Protein AF-0000000069373817 (afdb_homodimer)

InterPro domains:
  IPR024810 MAB21L/Cyclic GMP-AMP synthase-like receptor [SM01265] (151-453)
  IPR046903 Mab-21-like, nucleotidyltransferase domain [PF03281] (152-329)
  IPR046906 Mab-21-like, HhH/H2TH-like domain [PF20266] (345-449)

Radius of gyration: 37.12 Å; Cα contacts (8 Å, |Δi|>4): 1223; chains: 2; bounding box: 168×89×113 Å

Foldseek 3Di:
DQDDPDDYDDDDDDDPDDPDDDDDDDDDDCPDDDPPDDPCDDDDDDPDDDDDDDDDDDDDDDDDPDPPDDPDDDDPPPPPPPPPPDDPDDCPPPPVRLLVLLVVLLVQFDDDPVQLVVLVVVVVVLVVLLVVLCCDPVHLQNPKDWDDFDCVLLVLHTDGQQEAETEIEREDFAWDWADDDQLLFKTWIAGPDDDPPRSQVVQDDPRTRFLQVVLVSSLVSSVVRVVVVPPWDKDWDDDDPQDQWGWIWTPPPHTHIYTYWYKYKDQDFDDPLQVPFDLCCVAQRDVVVVVLRNGIWIWTSGFDDDPPDTDRRMTGTDSRVSLSVCSVCVHSDNCEPPPPDAYFCLSSLLSVQQVLLVLVCVVVVVDCLSVLDHSVLLSLLSSVLCSVVRHRVVGHSSCNSVSNVSSLVSSLVCLVVLARAGRRRRSHGCSPCVRHNNVSSVVVSVVSVVCVSVSNCSSVPD/DDDDDDDDDDDDDDDDDDDDDDDDDDPDDDDDPDDPPPDDDPPPDDDDDDDDYYDDDDDDDDCPDDPPDDDPDPDPPPPPDPPPPDDPDDCPPPLVRLLVLLVVLLVQFDDDPVQLVVLVVVVVVLVVLLVVLCCDPVHLQNPKDWDDFDCVLLVLHTDGQQEAETEIEREDFAWDWADDDQLLFKTWIAGPDDDPPNSQVVQDDPRTRFLQVVLVSSLVSSVVRVVVVDPWDKDWDDDDPQDQWGWIWTPPPHTHIYTYWYKYKDQDFDDPLQVPFDLCCVAQRDVVVVVLRNHIWIWTSGFDDDPPDTDRRMTGTDSRVSLSVCSVCVHSDNCEPPPPDAYFCLSSLLSVQQVLLVLVCVVVVVDCLSVLDHSVLLSLLSSVLCSVVRHRVVGHSSCNSVSNVSSLVSSLVCLVVLARAGRRRRSHGCSPCVRHNNVSSVVVSVVSVVCVSVSNCSSVPD

Secondary structure (DSSP, 8-state):
--------------------------------------------------------------------------------SS-------S----HHHHHHHHHHHHHHHSPPHHHHHHHHHHHHHHHHHHHHHHTSTTSTTTT-EEE--SHHHHT---S-TTEEEEEEEE-S--EEEEEESSSSSEEEEEESS--TT-GGGGGEETTEEPHHHHHHHHHHHHHHHHHH--SS-EEEPPPPTT--EEEEEE-SSS-EEEEEEEEEEE-SPPPGGGTT----TTTT-HHHHHHHHTS-EEEE--PEEETTEEETT-EEEE-HHHHHHHHHT--SBTTTTSTTS----HHHHHHHHHHHHHHHHHHTTT-STTTT--HHHHHHHHHHHHHHS--GGGG-GGGHHHHHHHHHHHHHHHHHHT--B-SS-TT-BTT-TTTS-HHHHHHHHHHHHHHHHTT-GGGG--/--------------------------------------------------------------------------------SS-------S----HHHHHHHHHHHHHHHS--HHHHHHHHHHHHHHHHHHHHHHTSTTSTTTT-EEE--SHHHHT---S-TTEEEEEEEE-S--EEEEEETTSSSEEEEEESS--TT-GGGGGEETTEE-HHHHHHHHHHHHHHHHHH--SS-EEEPPPPTT--EEEEEE-SSS-EEEEEEEEEEE-SPPPGGGTT----TTTT-HHHHHHHHTS-EEEE--PEEETTEEETT-EEEE-HHHHHHHHHT--SBTTTTSTTS----HHHHHHHHHHHHHHHHHHTTT-GGGTT--HHHHHHHHHHHHHHS--GGGG-GGGHHHHHHHHHHHHHHHHHHT--B-SS-TT-BTT-TTTS-HHHHHHHHHHHHHHHHTT-GGGG--

Organism: Loxodonta africana (NCBI:txid9785)

pLDDT: mean 77.72, std 28.94, range [13.34, 98.75]

Solvent-accessible surface area (backbone atoms only — not comparable to full-atom values): 54364 Å² total; per-residue (Å²): 141,80,93,81,81,86,82,88,88,79,88,85,86,83,89,77,81,82,84,80,76,83,75,87,81,78,87,76,82,70,86,71,74,81,78,74,78,82,69,82,77,81,92,85,84,83,74,75,86,81,78,83,81,85,83,87,80,84,85,78,89,78,79,84,78,77,80,78,80,78,79,81,73,84,75,78,79,64,74,74,78,80,68,69,72,72,80,80,67,87,86,63,65,47,76,63,50,52,39,51,52,54,51,50,51,52,58,65,32,52,60,55,65,66,59,41,51,53,43,47,51,53,50,49,52,53,50,50,52,52,48,53,58,40,39,29,87,86,33,67,45,51,70,45,43,79,44,92,33,45,46,70,75,39,72,50,60,57,54,66,73,33,68,45,56,44,34,36,32,40,68,91,57,56,71,40,81,42,76,42,82,82,38,60,47,32,23,37,40,25,62,71,74,72,59,89,81,47,58,62,59,83,36,47,54,98,66,30,44,28,19,49,56,48,50,49,52,52,48,50,52,49,58,57,49,55,72,69,44,78,93,50,56,67,41,77,54,78,86,51,88,68,52,50,53,50,39,34,37,31,52,64,93,57,63,28,40,35,32,40,30,58,28,42,42,35,79,58,78,70,59,75,51,33,69,81,19,61,69,32,52,79,20,44,7,57,67,50,48,53,56,59,55,65,42,64,41,30,32,29,44,29,41,46,77,48,90,94,41,64,42,57,41,22,25,26,67,43,55,53,66,58,53,34,53,43,58,73,56,63,39,19,37,51,32,49,59,37,95,92,35,62,58,57,30,62,64,58,36,51,35,51,52,43,47,50,53,53,43,52,42,61,75,43,58,92,44,71,56,56,67,74,64,55,62,64,60,51,51,40,47,46,52,52,48,44,37,74,55,26,54,54,80,74,30,31,55,89,44,44,58,60,46,36,47,51,49,51,49,50,47,43,50,24,40,74,67,42,47,38,51,34,54,49,30,51,64,28,47,64,35,30,65,89,67,36,45,67,67,29,34,52,50,51,41,51,54,49,50,50,26,65,76,61,72,40,59,66,75,69,70,115,128,88,87,81,84,71,85,92,78,88,88,88,86,78,84,91,79,86,89,89,90,92,85,88,87,75,88,79,86,85,80,79,88,80,73,86,72,78,81,74,74,81,72,81,78,85,77,78,88,83,84,82,84,84,89,84,88,82,88,80,82,80,83,75,78,78,81,80,78,77,77,80,71,84,75,76,79,63,73,72,80,79,70,70,73,73,80,82,67,86,86,63,64,48,77,62,50,52,40,52,50,53,51,51,52,53,57,64,32,51,58,56,64,66,58,41,51,53,45,46,51,54,51,50,54,52,50,50,52,51,49,54,59,40,39,30,87,86,33,66,45,52,71,47,42,79,45,90,32,44,45,72,75,38,71,50,58,60,54,66,73,33,66,46,56,42,35,36,32,41,68,91,57,56,70,41,79,41,76,41,83,83,39,61,48,33,23,36,39,25,62,72,74,72,60,89,80,46,58,62,58,83,36,48,53,98,66,29,43,28,20,50,56,48,51,51,52,51,48,50,52,51,59,57,49,55,72,69,45,79,93,50,54,66,41,78,54,78,85,52,87,67,54,53,51,50,39,34,38,30,53,64,92,57,63,27,41,35,32,40,30,58,30,42,41,34,78,57,78,71,59,77,52,35,69,81,19,61,69,30,53,80,20,44,7,59,66,52,47,53,55,58,56,66,43,65,42,31,33,28,45,28,41,46,76,48,90,95,40,64,43,58,40,21,26,26,68,43,55,52,66,57,52,33,52,43,57,72,55,62,39,21,37,50,31,49,61,36,95,92,35,63,58,58,29,60,62,58,36,51,35,50,52,44,47,51,53,52,42,50,42,60,76,41,58,91,43,72,54,54,66,74,65,56,63,64,61,51,51,39,46,47,52,54,47,44,39,74,55,28,56,54,81,73,29,32,56,90,44,41,59,59,46,37,47,51,50,52,51,52,47,44,49,24,41,74,68,44,50,40,50,34,54,50,29,50,62,28,46,64,35,32,66,90,66,35,45,66,66,29,35,52,52,53,41,51,53,51,50,51,28,65,75,61,72,40,60,65,75,71,72,115

Structure (mmCIF, N/CA/C/O backbone):
data_AF-0000000069373817-model_v1
#
loop_
_entity.id
_entity.type
_entity.pdbx_description
1 polymer 'Cyclic GMP-AMP synthase'
#
loop_
_atom_site.group_PDB
_atom_site.id
_atom_site.type_symbol
_atom_site.label_atom_id
_atom_site.label_alt_id
_atom_site.label_comp_id
_atom_site.label_asym_id
_atom_site.label_entity_id
_atom_site.label_seq_id
_atom_site.pdbx_PDB_ins_code
_atom_site.Cartn_x
_atom_site.Cartn_y
_atom_site.Cartn_z
_atom_site.occupancy
_atom_site.B_iso_or_equiv
_atom_site.auth_seq_id
_atom_site.auth_comp_id
_atom_site.auth_asym_id
_atom_site.auth_atom_id
_atom_site.pdbx_PDB_model_num
ATOM 1 N N . ARG A 1 1 ? 94.125 -0.955 12.578 1 13.34 1 ARG A N 1
ATOM 2 C CA . ARG A 1 1 ? 94.188 -1.8 11.391 1 13.34 1 ARG A CA 1
ATOM 3 C C . ARG A 1 1 ? 92.875 -1.852 10.68 1 13.34 1 ARG A C 1
ATOM 5 O O . ARG A 1 1 ? 92.75 -1.562 9.484 1 13.34 1 ARG A O 1
ATOM 12 N N . ARG A 1 2 ? 91.75 -3.076 10.594 1 14.12 2 ARG A N 1
ATOM 13 C CA . ARG A 1 2 ? 91.438 -4.023 9.531 1 14.12 2 ARG A CA 1
ATOM 14 C C . ARG A 1 2 ? 90.062 -3.781 8.953 1 14.12 2 ARG A C 1
ATOM 16 O O . ARG A 1 2 ? 89.562 -4.59 8.172 1 14.12 2 ARG A O 1
ATOM 23 N N . LYS A 1 3 ? 89.125 -2.953 9.258 1 19.5 3 LYS A N 1
ATOM 24 C CA . LYS A 1 3 ? 87.688 -3.203 9.281 1 19.5 3 LYS A CA 1
ATOM 25 C C . LYS A 1 3 ? 87.125 -3.264 7.871 1 19.5 3 LYS A C 1
ATOM 27 O O . LYS A 1 3 ? 87.188 -2.283 7.125 1 19.5 3 LYS A O 1
ATOM 32 N N . SER A 1 4 ? 86.812 -4.441 7.148 1 16.62 4 SER A N 1
ATOM 33 C CA . SER A 1 4 ? 86.75 -5.121 5.855 1 16.62 4 SER A CA 1
ATOM 34 C C . SER A 1 4 ? 85.438 -4.895 5.152 1 16.62 4 SER A C 1
ATOM 36 O O . SER A 1 4 ? 84.375 -4.992 5.77 1 16.62 4 SER A O 1
ATOM 38 N N . ALA A 1 5 ? 85.25 -4.121 3.98 1 22.95 5 ALA A N 1
ATOM 39 C CA . ALA A 1 5 ? 84.562 -3.521 2.846 1 22.95 5 ALA A CA 1
ATOM 40 C C . ALA A 1 5 ? 83.938 -4.594 1.957 1 22.95 5 ALA A C 1
ATOM 42 O O . ALA A 1 5 ? 83.562 -4.324 0.804 1 22.95 5 ALA A O 1
ATOM 43 N N . PRO A 1 6 ? 82.938 -5.465 2.523 1 18.14 6 PRO A N 1
ATOM 44 C CA . PRO A 1 6 ? 82.812 -6.711 1.765 1 18.14 6 PRO A CA 1
ATOM 45 C C . PRO A 1 6 ? 82.25 -6.492 0.363 1 18.14 6 PRO A C 1
ATOM 47 O O . PRO A 1 6 ? 81.625 -5.473 0.109 1 18.14 6 PRO A O 1
ATOM 50 N N . GLY A 1 7 ? 82.5 -7.434 -0.709 1 17.45 7 GLY A N 1
ATOM 51 C CA . GLY A 1 7 ? 82.812 -7.727 -2.096 1 17.45 7 GLY A CA 1
ATOM 52 C C . GLY A 1 7 ? 81.625 -7.93 -2.967 1 17.45 7 GLY A C 1
ATOM 53 O O . GLY A 1 7 ? 81.375 -7.188 -3.928 1 17.45 7 GLY A O 1
ATOM 54 N N . PRO A 1 8 ? 81 -9.203 -3.143 1 16.92 8 PRO A N 1
ATOM 55 C CA . PRO A 1 8 ? 81.125 -9.867 -4.441 1 16.92 8 PRO A CA 1
ATOM 56 C C . PRO A 1 8 ? 79.875 -9.641 -5.332 1 16.92 8 PRO A C 1
ATOM 58 O O . PRO A 1 8 ? 79 -8.875 -4.969 1 16.92 8 PRO A O 1
ATOM 61 N N . GLN A 1 9 ? 79 -10.75 -5.582 1 15.77 9 GLN A N 1
ATOM 62 C CA . GLN A 1 9 ? 78.938 -11.586 -6.773 1 15.77 9 GLN A CA 1
ATOM 63 C C . GLN A 1 9 ? 77.75 -11.25 -7.652 1 15.77 9 GLN A C 1
ATOM 65 O O . GLN A 1 9 ? 76.875 -10.523 -7.23 1 15.77 9 GLN A O 1
ATOM 70 N N . GLU A 1 10 ? 76.812 -12.305 -8.062 1 15.57 10 GLU A N 1
ATOM 71 C CA . GLU A 1 10 ? 76.688 -13.016 -9.328 1 15.57 10 GLU A CA 1
ATOM 72 C C . GLU A 1 10 ? 75.375 -12.633 -10.016 1 15.57 10 GLU A C 1
ATOM 74 O O . GLU A 1 10 ? 75.312 -12.414 -11.227 1 15.57 10 GLU A O 1
ATOM 79 N N . ARG A 1 11 ? 74.125 -12.719 -9.484 1 17.28 11 ARG A N 1
ATOM 80 C CA . ARG A 1 11 ? 73.312 -13.703 -10.195 1 17.28 11 ARG A CA 1
ATOM 81 C C . ARG A 1 11 ? 72.812 -13.133 -11.516 1 17.28 11 ARG A C 1
ATOM 83 O O . ARG A 1 11 ? 72.562 -11.938 -11.617 1 17.28 11 ARG A O 1
ATOM 90 N N . PRO A 1 12 ? 72.25 -14.102 -12.477 1 16.72 12 PRO A N 1
ATOM 91 C CA . PRO A 1 12 ? 72.188 -14.281 -13.93 1 16.72 12 PRO A CA 1
ATOM 92 C C . PRO A 1 12 ? 70.938 -13.602 -14.555 1 16.72 12 PRO A C 1
ATOM 94 O O . PRO A 1 12 ? 71.125 -12.789 -15.477 1 16.72 12 PRO A O 1
ATOM 97 N N . GLN A 1 13 ? 69.75 -14.375 -14.695 1 15.35 13 GLN A N 1
ATOM 98 C CA . GLN A 1 13 ? 69.312 -14.945 -15.961 1 15.35 13 GLN A CA 1
ATOM 99 C C . GLN A 1 13 ? 68.312 -14.047 -16.656 1 15.35 13 GLN A C 1
ATOM 101 O O . GLN A 1 13 ? 67.812 -13.094 -16.062 1 15.35 13 GLN A O 1
ATOM 106 N N . GLY A 1 14 ? 67.125 -14.703 -17.125 1 15.32 14 GLY A N 1
ATOM 107 C CA . GLY A 1 14 ? 66.688 -14.992 -18.484 1 15.32 14 GLY A CA 1
ATOM 108 C C . GLY A 1 14 ? 65.688 -14 -19 1 15.32 14 GLY A C 1
ATOM 109 O O . GLY A 1 14 ? 66.062 -13.047 -19.688 1 15.32 14 GLY A O 1
ATOM 110 N N . ALA A 1 15 ? 64.312 -14.484 -19.188 1 15.79 15 ALA A N 1
ATOM 111 C CA . ALA A 1 15 ? 63.594 -14.773 -20.422 1 15.79 15 ALA A CA 1
ATOM 112 C C . ALA A 1 15 ? 62.656 -13.625 -20.766 1 15.79 15 ALA A C 1
ATOM 114 O O . ALA A 1 15 ? 61.844 -13.203 -19.938 1 15.79 15 ALA A O 1
ATOM 115 N N . ARG A 1 16 ? 62.75 -12.938 -21.906 1 17.25 16 ARG A N 1
ATOM 116 C CA . ARG A 1 16 ? 62.281 -11.758 -22.609 1 17.25 16 ARG A CA 1
ATOM 117 C C . ARG A 1 16 ? 60.938 -12.023 -23.266 1 17.25 16 ARG A C 1
ATOM 119 O O . ARG A 1 16 ? 60.438 -11.203 -24.047 1 17.25 16 ARG A O 1
ATOM 126 N N . SER A 1 17 ? 60.219 -13.234 -22.906 1 14.73 17 SER A N 1
ATOM 127 C CA . SER A 1 17 ? 59.5 -13.609 -24.109 1 14.73 17 SER A CA 1
ATOM 128 C C . SER A 1 17 ? 58.594 -12.484 -24.594 1 14.73 17 SER A C 1
ATOM 130 O O . SER A 1 17 ? 58.406 -11.5 -23.891 1 14.73 17 SER A O 1
ATOM 132 N N . LYS A 1 18 ? 57.312 -12.945 -25.203 1 14.98 18 LYS A N 1
ATOM 133 C CA . LYS A 1 18 ? 56.625 -13.078 -26.469 1 14.98 18 LYS A CA 1
ATOM 134 C C . LYS A 1 18 ? 55.469 -12.062 -26.594 1 14.98 18 LYS A C 1
ATOM 136 O O . LYS A 1 18 ? 54.562 -12.047 -25.766 1 14.98 18 LYS A O 1
ATOM 141 N N . LYS A 1 19 ? 55.688 -11 -27.234 1 17.48 19 LYS A N 1
ATOM 142 C CA . LYS A 1 19 ? 54.875 -9.836 -27.594 1 17.48 19 LYS A CA 1
ATOM 143 C C . LYS A 1 19 ? 53.719 -10.227 -28.516 1 17.48 19 LYS A C 1
ATOM 145 O O . LYS A 1 19 ? 53.812 -10.078 -29.734 1 17.48 19 LYS A O 1
ATOM 150 N N . ALA A 1 20 ? 52.906 -11.367 -28.172 1 15.45 20 ALA A N 1
ATOM 151 C CA . ALA A 1 20 ? 52.094 -11.844 -29.281 1 15.45 20 ALA A CA 1
ATOM 152 C C . ALA A 1 20 ? 51.156 -10.75 -29.781 1 15.45 20 ALA A C 1
ATOM 154 O O . ALA A 1 20 ? 50.688 -9.922 -29 1 15.45 20 ALA A O 1
ATOM 155 N N . PRO A 1 21 ? 50.875 -10.672 -31.156 1 16.86 21 PRO A N 1
ATOM 156 C CA . PRO A 1 21 ? 50.406 -9.703 -32.156 1 16.86 21 PRO A CA 1
ATOM 157 C C . PRO A 1 21 ? 48.906 -9.586 -32.219 1 16.86 21 PRO A C 1
ATOM 159 O O . PRO A 1 21 ? 48.375 -8.617 -32.75 1 16.86 21 PRO A O 1
ATOM 162 N N . LEU A 1 22 ? 48.062 -10.547 -31.609 1 16.02 22 LEU A N 1
ATOM 163 C CA . LEU A 1 22 ? 47 -10.953 -32.531 1 16.02 22 LEU A CA 1
ATOM 164 C C . LEU A 1 22 ? 46.094 -9.789 -32.844 1 16.02 22 LEU A C 1
ATOM 166 O O . LEU A 1 22 ? 45.906 -8.891 -32 1 16.02 22 LEU A O 1
ATOM 170 N N . CYS A 1 23 ? 45.438 -9.742 -34.062 1 15.99 23 CYS A N 1
ATOM 171 C CA . CYS A 1 23 ? 44.844 -8.945 -35.125 1 15.99 23 CYS A CA 1
ATOM 172 C C . CYS A 1 23 ? 43.375 -8.664 -34.812 1 15.99 23 CYS A C 1
ATOM 174 O O . CYS A 1 23 ? 42.688 -7.984 -35.594 1 15.99 23 CYS A O 1
ATOM 176 N N . ALA A 1 24 ? 42.812 -9.227 -33.719 1 16.78 24 ALA A N 1
ATOM 177 C CA . ALA A 1 24 ? 41.406 -9.594 -34.031 1 16.78 24 ALA A CA 1
ATOM 178 C C . ALA A 1 24 ? 40.594 -8.359 -34.375 1 16.78 24 ALA A C 1
ATOM 180 O O . ALA A 1 24 ? 40.719 -7.316 -33.719 1 16.78 24 ALA A O 1
ATOM 181 N N . GLY A 1 25 ? 39.906 -8.445 -35.594 1 16.25 25 GLY A N 1
ATOM 182 C CA . GLY A 1 25 ? 39.125 -7.637 -36.5 1 16.25 25 GLY A CA 1
ATOM 183 C C . GLY A 1 25 ? 37.875 -7.035 -35.875 1 16.25 25 GLY A C 1
ATOM 184 O O . GLY A 1 25 ? 37.438 -7.461 -34.812 1 16.25 25 GLY A O 1
ATOM 185 N N . ASP A 1 26 ? 37.094 -6.18 -36.625 1 17.03 26 ASP A N 1
ATOM 186 C CA . ASP A 1 26 ? 36.375 -4.91 -36.625 1 17.03 26 ASP A CA 1
ATOM 187 C C . ASP A 1 26 ? 34.875 -5.137 -36.438 1 17.03 26 ASP A C 1
ATOM 189 O O . ASP A 1 26 ? 34.094 -4.188 -36.469 1 17.03 26 ASP A O 1
ATOM 193 N N . THR A 1 27 ? 34.406 -6.473 -36.219 1 17.33 27 THR A N 1
ATOM 194 C CA . THR A 1 27 ? 33.094 -6.602 -36.844 1 17.33 27 THR A CA 1
ATOM 195 C C . THR A 1 27 ? 32.094 -5.648 -36.188 1 17.33 27 THR A C 1
ATOM 197 O O . THR A 1 27 ? 32.125 -5.434 -34.969 1 17.33 27 THR A O 1
ATOM 200 N N . GLU A 1 28 ? 31.25 -5.078 -37.094 1 16.78 28 GLU A N 1
ATOM 201 C CA . GLU A 1 28 ? 30.469 -3.855 -37.219 1 16.78 28 GLU A CA 1
ATOM 202 C C . GLU A 1 28 ? 29.219 -3.9 -36.344 1 16.78 28 GLU A C 1
ATOM 204 O O . GLU A 1 28 ? 29 -2.986 -35.531 1 16.78 28 GLU A O 1
ATOM 209 N N . PRO A 1 29 ? 28.031 -4.332 -36.812 1 18.83 29 PRO A N 1
ATOM 210 C CA . PRO A 1 29 ? 26.938 -3.395 -37.062 1 18.83 29 PRO A CA 1
ATOM 211 C C . PRO A 1 29 ? 25.812 -3.48 -36.031 1 18.83 29 PRO A C 1
ATOM 213 O O . PRO A 1 29 ? 25.188 -4.535 -35.875 1 18.83 29 PRO A O 1
ATOM 216 N N . LEU A 1 30 ? 25.766 -3.068 -34.844 1 17.55 30 LEU A N 1
ATOM 217 C CA . LEU A 1 30 ? 24.828 -3.359 -33.75 1 17.55 30 LEU A CA 1
ATOM 218 C C . LEU A 1 30 ? 23.469 -2.734 -34.031 1 17.55 30 LEU A C 1
ATOM 220 O O . LEU A 1 30 ? 22.594 -2.719 -33.156 1 17.55 30 LEU A O 1
ATOM 224 N N . GLY A 1 31 ? 23.031 -2.514 -35.25 1 16.98 31 GLY A N 1
ATOM 225 C CA . GLY A 1 31 ? 22.016 -1.472 -35.219 1 16.98 31 GLY A CA 1
ATOM 226 C C . GLY A 1 31 ? 20.734 -1.926 -34.562 1 16.98 31 GLY A C 1
ATOM 227 O O . GLY A 1 31 ? 20.109 -2.9 -35 1 16.98 31 GLY A O 1
ATOM 228 N N . ALA A 1 32 ? 20.594 -1.819 -33.281 1 16.75 32 ALA A N 1
ATOM 229 C CA . ALA A 1 32 ? 19.562 -2.414 -32.469 1 16.75 32 ALA A CA 1
ATOM 230 C C . ALA A 1 32 ? 18.172 -1.974 -32.906 1 16.75 32 ALA A C 1
ATOM 232 O O . ALA A 1 32 ? 17.25 -2.789 -33 1 16.75 32 ALA A O 1
ATOM 233 N N . ALA A 1 33 ? 17.797 -0.678 -32.75 1 17.12 33 ALA A N 1
ATOM 234 C CA . ALA A 1 33 ? 16.797 -0.494 -31.703 1 17.12 33 ALA A CA 1
ATOM 235 C C . ALA A 1 33 ? 15.383 -0.606 -32.281 1 17.12 33 ALA A C 1
ATOM 237 O O . ALA A 1 33 ? 14.461 -1.062 -31.594 1 17.12 33 ALA A O 1
ATOM 238 N N . THR A 1 34 ? 15.008 -0.088 -33.531 1 18.17 34 THR A N 1
ATOM 239 C CA . THR A 1 34 ? 13.891 0.851 -33.469 1 18.17 34 THR A CA 1
ATOM 240 C C . THR A 1 34 ? 12.562 0.113 -33.562 1 18.17 34 THR A C 1
ATOM 242 O O . THR A 1 34 ? 12.234 -0.463 -34.594 1 18.17 34 THR A O 1
ATOM 245 N N . CYS A 1 35 ? 12.172 -0.712 -32.625 1 17.58 35 CYS A N 1
ATOM 246 C CA . CYS A 1 35 ? 11 -1.55 -32.844 1 17.58 35 CYS A CA 1
ATOM 247 C C . CYS A 1 35 ? 9.75 -0.699 -33.031 1 17.58 35 CYS A C 1
ATOM 249 O O . CYS A 1 35 ? 9.328 0.025 -32.156 1 17.5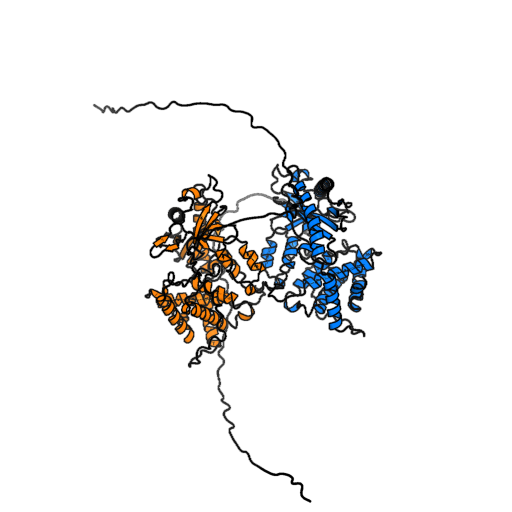8 35 CYS A O 1
ATOM 251 N N . VAL A 1 36 ? 9.531 -0.124 -34.25 1 17.98 36 VAL A N 1
ATOM 252 C CA . VAL A 1 36 ? 8.445 0.747 -34.688 1 17.98 36 VAL A CA 1
ATOM 253 C C . VAL A 1 36 ? 7.105 0.047 -34.469 1 17.98 36 VAL A C 1
ATOM 255 O O . VAL A 1 36 ? 6.953 -1.13 -34.781 1 17.98 36 VAL A O 1
ATOM 258 N N . CYS A 1 37 ? 6.355 0.539 -33.5 1 18.22 37 CYS A N 1
ATOM 259 C CA . CYS A 1 37 ? 5.02 0.207 -33 1 18.22 37 CYS A CA 1
ATOM 260 C C . CYS A 1 37 ? 4.008 0.226 -34.156 1 18.22 37 CYS A C 1
ATOM 262 O O . CYS A 1 37 ? 3.922 1.206 -34.906 1 18.22 37 CYS A O 1
ATOM 264 N N . LEU A 1 38 ? 3.73 -0.871 -34.656 1 17.11 38 LEU A N 1
ATOM 265 C CA . LEU A 1 38 ? 2.844 -1.199 -35.75 1 17.11 38 LEU A CA 1
ATOM 266 C C . LEU A 1 38 ? 1.453 -0.613 -35.531 1 17.11 38 LEU A C 1
ATOM 268 O O . LEU A 1 38 ? 0.783 -0.95 -34.562 1 17.11 38 LEU A O 1
ATOM 272 N N . GLU A 1 39 ? 1.113 0.678 -36.062 1 19.31 39 GLU A N 1
ATOM 273 C CA . GLU A 1 39 ? -0.013 1.603 -36.156 1 19.31 39 GLU A CA 1
ATOM 274 C C . GLU A 1 39 ? -1.244 0.918 -36.75 1 19.31 39 GLU A C 1
ATOM 276 O O . GLU A 1 39 ? -2.281 1.556 -36.938 1 19.31 39 GLU A O 1
ATOM 281 N N . GLY A 1 40 ? -1.758 -0.131 -36.375 1 17.14 40 GLY A N 1
ATOM 282 C CA . GLY A 1 40 ? -2.689 -0.685 -37.344 1 17.14 40 GLY A CA 1
ATOM 283 C C . GLY A 1 40 ? -3.986 0.095 -37.438 1 17.14 40 GLY A C 1
ATOM 284 O O . GLY A 1 40 ? -5.051 -0.41 -37.062 1 17.14 40 GLY A O 1
ATOM 285 N N . GLU A 1 41 ? -4.023 1.418 -37.406 1 18.22 41 GLU A N 1
ATOM 286 C CA . GLU A 1 41 ? -5.336 2.049 -37.406 1 18.22 41 GLU A CA 1
ATOM 287 C C . GLU A 1 41 ? -6.137 1.66 -38.656 1 18.22 41 GLU A C 1
ATOM 289 O O . GLU A 1 41 ? -5.594 1.626 -39.75 1 18.22 41 GLU A O 1
ATOM 294 N N . LYS A 1 42 ? -7.344 1.249 -38.344 1 17.44 42 LYS A N 1
ATOM 295 C CA . LYS A 1 42 ? -8.367 0.624 -39.188 1 17.44 42 LYS A CA 1
ATOM 296 C C . LYS A 1 42 ? -8.82 1.568 -40.312 1 17.44 42 LYS A C 1
ATOM 298 O O . LYS A 1 42 ? -8.711 2.789 -40.156 1 17.44 42 LYS A O 1
ATOM 303 N N . PRO A 1 43 ? -9.914 1.203 -41.188 1 16.58 43 PRO A N 1
ATOM 304 C CA . PRO A 1 43 ? -10.258 1.271 -42.625 1 16.58 43 PRO A CA 1
ATOM 305 C C . PRO A 1 43 ? -11.031 2.543 -42.969 1 16.58 43 PRO A C 1
ATOM 307 O O . PRO A 1 43 ? -11.516 3.246 -42.094 1 16.58 43 PRO A O 1
ATOM 310 N N . SER A 1 44 ? -11.797 2.469 -44.156 1 15.73 44 SER A N 1
ATOM 311 C CA . SER A 1 44 ? -11.961 3.164 -45.406 1 15.73 44 SER A CA 1
ATOM 312 C C . SER A 1 44 ? -13.117 4.156 -45.344 1 15.73 44 SER A C 1
ATOM 314 O O . SER A 1 44 ? -12.922 5.355 -45.562 1 15.73 44 SER A O 1
ATOM 316 N N . ALA A 1 45 ? -14.328 3.916 -46.156 1 15.88 45 ALA A N 1
ATOM 317 C CA . ALA A 1 45 ? -14.578 4.633 -47.406 1 15.88 45 ALA A CA 1
ATOM 318 C C . ALA A 1 45 ? -15.609 5.742 -47.219 1 15.88 45 ALA A C 1
ATOM 320 O O . ALA A 1 45 ? -15.359 6.902 -47.562 1 15.88 45 ALA A O 1
ATOM 321 N N . PRO A 1 46 ? -16.984 5.582 -47.656 1 17.14 46 PRO A N 1
ATOM 322 C CA . PRO A 1 46 ? -17.531 6.383 -48.75 1 17.14 46 PRO A CA 1
ATOM 323 C C . PRO A 1 46 ? -18.453 7.5 -48.25 1 17.14 46 PRO A C 1
ATOM 325 O O . PRO A 1 46 ? -19.234 7.297 -47.344 1 17.14 46 PRO A O 1
ATOM 328 N N . LEU A 1 47 ? -18.172 8.672 -48.438 1 17.73 47 LEU A N 1
ATOM 329 C CA . LEU A 1 47 ? -18.766 9.961 -48.125 1 17.73 47 LEU A CA 1
ATOM 330 C C . LEU A 1 47 ? -20.078 10.156 -48.875 1 17.73 47 LEU A C 1
ATOM 332 O O . LEU A 1 47 ? -20.281 11.195 -49.5 1 17.73 47 LEU A O 1
ATOM 336 N N . ARG A 1 48 ? -20.953 9.25 -48.844 1 15.63 48 ARG A N 1
ATOM 337 C CA . ARG A 1 48 ? -21.797 9.625 -49.969 1 15.63 48 ARG A CA 1
ATOM 338 C C . ARG A 1 48 ? -22.375 11.031 -49.781 1 15.63 48 ARG A C 1
ATOM 340 O O . ARG A 1 48 ? -22.25 11.875 -50.688 1 15.63 48 ARG A O 1
ATOM 347 N N . ALA A 1 49 ? -23.703 11.055 -49.438 1 16.84 49 ALA A N 1
ATOM 348 C CA . ALA A 1 49 ? -24.719 11.625 -50.312 1 16.84 49 ALA A CA 1
ATOM 349 C C . ALA A 1 49 ? -24.938 13.102 -50.031 1 16.84 49 ALA A C 1
ATOM 351 O O . ALA A 1 49 ? -24.609 13.586 -48.938 1 16.84 49 ALA A O 1
ATOM 352 N N . PRO A 1 50 ? -26.016 13.82 -50.562 1 17.92 50 PRO A N 1
ATOM 353 C CA . PRO A 1 50 ? -26.234 15.039 -51.344 1 17.92 50 PRO A CA 1
ATOM 354 C C . PRO A 1 50 ? -26.672 16.219 -50.5 1 17.92 50 PRO A C 1
ATOM 356 O O . PRO A 1 50 ? -27.234 16.016 -49.406 1 17.92 50 PRO A O 1
ATOM 359 N N . VAL A 1 51 ? -26.094 17.25 -50.719 1 18.28 51 VAL A N 1
ATOM 360 C CA . VAL A 1 51 ? -26.047 18.641 -50.25 1 18.28 51 VAL A CA 1
ATOM 361 C C . VAL A 1 51 ? -27.406 19.297 -50.438 1 18.28 51 VAL A C 1
ATOM 363 O O . VAL A 1 51 ? -27.734 19.75 -51.531 1 18.28 51 VAL A O 1
ATOM 366 N N . PRO A 1 52 ? -28.562 18.797 -50.031 1 16.66 52 PRO A N 1
ATOM 367 C CA . PRO A 1 52 ? -29.406 19.719 -50.781 1 16.66 52 PRO A CA 1
ATOM 368 C C . PRO A 1 52 ? -29.219 21.172 -50.344 1 16.66 52 PRO A C 1
ATOM 370 O O . PRO A 1 52 ? -28.547 21.438 -49.344 1 16.66 52 PRO A O 1
ATOM 373 N N . GLY A 1 53 ? -30.344 21.953 -49.906 1 16.58 53 GLY A N 1
ATOM 374 C CA . GLY A 1 53 ? -30.906 23.141 -50.531 1 16.58 53 GLY A CA 1
ATOM 375 C C . GLY A 1 53 ? -30.516 24.422 -49.812 1 16.58 53 GLY A C 1
ATOM 376 O O . GLY A 1 53 ? -30 25.359 -50.438 1 16.58 53 GLY A O 1
ATOM 377 N N . GLY A 1 54 ? -31.266 24.906 -48.719 1 17.12 54 GLY A N 1
ATOM 378 C CA . GLY A 1 54 ? -31.859 26.219 -48.938 1 17.12 54 GLY A CA 1
ATOM 379 C C . GLY A 1 54 ? -30.984 27.359 -48.469 1 17.12 54 GLY A C 1
ATOM 380 O O . GLY A 1 54 ? -29.891 27.125 -47.906 1 17.12 54 GLY A O 1
ATOM 381 N N . GLY A 1 55 ? -31.516 28.375 -47.656 1 17.2 55 GLY A N 1
ATOM 382 C CA . GLY A 1 55 ? -31.625 29.797 -47.906 1 17.2 55 GLY A CA 1
ATOM 383 C C . GLY A 1 55 ? -30.516 30.609 -47.25 1 17.2 55 GLY A C 1
ATOM 384 O O . GLY A 1 55 ? -29.75 30.078 -46.438 1 17.2 55 GLY A O 1
ATOM 385 N N . SER A 1 56 ? -30.688 31.922 -47.031 1 16.55 56 SER A N 1
ATOM 386 C CA . SER A 1 56 ? -30 33.156 -47.375 1 16.55 56 SER A CA 1
ATOM 387 C C . SER A 1 56 ? -28.969 33.531 -46.312 1 16.55 56 SER A C 1
ATOM 389 O O . SER A 1 56 ? -28.891 32.875 -45.281 1 16.55 56 SER A O 1
ATOM 391 N N . ARG A 1 57 ? -29 34.812 -45.75 1 16.5 57 ARG A N 1
ATOM 392 C CA . ARG A 1 57 ? -28.141 35.969 -45.969 1 16.5 57 ARG A CA 1
ATOM 393 C C . ARG A 1 57 ? -27.281 36.219 -44.719 1 16.5 57 ARG A C 1
ATOM 395 O O . ARG A 1 57 ? -26.156 36.688 -44.844 1 16.5 57 ARG A O 1
ATOM 402 N N . CYS A 1 58 ? -27.766 36.062 -43.406 1 18.33 58 CYS A N 1
ATOM 403 C CA . CYS A 1 58 ? -27.578 37.312 -42.656 1 18.33 58 CYS A CA 1
ATOM 404 C C . CYS A 1 58 ? -26.141 37.469 -42.188 1 18.33 58 CYS A C 1
ATOM 406 O O . CYS A 1 58 ? -25.469 36.469 -41.906 1 18.33 58 CYS A O 1
ATOM 408 N N . GLU A 1 59 ? -25.562 38.625 -42 1 17.31 59 GLU A N 1
ATOM 409 C CA . GLU A 1 59 ? -24.359 39.438 -42.094 1 17.31 59 GLU A CA 1
ATOM 410 C C . GLU A 1 59 ? -23.391 39.125 -40.969 1 17.31 59 GLU A C 1
ATOM 412 O O . GLU A 1 59 ? -23.688 38.312 -40.094 1 17.31 59 GLU A O 1
ATOM 417 N N . GLU A 1 60 ? -22.969 40.156 -40.125 1 17.3 60 GLU A N 1
ATOM 418 C CA . GLU A 1 60 ? -21.703 40.875 -40.062 1 17.3 60 GLU A CA 1
ATOM 419 C C . GLU A 1 60 ? -20.859 40.406 -38.875 1 17.3 60 GLU A C 1
ATOM 421 O O . GLU A 1 60 ? -19.656 40.156 -39.031 1 17.3 60 GLU A O 1
ATOM 426 N N . ASP A 1 61 ? -21.203 40.594 -37.531 1 18.75 61 ASP A N 1
ATOM 427 C CA . ASP A 1 61 ? -20.422 41.469 -36.656 1 18.75 61 ASP A CA 1
ATOM 428 C C . ASP A 1 61 ? -19.359 40.656 -35.906 1 18.75 61 ASP A C 1
ATOM 430 O O . ASP A 1 61 ? -19.688 39.719 -35.188 1 18.75 61 ASP A O 1
ATOM 434 N N . ALA A 1 62 ? -18.156 40.562 -36.438 1 18.58 62 ALA A N 1
ATOM 435 C CA . ALA A 1 62 ? -17.016 39.719 -36.125 1 18.58 62 ALA A CA 1
ATOM 436 C C . ALA A 1 62 ? -16.422 40.031 -34.75 1 18.58 62 ALA A C 1
ATOM 438 O O . ALA A 1 62 ? -15.891 41.125 -34.562 1 18.58 62 ALA A O 1
ATOM 439 N N . GLU A 1 63 ? -16.938 39.438 -33.719 1 18.34 63 GLU A N 1
ATOM 440 C CA . GLU A 1 63 ? -16.547 39.688 -32.312 1 18.34 63 GLU A CA 1
ATOM 441 C C . GLU A 1 63 ? -15.062 39.375 -32.125 1 18.34 63 GLU A C 1
ATOM 443 O O . GLU A 1 63 ? -14.539 38.406 -32.625 1 18.34 63 GLU A O 1
ATOM 448 N N . SER A 1 64 ? -14.195 40.312 -31.531 1 19.88 64 SER A N 1
ATOM 449 C CA . SER A 1 64 ? -12.789 40.625 -31.25 1 19.88 64 SER A CA 1
ATOM 450 C C . SER A 1 64 ? -12.219 39.625 -30.25 1 19.88 64 SER A C 1
ATOM 452 O O . SER A 1 64 ? -12.695 39.531 -29.109 1 19.88 64 SER A O 1
ATOM 454 N N . ALA A 1 65 ? -11.789 38.469 -30.578 1 19.28 65 ALA A N 1
ATOM 455 C CA . ALA A 1 65 ? -11.227 37.344 -29.859 1 19.28 65 ALA A CA 1
ATOM 456 C C . ALA A 1 65 ? -9.945 37.719 -29.125 1 19.28 65 ALA A C 1
ATOM 458 O O . ALA A 1 65 ? -8.906 37.938 -29.75 1 19.28 65 ALA A O 1
ATOM 459 N N . ARG A 1 66 ? -10.016 38.469 -28.109 1 19.88 66 ARG A N 1
ATOM 460 C CA . ARG A 1 66 ? -8.883 38.969 -27.328 1 19.88 66 ARG A CA 1
ATOM 461 C C . ARG A 1 66 ? -7.957 37.812 -26.922 1 19.88 66 ARG A C 1
ATOM 463 O O . ARG A 1 66 ? -8.43 36.719 -26.562 1 19.88 66 ARG A O 1
ATOM 470 N N . GLU A 1 67 ? -6.633 37.781 -27.25 1 22.08 67 GLU A N 1
ATOM 471 C CA . GLU A 1 67 ? -5.402 37 -27.172 1 22.08 67 GLU A CA 1
ATOM 472 C C . GLU A 1 67 ? -5.047 36.688 -25.719 1 22.08 67 GLU A C 1
ATOM 474 O O . GLU A 1 67 ? -4.633 37.594 -24.969 1 22.08 67 GLU A O 1
ATOM 479 N N . GLN A 1 68 ? -5.879 36.125 -24.859 1 20.3 68 GLN A N 1
ATOM 480 C CA . GLN A 1 68 ? -5.449 36.031 -23.469 1 20.3 68 GLN A CA 1
ATOM 481 C C . GLN A 1 68 ? -4.125 35.281 -23.359 1 20.3 68 GLN A C 1
ATOM 483 O O . GLN A 1 68 ? -4 34.156 -23.812 1 20.3 68 GLN A O 1
ATOM 488 N N . ARG A 1 69 ? -2.979 35.938 -23.219 1 22.8 69 ARG A N 1
ATOM 489 C CA . ARG A 1 69 ? -1.567 35.625 -23.016 1 22.8 69 ARG A CA 1
ATOM 490 C C . ARG A 1 69 ? -1.388 34.625 -21.891 1 22.8 69 ARG A C 1
ATOM 492 O O . ARG A 1 69 ? -1.978 34.781 -20.812 1 22.8 69 ARG A O 1
ATOM 499 N N . SER A 1 70 ? -1.012 33.406 -22.156 1 23.67 70 SER A N 1
ATOM 500 C CA . SER A 1 70 ? -0.755 32.188 -21.406 1 23.67 70 SER A CA 1
ATOM 501 C 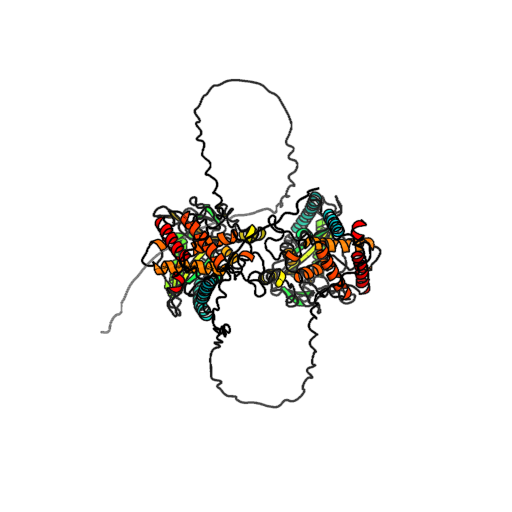C . SER A 1 70 ? 0.305 32.406 -20.328 1 23.67 70 SER A C 1
ATOM 503 O O . SER A 1 70 ? 1.324 33.062 -20.578 1 23.67 70 SER A O 1
ATOM 505 N N . ALA A 1 71 ? -0.034 32.438 -19.031 1 30.72 71 ALA A N 1
ATOM 506 C CA . ALA A 1 71 ? 0.774 32.719 -17.844 1 30.72 71 ALA A CA 1
ATOM 507 C C . ALA A 1 71 ? 2.043 31.859 -17.844 1 30.72 71 ALA A C 1
ATOM 509 O O . ALA A 1 71 ? 2.018 30.688 -18.234 1 30.72 71 ALA A O 1
ATOM 510 N N . PRO A 1 72 ? 3.312 32.531 -17.875 1 31.86 72 PRO A N 1
ATOM 511 C CA . PRO A 1 72 ? 4.645 31.906 -17.922 1 31.86 72 PRO A CA 1
ATOM 512 C C . PRO A 1 72 ? 4.789 30.719 -16.969 1 31.86 72 PRO A C 1
ATOM 514 O O . PRO A 1 72 ? 4.086 30.656 -15.961 1 31.86 72 PRO A O 1
ATOM 517 N N . GLY A 1 73 ? 5.133 29.547 -17.484 1 27.91 73 GLY A N 1
ATOM 518 C CA . GLY A 1 73 ? 5.348 28.266 -16.844 1 27.91 73 GLY A CA 1
ATOM 519 C C . GLY A 1 73 ? 6.285 28.344 -15.648 1 27.91 73 GLY A C 1
ATOM 520 O O . GLY A 1 73 ? 7.027 29.312 -15.5 1 27.91 73 GLY A O 1
ATOM 521 N N . PRO A 1 74 ? 5.973 27.781 -14.562 1 28.67 74 PRO A N 1
ATOM 522 C CA . PRO A 1 74 ? 6.711 27.922 -13.305 1 28.67 74 PRO A CA 1
ATOM 523 C C . PRO A 1 74 ? 8.203 27.656 -13.461 1 28.67 74 PRO A C 1
ATOM 525 O O . PRO A 1 74 ? 8.594 26.719 -14.164 1 28.67 74 PRO A O 1
ATOM 528 N N . LYS A 1 75 ? 9.117 28.625 -13.43 1 31.81 75 LYS A N 1
ATOM 529 C CA . LYS A 1 75 ? 10.57 28.594 -13.375 1 31.81 75 LYS A CA 1
ATOM 530 C C . LYS A 1 75 ? 11.062 27.5 -12.422 1 31.81 75 LYS A C 1
ATOM 532 O O . LYS A 1 75 ? 10.57 27.391 -11.297 1 31.81 75 LYS A O 1
ATOM 537 N N . GLU A 1 76 ? 11.664 26.406 -12.883 1 35.41 76 GLU A N 1
ATOM 538 C CA . GLU A 1 76 ? 12.297 25.297 -12.188 1 35.41 76 GLU A CA 1
ATOM 539 C C . GLU A 1 76 ? 13.156 25.781 -11.031 1 35.41 76 GLU A C 1
ATOM 541 O O . GLU A 1 76 ? 14.078 26.578 -11.227 1 35.41 76 GLU A O 1
ATOM 546 N N . LEU A 1 77 ? 12.695 25.984 -9.945 1 32.31 77 LEU A N 1
ATOM 547 C CA . LEU A 1 77 ? 13.562 26.312 -8.812 1 32.31 77 LEU A CA 1
ATOM 548 C C . LEU A 1 77 ? 14.727 25.328 -8.727 1 32.31 77 LEU A C 1
ATOM 550 O O . LEU A 1 77 ? 14.547 24.156 -8.406 1 32.31 77 LEU A O 1
ATOM 554 N N . ARG A 1 78 ? 15.766 25.391 -9.586 1 34.34 78 ARG A N 1
ATOM 555 C CA . ARG A 1 78 ? 17 24.625 -9.414 1 34.34 78 ARG A CA 1
ATOM 556 C C . ARG A 1 78 ? 17.562 24.781 -8.008 1 34.34 78 ARG A C 1
ATOM 558 O O . ARG A 1 78 ? 17.625 25.891 -7.477 1 34.34 78 ARG A O 1
ATOM 565 N N . ILE A 1 79 ? 17.406 23.797 -7.266 1 36.88 79 ILE A N 1
ATOM 566 C CA . ILE A 1 79 ? 18.172 23.891 -6.027 1 36.88 79 ILE A CA 1
ATOM 567 C C . ILE A 1 79 ? 19.531 24.547 -6.305 1 36.88 79 ILE A C 1
ATOM 569 O O . ILE A 1 79 ? 20.25 24.109 -7.199 1 36.88 79 ILE A O 1
ATOM 573 N N . PRO A 1 80 ? 19.75 25.828 -6.238 1 32.69 80 PRO A N 1
ATOM 574 C CA . PRO A 1 80 ? 21.094 26.328 -6.531 1 32.69 80 PRO A CA 1
ATOM 575 C C . PRO A 1 80 ? 22.172 25.297 -6.211 1 32.69 80 PRO A C 1
ATOM 577 O O . PRO A 1 80 ? 22.062 24.547 -5.246 1 32.69 80 PRO A O 1
ATOM 580 N N . ARG A 1 81 ? 22.969 24.828 -7.27 1 33.59 81 ARG A N 1
ATOM 581 C CA . ARG A 1 81 ? 24.156 24.016 -7.02 1 33.59 81 ARG A CA 1
ATOM 582 C C . ARG A 1 81 ? 24.781 24.359 -5.676 1 33.59 81 ARG A C 1
ATOM 584 O O . ARG A 1 81 ? 24.891 23.5 -4.793 1 33.59 81 ARG A O 1
ATOM 591 N N . SER A 1 82 ? 26.156 24.891 -5.781 1 32.91 82 SER A N 1
ATOM 592 C CA . SER A 1 82 ? 27.141 25.094 -4.719 1 32.91 82 SER A CA 1
ATOM 593 C C . SER A 1 82 ? 26.641 26.125 -3.711 1 32.91 82 SER A C 1
ATOM 595 O O . SER A 1 82 ? 26.469 27.297 -4.051 1 32.91 82 SER A O 1
ATOM 597 N N . LEU A 1 83 ? 25.641 25.812 -2.914 1 34.44 83 LEU A N 1
ATOM 598 C CA . LEU A 1 83 ? 25.562 26.547 -1.648 1 34.44 83 LEU A CA 1
ATOM 599 C C . LEU A 1 83 ? 26.938 27.078 -1.246 1 34.44 83 LEU A C 1
ATOM 601 O O . LEU A 1 83 ? 27.891 26.312 -1.12 1 34.44 83 LEU A O 1
ATOM 605 N N . VAL A 1 84 ? 27.234 28.234 -1.707 1 34.06 84 VAL A N 1
ATOM 606 C CA . VAL A 1 84 ? 28.438 28.953 -1.262 1 34.06 84 VAL A CA 1
ATOM 607 C C . VAL A 1 84 ? 28.719 28.609 0.197 1 34.06 84 VAL A C 1
ATOM 609 O O . VAL A 1 84 ? 27.844 28.688 1.053 1 34.06 84 VAL A O 1
ATOM 612 N N . PRO A 1 85 ? 29.688 27.672 0.407 1 36.47 85 PRO A N 1
ATOM 613 C CA . PRO A 1 85 ? 30.047 27.484 1.812 1 36.47 85 PRO A CA 1
ATOM 614 C C . PRO A 1 85 ? 30.031 28.797 2.609 1 36.47 85 PRO A C 1
ATOM 616 O O . PRO A 1 85 ? 30.312 29.859 2.059 1 36.47 85 PRO A O 1
ATOM 619 N N . ALA A 1 86 ? 29.094 29.016 3.504 1 36.5 86 ALA A N 1
ATOM 620 C CA . ALA A 1 86 ? 29.219 30.141 4.43 1 36.5 86 ALA A CA 1
ATOM 621 C C . ALA A 1 86 ? 30.688 30.469 4.672 1 36.5 86 ALA A C 1
ATOM 623 O O . ALA A 1 86 ? 31.547 29.578 4.66 1 36.5 86 ALA A O 1
ATOM 624 N N . PRO A 1 87 ? 31.141 31.703 4.418 1 34.94 87 PRO A N 1
ATOM 625 C CA . PRO A 1 87 ? 32.5 32.094 4.781 1 34.94 87 PRO A CA 1
ATOM 626 C C . PRO A 1 87 ? 32.969 31.516 6.117 1 34.94 87 PRO A C 1
ATOM 628 O O . PRO A 1 87 ? 32.125 31.188 6.965 1 34.94 87 PRO A O 1
ATOM 631 N N . ASN A 1 88 ? 34.25 30.938 6.215 1 34.69 88 ASN A N 1
ATOM 632 C CA . ASN A 1 88 ? 35.094 30.359 7.266 1 34.69 88 ASN A CA 1
ATOM 633 C C . ASN A 1 88 ? 35.156 31.266 8.484 1 34.69 88 ASN A C 1
ATOM 635 O O . ASN A 1 88 ? 36.156 32 8.664 1 34.69 88 ASN A O 1
ATOM 639 N N . LEU A 1 89 ? 34.375 32.219 8.797 1 30.91 89 LEU A N 1
ATOM 640 C CA . LEU A 1 89 ? 34.906 32.844 9.992 1 30.91 89 LEU A CA 1
ATOM 641 C C . LEU A 1 89 ? 35.438 31.812 10.977 1 30.91 89 LEU A C 1
ATOM 643 O O . LEU A 1 89 ? 35.031 30.641 10.898 1 30.91 89 LEU A O 1
ATOM 647 N N . ALA A 1 90 ? 36.125 32.219 12.203 1 35.38 90 ALA A N 1
ATOM 648 C CA . ALA A 1 90 ? 36.938 31.625 13.25 1 35.38 90 ALA A CA 1
ATOM 649 C C . ALA A 1 90 ? 36.281 30.391 13.852 1 35.38 90 ALA A C 1
ATOM 651 O O . ALA A 1 90 ? 36.906 29.344 13.977 1 35.38 90 ALA A O 1
ATOM 652 N N . ARG A 1 91 ? 35.25 30.406 14.93 1 36.91 91 ARG A N 1
ATOM 653 C CA . ARG A 1 91 ? 35 29.297 15.852 1 36.91 91 ARG A CA 1
ATOM 654 C C . ARG A 1 91 ? 34.188 28.188 15.18 1 36.91 91 ARG A C 1
ATOM 656 O O . ARG A 1 91 ? 32.969 28.188 15.219 1 36.91 91 ARG A O 1
ATOM 663 N N . ARG A 1 92 ? 34.406 27.781 14.047 1 43.5 92 ARG A N 1
ATOM 664 C CA . ARG A 1 92 ? 33.812 26.594 13.445 1 43.5 92 ARG A CA 1
ATOM 665 C C . ARG A 1 92 ? 33.719 25.453 14.453 1 43.5 92 ARG A C 1
ATOM 667 O O . ARG A 1 92 ? 34.75 24.891 14.859 1 43.5 92 ARG A O 1
ATOM 674 N N . GLU A 1 93 ? 32.812 25.547 15.344 1 51.28 93 GLU A N 1
ATOM 675 C CA . GLU A 1 93 ? 32.656 24.312 16.094 1 51.28 93 GLU A CA 1
ATOM 676 C C . GLU A 1 93 ? 32.875 23.094 15.203 1 51.28 93 GLU A C 1
ATOM 678 O O . GLU A 1 93 ? 32.5 23.094 14.031 1 51.28 93 GLU A O 1
ATOM 683 N N . SER A 1 94 ? 33.781 22.234 15.398 1 67.25 94 SER A N 1
ATOM 684 C CA . SER A 1 94 ? 34.094 21 14.695 1 67.25 94 SER A CA 1
ATOM 685 C C . SER A 1 94 ? 32.844 20.25 14.266 1 67.25 94 SER A C 1
ATOM 687 O O . SER A 1 94 ? 31.797 20.391 14.883 1 67.25 94 SER A O 1
ATOM 689 N N . ALA A 1 95 ? 32.781 19.938 12.93 1 75.31 95 ALA A N 1
ATOM 690 C CA . ALA A 1 95 ? 31.719 19.078 12.438 1 75.31 95 ALA A CA 1
ATOM 691 C C . ALA A 1 95 ? 31.219 18.125 13.531 1 75.31 95 ALA A C 1
ATOM 693 O O . ALA A 1 95 ? 30.016 17.906 13.672 1 75.31 95 ALA A O 1
ATOM 694 N N . ASP A 1 96 ? 32.062 17.859 14.336 1 85.06 96 ASP A N 1
ATOM 695 C CA . ASP A 1 96 ? 31.75 16.938 15.422 1 85.06 96 ASP A CA 1
ATOM 696 C C . ASP A 1 96 ? 30.969 17.656 16.516 1 85.06 96 ASP A C 1
ATOM 698 O O . ASP A 1 96 ? 30.031 17.078 17.094 1 85.06 96 ASP A O 1
ATOM 702 N N . GLY A 1 97 ? 31.391 18.875 16.734 1 89 97 GLY A N 1
ATOM 703 C CA . GLY A 1 97 ? 30.672 19.641 17.75 1 89 97 GLY A CA 1
ATOM 704 C C . GLY A 1 97 ? 29.234 19.922 17.375 1 89 97 GLY A C 1
ATOM 705 O O . GLY A 1 97 ? 28.344 19.812 18.203 1 89 97 GLY A O 1
ATOM 706 N N . ALA A 1 98 ? 29.031 20.281 16.188 1 92.62 98 ALA A N 1
ATOM 707 C CA . ALA A 1 98 ? 27.688 20.547 15.688 1 92.62 98 ALA A CA 1
ATOM 708 C C . ALA A 1 98 ? 26.812 19.297 15.758 1 92.62 98 ALA A C 1
ATOM 710 O O . ALA A 1 98 ? 25.641 19.375 16.109 1 92.62 98 ALA A O 1
ATOM 711 N N . TYR A 1 99 ? 27.422 18.219 15.414 1 94 99 TYR A N 1
ATOM 712 C CA . TYR A 1 99 ? 26.703 16.938 15.461 1 94 99 TYR A CA 1
ATOM 713 C C . TYR A 1 99 ? 26.25 16.625 16.875 1 94 99 TYR A C 1
ATOM 715 O O . TYR A 1 99 ? 25.094 16.25 17.094 1 94 99 TYR A O 1
ATOM 723 N N . ILE A 1 100 ? 27.109 16.797 17.781 1 93.19 100 ILE A N 1
ATOM 724 C CA . ILE A 1 100 ? 26.812 16.5 19.188 1 93.19 100 ILE A CA 1
ATOM 725 C C . ILE A 1 100 ? 25.703 17.422 19.688 1 93.19 100 ILE A C 1
ATOM 727 O O . ILE A 1 100 ? 24.797 16.984 20.406 1 93.19 100 ILE A O 1
ATOM 731 N N . LYS A 1 101 ? 25.781 18.594 19.328 1 93.44 101 LYS A N 1
ATOM 732 C CA . LYS A 1 101 ? 24.781 19.578 19.734 1 93.44 101 LYS A CA 1
ATOM 733 C C . LYS A 1 101 ? 23.406 19.203 19.203 1 93.44 101 LYS A C 1
ATOM 735 O O . LYS A 1 101 ? 22.422 19.219 19.953 1 93.44 101 LYS A O 1
ATOM 740 N N . LEU A 1 102 ? 23.297 18.938 17.938 1 95.5 102 LEU A N 1
ATOM 741 C CA . LEU A 1 102 ? 22.016 18.594 17.328 1 95.5 102 LEU A CA 1
ATOM 742 C C . LEU A 1 102 ? 21.453 17.312 17.906 1 95.5 102 LEU A C 1
ATOM 744 O O . LEU A 1 102 ? 20.25 17.188 18.109 1 95.5 102 LEU A O 1
ATOM 748 N N . ARG A 1 103 ? 22.344 16.359 18.172 1 94.25 103 ARG A N 1
ATOM 749 C CA . ARG A 1 103 ? 21.906 15.117 18.781 1 94.25 103 ARG A CA 1
ATOM 750 C C . ARG A 1 103 ? 21.359 15.359 20.188 1 94.25 103 ARG A C 1
ATOM 752 O O . ARG A 1 103 ? 20.391 14.719 20.594 1 94.25 103 ARG A O 1
ATOM 759 N N . ALA A 1 104 ? 22 16.219 20.875 1 92.81 104 ALA A N 1
ATOM 760 C CA . ALA A 1 104 ? 21.531 16.578 22.203 1 92.81 104 ALA A CA 1
ATOM 761 C C . ALA A 1 104 ? 20.141 17.203 22.156 1 92.81 104 ALA A C 1
ATOM 763 O O . ALA A 1 104 ? 19.297 16.938 23.016 1 92.81 104 ALA A O 1
ATOM 764 N N . VAL A 1 105 ? 19.953 18.047 21.203 1 93.88 105 VAL A N 1
ATOM 765 C CA . VAL A 1 105 ? 18.641 18.672 21.016 1 93.88 105 VAL A CA 1
ATOM 766 C C . VAL A 1 105 ? 17.594 17.609 20.734 1 93.88 105 VAL A C 1
ATOM 768 O O . VAL A 1 105 ? 16.5 17.625 21.312 1 93.88 105 VAL A O 1
ATOM 771 N N . LEU A 1 106 ? 17.875 16.672 19.875 1 93.62 106 LEU A N 1
ATOM 772 C CA . LEU A 1 106 ? 16.953 15.594 19.516 1 93.62 106 LEU A CA 1
ATOM 773 C C . LEU A 1 106 ? 16.625 14.734 20.719 1 93.62 106 LEU A C 1
ATOM 775 O O . LEU A 1 106 ? 15.492 14.258 20.859 1 93.62 106 LEU A O 1
ATOM 779 N N . GLU A 1 107 ? 17.578 14.523 21.578 1 89.81 107 GLU A N 1
ATOM 780 C CA . GLU A 1 107 ? 17.344 13.773 22.797 1 89.81 107 GLU A CA 1
ATOM 781 C C . GLU A 1 107 ? 16.391 14.516 23.734 1 89.81 107 GLU A C 1
ATOM 783 O O . GLU A 1 107 ? 15.547 13.906 24.391 1 89.81 107 GLU A O 1
ATOM 788 N N . LYS A 1 108 ? 16.609 15.797 23.703 1 86.88 108 LYS A N 1
ATOM 789 C CA . LYS A 1 108 ? 15.719 16.625 24.516 1 86.88 108 LYS A CA 1
ATOM 790 C C . LYS A 1 108 ? 14.289 16.594 23.969 1 86.88 108 LYS A C 1
ATOM 792 O O . LYS A 1 108 ? 13.328 16.719 24.734 1 86.88 108 LYS A O 1
ATOM 797 N N . LEU A 1 109 ? 14.18 16.5 22.734 1 87.88 109 LEU A N 1
ATOM 798 C CA . LEU A 1 109 ? 12.875 16.547 22.094 1 87.88 109 LEU A CA 1
ATOM 799 C C . LEU A 1 109 ? 12.148 15.203 22.234 1 87.88 109 LEU A C 1
ATOM 801 O O . LEU A 1 109 ? 10.945 15.117 22 1 87.88 109 LEU A O 1
ATOM 805 N N . LYS A 1 110 ? 12.969 14.18 22.547 1 82.31 110 LYS A N 1
ATOM 806 C CA . LYS A 1 110 ? 12.336 12.875 22.75 1 82.31 110 LYS A CA 1
ATOM 807 C C . LYS A 1 110 ? 11.375 12.922 23.938 1 82.31 110 LYS A C 1
ATOM 809 O O . LYS A 1 110 ? 11.727 13.414 25.016 1 82.31 110 LYS A O 1
ATOM 814 N N . LEU A 1 111 ? 10.164 12.734 23.719 1 74.5 111 LEU A N 1
ATOM 815 C CA . LEU A 1 111 ? 9.133 12.734 24.75 1 74.5 111 LEU A CA 1
ATOM 816 C C . LEU A 1 111 ? 9.211 11.477 25.609 1 74.5 111 LEU A C 1
ATOM 818 O O . LEU A 1 111 ? 9.531 10.398 25.109 1 74.5 111 LEU A O 1
ATOM 822 N N . ARG A 1 112 ? 9.062 11.734 26.812 1 72.56 112 ARG A N 1
ATOM 823 C CA . ARG A 1 112 ? 9 10.578 27.703 1 72.56 112 ARG A CA 1
ATOM 824 C C . ARG A 1 112 ? 7.766 9.727 27.406 1 72.56 112 ARG A C 1
ATOM 826 O O . ARG A 1 112 ? 6.652 10.25 27.312 1 72.56 112 ARG A O 1
ATOM 833 N N . ARG A 1 113 ? 7.926 8.57 27.203 1 74.5 113 ARG A N 1
ATOM 834 C CA . ARG A 1 113 ? 6.883 7.625 26.812 1 74.5 113 ARG A CA 1
ATOM 835 C C . ARG A 1 113 ? 5.695 7.699 27.781 1 74.5 113 ARG A C 1
ATOM 837 O O . ARG A 1 113 ? 4.539 7.699 27.344 1 74.5 113 ARG A O 1
ATOM 844 N N . GLN A 1 114 ? 6.012 7.785 29.016 1 77.25 114 GLN A N 1
ATOM 845 C CA . GLN A 1 114 ? 4.949 7.781 30.016 1 77.25 114 GLN A CA 1
ATOM 846 C C . GLN A 1 114 ? 4.094 9.039 29.906 1 77.25 114 GLN A C 1
ATOM 848 O O . GLN A 1 114 ? 2.871 8.977 30.062 1 77.25 114 GLN A O 1
ATOM 853 N N . GLU A 1 115 ? 4.773 10.172 29.703 1 79.25 115 GLU A N 1
ATOM 854 C CA . GLU A 1 115 ? 4.035 11.43 29.594 1 79.25 115 GLU A CA 1
ATOM 855 C C . GLU A 1 115 ? 3.141 11.43 28.359 1 79.25 115 GLU A C 1
ATOM 857 O O . GLU A 1 115 ? 2.008 11.914 28.406 1 79.25 115 GLU A O 1
ATOM 862 N N . ILE A 1 116 ? 3.645 10.898 27.375 1 81.62 116 ILE A N 1
ATOM 863 C CA . ILE A 1 116 ? 2.885 10.852 26.125 1 81.62 116 ILE A CA 1
ATOM 864 C C . ILE A 1 116 ? 1.668 9.945 26.312 1 81.62 116 ILE A C 1
ATOM 866 O O . ILE A 1 116 ? 0.564 10.289 25.875 1 81.62 116 ILE A O 1
ATOM 870 N N . THR A 1 117 ? 1.936 8.82 26.906 1 81.88 117 THR A N 1
ATOM 871 C CA . THR A 1 117 ? 0.873 7.836 27.078 1 81.88 117 THR A CA 1
ATOM 872 C C . THR A 1 117 ? -0.256 8.398 27.938 1 81.88 117 THR A C 1
ATOM 874 O O . THR A 1 117 ? -1.434 8.227 27.609 1 81.88 117 THR A O 1
ATOM 877 N N . SER A 1 118 ? 0.139 9.078 28.969 1 85.69 118 SER A N 1
ATOM 878 C CA . SER A 1 118 ? -0.861 9.648 29.875 1 85.69 118 SER A CA 1
ATOM 879 C C . SER A 1 118 ? -1.68 10.727 29.172 1 85.69 118 SER A C 1
ATOM 881 O O . SER A 1 118 ? -2.906 10.758 29.297 1 85.69 118 SER A O 1
ATOM 883 N N . ALA A 1 119 ? -0.979 11.664 28.531 1 87.56 119 ALA A N 1
ATOM 884 C CA . ALA A 1 119 ? -1.67 12.719 27.797 1 87.56 119 ALA A CA 1
ATOM 885 C C . ALA A 1 119 ? -2.576 12.133 26.719 1 87.56 119 ALA A C 1
ATOM 887 O O . ALA A 1 119 ? -3.713 12.578 26.547 1 87.56 119 ALA A O 1
ATOM 888 N N . ALA A 1 120 ? -2.08 11.148 26.062 1 87.69 120 ALA A N 1
ATOM 889 C CA . ALA A 1 120 ? -2.84 10.508 25 1 87.69 120 ALA A CA 1
ATOM 890 C C . ALA A 1 120 ? -4.086 9.82 25.547 1 87.69 120 ALA A C 1
ATOM 892 O O . ALA A 1 120 ? -5.141 9.82 24.906 1 87.69 120 ALA A O 1
ATOM 893 N N . GLU A 1 121 ? -3.984 9.211 26.625 1 88.81 121 GLU A N 1
ATOM 894 C CA . GLU A 1 121 ? -5.121 8.523 27.234 1 88.81 121 GLU A CA 1
ATOM 895 C C . GLU A 1 121 ? -6.242 9.508 27.562 1 88.81 121 GLU A C 1
ATOM 897 O O . GLU A 1 121 ? -7.418 9.219 27.312 1 88.81 121 GLU A O 1
ATOM 902 N N . ILE A 1 122 ? -5.863 10.617 28.094 1 90.75 122 ILE A N 1
ATOM 903 C CA . ILE A 1 122 ? -6.836 11.648 28.438 1 90.75 122 ILE A CA 1
ATOM 904 C C . ILE A 1 122 ? -7.512 12.164 27.172 1 90.75 122 ILE A C 1
ATOM 906 O O . ILE A 1 122 ? -8.742 12.266 27.109 1 90.75 122 ILE A O 1
ATOM 910 N N . VAL A 1 123 ? -6.684 12.461 26.25 1 91.69 123 VAL A N 1
ATOM 911 C CA . VAL A 1 123 ? -7.199 13.008 25 1 91.69 123 VAL A CA 1
ATOM 912 C C . VAL A 1 123 ? -8.117 11.992 24.328 1 91.69 123 VAL A C 1
ATOM 914 O O . VAL A 1 123 ? -9.195 12.344 23.844 1 91.69 123 VAL A O 1
ATOM 917 N N . ASN A 1 124 ? -7.707 10.766 24.297 1 90.5 124 ASN A N 1
ATOM 918 C CA . ASN A 1 124 ? -8.516 9.711 23.688 1 90.5 124 ASN A CA 1
ATOM 919 C C . ASN A 1 124 ? -9.859 9.555 24.406 1 90.5 124 ASN A C 1
ATOM 921 O O . ASN A 1 124 ? -10.875 9.266 23.766 1 90.5 124 ASN A O 1
ATOM 925 N N . GLY A 1 125 ? -9.82 9.648 25.688 1 91.56 125 GLY A N 1
ATOM 926 C CA . GLY A 1 125 ? -11.07 9.602 26.438 1 91.56 125 GLY A CA 1
ATOM 927 C C . GLY A 1 125 ? -12.047 10.688 26.031 1 91.56 125 GLY A C 1
ATOM 928 O O . GLY A 1 125 ? -13.234 10.422 25.828 1 91.56 125 GLY A O 1
ATOM 929 N N . VAL A 1 126 ? -11.508 11.891 25.891 1 93.88 126 VAL A N 1
ATOM 930 C CA . VAL A 1 126 ? -12.328 13.031 25.484 1 93.88 126 VAL A CA 1
ATOM 931 C C . VAL A 1 126 ? -12.844 12.812 24.078 1 93.88 126 VAL A C 1
ATOM 933 O O . VAL A 1 126 ? -14.031 13.031 23.797 1 93.88 126 VAL A O 1
ATOM 936 N N . VAL A 1 127 ? -11.984 12.391 23.219 1 94.06 127 VAL A N 1
ATOM 937 C CA . VAL A 1 127 ? -12.312 12.188 21.812 1 94.06 127 VAL A CA 1
ATOM 938 C C . VAL A 1 127 ? -13.406 11.125 21.688 1 94.06 127 VAL A C 1
ATOM 940 O O . VAL A 1 127 ? -14.336 11.266 20.891 1 94.06 127 VAL A O 1
ATOM 943 N N . ASP A 1 128 ? -13.336 10.086 22.453 1 93.62 128 ASP A N 1
ATOM 944 C CA . ASP A 1 128 ? -14.336 9.023 22.422 1 93.62 128 ASP A CA 1
ATOM 945 C C . ASP A 1 128 ? -15.711 9.547 22.828 1 93.62 128 ASP A C 1
ATOM 947 O O . ASP A 1 128 ? -16.719 9.164 22.234 1 93.62 128 ASP A O 1
ATOM 951 N N . CYS A 1 129 ? -15.695 10.375 23.812 1 94 129 CYS A N 1
ATOM 952 C CA . CYS A 1 129 ? -16.953 10.969 24.266 1 94 129 CYS A CA 1
ATOM 953 C C . CYS A 1 129 ? -17.562 11.844 23.172 1 94 129 CYS A C 1
ATOM 955 O O . CYS A 1 129 ? -18.766 11.773 22.922 1 94 129 CYS A O 1
ATOM 957 N N . LEU A 1 130 ? -16.719 12.617 22.609 1 95.25 130 LEU A N 1
ATOM 958 C CA . LEU A 1 130 ? -17.203 13.508 21.562 1 95.25 130 LEU A CA 1
ATOM 959 C C . LEU A 1 130 ? -17.734 12.703 20.375 1 95.25 130 LEU A C 1
ATOM 961 O O . LEU A 1 130 ? -18.781 13.031 19.812 1 95.25 130 LEU A O 1
ATOM 965 N N . LEU A 1 131 ? -17.016 11.727 19.984 1 95.12 131 LEU A N 1
ATOM 966 C CA . LEU A 1 131 ? -17.391 10.891 18.859 1 95.12 131 LEU A CA 1
ATOM 967 C C . LEU A 1 131 ? -18.734 10.219 19.094 1 95.12 131 LEU A C 1
ATOM 969 O O . LEU A 1 131 ? -19.578 10.172 18.203 1 95.12 131 LEU A O 1
ATOM 973 N N . ARG A 1 132 ? -18.984 9.695 20.25 1 93.25 132 ARG A N 1
ATOM 974 C CA . ARG A 1 132 ? -20.234 9.047 20.609 1 93.25 132 ARG A CA 1
ATOM 975 C C . ARG A 1 132 ? -21.406 10.023 20.5 1 93.25 132 ARG A C 1
ATOM 977 O O . ARG A 1 132 ? -22.469 9.672 19.984 1 93.25 132 ARG A O 1
ATOM 984 N N . ARG A 1 133 ? -21.188 11.195 20.969 1 93.62 133 ARG A N 1
ATOM 985 C CA . ARG A 1 133 ? -22.234 12.219 20.906 1 93.62 133 ARG A CA 1
ATOM 986 C C . ARG A 1 133 ? -22.531 12.594 19.453 1 93.62 133 ARG A C 1
ATOM 988 O O . ARG A 1 133 ? -23.703 12.742 19.078 1 93.62 133 ARG A O 1
ATOM 995 N N . LEU A 1 134 ? -21.469 12.766 18.734 1 94.5 134 LEU A N 1
ATOM 996 C CA . LEU A 1 134 ? -21.625 13.188 17.344 1 94.5 134 LEU A CA 1
ATOM 997 C C . LEU A 1 134 ? -22.281 12.094 16.516 1 94.5 134 LEU A C 1
ATOM 999 O O . LEU A 1 134 ? -23 12.375 15.547 1 94.5 134 LEU A O 1
ATOM 1003 N N . GLN A 1 135 ? -22.078 10.859 16.875 1 92.44 135 GLN A N 1
ATOM 1004 C CA . GLN A 1 135 ? -22.625 9.727 16.141 1 92.44 135 GLN A CA 1
ATOM 1005 C C . GLN A 1 135 ? -24.078 9.469 16.516 1 92.44 135 GLN A C 1
ATOM 1007 O O . GLN A 1 135 ? -24.75 8.641 15.898 1 92.44 135 GLN A O 1
ATOM 1012 N N . SER A 1 136 ? -24.547 10.109 17.484 1 87.69 136 SER A N 1
ATOM 1013 C CA . SER A 1 136 ? -25.906 9.883 17.938 1 87.69 136 SER A CA 1
ATOM 1014 C C . SER A 1 136 ? -26.906 10.164 16.828 1 87.69 136 SER A C 1
ATOM 1016 O O . SER A 1 136 ? -26.641 10.961 15.922 1 87.69 136 SER A O 1
ATOM 1018 N N . CYS A 1 137 ? -28.047 9.531 16.906 1 74.06 137 CYS A N 1
ATOM 1019 C CA . CYS A 1 137 ? -29.047 9.555 15.852 1 74.06 137 CYS A CA 1
ATOM 1020 C C . CYS A 1 137 ? -29.625 10.961 15.664 1 74.06 137 CYS A C 1
ATOM 1022 O O . CYS A 1 137 ? -30.078 11.312 14.578 1 74.06 137 CYS A O 1
ATOM 1024 N N . GLU A 1 138 ? -29.516 11.594 16.625 1 75.31 138 GLU A N 1
ATOM 1025 C CA . GLU A 1 138 ? -30.094 12.93 16.547 1 75.31 138 GLU A CA 1
ATOM 1026 C C . GLU A 1 138 ? -29.125 13.922 15.922 1 75.31 138 GLU A C 1
ATOM 1028 O O . GLU A 1 138 ? -29.516 15.023 15.531 1 75.31 138 GLU A O 1
ATOM 1033 N N . SER A 1 139 ? -27.984 13.383 15.695 1 80.88 139 SER A N 1
ATOM 1034 C CA . SER A 1 139 ? -26.969 14.312 15.25 1 80.88 139 SER A CA 1
ATOM 1035 C C . SER A 1 139 ? -26.953 14.43 13.727 1 80.88 139 SER A C 1
ATOM 1037 O O . SER A 1 139 ? -27.234 13.453 13.023 1 80.88 139 SER A O 1
ATOM 1039 N N . ALA A 1 140 ? -26.656 15.633 13.273 1 84.5 140 ALA A N 1
ATOM 1040 C CA . ALA A 1 140 ? -26.5 15.891 11.844 1 84.5 140 ALA A CA 1
ATOM 1041 C C . ALA A 1 140 ? -25.25 15.203 11.297 1 84.5 140 ALA A C 1
ATOM 1043 O O . ALA A 1 140 ? -25.078 15.07 10.086 1 84.5 140 ALA A O 1
ATOM 1044 N N . PHE A 1 141 ? -24.438 14.695 12.141 1 92.31 141 PHE A N 1
ATOM 1045 C CA . PHE A 1 141 ? -23.156 14.109 11.75 1 92.31 141 PHE A CA 1
ATOM 1046 C C . PHE A 1 141 ? -23.141 12.609 12.023 1 92.31 141 PHE A C 1
ATOM 1048 O O . PHE A 1 141 ? -22.094 12.055 12.375 1 92.31 141 PHE A O 1
ATOM 1055 N N . LYS A 1 142 ? -24.266 12.094 11.844 1 86.31 142 LYS A N 1
ATOM 1056 C CA . LYS A 1 142 ? -24.359 10.656 12.062 1 86.31 142 LYS A CA 1
ATOM 1057 C C . LYS A 1 142 ? -23.391 9.898 11.156 1 86.31 142 LYS A C 1
ATOM 1059 O O . LYS A 1 142 ? -23.25 10.227 9.977 1 86.31 142 LYS A O 1
ATOM 1064 N N . GLY A 1 143 ? -22.672 9.008 11.633 1 84.75 143 GLY A N 1
ATOM 1065 C CA . GLY A 1 143 ? -21.734 8.211 10.852 1 84.75 143 GLY A CA 1
ATOM 1066 C C . GLY A 1 143 ? -20.328 8.773 10.844 1 84.75 143 GLY A C 1
ATOM 1067 O O . GLY A 1 143 ? -19.438 8.25 10.164 1 84.75 143 GLY A O 1
ATOM 1068 N N . ILE A 1 144 ? -20.156 9.828 11.57 1 92.44 144 ILE A N 1
ATOM 1069 C CA . ILE A 1 144 ? -18.844 10.477 11.688 1 92.44 144 ILE A CA 1
ATOM 1070 C C . ILE A 1 144 ? -17.844 9.5 12.289 1 92.44 144 ILE A C 1
ATOM 1072 O O . ILE A 1 144 ? -18.203 8.617 13.062 1 92.44 144 ILE A O 1
ATOM 1076 N N . SER A 1 145 ? -16.609 9.508 11.805 1 94.44 145 SER A N 1
ATOM 1077 C CA . SER A 1 145 ? -15.539 8.664 12.336 1 94.44 145 SER A CA 1
ATOM 1078 C C . SER A 1 145 ? -14.242 9.453 12.508 1 94.44 145 SER A C 1
ATOM 1080 O O . SER A 1 145 ? -14.141 10.594 12.047 1 94.44 145 SER A O 1
ATOM 1082 N N . GLN A 1 146 ? -13.352 8.898 13.234 1 93.94 146 GLN A N 1
ATOM 1083 C CA . GLN A 1 146 ? -12.094 9.578 13.508 1 93.94 146 GLN A CA 1
ATOM 1084 C C . GLN A 1 146 ? -11.055 9.281 12.438 1 93.94 146 GLN A C 1
ATOM 1086 O O . GLN A 1 146 ? -10.953 8.148 11.961 1 93.94 146 GLN A O 1
ATOM 1091 N N . LEU A 1 147 ? -10.453 10.273 11.953 1 90.94 147 LEU A N 1
ATOM 1092 C CA . LEU A 1 147 ? -9.297 10.164 11.078 1 90.94 147 LEU A CA 1
ATOM 1093 C C . LEU A 1 147 ? -8 10.422 11.852 1 90.94 147 LEU A C 1
ATOM 1095 O O . LEU A 1 147 ? -7.766 11.531 12.32 1 90.94 147 LEU A O 1
ATOM 1099 N N . ARG A 1 148 ? -7.168 9.508 12.047 1 82.19 148 ARG A N 1
ATOM 1100 C CA . ARG A 1 148 ? -5.953 9.617 12.844 1 82.19 148 ARG A CA 1
ATOM 1101 C C . ARG A 1 148 ? -4.824 10.25 12.039 1 82.19 148 ARG A C 1
ATOM 1103 O O . ARG A 1 148 ? -4.094 9.547 11.328 1 82.19 148 ARG A O 1
ATOM 1110 N N . THR A 1 149 ? -4.668 11.492 12.07 1 82.75 149 THR A N 1
ATOM 1111 C CA . THR A 1 149 ? -3.629 12.266 11.398 1 82.75 149 THR A CA 1
ATOM 1112 C C . THR A 1 149 ? -3.02 13.289 12.344 1 82.75 149 THR A C 1
ATOM 1114 O O . THR A 1 149 ? -3.469 13.438 13.484 1 82.75 149 THR A O 1
ATOM 1117 N N . GLY A 1 150 ? -1.905 13.891 11.961 1 84.19 150 GLY A N 1
ATOM 1118 C CA . GLY A 1 150 ? -1.219 14.859 12.805 1 84.19 150 GLY A CA 1
ATOM 1119 C C . GLY A 1 150 ? 0.158 14.391 13.242 1 84.19 150 GLY A C 1
ATOM 1120 O O . GLY A 1 150 ? 0.55 13.258 12.969 1 84.19 150 GLY A O 1
ATOM 1121 N N . SER A 1 151 ? 0.706 15.289 13.914 1 81.69 151 SER A N 1
ATOM 1122 C CA . SER A 1 151 ? 2.115 15.086 14.227 1 81.69 151 SER A CA 1
ATOM 1123 C C . SER A 1 151 ? 2.307 13.891 15.148 1 81.69 151 SER A C 1
ATOM 1125 O O . SER A 1 151 ? 3.33 13.203 15.086 1 81.69 151 SER A O 1
ATOM 1127 N N . TYR A 1 152 ? 1.37 13.75 16.031 1 76.19 152 TYR A N 1
ATOM 1128 C CA . TYR A 1 152 ? 1.478 12.617 16.938 1 76.19 152 TYR A CA 1
ATOM 1129 C C . TYR A 1 152 ? 1.498 11.305 16.172 1 76.19 152 TYR A C 1
ATOM 1131 O O . TYR A 1 152 ? 2.385 10.469 16.375 1 76.19 152 TYR A O 1
ATOM 1139 N N . TYR A 1 153 ? 0.624 11.172 15.273 1 75.69 153 TYR A N 1
ATOM 1140 C CA . TYR A 1 153 ? 0.489 9.93 14.523 1 75.69 153 TYR A CA 1
ATOM 1141 C C . TYR A 1 153 ? 1.573 9.812 13.453 1 75.69 153 TYR A C 1
ATOM 1143 O O . TYR A 1 153 ? 1.826 8.727 12.938 1 75.69 153 TYR A O 1
ATOM 1151 N N . GLU A 1 154 ? 2.131 10.93 13.109 1 81.31 154 GLU A N 1
ATOM 1152 C CA . GLU A 1 154 ? 3.232 10.961 12.156 1 81.31 154 GLU A CA 1
ATOM 1153 C C . GLU A 1 154 ? 4.574 10.734 12.844 1 81.31 154 GLU A C 1
ATOM 1155 O O . GLU A 1 154 ? 5.598 10.562 12.18 1 81.31 154 GLU A O 1
ATOM 1160 N N . ARG A 1 155 ? 4.617 10.734 14.188 1 77 155 ARG A N 1
ATOM 1161 C CA . ARG A 1 155 ? 5.793 10.508 15.031 1 77 155 ARG A CA 1
ATOM 1162 C C . ARG A 1 155 ? 6.836 11.594 14.812 1 77 155 ARG A C 1
ATOM 1164 O O . ARG A 1 155 ? 8.031 11.305 14.711 1 77 155 ARG A O 1
ATOM 1171 N N . VAL A 1 156 ? 6.367 12.797 14.602 1 84.81 156 VAL A N 1
ATOM 1172 C CA . VAL A 1 156 ? 7.277 13.922 14.414 1 84.81 156 VAL A CA 1
ATOM 1173 C C . VAL A 1 156 ? 6.93 15.031 15.398 1 84.81 156 VAL A C 1
ATOM 1175 O O . VAL A 1 156 ? 7.328 16.188 15.211 1 84.81 156 VAL A O 1
ATOM 1178 N N . LYS A 1 157 ? 6.184 14.641 16.406 1 78.62 157 LYS A N 1
ATOM 1179 C CA . LYS A 1 157 ? 5.863 15.609 17.453 1 78.62 157 LYS A CA 1
ATOM 1180 C C . LYS A 1 157 ? 7.109 16 18.25 1 78.62 157 LYS A C 1
ATOM 1182 O O . LYS A 1 157 ? 7.941 15.148 18.562 1 78.62 157 LYS A O 1
ATOM 1187 N N . ILE A 1 158 ? 7.137 17.281 18.406 1 81.19 158 ILE A N 1
ATOM 1188 C CA . ILE A 1 158 ? 8.312 17.781 19.109 1 81.19 158 ILE A CA 1
ATOM 1189 C C . ILE A 1 158 ? 7.898 18.344 20.469 1 81.19 158 ILE A C 1
ATOM 1191 O O . ILE A 1 158 ? 6.773 18.812 20.641 1 81.19 158 ILE A O 1
ATOM 1195 N N . SER A 1 159 ? 8.703 18.312 21.406 1 75.19 159 SER A N 1
ATOM 1196 C CA . SER A 1 159 ? 8.617 18.953 22.703 1 75.19 159 SER A CA 1
ATOM 1197 C C . SER A 1 159 ? 7.637 18.234 23.625 1 75.19 159 SER A C 1
ATOM 1199 O O . SER A 1 159 ? 7.77 17.031 23.859 1 75.19 159 SER A O 1
ATOM 1201 N N . ALA A 1 160 ? 6.551 18.906 24.109 1 75.38 160 ALA A N 1
ATOM 1202 C CA . ALA A 1 160 ? 5.672 18.359 25.141 1 75.38 160 ALA A CA 1
ATOM 1203 C C . ALA A 1 160 ? 4.359 17.859 24.547 1 75.38 160 ALA A C 1
ATOM 1205 O O . ALA A 1 160 ? 3.902 18.375 23.516 1 75.38 160 ALA A O 1
ATOM 1206 N N . PRO A 1 161 ? 3.988 16.734 24.953 1 81.31 161 PRO A N 1
ATOM 1207 C CA . PRO A 1 161 ? 2.689 16.219 24.5 1 81.31 161 PRO A CA 1
ATOM 1208 C C . PRO A 1 161 ? 1.522 17.078 24.969 1 81.31 161 PRO A C 1
ATOM 1210 O O . PRO A 1 161 ? 0.612 16.578 25.641 1 81.31 161 PRO A O 1
ATOM 1213 N N . ASN A 1 162 ? 1.524 18.359 24.594 1 84.94 162 ASN A N 1
ATOM 1214 C CA . ASN A 1 162 ? 0.539 19.312 25.078 1 84.94 162 ASN A CA 1
ATOM 1215 C C . ASN A 1 162 ? -0.362 19.812 23.953 1 84.94 162 ASN A C 1
ATOM 1217 O O . ASN A 1 162 ? -1.243 20.641 24.172 1 84.94 162 ASN A O 1
ATOM 1221 N N . GLU A 1 163 ? -0.117 19.328 22.812 1 87 163 GLU A N 1
ATOM 1222 C CA . GLU A 1 163 ? -0.95 19.719 21.672 1 87 163 GLU A CA 1
ATOM 1223 C C . GLU A 1 163 ? -1.317 18.5 20.812 1 87 163 GLU A C 1
ATOM 1225 O O . GLU A 1 163 ? -0.446 17.719 20.438 1 87 163 GLU A O 1
ATOM 1230 N N . PHE A 1 164 ? -2.588 18.359 20.594 1 88.5 164 PHE A N 1
ATOM 1231 C CA . PHE A 1 164 ? -3.08 17.25 19.766 1 88.5 164 PHE A CA 1
ATOM 1232 C C . PHE A 1 164 ? -4.027 17.766 18.688 1 88.5 164 PHE A C 1
ATOM 1234 O O . PHE A 1 164 ? -4.812 18.688 18.938 1 88.5 164 PHE A O 1
ATOM 1241 N N . ASP A 1 165 ? -3.891 17.234 17.594 1 89.62 165 ASP A N 1
ATOM 1242 C CA . ASP A 1 165 ? -4.816 17.484 16.484 1 89.62 165 ASP A CA 1
ATOM 1243 C C . ASP A 1 165 ? -5.672 16.25 16.203 1 89.62 165 ASP A C 1
ATOM 1245 O O . ASP A 1 165 ? -5.145 15.172 15.906 1 89.62 165 ASP A O 1
ATOM 1249 N N . ILE A 1 166 ? -6.949 16.453 16.328 1 92.62 166 ILE A N 1
ATOM 1250 C CA . ILE A 1 166 ? -7.883 15.367 16.062 1 92.62 166 ILE A CA 1
ATOM 1251 C C . ILE A 1 166 ? -8.766 15.727 14.867 1 92.62 166 ILE A C 1
ATOM 1253 O O . ILE A 1 166 ? -9.289 16.844 14.789 1 92.62 166 ILE A O 1
ATOM 1257 N N . MET A 1 167 ? -8.883 14.82 13.969 1 94.5 167 MET A N 1
ATOM 1258 C CA . MET A 1 167 ? -9.742 15.062 12.812 1 94.5 167 MET A CA 1
ATOM 1259 C C . MET A 1 167 ? -10.875 14.047 12.75 1 94.5 167 MET A C 1
ATOM 1261 O O . MET A 1 167 ? -10.641 12.844 12.836 1 94.5 167 MET A O 1
ATOM 1265 N N . PHE A 1 168 ? -12.07 14.578 12.727 1 96.12 168 PHE A N 1
ATOM 1266 C CA . PHE A 1 168 ? -13.242 13.75 12.469 1 96.12 168 PHE A CA 1
ATOM 1267 C C . PHE A 1 168 ? -13.664 13.836 11.008 1 96.12 168 PHE A C 1
ATOM 1269 O O . PHE A 1 168 ? -13.602 14.906 10.398 1 96.12 168 PHE A O 1
ATOM 1276 N N . LYS A 1 169 ? -14.086 12.75 10.461 1 96 169 LYS A N 1
ATOM 1277 C CA . LYS A 1 169 ? -14.438 12.758 9.039 1 96 169 LYS A CA 1
ATOM 1278 C C . LYS A 1 169 ? -15.883 12.32 8.828 1 96 169 LYS A C 1
ATOM 1280 O O . LYS A 1 169 ? -16.391 11.445 9.539 1 96 169 LYS A O 1
ATOM 1285 N N . LEU A 1 170 ? -16.547 12.984 7.938 1 93.94 170 LEU A N 1
ATOM 1286 C CA . LEU A 1 170 ? -17.844 12.594 7.395 1 93.94 170 LEU A CA 1
ATOM 1287 C C . LEU A 1 170 ? -17.672 11.906 6.043 1 93.94 170 LEU A C 1
ATOM 1289 O O . LEU A 1 170 ? -16.969 12.406 5.168 1 93.94 170 LEU A O 1
ATOM 1293 N N . ASP A 1 171 ? -18.234 10.719 5.93 1 90.12 171 ASP A N 1
ATOM 1294 C CA . ASP A 1 171 ? -18.094 9.969 4.68 1 90.12 171 ASP A CA 1
ATOM 1295 C C . ASP A 1 171 ? -19.469 9.602 4.117 1 90.12 171 ASP A C 1
ATOM 1297 O O . ASP A 1 171 ? -20.5 9.828 4.762 1 90.12 171 ASP A O 1
ATOM 1301 N N . GLY A 1 172 ? -19.469 9.188 2.814 1 83.38 172 GLY A N 1
ATOM 1302 C CA . GLY A 1 172 ? -20.703 8.68 2.232 1 83.38 172 GLY A CA 1
ATOM 1303 C C . GLY A 1 172 ? -21.422 9.703 1.369 1 83.38 172 GLY A C 1
ATOM 1304 O O . GLY A 1 172 ? -22.578 9.5 0.992 1 83.38 172 GLY A O 1
ATOM 1305 N N . TYR A 1 173 ? -20.781 10.812 1.12 1 87.44 173 TYR A N 1
ATOM 1306 C CA . TYR A 1 173 ? -21.422 11.852 0.32 1 87.44 173 TYR A CA 1
ATOM 1307 C C . TYR A 1 173 ? -20.75 11.977 -1.043 1 87.44 173 TYR A C 1
ATOM 1309 O O . TYR A 1 173 ? -19.516 11.883 -1.152 1 87.44 173 TYR A O 1
ATOM 1317 N N . ARG A 1 174 ? -21.594 12.078 -2.033 1 88.75 174 ARG A N 1
ATOM 1318 C CA . ARG A 1 174 ? -21.094 12.375 -3.367 1 88.75 174 ARG A CA 1
ATOM 1319 C C . ARG A 1 174 ? -21.094 13.883 -3.625 1 88.75 174 ARG A C 1
ATOM 1321 O O . ARG A 1 174 ? -22.141 14.508 -3.709 1 88.75 174 ARG A O 1
ATOM 1328 N N . ILE A 1 175 ? -19.953 14.398 -3.812 1 92.12 175 ILE A N 1
ATOM 1329 C CA . ILE A 1 175 ? -19.859 15.852 -3.84 1 92.12 175 ILE A CA 1
ATOM 1330 C C . ILE A 1 175 ? -19.312 16.312 -5.191 1 92.12 175 ILE A C 1
ATOM 1332 O O . ILE A 1 175 ? -18.625 15.547 -5.883 1 92.12 175 ILE A O 1
ATOM 1336 N N . GLN A 1 176 ? -19.688 17.469 -5.578 1 93.38 176 GLN A N 1
ATOM 1337 C CA . GLN A 1 176 ? -19.156 18.219 -6.703 1 93.38 176 GLN A CA 1
ATOM 1338 C C . GLN A 1 176 ? -18.438 19.484 -6.23 1 93.38 176 GLN A C 1
ATOM 1340 O O . GLN A 1 176 ? -18.953 20.219 -5.391 1 93.38 176 GLN A O 1
ATOM 1345 N N . LEU A 1 177 ? -17.266 19.656 -6.766 1 95.38 177 LEU A N 1
ATOM 1346 C CA . LEU A 1 177 ? -16.453 20.766 -6.309 1 95.38 177 LEU A CA 1
ATOM 1347 C C . LEU A 1 177 ? -16.422 21.891 -7.352 1 95.38 177 LEU A C 1
ATOM 1349 O O . LEU A 1 177 ? -16.297 21.609 -8.547 1 95.38 177 LEU A O 1
ATOM 1353 N N . GLU A 1 178 ? -16.625 23.078 -6.883 1 94.56 178 GLU A N 1
ATOM 1354 C CA . GLU A 1 178 ? -16.422 24.281 -7.676 1 94.56 178 GLU A CA 1
ATOM 1355 C C . GLU A 1 178 ? -15.312 25.156 -7.094 1 94.56 178 GLU A C 1
ATOM 1357 O O . GLU A 1 178 ? -15.445 25.688 -5.992 1 94.56 178 GLU A O 1
ATOM 1362 N N . GLU A 1 179 ? -14.32 25.328 -7.844 1 94.5 179 GLU A N 1
ATOM 1363 C CA . GLU A 1 179 ? -13.133 26.031 -7.355 1 94.5 179 GLU A CA 1
ATOM 1364 C C . GLU A 1 179 ? -13.453 27.484 -7.02 1 94.5 179 GLU A C 1
ATOM 1366 O O . GLU A 1 179 ? -14.188 28.141 -7.75 1 94.5 179 GLU A O 1
ATOM 1371 N N . TYR A 1 180 ? -13.039 27.922 -5.918 1 93.12 180 TYR A N 1
ATOM 1372 C CA . TYR A 1 180 ? -13.148 29.312 -5.508 1 93.12 180 TYR A CA 1
ATOM 1373 C C . TYR A 1 180 ? -11.805 30.031 -5.637 1 93.12 180 TYR A C 1
ATOM 1375 O O . TYR A 1 180 ? -10.797 29.562 -5.094 1 93.12 180 TYR A O 1
ATOM 1383 N N . GLY A 1 181 ? -11.852 31.125 -6.391 1 87 181 GLY A N 1
ATOM 1384 C CA . GLY A 1 181 ? -10.609 31.875 -6.574 1 87 181 GLY A CA 1
ATOM 1385 C C . GLY A 1 181 ? -9.648 31.188 -7.531 1 87 181 GLY A C 1
ATOM 1386 O O . GLY A 1 181 ? -10.062 30.406 -8.383 1 87 181 GLY A O 1
ATOM 1387 N N . ASP A 1 182 ? -8.305 31.516 -7.43 1 85 182 ASP A N 1
ATOM 1388 C CA . ASP A 1 182 ? -7.328 30.984 -8.375 1 85 182 ASP A CA 1
ATOM 1389 C C . ASP A 1 182 ? -6.203 30.25 -7.641 1 85 182 ASP A C 1
ATOM 1391 O O . ASP A 1 182 ? -5.164 29.938 -8.234 1 85 182 ASP A O 1
ATOM 1395 N N . SER A 1 183 ? -6.465 29.984 -6.359 1 87.88 183 SER A N 1
ATOM 1396 C CA . SER A 1 183 ? -5.402 29.344 -5.586 1 87.88 183 SER A CA 1
ATOM 1397 C C . SER A 1 183 ? -5.406 27.828 -5.789 1 87.88 183 SER A C 1
ATOM 1399 O O . SER A 1 183 ? -4.395 27.172 -5.562 1 87.88 183 SER A O 1
ATOM 1401 N N . GLY A 1 184 ? -6.617 27.297 -6.18 1 93.06 184 GLY A N 1
ATOM 1402 C CA . GLY A 1 184 ? -6.762 25.859 -6.32 1 93.06 184 GLY A CA 1
ATOM 1403 C C . GLY A 1 184 ? -6.949 25.141 -4.996 1 93.06 184 GLY A C 1
ATOM 1404 O O . GLY A 1 184 ? -7.105 23.922 -4.961 1 93.06 184 GLY A O 1
ATOM 1405 N N . ALA A 1 185 ? -6.992 25.844 -3.924 1 95.38 185 ALA A N 1
ATOM 1406 C CA . ALA A 1 185 ? -7.027 25.234 -2.598 1 95.38 185 ALA A CA 1
ATOM 1407 C C . ALA A 1 185 ? -8.43 25.297 -1.998 1 95.38 185 ALA A C 1
ATOM 1409 O O . ALA A 1 185 ? -8.789 24.469 -1.156 1 95.38 185 ALA A O 1
ATOM 1410 N N . PHE A 1 186 ? -9.281 26.219 -2.463 1 95.81 186 PHE A N 1
ATOM 1411 C CA . PHE A 1 186 ? -10.594 26.453 -1.869 1 95.81 186 PHE A CA 1
ATOM 1412 C C . PHE A 1 186 ? -11.703 26.141 -2.867 1 95.81 186 PHE A C 1
ATOM 1414 O O . PHE A 1 186 ? -11.578 26.438 -4.059 1 95.81 186 PHE A O 1
ATOM 1421 N N . TYR A 1 187 ? -12.789 25.594 -2.314 1 96.69 187 TYR A N 1
ATOM 1422 C CA . TYR A 1 187 ? -13.867 25.141 -3.193 1 96.69 187 TYR A CA 1
ATOM 1423 C C . TYR A 1 187 ? -15.227 25.375 -2.545 1 96.69 187 TYR A C 1
ATOM 1425 O O . TYR A 1 187 ? -15.344 25.375 -1.316 1 96.69 187 TYR A O 1
ATOM 1433 N N . PHE A 1 188 ? -16.188 25.625 -3.4 1 96.31 188 PHE A N 1
ATOM 1434 C CA . PHE A 1 188 ? -17.578 25.422 -3.014 1 96.31 188 PHE A CA 1
ATOM 1435 C C . PHE A 1 188 ? -17.969 23.953 -3.16 1 96.31 188 PHE A C 1
ATOM 1437 O O . PHE A 1 188 ? -17.578 23.297 -4.125 1 96.31 188 PHE A O 1
ATOM 1444 N N . VAL A 1 189 ? -18.688 23.469 -2.221 1 95.81 189 VAL A N 1
ATOM 1445 C CA . VAL A 1 189 ? -19.094 22.062 -2.229 1 95.81 189 VAL A CA 1
ATOM 1446 C C . VAL A 1 189 ? -20.594 21.953 -2.514 1 95.81 189 VAL A C 1
ATOM 1448 O O . VAL A 1 189 ? -21.406 22.609 -1.849 1 95.81 189 VAL A O 1
ATOM 1451 N N . LYS A 1 190 ? -20.891 21.203 -3.498 1 94.12 190 LYS A N 1
ATOM 1452 C CA . LYS A 1 190 ? -22.266 20.859 -3.838 1 94.12 190 LYS A CA 1
ATOM 1453 C C . LYS A 1 190 ? -22.469 19.359 -3.846 1 94.12 190 LYS A C 1
ATOM 1455 O O . LYS A 1 190 ? -21.531 18.594 -4.047 1 94.12 190 LYS A O 1
ATOM 1460 N N . PHE A 1 191 ? -23.719 18.969 -3.586 1 91.56 191 PHE A N 1
ATOM 1461 C CA . PHE A 1 191 ? -24.031 17.531 -3.656 1 91.56 191 PHE A CA 1
ATOM 1462 C C . PHE A 1 191 ? -24.516 17.156 -5.051 1 91.56 191 PHE A C 1
ATOM 1464 O O . PHE A 1 191 ? -25.281 17.891 -5.668 1 91.56 191 PHE A O 1
ATOM 1471 N N . ARG A 1 192 ? -24.031 16.078 -5.629 1 83.94 192 ARG A N 1
ATOM 1472 C CA . ARG A 1 192 ? -24.469 15.594 -6.934 1 83.94 192 ARG A CA 1
ATOM 1473 C C . ARG A 1 192 ? -25.875 14.984 -6.848 1 83.94 192 ARG A C 1
ATOM 1475 O O . ARG A 1 192 ? -26.734 15.297 -7.664 1 83.94 192 ARG A O 1
ATOM 1482 N N . ARG A 1 193 ? -26.031 13.828 -6.047 1 74.62 193 ARG A N 1
ATOM 1483 C CA . ARG A 1 193 ? -27.312 13.188 -5.766 1 74.62 193 ARG A CA 1
ATOM 1484 C C . ARG A 1 193 ? -27.719 13.391 -4.309 1 74.62 193 ARG A C 1
ATOM 1486 O O . ARG A 1 193 ? -26.938 13.086 -3.396 1 74.62 193 ARG A O 1
ATOM 1493 N N . ASN A 1 194 ? -28.5 14.383 -4.207 1 66.38 194 ASN A N 1
ATOM 1494 C CA . ASN A 1 194 ? -28.859 14.688 -2.826 1 66.38 194 ASN A CA 1
ATOM 1495 C C . ASN A 1 194 ? -30.156 13.992 -2.416 1 66.38 194 ASN A C 1
ATOM 1497 O O . ASN A 1 194 ? -31.25 14.523 -2.646 1 66.38 194 ASN A O 1
ATOM 1501 N N . PRO A 1 195 ? -29.844 12.859 -1.867 1 68.5 195 PRO A N 1
ATOM 1502 C CA . PRO A 1 195 ? -31.078 12.203 -1.417 1 68.5 195 PRO A CA 1
ATOM 1503 C C . PRO A 1 195 ? -31.781 12.977 -0.301 1 68.5 195 PRO A C 1
ATOM 1505 O O . PRO A 1 195 ? -31.141 13.719 0.441 1 68.5 195 PRO A O 1
ATOM 1508 N N . ASN A 1 196 ? -33 12.969 -0.206 1 68.75 196 ASN A N 1
ATOM 1509 C CA . ASN A 1 196 ? -33.812 13.695 0.75 1 68.75 196 ASN A CA 1
ATOM 1510 C C . ASN A 1 196 ? -33.406 13.383 2.189 1 68.75 196 ASN A C 1
ATOM 1512 O O . ASN A 1 196 ? -33.5 14.25 3.062 1 68.75 196 ASN A O 1
ATOM 1516 N N . GLY A 1 197 ? -32.719 12.305 2.406 1 75.44 197 GLY A N 1
ATOM 1517 C CA . GLY A 1 197 ? -32.375 11.938 3.775 1 75.44 197 GLY A CA 1
ATOM 1518 C C . GLY A 1 197 ? -30.969 12.32 4.176 1 75.44 197 GLY A C 1
ATOM 1519 O O . GLY A 1 197 ? -30.516 11.969 5.27 1 75.44 197 GLY A O 1
ATOM 1520 N N . ASN A 1 198 ? -30.438 13.211 3.457 1 83.69 198 ASN A N 1
ATOM 1521 C CA . ASN A 1 198 ? -29.094 13.672 3.791 1 83.69 198 ASN A CA 1
ATOM 1522 C C . ASN A 1 198 ? -29.109 14.695 4.926 1 83.69 198 ASN A C 1
ATOM 1524 O O . ASN A 1 198 ? -29.656 15.789 4.773 1 83.69 198 ASN A O 1
ATOM 1528 N N . PRO A 1 199 ? -28.594 14.344 6.086 1 87.19 199 PRO A N 1
ATOM 1529 C CA . PRO A 1 199 ? -28.625 15.234 7.246 1 87.19 199 PRO A CA 1
ATOM 1530 C C . PRO A 1 199 ? -27.922 16.562 6.996 1 87.19 199 PRO A C 1
ATOM 1532 O O . PRO A 1 199 ? -28.203 17.562 7.664 1 87.19 199 PRO A O 1
ATOM 1535 N N . LEU A 1 200 ? -27.078 16.703 6.035 1 90.69 200 LEU A N 1
ATOM 1536 C CA . LEU A 1 200 ? -26.312 17.906 5.777 1 90.69 200 LEU A CA 1
ATOM 1537 C C . LEU A 1 200 ? -27.094 18.891 4.918 1 90.69 200 LEU A C 1
ATOM 1539 O O . LEU A 1 200 ? -26.672 20.031 4.73 1 90.69 200 LEU A O 1
ATOM 1543 N N . ASN A 1 201 ? -28.281 18.516 4.527 1 89.75 201 ASN A N 1
ATOM 1544 C CA . ASN A 1 201 ? -29.109 19.375 3.693 1 89.75 201 ASN A CA 1
ATOM 1545 C C . ASN A 1 201 ? -29.531 20.641 4.438 1 89.75 201 ASN A C 1
ATOM 1547 O O . ASN A 1 201 ? -29.797 21.672 3.818 1 89.75 201 ASN A O 1
ATOM 1551 N N . GLN A 1 202 ? -29.609 20.531 5.727 1 90.75 202 GLN A N 1
ATOM 1552 C CA . GLN A 1 202 ? -30.047 21.672 6.527 1 90.75 202 GLN A CA 1
ATOM 1553 C C . GLN A 1 202 ? -29.031 22.797 6.457 1 90.75 202 GLN A C 1
ATOM 1555 O O . GLN A 1 202 ? -29.344 23.953 6.777 1 90.75 202 GLN A O 1
ATOM 1560 N N . PHE A 1 203 ? -27.844 22.484 5.934 1 93.56 203 PHE A N 1
ATOM 1561 C CA . PHE A 1 203 ? -26.797 23.5 5.91 1 93.56 203 PHE A CA 1
ATOM 1562 C C . PHE A 1 203 ? -26.594 24.047 4.5 1 93.56 203 PHE A C 1
ATOM 1564 O O . PHE A 1 203 ? -25.656 24.781 4.242 1 93.56 203 PHE A O 1
ATOM 1571 N N . LEU A 1 204 ? -27.438 23.672 3.602 1 91.88 204 LEU A N 1
ATOM 1572 C CA . LEU A 1 204 ? -27.297 24.109 2.217 1 91.88 204 LEU A CA 1
ATOM 1573 C C . LEU A 1 204 ? -27.797 25.531 2.041 1 91.88 204 LEU A C 1
ATOM 1575 O O . LEU A 1 204 ? -28.844 25.891 2.594 1 91.88 204 LEU A O 1
ATOM 1579 N N . GLU A 1 205 ? -26.922 26.359 1.413 1 90.81 205 GLU A N 1
ATOM 1580 C CA . GLU A 1 205 ? -27.312 27.688 0.953 1 90.81 205 GLU A CA 1
ATOM 1581 C C . GLU A 1 205 ? -27.281 27.781 -0.57 1 90.81 205 GLU A C 1
ATOM 1583 O O . GLU A 1 205 ? -26.219 27.812 -1.178 1 90.81 205 GLU A O 1
ATOM 1588 N N . LYS A 1 206 ? -28.328 28 -1.336 1 87.25 206 LYS A N 1
ATOM 1589 C CA . LYS A 1 206 ? -28.422 28.047 -2.793 1 87.25 206 LYS A CA 1
ATOM 1590 C C . LYS A 1 206 ? -27.703 26.875 -3.426 1 87.25 206 LYS A C 1
ATOM 1592 O O . LYS A 1 206 ? -26.844 27.062 -4.301 1 87.25 206 LYS A O 1
ATOM 1597 N N . GLU A 1 207 ? -27.672 25.719 -2.855 1 89.12 207 GLU A N 1
ATOM 1598 C CA . GLU A 1 207 ? -27.141 24.453 -3.371 1 89.12 207 GLU A CA 1
ATOM 1599 C C . GLU A 1 207 ? -25.719 24.219 -2.896 1 89.12 207 GLU A C 1
ATOM 1601 O O . GLU A 1 207 ? -25.125 23.172 -3.182 1 89.12 207 GLU A O 1
ATOM 1606 N N . VAL A 1 208 ? -25.156 25.188 -2.25 1 93.88 208 VAL A N 1
ATOM 1607 C CA . VAL A 1 208 ? -23.781 25.094 -1.765 1 93.88 208 VAL A CA 1
ATOM 1608 C C . VAL A 1 208 ? -23.797 24.75 -0.275 1 93.88 208 VAL A C 1
ATOM 1610 O O . VAL A 1 208 ? -24.562 25.328 0.497 1 93.88 208 VAL A O 1
ATOM 1613 N N . LEU A 1 209 ? -23.031 23.828 0.116 1 94.5 209 LEU A N 1
ATOM 1614 C CA . LEU A 1 209 ? -22.891 23.469 1.523 1 94.5 209 LEU A CA 1
ATOM 1615 C C . LEU A 1 209 ? -22.109 24.547 2.285 1 94.5 209 LEU A C 1
ATOM 1617 O O . LEU A 1 209 ? -20.922 24.75 2.021 1 94.5 209 LEU A O 1
ATOM 1621 N N . SER A 1 210 ? -22.766 25.156 3.211 1 94.5 210 SER A N 1
ATOM 1622 C CA . SER A 1 210 ? -22.141 26.25 3.957 1 94.5 210 SER A CA 1
ATOM 1623 C C . SER A 1 210 ? -21.141 25.719 4.977 1 94.5 210 SER A C 1
ATOM 1625 O O . SER A 1 210 ? -21.516 25.078 5.953 1 94.5 210 SER A O 1
ATOM 1627 N N . ALA A 1 211 ? -19.891 26.094 4.773 1 94.62 211 ALA A N 1
ATOM 1628 C CA . ALA A 1 211 ? -18.844 25.672 5.703 1 94.62 211 ALA A CA 1
ATOM 1629 C C . ALA A 1 211 ? -19.062 26.297 7.082 1 94.62 211 ALA A C 1
ATOM 1631 O O . ALA A 1 211 ? -18.875 25.625 8.102 1 94.62 211 ALA A O 1
ATOM 1632 N N . SER A 1 212 ? -19.469 27.516 7.121 1 93.06 212 SER A N 1
ATOM 1633 C CA . SER A 1 212 ? -19.641 28.234 8.375 1 93.06 212 SER A CA 1
ATOM 1634 C C . SER A 1 212 ? -20.781 27.656 9.195 1 93.06 212 SER A C 1
ATOM 1636 O O . SER A 1 212 ? -20.656 27.484 10.414 1 93.06 212 SER A O 1
ATOM 1638 N N . LYS A 1 213 ? -21.844 27.328 8.539 1 94 213 LYS A N 1
ATOM 1639 C CA . LYS A 1 213 ? -22.984 26.75 9.25 1 94 213 LYS A CA 1
ATOM 1640 C C . LYS A 1 213 ? -22.641 25.375 9.812 1 94 213 LYS A C 1
ATOM 1642 O O . LYS A 1 213 ? -23.031 25.047 10.93 1 94 213 LYS A O 1
ATOM 1647 N N . VAL A 1 214 ? -22 24.625 9.031 1 94.38 214 VAL A N 1
ATOM 1648 C CA . VAL A 1 214 ? -21.609 23.297 9.469 1 94.38 214 VAL A CA 1
ATOM 1649 C C . VAL A 1 214 ? -20.688 23.406 10.68 1 94.38 214 VAL A C 1
ATOM 1651 O O . VAL A 1 214 ? -20.859 22.688 11.672 1 94.38 214 VAL A O 1
ATOM 1654 N N . LEU A 1 215 ? -19.703 24.281 10.578 1 94.81 215 LEU A N 1
ATOM 1655 C CA . LEU A 1 215 ? -18.75 24.469 11.656 1 94.81 215 LEU A CA 1
ATOM 1656 C C . LEU A 1 215 ? -19.438 24.969 12.922 1 94.81 215 LEU A C 1
ATOM 1658 O O . LEU A 1 215 ? -19.078 24.547 14.031 1 94.81 215 LEU A O 1
ATOM 1662 N N . THR A 1 216 ? -20.391 25.828 12.75 1 94 216 THR A N 1
ATOM 1663 C CA . THR A 1 216 ? -21.125 26.359 13.891 1 94 216 THR A CA 1
ATOM 1664 C C . THR A 1 216 ? -21.906 25.266 14.594 1 94 216 THR A C 1
ATOM 1666 O O . THR A 1 216 ? -21.906 25.172 15.82 1 94 216 THR A O 1
ATOM 1669 N N . LYS A 1 217 ? -22.547 24.484 13.797 1 94.69 217 LYS A N 1
ATOM 1670 C CA . LYS A 1 217 ? -23.297 23.375 14.383 1 94.69 217 LYS A CA 1
ATOM 1671 C C . LYS A 1 217 ? -22.359 22.391 15.078 1 94.69 217 LYS A C 1
ATOM 1673 O O . LYS A 1 217 ? -22.656 21.906 16.172 1 94.69 217 LYS A O 1
ATOM 1678 N N . PHE A 1 218 ? -21.297 22.094 14.414 1 96.12 218 PHE A N 1
ATOM 1679 C CA . PHE A 1 218 ? -20.281 21.203 14.969 1 96.12 218 PHE A CA 1
ATOM 1680 C C . PHE A 1 218 ? -19.781 21.734 16.312 1 96.12 218 PHE A C 1
ATOM 1682 O O . PHE A 1 218 ? -19.734 21 17.297 1 96.12 218 PHE A O 1
ATOM 1689 N N . ARG A 1 219 ? -19.391 22.969 16.406 1 95.69 219 ARG A N 1
ATOM 1690 C CA . ARG A 1 219 ? -18.922 23.625 17.625 1 95.69 219 ARG A CA 1
ATOM 1691 C C . ARG A 1 219 ? -19.969 23.578 18.719 1 95.69 219 ARG A C 1
ATOM 1693 O O . ARG A 1 219 ? -19.656 23.328 19.891 1 95.69 219 ARG A O 1
ATOM 1700 N N . THR A 1 220 ? -21.203 23.781 18.359 1 95 220 THR A N 1
ATOM 1701 C CA . THR A 1 220 ? -22.297 23.781 19.312 1 95 220 THR A CA 1
ATOM 1702 C C . THR A 1 220 ? -22.453 22.422 19.969 1 95 220 THR A C 1
ATOM 1704 O O . THR A 1 220 ? -22.609 22.312 21.188 1 95 220 THR A O 1
ATOM 1707 N N . ILE A 1 221 ? -22.391 21.438 19.141 1 95 221 ILE A N 1
ATOM 1708 C CA . ILE A 1 221 ? -22.547 20.078 19.672 1 95 221 ILE A CA 1
ATOM 1709 C C . ILE A 1 221 ? -21.391 19.766 20.625 1 95 221 ILE A C 1
ATOM 1711 O O . ILE A 1 221 ? -21.609 19.188 21.688 1 95 221 ILE A O 1
ATOM 1715 N N . ILE A 1 222 ? -20.203 20.125 20.234 1 95.31 222 ILE A N 1
ATOM 1716 C CA . ILE A 1 222 ? -19.031 19.875 21.062 1 95.31 222 ILE A CA 1
ATOM 1717 C C . ILE A 1 222 ? -19.156 20.641 22.391 1 95.31 222 ILE A C 1
ATOM 1719 O O . ILE A 1 222 ? -18.875 20.094 23.453 1 95.31 222 ILE A O 1
ATOM 1723 N N . LYS A 1 223 ? -19.562 21.859 22.281 1 95.12 223 LYS A N 1
ATOM 1724 C CA . LYS A 1 223 ? -19.75 22.688 23.469 1 95.12 223 LYS A CA 1
ATOM 1725 C C . LYS A 1 223 ? -20.734 22.047 24.453 1 95.12 223 LYS A C 1
ATOM 1727 O O . LYS A 1 223 ? -20.484 22.031 25.656 1 95.12 223 LYS A O 1
ATOM 1732 N N . GLU A 1 224 ? -21.75 21.5 23.938 1 94.12 224 GLU A N 1
ATOM 1733 C CA . GLU A 1 224 ? -22.75 20.828 24.766 1 94.12 224 GLU A CA 1
ATOM 1734 C C . GLU A 1 224 ? -22.203 19.562 25.391 1 94.12 224 GLU A C 1
ATOM 1736 O O . GLU A 1 224 ? -22.453 19.266 26.562 1 94.12 224 GLU A O 1
ATOM 1741 N N . GLU A 1 225 ? -21.469 18.844 24.609 1 94.19 225 GLU A N 1
ATOM 1742 C CA . GLU A 1 225 ? -21 17.547 25.062 1 94.19 225 GLU A CA 1
ATOM 1743 C C . GLU A 1 225 ? -19.922 17.703 26.141 1 94.19 225 GLU A C 1
ATOM 1745 O O . GLU A 1 225 ? -19.828 16.875 27.047 1 94.19 225 GLU A O 1
ATOM 1750 N N . ILE A 1 226 ? -19.062 18.688 26.047 1 94.5 226 ILE A N 1
ATOM 1751 C CA . ILE A 1 226 ? -17.969 18.859 26.984 1 94.5 226 ILE A CA 1
ATOM 1752 C C . ILE A 1 226 ? -18.531 19.109 28.391 1 94.5 226 ILE A C 1
ATOM 1754 O O . ILE A 1 226 ? -17.891 18.734 29.391 1 94.5 226 ILE A O 1
ATOM 1758 N N . LYS A 1 227 ? -19.672 19.656 28.5 1 92.81 227 LYS A N 1
ATOM 1759 C CA . LYS A 1 227 ? -20.328 19.875 29.781 1 92.81 227 LYS A CA 1
ATOM 1760 C C . LYS A 1 227 ? -20.734 18.547 30.438 1 92.81 227 LYS A C 1
ATOM 1762 O O . LYS A 1 227 ? -20.844 18.469 31.656 1 92.81 227 LYS A O 1
ATOM 1767 N N . ASN A 1 228 ? -20.891 17.609 29.594 1 91.38 228 ASN A N 1
ATOM 1768 C CA . ASN A 1 228 ? -21.328 16.297 30.078 1 91.38 228 ASN A CA 1
ATOM 1769 C C . ASN A 1 228 ? -20.156 15.445 30.531 1 91.38 228 ASN A C 1
ATOM 1771 O O . ASN A 1 228 ? -20.344 14.406 31.172 1 91.38 228 ASN A O 1
ATOM 1775 N N . ILE A 1 229 ? -18.953 15.93 30.172 1 91.19 229 ILE A N 1
ATOM 1776 C CA . ILE A 1 229 ? -17.766 15.211 30.609 1 91.19 229 ILE A CA 1
ATOM 1777 C C . ILE A 1 229 ? -17.359 15.672 32 1 91.19 229 ILE A C 1
ATOM 1779 O O . ILE A 1 229 ? -16.797 16.75 32.156 1 91.19 229 ILE A O 1
ATOM 1783 N N . LYS A 1 230 ? -17.625 14.969 33.094 1 85.38 230 LYS A N 1
ATOM 1784 C CA . LYS A 1 230 ? -17.484 15.422 34.469 1 85.38 230 LYS A CA 1
ATOM 1785 C C . LYS A 1 230 ? -16.078 15.133 35 1 85.38 230 LYS A C 1
ATOM 1787 O O . LYS A 1 230 ? -15.555 15.891 35.812 1 85.38 230 LYS A O 1
ATOM 1792 N N . ASP A 1 231 ? -15.438 14.133 34.562 1 85.19 231 ASP A N 1
ATOM 1793 C CA . ASP A 1 231 ? -14.203 13.688 35.188 1 85.19 231 ASP A CA 1
ATOM 1794 C C . ASP A 1 231 ? -13 14.438 34.625 1 85.19 231 ASP A C 1
ATOM 1796 O O . ASP A 1 231 ? -11.875 14.281 35.094 1 85.19 231 ASP A O 1
ATOM 1800 N N . ILE A 1 232 ? -13.195 15.352 33.688 1 89.62 232 ILE A N 1
ATOM 1801 C CA . ILE A 1 232 ? -12.086 16.047 33.031 1 89.62 232 ILE A CA 1
ATOM 1802 C C . ILE A 1 232 ? -12.406 17.547 32.938 1 89.62 232 ILE A C 1
ATOM 1804 O O . ILE A 1 232 ? -13.523 17.922 32.562 1 89.62 232 ILE A O 1
ATOM 1808 N N . ASP A 1 233 ? -11.484 18.359 33.406 1 92.44 233 ASP A N 1
ATOM 1809 C CA . ASP A 1 233 ? -11.625 19.812 33.281 1 92.44 233 ASP A CA 1
ATOM 1810 C C . ASP A 1 233 ? -11.328 20.297 31.875 1 92.44 233 ASP A C 1
ATOM 1812 O O . ASP A 1 233 ? -10.164 20.484 31.5 1 92.44 233 ASP A O 1
ATOM 1816 N N . ILE A 1 234 ? -12.32 20.531 31.141 1 95.06 234 ILE A N 1
ATOM 1817 C CA . ILE A 1 234 ? -12.188 20.922 29.75 1 95.06 234 ILE A CA 1
ATOM 1818 C C . ILE A 1 234 ? -12.836 22.281 29.516 1 95.06 234 ILE A C 1
ATOM 1820 O O . ILE A 1 234 ? -13.953 22.531 29.969 1 95.06 234 ILE A O 1
ATOM 1824 N N . VAL A 1 235 ? -12.125 23.125 28.844 1 94.94 235 VAL A N 1
ATOM 1825 C CA . VAL A 1 235 ? -12.656 24.438 28.469 1 94.94 235 VAL A CA 1
ATOM 1826 C C . VAL A 1 235 ? -12.594 24.609 26.953 1 94.94 235 VAL A C 1
ATOM 1828 O O . VAL A 1 235 ? -11.617 24.203 26.312 1 94.94 235 VAL A O 1
ATOM 1831 N N . LEU A 1 236 ? -13.648 25.156 26.469 1 95.69 236 LEU A N 1
ATOM 1832 C CA . LEU A 1 236 ? -13.688 25.484 25.047 1 95.69 236 LEU A CA 1
ATOM 1833 C C . LEU A 1 236 ? -13.086 26.859 24.781 1 95.69 236 LEU A C 1
ATOM 1835 O O . LEU A 1 236 ? -13.5 27.844 25.391 1 95.69 236 LEU A O 1
ATOM 1839 N N . GLU A 1 237 ? -12.102 26.891 23.922 1 94.38 237 GLU A N 1
ATOM 1840 C CA . GLU A 1 237 ? -11.492 28.172 23.578 1 94.38 237 GLU A CA 1
ATOM 1841 C C . GLU A 1 237 ? -12.391 28.969 22.625 1 94.38 237 GLU A C 1
ATOM 1843 O O . GLU A 1 237 ? -13.18 28.375 21.875 1 94.38 237 GLU A O 1
ATOM 1848 N N . ARG A 1 238 ? -12.125 30.219 22.672 1 90.62 238 ARG A N 1
ATOM 1849 C CA . ARG A 1 238 ? -12.898 31.094 21.797 1 90.62 238 ARG A CA 1
ATOM 1850 C C . ARG A 1 238 ? -12.586 30.828 20.328 1 90.62 238 ARG A C 1
ATOM 1852 O O . ARG A 1 238 ? -11.461 30.484 19.984 1 90.62 238 ARG A O 1
ATOM 1859 N N . LYS A 1 239 ? -13.609 31.031 19.641 1 88 239 LYS A N 1
ATOM 1860 C CA . LYS A 1 239 ? -13.484 30.828 18.203 1 88 239 LYS A CA 1
ATOM 1861 C C . LYS A 1 239 ? -12.523 31.844 17.594 1 88 239 LYS A C 1
ATOM 1863 O O . LYS A 1 239 ? -12.609 33.031 17.891 1 88 239 LYS A O 1
ATOM 1868 N N . LYS A 1 240 ? -11.562 31.359 16.922 1 82.56 240 LYS A N 1
ATOM 1869 C CA . LYS A 1 240 ? -10.672 32.219 16.156 1 82.56 240 LYS A CA 1
ATOM 1870 C C . LYS A 1 240 ? -11.172 32.375 14.719 1 82.56 240 LYS A C 1
ATOM 1872 O O . LYS A 1 240 ? -11.523 31.406 14.062 1 82.56 240 LYS A O 1
ATOM 1877 N N . ARG A 1 241 ? -11.164 33.594 14.336 1 80.06 241 ARG A N 1
ATOM 1878 C CA . ARG A 1 241 ? -11.648 33.875 12.992 1 80.06 241 ARG A CA 1
ATOM 1879 C C . ARG A 1 241 ? -10.805 33.156 11.945 1 80.06 241 ARG A C 1
ATOM 1881 O O . ARG A 1 241 ? -9.578 33.188 12 1 80.06 241 ARG A O 1
ATOM 1888 N N . GLY A 1 242 ? -11.461 32.469 11.133 1 78.81 242 GLY A N 1
ATOM 1889 C CA . GLY A 1 242 ? -10.766 31.844 10.023 1 78.81 242 GLY A CA 1
ATOM 1890 C C . GLY A 1 242 ? -10.242 30.469 10.359 1 78.81 242 GLY A C 1
ATOM 1891 O O . GLY A 1 242 ? -9.734 29.75 9.484 1 78.81 242 GLY A O 1
ATOM 1892 N N . SER A 1 243 ? -10.258 30.125 11.57 1 86.31 243 SER A N 1
ATOM 1893 C CA . SER A 1 243 ? -9.766 28.812 11.977 1 86.31 243 SER A CA 1
ATOM 1894 C C . SER A 1 243 ? -10.859 27.75 11.875 1 86.31 243 SER A C 1
ATOM 1896 O O . SER A 1 243 ? -11.977 27.969 12.352 1 86.31 243 SER A O 1
ATOM 1898 N N . PRO A 1 244 ? -10.539 26.688 11.32 1 91.81 244 PRO A N 1
ATOM 1899 C CA . PRO A 1 244 ? -11.531 25.625 11.219 1 91.81 244 PRO A CA 1
ATOM 1900 C C . PRO A 1 244 ? -11.57 24.734 12.461 1 91.81 244 PRO A C 1
ATOM 1902 O O . PRO A 1 244 ? -12.406 23.828 12.555 1 91.81 244 PRO A O 1
ATOM 1905 N N . ALA A 1 245 ? -10.734 24.891 13.406 1 93.88 245 ALA A N 1
ATOM 1906 C CA . ALA A 1 245 ? -10.594 23.984 14.547 1 93.88 245 ALA A CA 1
ATOM 1907 C C . ALA A 1 245 ? -11.453 24.453 15.719 1 93.88 245 ALA A C 1
ATOM 1909 O O . ALA A 1 245 ? -11.633 25.656 15.93 1 93.88 245 ALA A O 1
ATOM 1910 N N . VAL A 1 246 ? -12.078 23.547 16.359 1 95.88 246 VAL A N 1
ATOM 1911 C CA . VAL A 1 246 ? -12.641 23.75 17.688 1 95.88 246 VAL A CA 1
ATOM 1912 C C . VAL A 1 246 ? -11.625 23.359 18.75 1 95.88 246 VAL A C 1
ATOM 1914 O O . VAL A 1 246 ? -11.367 22.172 18.953 1 95.88 246 VAL A O 1
ATOM 1917 N N . THR A 1 247 ? -11.078 24.297 19.359 1 95.62 247 THR A N 1
ATOM 1918 C CA . THR A 1 247 ? -9.961 24.062 20.25 1 95.62 247 THR A CA 1
ATOM 1919 C C . THR A 1 247 ? -10.445 23.859 21.688 1 95.62 247 THR A C 1
ATOM 1921 O O . THR A 1 247 ? -11.164 24.703 22.219 1 95.62 247 THR A O 1
ATOM 1924 N N . LEU A 1 248 ? -10.055 22.766 22.266 1 96.31 248 LEU A N 1
ATOM 1925 C CA . LEU A 1 248 ? -10.344 22.438 23.656 1 96.31 248 LEU A CA 1
ATOM 1926 C C . LEU A 1 248 ? -9.086 22.531 24.516 1 96.31 248 LEU A C 1
ATOM 1928 O O . LEU A 1 248 ? -7.996 22.172 24.062 1 96.31 248 LEU A O 1
ATOM 1932 N N . LEU A 1 249 ? -9.273 23.047 25.672 1 96.19 249 LEU A N 1
ATOM 1933 C CA . LEU A 1 249 ? -8.188 23.109 26.641 1 96.19 249 LEU A CA 1
ATOM 1934 C C . LEU A 1 249 ? -8.477 22.203 27.828 1 96.19 249 LEU A C 1
ATOM 1936 O O . LEU A 1 249 ? -9.406 22.469 28.594 1 96.19 249 LEU A O 1
ATOM 1940 N N . ILE A 1 250 ? -7.691 21.141 27.891 1 93.81 250 ILE A N 1
ATOM 1941 C CA . ILE A 1 250 ? -7.75 20.281 29.062 1 93.81 250 ILE A CA 1
ATOM 1942 C C . ILE A 1 250 ? -6.785 20.781 30.125 1 93.81 250 ILE A C 1
ATOM 1944 O O . ILE A 1 250 ? -5.57 20.812 29.906 1 93.81 250 ILE A O 1
ATOM 1948 N N . ARG A 1 251 ? -7.203 21.078 31.266 1 90.88 251 ARG A N 1
ATOM 1949 C CA . ARG A 1 251 ? -6.395 21.812 32.25 1 90.88 251 ARG A CA 1
ATOM 1950 C C . ARG A 1 251 ? -5.699 20.859 33.188 1 90.88 251 ARG A C 1
ATOM 1952 O O . ARG A 1 251 ? -4.586 21.125 33.656 1 90.88 251 ARG A O 1
ATOM 1959 N N . LYS A 1 252 ? -6.324 19.797 33.594 1 84.56 252 LYS A N 1
ATOM 1960 C CA . LYS A 1 252 ? -5.75 18.859 34.562 1 84.56 252 LYS A CA 1
ATOM 1961 C C . LYS A 1 252 ? -5.555 17.469 33.938 1 84.56 252 LYS A C 1
ATOM 1963 O O . LYS A 1 252 ? -6.418 16.984 33.219 1 84.56 252 LYS A O 1
ATOM 1968 N N . PRO A 1 253 ? -4.457 16.828 34.312 1 81.94 253 PRO A N 1
ATOM 1969 C CA . PRO A 1 253 ? -3.35 17.188 35.188 1 81.94 253 PRO A CA 1
ATOM 1970 C C . PRO A 1 253 ? -2.379 18.188 34.562 1 81.94 253 PRO A C 1
ATOM 1972 O O . PRO A 1 253 ? -1.698 18.922 35.281 1 81.94 253 PRO A O 1
ATOM 1975 N N . LYS A 1 254 ? -2.174 18.109 33.312 1 85.38 254 LYS A N 1
ATOM 1976 C CA . LYS A 1 254 ? -1.383 19.078 32.562 1 85.38 254 LYS A CA 1
ATOM 1977 C C . LYS A 1 254 ? -2.209 19.719 31.438 1 85.38 254 LYS A C 1
ATOM 1979 O O . LYS A 1 254 ? -3.115 19.078 30.891 1 85.38 254 LYS A O 1
ATOM 1984 N N . GLU A 1 255 ? -1.895 20.922 31.219 1 91.31 255 GLU A N 1
ATOM 1985 C CA . GLU A 1 255 ? -2.656 21.641 30.203 1 91.31 255 GLU A CA 1
ATOM 1986 C C . GLU A 1 255 ? -2.391 21.062 28.812 1 91.31 255 GLU A C 1
ATOM 1988 O O . GLU A 1 255 ? -1.237 20.969 28.391 1 91.31 255 GLU A O 1
ATOM 1993 N N . ILE A 1 256 ? -3.348 20.594 28.156 1 92.19 256 ILE A N 1
ATOM 1994 C CA . ILE A 1 256 ? -3.275 20.016 26.828 1 92.19 256 ILE A CA 1
ATOM 1995 C C . ILE A 1 256 ? -4.262 20.734 25.906 1 92.19 256 ILE A C 1
ATOM 1997 O O . ILE A 1 256 ? -5.441 20.875 26.219 1 92.19 256 ILE A O 1
ATOM 2001 N N . SER A 1 257 ? -3.768 21.25 24.875 1 92.31 257 SER A N 1
ATOM 2002 C CA . SER A 1 257 ? -4.617 21.859 23.844 1 92.31 257 SER A CA 1
ATOM 2003 C C . SER A 1 257 ? -5.004 20.844 22.781 1 92.31 257 SER A C 1
ATOM 2005 O O . SER A 1 257 ? -4.137 20.156 22.219 1 92.31 257 SER A O 1
ATOM 2007 N N . VAL A 1 258 ? -6.258 20.703 22.516 1 93.31 258 VAL A N 1
ATOM 2008 C CA . VAL A 1 258 ? -6.738 19.75 21.531 1 93.31 258 VAL A CA 1
ATOM 2009 C C . VAL A 1 258 ? -7.504 20.484 20.438 1 93.31 258 VAL A C 1
ATOM 2011 O O . VAL A 1 258 ? -8.539 21.109 20.703 1 93.31 258 VAL A O 1
ATOM 2014 N N . ASP A 1 259 ? -7.004 20.422 19.281 1 93.06 259 ASP A N 1
ATOM 2015 C CA . ASP A 1 259 ? -7.707 20.969 18.125 1 93.06 259 ASP A CA 1
ATOM 2016 C C . ASP A 1 259 ? -8.57 19.906 17.453 1 93.06 259 ASP A C 1
ATOM 2018 O O . ASP A 1 259 ? -8.047 18.938 16.891 1 93.06 259 ASP A O 1
ATOM 2022 N N . VAL A 1 260 ? -9.828 20.094 17.453 1 95.62 260 VAL A N 1
ATOM 2023 C CA . VAL A 1 260 ? -10.758 19.172 16.828 1 95.62 260 VAL A CA 1
ATOM 2024 C C . VAL A 1 260 ? -11.203 19.734 15.477 1 95.62 260 VAL A C 1
ATOM 2026 O O . VAL A 1 260 ? -11.789 20.812 15.414 1 95.62 260 VAL A O 1
ATOM 2029 N N . ILE A 1 261 ? -10.961 18.984 14.484 1 95.88 261 ILE A N 1
ATOM 2030 C CA . ILE A 1 261 ? -11.242 19.469 13.141 1 95.88 261 ILE A CA 1
ATOM 2031 C C . ILE A 1 261 ? -12.242 18.531 12.461 1 95.88 261 ILE A C 1
ATOM 2033 O O . ILE A 1 261 ? -12.156 17.312 12.602 1 95.88 261 ILE A O 1
ATOM 2037 N N . LEU A 1 262 ? -13.164 19.125 11.797 1 96.06 262 LEU A N 1
ATOM 2038 C CA . LEU A 1 262 ? -14.125 18.375 10.984 1 96.06 262 LEU A CA 1
ATOM 2039 C C . LEU A 1 262 ? -13.695 18.359 9.523 1 96.06 262 LEU A C 1
ATOM 2041 O O . LEU A 1 262 ? -13.227 19.375 8.992 1 96.06 262 LEU A O 1
ATOM 2045 N N . ALA A 1 263 ? -13.844 17.172 8.883 1 96.88 263 ALA A N 1
ATOM 2046 C CA . ALA A 1 263 ? -13.477 17.062 7.477 1 96.88 263 ALA A CA 1
ATOM 2047 C C . ALA A 1 263 ? -14.508 16.266 6.699 1 96.88 263 ALA A C 1
ATOM 2049 O O . ALA A 1 263 ? -15.094 15.305 7.223 1 96.88 263 ALA A O 1
ATOM 2050 N N . LEU A 1 264 ? -14.781 16.719 5.527 1 96 264 LEU A N 1
ATOM 2051 C CA . LEU A 1 264 ? -15.609 15.977 4.582 1 96 264 LEU A CA 1
ATOM 2052 C C . LEU A 1 264 ? -14.75 15.109 3.672 1 96 264 LEU A C 1
ATOM 2054 O O . LEU A 1 264 ? -13.836 15.602 3.02 1 96 264 LEU A O 1
ATOM 2058 N N . GLU A 1 265 ? -15.047 13.844 3.662 1 96.5 265 GLU A N 1
ATOM 2059 C CA . GLU A 1 265 ? -14.273 12.898 2.863 1 96.5 265 GLU A CA 1
ATOM 2060 C C . GLU A 1 265 ? -14.805 12.82 1.434 1 96.5 265 GLU A C 1
ATOM 2062 O O . GLU A 1 265 ? -16.016 12.781 1.217 1 96.5 265 GLU A O 1
ATOM 2067 N N . SER A 1 266 ? -13.938 12.859 0.494 1 95.56 266 SER A N 1
ATOM 2068 C CA . SER A 1 266 ? -14.297 12.633 -0.9 1 95.56 266 SER A CA 1
ATOM 2069 C C . SER A 1 266 ? -13.516 11.461 -1.488 1 95.56 266 SER A C 1
ATOM 2071 O O . SER A 1 266 ? -12.281 11.422 -1.402 1 95.56 266 SER A O 1
ATOM 2073 N N . LYS A 1 267 ? -14.242 10.539 -2.111 1 93.31 267 LYS A N 1
ATOM 2074 C CA . LYS A 1 267 ? -13.617 9.359 -2.699 1 93.31 267 LYS A CA 1
ATOM 2075 C C . LYS A 1 267 ? -13.492 9.492 -4.215 1 93.31 267 LYS A C 1
ATOM 2077 O O . LYS A 1 267 ? -13.109 8.547 -4.902 1 93.31 267 LYS A O 1
ATOM 2082 N N . SER A 1 268 ? -13.82 10.688 -4.676 1 92.69 268 SER A N 1
ATOM 2083 C CA . SER A 1 268 ? -13.648 10.961 -6.098 1 92.69 268 SER A CA 1
ATOM 2084 C C . SER A 1 268 ? -12.18 11.195 -6.441 1 92.69 268 SER A C 1
ATOM 2086 O O . SER A 1 268 ? -11.32 11.195 -5.559 1 92.69 268 SER A O 1
ATOM 2088 N N . SER A 1 269 ? -11.922 11.336 -7.77 1 94.69 269 SER A N 1
ATOM 2089 C CA . SER A 1 269 ? -10.57 11.656 -8.203 1 94.69 269 SER A CA 1
ATOM 2090 C C . SER A 1 269 ? -10.109 12.992 -7.633 1 94.69 269 SER A C 1
ATOM 2092 O O . SER A 1 269 ? -10.914 13.906 -7.457 1 94.69 269 SER A O 1
ATOM 2094 N N . TRP A 1 270 ? -8.828 13.062 -7.336 1 97.12 270 TRP A N 1
ATOM 2095 C CA . TRP A 1 270 ? -8.266 14.312 -6.844 1 97.12 270 TRP A CA 1
ATOM 2096 C C . TRP A 1 270 ? -8.547 15.453 -7.824 1 97.12 270 TRP A C 1
ATOM 2098 O O . TRP A 1 270 ? -8.547 15.25 -9.039 1 97.12 270 TRP A O 1
ATOM 2108 N N . PRO A 1 271 ? -8.797 16.641 -7.383 1 96.25 271 PRO A N 1
ATOM 2109 C CA . PRO A 1 271 ? -9.062 17.797 -8.25 1 96.25 271 PRO A CA 1
ATOM 2110 C C . PRO A 1 271 ? -7.902 18.094 -9.195 1 96.25 271 PRO A C 1
ATOM 2112 O O . PRO A 1 271 ? -6.754 17.766 -8.898 1 96.25 271 PRO A O 1
ATOM 2115 N N . VAL A 1 272 ? -8.188 18.812 -10.234 1 95.19 272 VAL A N 1
ATOM 2116 C CA . VAL A 1 272 ? -7.234 19.141 -11.289 1 95.19 272 VAL A CA 1
ATOM 2117 C C . VAL A 1 272 ? -6.117 20 -10.727 1 95.19 272 VAL A C 1
ATOM 2119 O O . VAL A 1 272 ? -4.969 19.906 -11.164 1 95.19 272 VAL A O 1
ATOM 2122 N N . SER A 1 273 ? -6.445 20.844 -9.773 1 96.12 273 SER A N 1
ATOM 2123 C CA . SER A 1 273 ? -5.469 21.75 -9.172 1 96.12 273 SER A CA 1
ATOM 2124 C C . SER A 1 273 ? -4.332 20.984 -8.516 1 96.12 273 SER A C 1
ATOM 2126 O O . SER A 1 273 ? -3.275 21.547 -8.219 1 96.12 273 SER A O 1
ATOM 2128 N N . THR A 1 274 ? -4.441 19.672 -8.25 1 97.62 274 THR A N 1
ATOM 2129 C CA . THR A 1 274 ? -3.453 18.859 -7.547 1 97.62 274 THR A CA 1
ATOM 2130 C C . THR A 1 274 ? -2.631 18.031 -8.539 1 97.62 274 THR A C 1
ATOM 2132 O O . THR A 1 274 ? -1.731 17.297 -8.141 1 97.62 274 THR A O 1
ATOM 2135 N N . GLN A 1 275 ? -2.869 18.109 -9.758 1 95.56 275 GLN A N 1
ATOM 2136 C CA . GLN A 1 275 ? -2.311 17.203 -10.766 1 95.56 275 GLN A CA 1
ATOM 2137 C C . GLN A 1 275 ? -0.785 17.25 -10.75 1 95.56 275 GLN A C 1
ATOM 2139 O O . GLN A 1 275 ? -0.128 16.219 -10.859 1 95.56 275 GLN A O 1
ATOM 2144 N N . GLU A 1 276 ? -0.271 18.453 -10.625 1 94.88 276 GLU A N 1
ATOM 2145 C CA . GLU A 1 276 ? 1.181 18.609 -10.664 1 94.88 276 GLU A CA 1
ATOM 2146 C C . GLU A 1 276 ? 1.78 18.562 -9.258 1 94.88 276 GLU A C 1
ATOM 2148 O O . GLU A 1 276 ? 2.988 18.734 -9.086 1 94.88 276 GLU A O 1
ATOM 2153 N N . GLY A 1 277 ? 0.952 18.375 -8.266 1 97.69 277 GLY A N 1
ATOM 2154 C CA . GLY A 1 277 ? 1.438 18.266 -6.902 1 97.69 277 GLY A CA 1
ATOM 2155 C C . GLY A 1 277 ? 1.927 16.875 -6.547 1 97.69 277 GLY A C 1
ATOM 2156 O O . GLY A 1 277 ? 1.934 15.977 -7.391 1 97.69 277 GLY A O 1
ATOM 2157 N N . LEU A 1 278 ? 2.494 16.734 -5.371 1 97.88 278 LEU A N 1
ATOM 2158 C CA . LEU A 1 278 ? 2.988 15.453 -4.879 1 97.88 278 LEU A CA 1
ATOM 2159 C C . LEU A 1 278 ? 4.07 14.898 -5.797 1 97.88 278 LEU A C 1
ATOM 2161 O O . LEU A 1 278 ? 3.92 13.805 -6.348 1 97.88 278 LEU A O 1
ATOM 2165 N N . PRO A 1 279 ? 5.168 15.656 -5.934 1 97.38 279 PRO A N 1
ATOM 2166 C CA . PRO A 1 279 ? 6.234 15.258 -6.852 1 97.38 279 PRO A CA 1
ATOM 2167 C C . PRO A 1 279 ? 7.172 14.211 -6.246 1 97.38 279 PRO A C 1
ATOM 2169 O O . PRO A 1 279 ? 8.359 14.477 -6.062 1 97.38 279 PRO A O 1
ATOM 2172 N N . ILE A 1 280 ? 6.746 13.008 -6.074 1 97.12 280 ILE A N 1
ATOM 2173 C CA . ILE A 1 280 ? 7.523 12 -5.367 1 97.12 280 ILE A CA 1
ATOM 2174 C C . ILE A 1 280 ? 8 10.93 -6.355 1 97.12 280 ILE A C 1
ATOM 2176 O O . ILE A 1 280 ? 8.438 9.852 -5.949 1 97.12 280 ILE A O 1
ATOM 2180 N N . HIS A 1 281 ? 7.98 11.172 -7.641 1 94.56 281 HIS A N 1
ATOM 2181 C CA . HIS A 1 281 ? 8.297 10.188 -8.672 1 94.56 281 HIS A CA 1
ATOM 2182 C C . HIS A 1 281 ? 9.695 9.617 -8.477 1 94.56 281 HIS A C 1
ATOM 2184 O O . HIS A 1 281 ? 9.898 8.406 -8.602 1 94.56 281 HIS A O 1
ATOM 2190 N N . ASN A 1 282 ? 10.586 10.438 -8.141 1 93.25 282 ASN A N 1
ATOM 2191 C CA . ASN A 1 282 ? 11.977 10 -8.039 1 93.25 282 ASN A CA 1
ATOM 2192 C C . ASN A 1 282 ? 12.336 9.633 -6.602 1 93.25 282 ASN A C 1
ATOM 2194 O O . ASN A 1 282 ? 13.445 9.164 -6.34 1 93.25 282 ASN A O 1
ATOM 2198 N N . TRP A 1 283 ? 11.43 9.898 -5.668 1 96.19 283 TRP A N 1
ATOM 2199 C CA . TRP A 1 283 ? 11.641 9.625 -4.25 1 96.19 283 TRP A CA 1
ATOM 2200 C C . TRP A 1 283 ? 10.945 8.336 -3.832 1 96.19 283 TRP A C 1
ATOM 2202 O O . TRP A 1 283 ? 11.594 7.297 -3.678 1 96.19 283 TRP A O 1
ATOM 2212 N N . LEU A 1 284 ? 9.664 8.297 -3.939 1 96.5 284 LEU A N 1
ATOM 2213 C CA . LEU A 1 284 ? 8.898 7.129 -3.525 1 96.5 284 LEU A CA 1
ATOM 2214 C C . LEU A 1 284 ? 8.398 6.348 -4.738 1 96.5 284 LEU A C 1
ATOM 2216 O O . LEU A 1 284 ? 7.883 5.238 -4.598 1 96.5 284 LEU A O 1
ATOM 2220 N N . GLY A 1 285 ? 8.477 6.945 -5.941 1 94.62 285 GLY A N 1
ATOM 2221 C CA . GLY A 1 285 ? 8.141 6.215 -7.152 1 94.62 285 GLY A CA 1
ATOM 2222 C C . GLY A 1 285 ? 6.785 6.594 -7.723 1 94.62 285 GLY A C 1
ATOM 2223 O O . GLY A 1 285 ? 5.949 7.172 -7.023 1 94.62 285 GLY A O 1
ATOM 2224 N N . THR A 1 286 ? 6.559 6.246 -8.914 1 94.56 286 THR A N 1
ATOM 2225 C CA . THR A 1 286 ? 5.332 6.543 -9.641 1 94.56 286 THR A CA 1
ATOM 2226 C C . THR A 1 286 ? 4.188 5.652 -9.164 1 94.56 286 THR A C 1
ATOM 2228 O O . THR A 1 286 ? 3.039 6.09 -9.094 1 94.56 286 THR A O 1
ATOM 2231 N N . LYS A 1 287 ? 4.449 4.422 -8.891 1 92.62 287 LYS A N 1
ATOM 2232 C CA . LYS A 1 287 ? 3.43 3.496 -8.406 1 92.62 287 LYS A CA 1
ATOM 2233 C C . LYS A 1 287 ? 2.848 3.963 -7.078 1 92.62 287 LYS A C 1
ATOM 2235 O O . LYS A 1 287 ? 1.629 3.965 -6.895 1 92.62 287 LYS A O 1
ATOM 2240 N N . VAL A 1 288 ? 3.764 4.332 -6.191 1 95.94 288 VAL A N 1
ATOM 2241 C CA . VAL A 1 288 ? 3.322 4.832 -4.895 1 95.94 288 VAL A CA 1
ATOM 2242 C C . VAL A 1 288 ? 2.479 6.09 -5.086 1 95.94 288 VAL A C 1
ATOM 2244 O O . VAL A 1 288 ? 1.448 6.258 -4.43 1 95.94 288 VAL A O 1
ATOM 2247 N N . ARG A 1 289 ? 2.92 7.004 -5.969 1 96.88 289 ARG A N 1
ATOM 2248 C CA . ARG A 1 289 ? 2.158 8.219 -6.234 1 96.88 289 ARG A CA 1
ATOM 2249 C C . ARG A 1 289 ? 0.746 7.887 -6.703 1 96.88 289 ARG A C 1
ATOM 2251 O O . ARG A 1 289 ? -0.223 8.508 -6.262 1 96.88 289 ARG A O 1
ATOM 2258 N N . THR A 1 290 ? 0.653 6.93 -7.602 1 95.75 290 THR A N 1
ATOM 2259 C CA . THR A 1 290 ? -0.644 6.512 -8.125 1 95.75 290 THR A CA 1
ATOM 2260 C C . THR A 1 290 ? -1.522 5.957 -7.004 1 95.75 290 THR A C 1
ATOM 2262 O O . THR A 1 290 ? -2.713 6.273 -6.93 1 95.75 290 THR A O 1
ATOM 2265 N N . GLU A 1 291 ? -0.937 5.148 -6.164 1 95.25 291 GLU A N 1
ATOM 2266 C CA . GLU A 1 291 ? -1.673 4.57 -5.047 1 95.25 291 GLU A CA 1
ATOM 2267 C C . GLU A 1 291 ? -2.152 5.652 -4.082 1 95.25 291 GLU A C 1
ATOM 2269 O O . GLU A 1 291 ? -3.283 5.602 -3.594 1 95.25 291 GLU A O 1
ATOM 2274 N N . LEU A 1 292 ? -1.286 6.605 -3.764 1 97.5 292 LEU A N 1
ATOM 2275 C CA . LEU A 1 292 ? -1.644 7.699 -2.865 1 97.5 292 LEU A CA 1
ATOM 2276 C C . LEU A 1 292 ? -2.766 8.547 -3.459 1 97.5 292 LEU A C 1
ATOM 2278 O O . LEU A 1 292 ? -3.689 8.945 -2.748 1 97.5 292 LEU A O 1
ATOM 2282 N N . ARG A 1 293 ? -2.77 8.758 -4.746 1 97.19 293 ARG A N 1
ATOM 2283 C CA . ARG A 1 293 ? -3.752 9.617 -5.406 1 97.19 293 ARG A CA 1
ATOM 2284 C C . ARG A 1 293 ? -5.094 8.906 -5.539 1 97.19 293 ARG A C 1
ATOM 2286 O O . ARG A 1 293 ? -6.105 9.531 -5.867 1 97.19 293 ARG A O 1
ATOM 2293 N N . ARG A 1 294 ? -5.109 7.641 -5.305 1 95.94 294 ARG A N 1
ATOM 2294 C CA . ARG A 1 294 ? -6.359 6.887 -5.328 1 95.94 294 ARG A CA 1
ATOM 2295 C C . ARG A 1 294 ? -7.051 6.93 -3.971 1 95.94 294 ARG A C 1
ATOM 2297 O O . ARG A 1 294 ? -8.234 6.59 -3.857 1 95.94 294 ARG A O 1
ATOM 2304 N N . GLN A 1 295 ? -6.348 7.344 -2.969 1 96.31 295 GLN A N 1
ATOM 2305 C CA . GLN A 1 295 ? -6.945 7.5 -1.648 1 96.31 295 GLN A CA 1
ATOM 2306 C C . GLN A 1 295 ? -7.871 8.719 -1.604 1 96.31 295 GLN A C 1
ATOM 2308 O O . GLN A 1 295 ? -7.746 9.625 -2.426 1 96.31 295 GLN A O 1
ATOM 2313 N N . PRO A 1 296 ? -8.766 8.664 -0.642 1 96.19 296 PRO A N 1
ATOM 2314 C CA . PRO A 1 296 ? -9.656 9.828 -0.516 1 96.19 296 PRO A CA 1
ATOM 2315 C C . PRO A 1 296 ? -8.906 11.094 -0.099 1 96.19 296 PRO A C 1
ATOM 2317 O O . PRO A 1 296 ? -7.832 11.008 0.497 1 96.19 296 PRO A O 1
ATOM 2320 N N . TYR A 1 297 ? -9.445 12.188 -0.515 1 96.94 297 TYR A N 1
ATOM 2321 C CA . TYR A 1 297 ? -9.008 13.477 0.015 1 96.94 297 TYR A CA 1
ATOM 2322 C C . TYR A 1 297 ? -10.102 14.109 0.873 1 96.94 297 TYR A C 1
ATOM 2324 O O . TYR A 1 297 ? -11.227 13.602 0.929 1 96.94 297 TYR A O 1
ATOM 2332 N N . TYR A 1 298 ? -9.734 15.195 1.555 1 97.06 298 TYR A N 1
ATOM 2333 C CA . TYR A 1 298 ? -10.648 15.75 2.543 1 97.06 298 TYR A CA 1
ATOM 2334 C C . TYR A 1 298 ? -10.836 17.25 2.336 1 97.06 298 TYR A C 1
ATOM 2336 O O . TYR A 1 298 ? -9.984 17.906 1.736 1 97.06 298 TYR A O 1
ATOM 2344 N N . LEU A 1 299 ? -11.977 17.719 2.754 1 97.38 299 LEU A N 1
ATOM 2345 C CA . LEU A 1 299 ? -12.297 19.141 2.744 1 97.38 299 LEU A CA 1
ATOM 2346 C C . LEU A 1 299 ? -12.609 19.641 4.152 1 97.38 299 LEU A C 1
ATOM 2348 O O . LEU A 1 299 ? -13.469 19.078 4.836 1 97.38 299 LEU A O 1
ATOM 2352 N N . VAL A 1 300 ? -11.922 20.625 4.57 1 96.75 300 VAL A N 1
ATOM 2353 C CA . VAL A 1 300 ? -12.109 21.219 5.887 1 96.75 300 VAL A CA 1
ATOM 2354 C C . VAL A 1 300 ? -12.852 22.547 5.75 1 96.75 300 VAL A C 1
ATOM 2356 O O . VAL A 1 300 ? -12.602 23.312 4.816 1 96.75 300 VAL A O 1
ATOM 2359 N N . PRO A 1 301 ? -13.797 22.781 6.664 1 95.62 301 PRO A N 1
ATOM 2360 C CA . PRO A 1 301 ? -14.531 24.047 6.594 1 95.62 301 PRO A CA 1
ATOM 2361 C C . PRO A 1 301 ? -13.672 25.25 6.977 1 95.62 301 PRO A C 1
ATOM 2363 O O . PRO A 1 301 ? -13.672 25.656 8.141 1 95.62 301 PRO A O 1
ATOM 2366 N N . LYS A 1 302 ? -12.984 25.766 6.113 1 91.44 302 LYS A N 1
ATOM 2367 C CA . LYS A 1 302 ? -12.125 26.938 6.289 1 91.44 302 LYS A CA 1
ATOM 2368 C C . LYS A 1 302 ? -12.484 28.031 5.281 1 91.44 302 LYS A C 1
ATOM 2370 O O . LYS A 1 302 ? -12.625 27.766 4.09 1 91.44 302 LYS A O 1
ATOM 2375 N N . ASN A 1 303 ? -12.594 29.234 5.781 1 88.5 303 ASN A N 1
ATOM 2376 C CA . ASN A 1 303 ? -12.977 30.375 4.941 1 88.5 303 ASN A CA 1
ATOM 2377 C C . ASN A 1 303 ? -11.781 30.969 4.219 1 88.5 303 ASN A C 1
ATOM 2379 O O . ASN A 1 303 ? -10.727 31.188 4.828 1 88.5 303 ASN A O 1
ATOM 2383 N N . ALA A 1 304 ? -11.961 31.109 2.945 1 88.06 304 ALA A N 1
ATOM 2384 C CA . ALA A 1 304 ? -10.914 31.75 2.15 1 88.06 304 ALA A CA 1
ATOM 2385 C C . ALA A 1 304 ? -10.844 33.25 2.441 1 88.06 304 ALA A C 1
ATOM 2387 O O . ALA A 1 304 ? -11.867 33.906 2.627 1 88.06 304 ALA A O 1
ATOM 2388 N N . LYS A 1 305 ? -9.695 33.75 2.504 1 80.25 305 LYS A N 1
ATOM 2389 C CA . LYS A 1 305 ? -9.5 35.188 2.75 1 80.25 305 LYS A CA 1
ATOM 2390 C C . LYS A 1 305 ? -9.773 36 1.491 1 80.25 305 LYS A C 1
ATOM 2392 O O . LYS A 1 305 ? -9.367 35.625 0.392 1 80.25 305 LYS A O 1
ATOM 2397 N N . GLU A 1 306 ? -10.57 36.906 1.506 1 77.69 306 GLU A N 1
ATOM 2398 C CA . GLU A 1 306 ? -10.852 37.906 0.464 1 77.69 306 GLU A CA 1
ATOM 2399 C C . GLU A 1 306 ? -10.602 39.312 0.963 1 77.69 306 GLU A C 1
ATOM 2401 O O . GLU A 1 306 ? -11.508 39.969 1.496 1 77.69 306 GLU A O 1
ATOM 2406 N N . GLY A 1 307 ? -9.453 39.781 0.583 1 71.69 307 GLY A N 1
ATOM 2407 C CA . GLY A 1 307 ? -9.133 41.062 1.172 1 71.69 307 GLY A CA 1
ATOM 2408 C C . GLY A 1 307 ? -9.125 41.062 2.689 1 71.69 307 GLY A C 1
ATOM 2409 O O . GLY A 1 307 ? -8.367 40.281 3.299 1 71.69 307 GLY A O 1
ATOM 2410 N N . ASN A 1 308 ? -9.992 41.812 3.158 1 71.31 308 ASN A N 1
ATOM 2411 C CA . ASN A 1 308 ? -10.102 41.875 4.613 1 71.31 308 ASN A CA 1
ATOM 2412 C C . ASN A 1 308 ? -11.273 41.031 5.117 1 71.31 308 ASN A C 1
ATOM 2414 O O . ASN A 1 308 ? -11.508 40.969 6.324 1 71.31 308 ASN A O 1
ATOM 2418 N N . ASP A 1 309 ? -11.844 40.344 4.188 1 79.56 309 ASP A N 1
ATOM 2419 C CA . ASP A 1 309 ? -13.008 39.531 4.566 1 79.56 309 ASP A CA 1
ATOM 2420 C C . ASP A 1 309 ? -12.781 38.062 4.25 1 79.56 309 ASP A C 1
ATOM 2422 O O . ASP A 1 309 ? -11.75 37.688 3.689 1 79.56 309 ASP A O 1
ATOM 2426 N N . PHE A 1 310 ? -13.664 37.281 4.852 1 80.62 310 PHE A N 1
ATOM 2427 C CA . PHE A 1 310 ? -13.609 35.844 4.637 1 80.62 310 PHE A CA 1
ATOM 2428 C C . PHE A 1 310 ? -14.859 35.344 3.912 1 80.62 310 PHE A C 1
ATOM 2430 O O . PHE A 1 310 ? -15.961 35.812 4.184 1 80.62 310 PHE A O 1
ATOM 2437 N N . GLN A 1 311 ? -14.641 34.5 2.939 1 82.38 311 GLN A N 1
ATOM 2438 C CA . GLN A 1 311 ? -15.75 33.844 2.268 1 82.38 311 GLN A CA 1
ATOM 2439 C C . GLN A 1 311 ? -16.312 32.688 3.121 1 82.38 311 GLN A C 1
ATOM 2441 O O . GLN A 1 311 ? -15.656 31.672 3.297 1 82.38 311 GLN A O 1
ATOM 2446 N N . GLU A 1 312 ? -17.484 32.75 3.553 1 80.81 312 GLU A N 1
ATOM 2447 C CA . GLU A 1 312 ? -18.062 31.906 4.594 1 80.81 312 GLU A CA 1
ATOM 2448 C C . GLU A 1 312 ? -18.422 30.516 4.043 1 80.81 312 GLU A C 1
ATOM 2450 O O . GLU A 1 312 ? -18.609 29.578 4.809 1 80.81 312 GLU A O 1
ATOM 2455 N N . GLU A 1 313 ? -18.391 30.359 2.82 1 89.62 313 GLU A N 1
ATOM 2456 C CA . GLU A 1 313 ? -18.938 29.125 2.271 1 89.62 313 GLU A CA 1
ATOM 2457 C C . GLU A 1 313 ? -17.828 28.188 1.781 1 89.62 313 GLU A C 1
ATOM 2459 O O . GLU A 1 313 ? -18.109 27.062 1.381 1 89.62 313 GLU A O 1
ATOM 2464 N N . THR A 1 314 ? -16.625 28.531 1.93 1 93.88 314 THR A N 1
ATOM 2465 C CA . THR A 1 314 ? -15.57 27.812 1.228 1 93.88 314 THR A CA 1
ATOM 2466 C C . THR A 1 314 ? -15.031 26.672 2.092 1 93.88 314 THR A C 1
ATOM 2468 O O . THR A 1 314 ? -15.078 26.75 3.32 1 93.88 314 THR A O 1
ATOM 2471 N N . TRP A 1 315 ? -14.656 25.656 1.423 1 96.44 315 TRP A N 1
ATOM 2472 C CA . TRP A 1 315 ? -13.961 24.5 1.984 1 96.44 315 TRP A CA 1
ATOM 2473 C C . TRP A 1 315 ? -12.547 24.391 1.436 1 96.44 315 TRP A C 1
ATOM 2475 O O . TRP A 1 315 ? -12.305 24.656 0.256 1 96.44 315 TRP A O 1
ATOM 2485 N N . ARG A 1 316 ? -11.648 24.047 2.293 1 96.5 316 ARG A N 1
ATOM 2486 C CA . ARG A 1 316 ? -10.258 23.922 1.865 1 96.5 316 ARG A CA 1
ATOM 2487 C C . ARG A 1 316 ? -9.875 22.453 1.721 1 96.5 316 ARG A C 1
ATOM 2489 O O . ARG A 1 316 ? -10.25 21.609 2.549 1 96.5 316 ARG A O 1
ATOM 2496 N N . LEU A 1 317 ? -9.047 22.156 0.729 1 97.19 317 LEU A N 1
ATOM 2497 C CA . LEU A 1 317 ? -8.531 20.812 0.528 1 97.19 317 LEU A CA 1
ATOM 2498 C C . LEU A 1 317 ? -7.539 20.438 1.626 1 97.19 317 LEU A C 1
ATOM 2500 O O . LEU A 1 317 ? -6.75 21.281 2.064 1 97.19 317 LEU A O 1
ATOM 2504 N N . SER A 1 318 ? -7.582 19.203 2.084 1 96.44 318 SER A N 1
ATOM 2505 C CA . SER A 1 318 ? -6.641 18.672 3.062 1 96.44 318 SER A CA 1
ATOM 2506 C C . SER A 1 318 ? -6.152 17.281 2.66 1 96.44 318 SER A C 1
ATOM 2508 O O . SER A 1 318 ? -6.941 16.438 2.217 1 96.44 318 SER A O 1
ATOM 2510 N N . PHE A 1 319 ? -4.898 17.047 2.773 1 97.19 319 PHE A N 1
ATOM 2511 C CA . PHE A 1 319 ? -4.27 15.773 2.438 1 97.19 319 PHE A CA 1
ATOM 2512 C C . PHE A 1 319 ? -3.504 15.219 3.631 1 97.19 319 PHE A C 1
ATOM 2514 O O . PHE A 1 319 ? -2.434 14.625 3.467 1 97.19 319 PHE A O 1
ATOM 2521 N N . SER A 1 320 ? -4.027 15.406 4.805 1 94.38 320 SER A N 1
ATOM 2522 C CA . SER A 1 320 ? -3.357 15.008 6.039 1 94.38 320 SER A CA 1
ATOM 2523 C C . SER A 1 320 ? -3.086 13.508 6.066 1 94.38 320 SER A C 1
ATOM 2525 O O . SER A 1 320 ? -2.061 13.062 6.59 1 94.38 320 SER A O 1
ATOM 2527 N N . ASN A 1 321 ? -4.02 12.727 5.547 1 95.25 321 ASN A N 1
ATOM 2528 C CA . ASN A 1 321 ? -3.824 11.281 5.504 1 95.25 321 ASN A CA 1
ATOM 2529 C C . ASN A 1 321 ? -2.629 10.898 4.637 1 95.25 321 ASN A C 1
ATOM 2531 O O . ASN A 1 321 ? -1.878 9.984 4.973 1 95.25 321 ASN A O 1
ATOM 2535 N N . ILE A 1 322 ? -2.455 11.578 3.521 1 97.31 322 ILE A N 1
ATOM 2536 C CA . ILE A 1 322 ? -1.358 11.297 2.602 1 97.31 322 ILE A CA 1
ATOM 2537 C C . ILE A 1 322 ? -0.031 11.688 3.248 1 97.31 322 ILE A C 1
ATOM 2539 O O . ILE A 1 322 ? 0.965 10.977 3.115 1 97.31 322 ILE A O 1
ATOM 2543 N N . GLU A 1 323 ? -0.033 12.859 3.945 1 96.19 323 GLU A N 1
ATOM 2544 C CA . GLU A 1 323 ? 1.161 13.289 4.664 1 96.19 323 GLU A CA 1
ATOM 2545 C C . GLU A 1 323 ? 1.606 12.234 5.676 1 96.19 323 GLU A C 1
ATOM 2547 O O . GLU A 1 323 ? 2.797 11.938 5.785 1 96.19 323 GLU A O 1
ATOM 2552 N N . LYS A 1 324 ? 0.705 11.758 6.391 1 94 324 LYS A N 1
ATOM 2553 C CA . LYS A 1 324 ? 0.995 10.711 7.367 1 94 324 LYS A CA 1
ATOM 2554 C C . LYS A 1 324 ? 1.598 9.484 6.691 1 94 324 LYS A C 1
ATOM 2556 O O . LYS A 1 324 ? 2.582 8.922 7.18 1 94 324 LYS A O 1
ATOM 2561 N N . ASP A 1 325 ? 1.002 9.055 5.605 1 95.06 325 ASP A N 1
ATOM 2562 C CA . ASP A 1 325 ? 1.491 7.879 4.891 1 95.06 325 ASP A CA 1
ATOM 2563 C C . ASP A 1 325 ? 2.924 8.094 4.402 1 95.06 325 ASP A C 1
ATOM 2565 O O . ASP A 1 325 ? 3.756 7.188 4.5 1 95.06 325 ASP A O 1
ATOM 2569 N N . ILE A 1 326 ? 3.215 9.273 3.898 1 96.56 326 ILE A N 1
ATOM 2570 C CA . ILE A 1 326 ? 4.539 9.578 3.373 1 96.56 326 ILE A CA 1
ATOM 2571 C C . ILE A 1 326 ? 5.559 9.578 4.512 1 96.56 326 ILE A C 1
ATOM 2573 O O . ILE A 1 326 ? 6.645 9.008 4.383 1 96.56 326 ILE A O 1
ATOM 2577 N N . LEU A 1 327 ? 5.203 10.18 5.617 1 95.94 327 LEU A N 1
ATOM 2578 C CA . LEU A 1 327 ? 6.137 10.281 6.73 1 95.94 327 LEU A CA 1
ATOM 2579 C C . LEU A 1 327 ? 6.391 8.914 7.352 1 95.94 327 LEU A C 1
ATOM 2581 O O . LEU A 1 327 ? 7.52 8.602 7.746 1 95.94 327 LEU A O 1
ATOM 2585 N N . ASN A 1 328 ? 5.383 8.062 7.402 1 93.12 328 ASN A N 1
ATOM 2586 C CA . ASN A 1 328 ? 5.527 6.73 7.98 1 93.12 328 ASN A CA 1
ATOM 2587 C C . ASN A 1 328 ? 6.281 5.789 7.047 1 93.12 328 ASN A C 1
ATOM 2589 O O . ASN A 1 328 ? 6.824 4.777 7.488 1 93.12 328 ASN A O 1
ATOM 2593 N N . ASN A 1 329 ? 6.219 6.086 5.777 1 94.38 329 ASN A N 1
ATOM 2594 C CA . ASN A 1 329 ? 6.898 5.297 4.754 1 94.38 329 ASN A CA 1
ATOM 2595 C C . ASN A 1 329 ? 7.828 6.16 3.906 1 94.38 329 ASN A C 1
ATOM 2597 O O . ASN A 1 329 ? 7.805 6.082 2.676 1 94.38 329 ASN A O 1
ATOM 2601 N N . HIS A 1 330 ? 8.672 6.922 4.566 1 95.81 330 HIS A N 1
ATOM 2602 C CA . HIS A 1 330 ? 9.383 8.023 3.92 1 95.81 330 HIS A CA 1
ATOM 2603 C C . HIS A 1 330 ? 10.617 7.52 3.172 1 95.81 330 HIS A C 1
ATOM 2605 O O . HIS A 1 330 ? 11.188 8.242 2.355 1 95.81 330 HIS A O 1
ATOM 2611 N N . GLY A 1 331 ? 11.023 6.371 3.418 1 95.31 331 GLY A N 1
ATOM 2612 C CA . GLY A 1 331 ? 12.234 5.887 2.77 1 95.31 331 GLY A CA 1
ATOM 2613 C C . GLY A 1 331 ? 12.023 5.516 1.313 1 95.31 331 GLY A C 1
ATOM 2614 O O . GLY A 1 331 ? 10.961 5.016 0.942 1 95.31 331 GLY A O 1
ATOM 2615 N N . LYS A 1 332 ? 13.039 5.746 0.585 1 93.81 332 LYS A N 1
ATOM 2616 C CA . LYS A 1 332 ? 13.031 5.184 -0.762 1 93.81 332 LYS A CA 1
ATOM 2617 C C . LYS A 1 332 ? 13.047 3.656 -0.72 1 93.81 332 LYS A C 1
ATOM 2619 O O . LYS A 1 332 ? 12.359 3.002 -1.502 1 93.81 332 LYS A O 1
ATOM 2624 N N . SER A 1 333 ? 13.859 3.16 0.164 1 93.62 333 SER A N 1
ATOM 2625 C CA . SER A 1 333 ? 13.852 1.727 0.438 1 93.62 333 SER A CA 1
ATOM 2626 C C . SER A 1 333 ? 12.695 1.346 1.351 1 93.62 333 SER A C 1
ATOM 2628 O O . SER A 1 333 ? 12.375 2.068 2.299 1 93.62 333 SER A O 1
ATOM 2630 N N . LYS A 1 334 ? 12.102 0.248 1.13 1 94 334 LYS A N 1
ATOM 2631 C CA . LYS A 1 334 ? 10.961 -0.222 1.91 1 94 334 LYS A CA 1
ATOM 2632 C C . LYS A 1 334 ? 11.383 -0.609 3.324 1 94 334 LYS A C 1
ATOM 2634 O O . LYS A 1 334 ? 10.547 -0.722 4.219 1 94 334 LYS A O 1
ATOM 2639 N N . THR A 1 335 ? 12.648 -0.798 3.586 1 92.75 335 THR A N 1
ATOM 2640 C CA . THR A 1 335 ? 13.148 -1.238 4.883 1 92.75 335 THR A CA 1
ATOM 2641 C C . THR A 1 335 ? 13.727 -0.063 5.668 1 92.75 335 THR A C 1
ATOM 2643 O O . THR A 1 335 ? 14.289 -0.248 6.75 1 92.75 335 THR A O 1
ATOM 2646 N N . CYS A 1 336 ? 13.578 1.086 5.16 1 92.88 336 CYS A N 1
ATOM 2647 C CA . CYS A 1 336 ? 14.094 2.275 5.824 1 92.88 336 CYS A CA 1
ATOM 2648 C C . CYS A 1 336 ? 13.523 2.404 7.234 1 92.88 336 CYS A C 1
ATOM 2650 O O . CYS A 1 336 ? 12.305 2.4 7.418 1 92.88 336 CYS A O 1
ATOM 2652 N N . CYS A 1 337 ? 14.461 2.51 8.203 1 91.06 337 CYS A N 1
ATOM 2653 C CA . CYS A 1 337 ? 14.148 2.83 9.586 1 91.06 337 CYS A CA 1
ATOM 2654 C C . CYS A 1 337 ? 13.398 1.685 10.258 1 91.06 337 CYS A C 1
ATOM 2656 O O . CYS A 1 337 ? 12.719 1.887 11.266 1 91.06 337 CYS A O 1
ATOM 2658 N N . GLU A 1 338 ? 13.367 0.544 9.586 1 90.44 338 GLU A N 1
ATOM 2659 C CA . GLU A 1 338 ? 12.867 -0.654 10.25 1 90.44 338 GLU A CA 1
ATOM 2660 C C . GLU A 1 338 ? 13.906 -1.225 11.211 1 90.44 338 GLU A C 1
ATOM 2662 O O . GLU A 1 338 ? 15.062 -0.81 11.203 1 90.44 338 GLU A O 1
ATOM 2667 N N . ASN A 1 339 ? 13.484 -2.068 12.172 1 83.19 339 ASN A N 1
ATOM 2668 C CA . ASN A 1 339 ? 14.359 -2.59 13.219 1 83.19 339 ASN A CA 1
ATOM 2669 C C . ASN A 1 339 ? 15.648 -3.162 12.633 1 83.19 339 ASN A C 1
ATOM 2671 O O . ASN A 1 339 ? 16.734 -2.895 13.141 1 83.19 339 ASN A O 1
ATOM 2675 N N . ASN A 1 340 ? 15.578 -3.912 11.57 1 80.25 340 ASN A N 1
ATOM 2676 C CA . ASN A 1 340 ? 16.766 -4.488 10.945 1 80.25 340 ASN A CA 1
ATOM 2677 C C . ASN A 1 340 ? 17.219 -3.676 9.734 1 80.25 340 ASN A C 1
ATOM 2679 O O . ASN A 1 340 ? 18.078 -4.117 8.969 1 80.25 340 ASN A O 1
ATOM 2683 N N . GLY A 1 341 ? 16.719 -2.492 9.656 1 80.69 341 GLY A N 1
ATOM 2684 C CA . GLY A 1 341 ? 17.062 -1.668 8.508 1 80.69 341 GLY A CA 1
ATOM 2685 C C . GLY A 1 341 ? 18 -0.525 8.844 1 80.69 341 GLY A C 1
ATOM 2686 O O . GLY A 1 341 ? 18.344 -0.327 10.016 1 80.69 341 GLY A O 1
ATOM 2687 N N . VAL A 1 342 ? 18.453 0.105 7.773 1 87.12 342 VAL A N 1
ATOM 2688 C CA . VAL A 1 342 ? 19.297 1.279 7.934 1 87.12 342 VAL A CA 1
ATOM 2689 C C . VAL A 1 342 ? 18.453 2.484 8.328 1 87.12 342 VAL A C 1
ATOM 2691 O O . VAL A 1 342 ? 17.406 2.746 7.719 1 87.12 342 VAL A O 1
ATOM 2694 N N . LYS A 1 343 ? 18.875 3.178 9.328 1 93 343 LYS A N 1
ATOM 2695 C CA . LYS A 1 343 ? 18.141 4.348 9.805 1 93 343 LYS A CA 1
ATOM 2696 C C . LYS A 1 343 ? 18.484 5.586 8.984 1 93 343 LYS A C 1
ATOM 2698 O O . LYS A 1 343 ? 19.562 5.68 8.406 1 93 343 LYS A O 1
ATOM 2703 N N . CYS A 1 344 ? 17.578 6.438 8.867 1 96.44 344 CYS A N 1
ATOM 2704 C CA . CYS A 1 344 ? 17.812 7.723 8.227 1 96.44 344 CYS A CA 1
ATOM 2705 C C . CYS A 1 344 ? 17.516 8.875 9.172 1 96.44 344 CYS A C 1
ATOM 2707 O O . CYS A 1 344 ? 16.953 8.664 10.258 1 96.44 344 CYS A O 1
ATOM 2709 N N . CYS A 1 345 ? 17.844 10.125 8.82 1 97.38 345 CYS A N 1
ATOM 2710 C CA . CYS A 1 345 ? 17.672 11.242 9.742 1 97.38 345 CYS A CA 1
ATOM 2711 C C . CYS A 1 345 ? 16.609 12.211 9.219 1 97.38 345 CYS A C 1
ATOM 2713 O O . CYS A 1 345 ? 16.562 13.367 9.648 1 97.38 345 CYS A O 1
ATOM 2715 N N . ARG A 1 346 ? 15.805 11.789 8.227 1 97.81 346 ARG A N 1
ATOM 2716 C CA . ARG A 1 346 ? 14.789 12.672 7.66 1 97.81 346 ARG A CA 1
ATOM 2717 C C . ARG A 1 346 ? 13.875 13.234 8.742 1 97.81 346 ARG A C 1
ATOM 2719 O O . ARG A 1 346 ? 13.766 14.453 8.906 1 97.81 346 ARG A O 1
ATOM 2726 N N . LYS A 1 347 ? 13.266 12.391 9.516 1 95.88 347 LYS A N 1
ATOM 2727 C CA . LYS A 1 347 ? 12.344 12.844 10.555 1 95.88 347 LYS A CA 1
ATOM 2728 C C . LYS A 1 347 ? 13.062 13.695 11.594 1 95.88 347 LYS A C 1
ATOM 2730 O O . LYS A 1 347 ? 12.484 14.648 12.133 1 95.88 347 LYS A O 1
ATOM 2735 N N . SER A 1 348 ? 14.305 13.32 11.914 1 96.06 348 SER A N 1
ATOM 2736 C CA . SER A 1 348 ? 15.102 14.125 12.836 1 96.06 348 SER A CA 1
ATOM 2737 C C . SER A 1 348 ? 15.273 15.547 12.32 1 96.06 348 SER A C 1
ATOM 2739 O O . SER A 1 348 ? 15.188 16.5 13.094 1 96.06 348 SER A O 1
ATOM 2741 N N . CYS A 1 349 ? 15.539 15.656 11.055 1 97.94 349 CYS A N 1
ATOM 2742 C CA . CYS A 1 349 ? 15.711 16.969 10.445 1 97.94 349 CYS A CA 1
ATOM 2743 C C . CYS A 1 349 ? 14.422 17.781 10.531 1 97.94 349 CYS A C 1
ATOM 2745 O O . CYS A 1 349 ? 14.453 18.969 10.812 1 97.94 349 CYS A O 1
ATOM 2747 N N . LEU A 1 350 ? 13.281 17.125 10.273 1 97.75 350 LEU A N 1
ATOM 2748 C CA . LEU A 1 350 ? 11.992 17.797 10.391 1 97.75 350 LEU A CA 1
ATOM 2749 C C . LEU A 1 350 ? 11.758 18.281 11.812 1 97.75 350 LEU A C 1
ATOM 2751 O O . LEU A 1 350 ? 11.312 19.422 12.023 1 97.75 350 LEU A O 1
ATOM 2755 N N . LYS A 1 351 ? 12.047 17.469 12.781 1 95.5 351 LYS A N 1
ATOM 2756 C CA . LYS A 1 351 ? 11.891 17.844 14.188 1 95.5 351 LYS A CA 1
ATOM 2757 C C . LYS A 1 351 ? 12.766 19.047 14.539 1 95.5 351 LYS A C 1
ATOM 2759 O O . LYS A 1 351 ? 12.32 19.953 15.242 1 95.5 351 LYS A O 1
ATOM 2764 N N . LEU A 1 352 ? 13.977 19.016 14.078 1 97.06 352 LEU A N 1
ATOM 2765 C CA . LEU A 1 352 ? 14.898 20.125 14.344 1 97.06 352 LEU A CA 1
ATOM 2766 C C . LEU A 1 352 ? 14.398 21.406 13.711 1 97.06 352 LEU A C 1
ATOM 2768 O O . LEU A 1 352 ? 14.484 22.484 14.32 1 97.06 352 LEU A O 1
ATOM 2772 N N . MET A 1 353 ? 13.883 21.281 12.469 1 97.88 353 MET A N 1
ATOM 2773 C CA . MET A 1 353 ? 13.352 22.438 11.773 1 97.88 353 MET A CA 1
ATOM 2774 C C . MET A 1 353 ? 12.164 23.031 12.531 1 97.88 353 MET A C 1
ATOM 2776 O O . MET A 1 353 ? 12.062 24.25 12.703 1 97.88 353 MET A O 1
ATOM 2780 N N . LYS A 1 354 ? 11.273 22.156 12.961 1 95.62 354 LYS A N 1
ATOM 2781 C CA . LYS A 1 354 ? 10.117 22.594 13.734 1 95.62 354 LYS A CA 1
ATOM 2782 C C . LYS A 1 354 ? 10.547 23.25 15.039 1 95.62 354 LYS A C 1
ATOM 2784 O O . LYS A 1 354 ? 9.992 24.281 15.43 1 95.62 354 LYS A O 1
ATOM 2789 N N . TYR A 1 355 ? 11.516 22.672 15.672 1 95.44 355 TYR A N 1
ATOM 2790 C CA . TYR A 1 355 ? 12.016 23.188 16.938 1 95.44 355 TYR A CA 1
ATOM 2791 C C . TYR A 1 355 ? 12.672 24.547 16.75 1 95.44 355 TYR A C 1
ATOM 2793 O O . TYR A 1 355 ? 12.523 25.438 17.594 1 95.44 355 TYR A O 1
ATOM 2801 N N . LEU A 1 356 ? 13.414 24.688 15.711 1 96.94 356 LEU A N 1
ATOM 2802 C CA . LEU A 1 356 ? 14.039 25.969 15.391 1 96.94 356 LEU A CA 1
ATOM 2803 C C . LEU A 1 356 ? 13 27.078 15.305 1 96.94 356 LEU A C 1
ATOM 2805 O O . LEU A 1 356 ? 13.156 28.141 15.914 1 96.94 356 LEU A O 1
ATOM 2809 N N . LEU A 1 357 ? 11.961 26.828 14.539 1 96.69 357 LEU A N 1
ATOM 2810 C CA . LEU A 1 357 ? 10.906 27.828 14.398 1 96.69 357 LEU A CA 1
ATOM 2811 C C . LEU A 1 357 ? 10.234 28.094 15.742 1 96.69 357 LEU A C 1
ATOM 2813 O O . LEU A 1 357 ? 9.961 29.25 16.078 1 96.69 357 LEU A O 1
ATOM 2817 N N . GLU A 1 358 ? 9.969 27.047 16.469 1 93.5 358 GLU A N 1
ATOM 2818 C CA . GLU A 1 358 ? 9.328 27.172 17.781 1 93.5 358 GLU A CA 1
ATOM 2819 C C . GLU A 1 358 ? 10.164 28.031 18.719 1 93.5 358 GLU A C 1
ATOM 2821 O O . GLU A 1 358 ? 9.633 28.906 19.422 1 93.5 358 GLU A O 1
ATOM 2826 N N . GLN A 1 359 ? 11.484 27.812 18.781 1 94.81 359 GLN A N 1
ATOM 2827 C CA . GLN A 1 359 ? 12.383 28.547 19.672 1 94.81 359 GLN A CA 1
ATOM 2828 C C . GLN A 1 359 ? 12.492 30.016 19.25 1 94.81 359 GLN A C 1
ATOM 2830 O O . GLN A 1 359 ? 12.578 30.906 20.109 1 94.81 359 GLN A O 1
ATOM 2835 N N . LEU A 1 360 ? 12.539 30.203 17.953 1 96.88 360 LEU A N 1
ATOM 2836 C CA . LEU A 1 360 ? 12.594 31.578 17.469 1 96.88 360 LEU A CA 1
ATOM 2837 C C . LEU A 1 360 ? 11.312 32.344 17.812 1 96.88 360 LEU A C 1
ATOM 2839 O O . LEU A 1 360 ? 11.359 33.5 18.188 1 96.88 360 LEU A O 1
ATOM 2843 N N . LYS A 1 361 ? 10.219 31.719 17.656 1 94.81 361 LYS A N 1
ATOM 2844 C CA . LYS A 1 361 ? 8.953 32.344 18.031 1 94.81 361 LYS A CA 1
ATOM 2845 C C . LYS A 1 361 ? 8.906 32.656 19.531 1 94.81 361 LYS A C 1
ATOM 2847 O O . LYS A 1 361 ? 8.352 33.656 19.938 1 94.81 361 LYS A O 1
ATOM 2852 N N . LYS A 1 362 ? 9.438 31.781 20.359 1 92.69 362 LYS A N 1
ATOM 2853 C CA . LYS A 1 362 ? 9.516 32 21.797 1 92.69 362 LYS A CA 1
ATOM 2854 C C . LYS A 1 362 ? 10.438 33.188 22.109 1 92.69 362 LYS A C 1
ATOM 2856 O O . LYS A 1 362 ? 10.117 34.031 22.969 1 92.69 362 LYS A O 1
ATOM 2861 N N . LYS A 1 363 ? 11.594 33.156 21.484 1 94.88 363 LYS A N 1
ATOM 2862 C CA . LYS A 1 363 ? 12.586 34.219 21.703 1 94.88 363 LYS A CA 1
ATOM 2863 C C . LYS A 1 363 ? 12.023 35.594 21.359 1 94.88 363 LYS A C 1
ATOM 2865 O O . LYS A 1 363 ? 12.305 36.562 22.047 1 94.88 363 LYS A O 1
ATOM 2870 N N . PHE A 1 364 ? 11.25 35.625 20.344 1 95.56 364 PHE A N 1
ATOM 2871 C CA . PHE A 1 364 ? 10.703 36.906 19.875 1 95.56 364 PHE A CA 1
ATOM 2872 C C . PHE A 1 364 ? 9.195 36.969 20.094 1 95.56 364 PHE A C 1
ATOM 2874 O O . PHE A 1 364 ? 8.453 37.406 19.219 1 95.56 364 PHE A O 1
ATOM 2881 N N . GLU A 1 365 ? 8.742 36.406 21.141 1 91.75 365 GLU A N 1
ATOM 2882 C CA . GLU A 1 365 ? 7.324 36.281 21.469 1 91.75 365 GLU A CA 1
ATOM 2883 C C . GLU A 1 365 ? 6.656 37.656 21.484 1 91.75 365 GLU A C 1
ATOM 2885 O O . GLU A 1 365 ? 5.461 37.781 21.188 1 91.75 365 GLU A O 1
ATOM 2890 N N . ASN A 1 366 ? 7.434 38.688 21.766 1 91.81 366 ASN A N 1
ATOM 2891 C CA . ASN A 1 366 ? 6.891 40.062 21.859 1 91.81 366 ASN A CA 1
ATOM 2892 C C . ASN A 1 366 ? 6.824 40.719 20.484 1 91.81 366 ASN A C 1
ATOM 2894 O O . ASN A 1 366 ? 6.324 41.844 20.359 1 91.81 366 ASN A O 1
ATOM 2898 N N . ARG A 1 367 ? 7.234 39.969 19.484 1 91.31 367 ARG A N 1
ATOM 2899 C CA . ARG A 1 367 ? 7.211 40.5 18.125 1 91.31 367 ARG A CA 1
ATOM 2900 C C . ARG A 1 367 ? 6.113 39.812 17.312 1 91.31 367 ARG A C 1
ATOM 2902 O O . ARG A 1 367 ? 5.906 38.625 17.406 1 91.31 367 ARG A O 1
ATOM 2909 N N . LYS A 1 368 ? 5.453 40.594 16.578 1 92.25 368 LYS A N 1
ATOM 2910 C CA . LYS A 1 368 ? 4.297 40.094 15.828 1 92.25 368 LYS A CA 1
ATOM 2911 C C . LYS A 1 368 ? 4.719 39.469 14.5 1 92.25 368 LYS A C 1
ATOM 2913 O O . LYS A 1 368 ? 3.947 38.75 13.875 1 92.25 368 LYS A O 1
ATOM 2918 N N . GLU A 1 369 ? 5.945 39.719 14.07 1 92.81 369 GLU A N 1
ATOM 2919 C CA . GLU A 1 369 ? 6.406 39.344 12.742 1 92.81 369 GLU A CA 1
ATOM 2920 C C . GLU A 1 369 ? 6.375 37.812 12.562 1 92.81 369 GLU A C 1
ATOM 2922 O O . GLU A 1 369 ? 6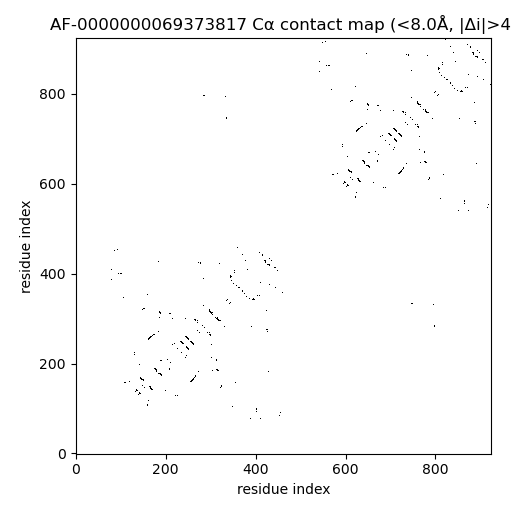.195 37.312 11.445 1 92.81 369 GLU A O 1
ATOM 2927 N N . LEU A 1 370 ? 6.496 37.125 13.719 1 95.38 370 LEU A N 1
ATOM 2928 C CA . LEU A 1 370 ? 6.629 35.656 13.57 1 95.38 370 LEU A CA 1
ATOM 2929 C C . LEU A 1 370 ? 5.293 34.969 13.805 1 95.38 370 LEU A C 1
ATOM 2931 O O . LEU A 1 370 ? 5.188 33.75 13.648 1 95.38 370 LEU A O 1
ATOM 2935 N N . ASN A 1 371 ? 4.258 35.719 14.008 1 91.25 371 ASN A N 1
ATOM 2936 C CA . ASN A 1 371 ? 2.961 35.156 14.383 1 91.25 371 ASN A CA 1
ATOM 2937 C C . ASN A 1 371 ? 2.342 34.375 13.234 1 91.25 371 ASN A C 1
ATOM 2939 O O . ASN A 1 371 ? 1.615 33.406 13.469 1 91.25 371 ASN A O 1
ATOM 2943 N N . LYS A 1 372 ? 2.641 34.656 12.039 1 91.69 372 LYS A N 1
ATOM 2944 C CA . LYS A 1 372 ? 1.981 34.062 10.883 1 91.69 372 LYS A CA 1
ATOM 2945 C C . LYS A 1 372 ? 2.648 32.75 10.484 1 91.69 372 LYS A C 1
ATOM 2947 O O . LYS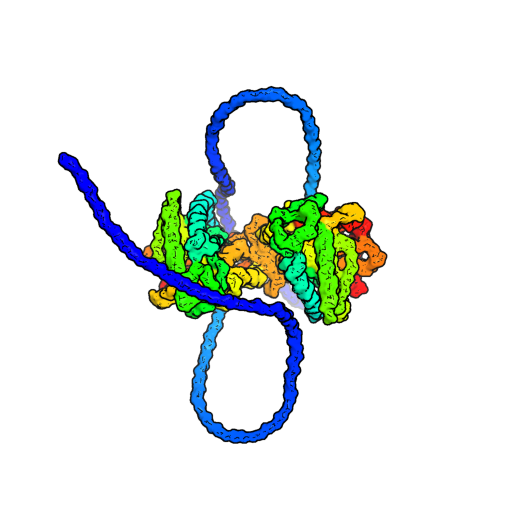 A 1 372 ? 2.088 31.969 9.711 1 91.69 372 LYS A O 1
ATOM 2952 N N . PHE A 1 373 ? 3.801 32.531 11 1 95.81 373 PHE A N 1
ATOM 2953 C CA . PHE A 1 373 ? 4.52 31.312 10.641 1 95.81 373 PHE A CA 1
ATOM 2954 C C . PHE A 1 373 ? 4.066 30.141 11.508 1 95.81 373 PHE A C 1
ATOM 2956 O O . PHE A 1 373 ? 3.812 30.312 12.703 1 95.81 373 PHE A O 1
ATOM 2963 N N . CYS A 1 374 ? 3.867 28.969 10.922 1 92.38 374 CYS A N 1
ATOM 2964 C CA . CYS A 1 374 ? 3.488 27.766 11.656 1 92.38 374 CYS A CA 1
ATOM 2965 C C . CYS A 1 374 ? 4.289 26.562 11.18 1 92.38 374 CYS A C 1
ATOM 2967 O O . CYS A 1 374 ? 5.07 26.672 10.234 1 92.38 374 CYS A O 1
ATOM 2969 N N . SER A 1 375 ? 4.129 25.469 11.906 1 92.56 375 SER A N 1
ATOM 2970 C CA . SER A 1 375 ? 4.898 24.266 11.656 1 92.56 375 SER A CA 1
ATOM 2971 C C . SER A 1 375 ? 4.602 23.703 10.266 1 92.56 375 SER A C 1
ATOM 2973 O O . SER A 1 375 ? 5.438 23.016 9.68 1 92.56 375 SER A O 1
ATOM 2975 N N . TYR A 1 376 ? 3.453 24.031 9.727 1 93.69 376 TYR A N 1
ATOM 2976 C CA . TYR A 1 376 ? 3.084 23.484 8.43 1 93.69 376 TYR A CA 1
ATOM 2977 C C . TYR A 1 376 ? 3.98 24.047 7.328 1 93.69 376 TYR A C 1
ATOM 2979 O O . TYR A 1 376 ? 4.254 23.359 6.336 1 93.69 376 TYR A O 1
ATOM 2987 N N . HIS A 1 377 ? 4.426 25.266 7.469 1 97.69 377 HIS A N 1
ATOM 2988 C CA . HIS A 1 377 ? 5.375 25.828 6.516 1 97.69 377 HIS A CA 1
ATOM 2989 C C . HIS A 1 377 ? 6.66 25.016 6.461 1 97.69 377 HIS A C 1
ATOM 2991 O O . HIS A 1 377 ? 7.164 24.719 5.379 1 97.69 377 HIS A O 1
ATOM 2997 N N . VAL A 1 378 ? 7.082 24.672 7.625 1 97.69 378 VAL A N 1
ATOM 2998 C CA . VAL A 1 378 ? 8.32 23.906 7.762 1 97.69 378 VAL A CA 1
ATOM 2999 C C . VAL A 1 378 ? 8.133 22.516 7.172 1 97.69 378 VAL A C 1
ATOM 3001 O O . VAL A 1 378 ? 8.992 22.031 6.438 1 97.69 378 VAL A O 1
ATOM 3004 N N . LYS A 1 379 ? 7.02 21.906 7.492 1 97.06 379 LYS A N 1
ATOM 3005 C CA . LYS A 1 379 ? 6.727 20.562 6.988 1 97.06 379 LYS A CA 1
ATOM 3006 C C . LYS A 1 379 ? 6.656 20.562 5.465 1 97.06 379 LYS A C 1
ATOM 3008 O O . LYS A 1 379 ? 7.164 19.641 4.82 1 97.06 379 LYS A O 1
ATOM 3013 N N . THR A 1 380 ? 5.98 21.562 4.898 1 98.31 380 THR A N 1
ATOM 3014 C CA . THR A 1 380 ? 5.871 21.672 3.449 1 98.31 380 THR A CA 1
ATOM 3015 C C . THR A 1 380 ? 7.25 21.797 2.807 1 98.31 380 THR A C 1
ATOM 3017 O O . THR A 1 380 ? 7.547 21.094 1.834 1 98.31 380 THR A O 1
ATOM 3020 N N . ALA A 1 381 ? 8.062 22.672 3.363 1 98.75 381 ALA A N 1
ATOM 3021 C CA . ALA A 1 381 ? 9.43 22.828 2.855 1 98.75 381 ALA A CA 1
ATOM 3022 C C . ALA A 1 381 ? 10.203 21.516 2.953 1 98.75 381 ALA A C 1
ATOM 3024 O O . ALA A 1 381 ? 10.938 21.156 2.029 1 98.75 381 ALA A O 1
ATOM 3025 N N . PHE A 1 382 ? 10.07 20.875 4.082 1 98.31 382 PHE A N 1
ATOM 3026 C CA . PHE A 1 382 ? 10.742 19.609 4.328 1 98.31 382 PHE A CA 1
ATOM 3027 C C . PHE A 1 382 ? 10.367 18.594 3.258 1 98.31 382 PHE A C 1
ATOM 3029 O O . PHE A 1 382 ? 11.234 17.875 2.742 1 98.31 382 PHE A O 1
ATOM 3036 N N . PHE A 1 383 ? 9.062 18.484 2.891 1 98.56 383 PHE A N 1
ATOM 3037 C CA . PHE A 1 383 ? 8.625 17.562 1.85 1 98.56 383 PHE A CA 1
ATOM 3038 C C . PHE A 1 383 ? 9.305 17.875 0.523 1 98.56 383 PHE A C 1
ATOM 3040 O O . PHE A 1 383 ? 9.711 16.969 -0.206 1 98.56 383 PHE A O 1
ATOM 3047 N N . HIS A 1 384 ? 9.406 19.125 0.23 1 98.5 384 HIS A N 1
ATOM 3048 C CA . HIS A 1 384 ? 10.078 19.516 -1.002 1 98.5 384 HIS A CA 1
ATOM 3049 C C . HIS A 1 384 ? 11.531 19.078 -0.999 1 98.5 384 HIS A C 1
ATOM 3051 O O . HIS A 1 384 ? 12.047 18.609 -2.02 1 98.5 384 HIS A O 1
ATOM 3057 N N . VAL A 1 385 ? 12.234 19.188 0.137 1 98.56 385 VAL A N 1
ATOM 3058 C CA . VAL A 1 385 ? 13.633 18.781 0.237 1 98.56 385 VAL A CA 1
ATOM 3059 C C . VAL A 1 385 ? 13.75 17.281 0.027 1 98.56 385 VAL A C 1
ATOM 3061 O O . VAL A 1 385 ? 14.664 16.812 -0.657 1 98.56 385 VAL A O 1
ATOM 3064 N N . CYS A 1 386 ? 12.852 16.531 0.639 1 98.25 386 CYS A N 1
ATOM 3065 C CA . CYS A 1 386 ? 12.875 15.086 0.491 1 98.25 386 CYS A CA 1
ATOM 3066 C C . CYS A 1 386 ? 12.727 14.68 -0.971 1 98.25 386 CYS A C 1
ATOM 3068 O O . CYS A 1 386 ? 13.359 13.727 -1.423 1 98.25 386 CYS A O 1
ATOM 3070 N N . ALA A 1 387 ? 11.867 15.383 -1.679 1 97.31 387 ALA A N 1
ATOM 3071 C CA . ALA A 1 387 ? 11.664 15.086 -3.094 1 97.31 387 ALA A CA 1
ATOM 3072 C C . ALA A 1 387 ? 12.891 15.469 -3.918 1 97.31 387 ALA A C 1
ATOM 3074 O O . ALA A 1 387 ? 13.203 14.82 -4.914 1 97.31 387 ALA A O 1
ATOM 3075 N N . LEU A 1 388 ? 13.57 16.5 -3.527 1 96.88 388 LEU A N 1
ATOM 3076 C CA . LEU A 1 388 ? 14.75 16.984 -4.23 1 96.88 388 LEU A CA 1
ATOM 3077 C C . LEU A 1 388 ? 15.961 16.109 -3.938 1 96.88 388 LEU A C 1
ATOM 3079 O O . LEU A 1 388 ? 16.844 15.953 -4.785 1 96.88 388 LEU A O 1
ATOM 3083 N N . VAL A 1 389 ? 16.016 15.578 -2.729 1 97.12 389 VAL A N 1
ATOM 3084 C CA . VAL A 1 389 ? 17.078 14.688 -2.277 1 97.12 389 VAL A CA 1
ATOM 3085 C C . VAL A 1 389 ? 16.5 13.312 -1.951 1 97.12 389 VAL A C 1
ATOM 3087 O O . VAL A 1 389 ? 16.453 12.914 -0.786 1 97.12 389 VAL A O 1
ATOM 3090 N N . PRO A 1 390 ? 16.188 12.508 -2.936 1 95.31 390 PRO A N 1
ATOM 3091 C CA . PRO A 1 390 ? 15.305 11.352 -2.76 1 95.31 390 PRO A CA 1
ATOM 3092 C C . PRO A 1 390 ? 16.031 10.133 -2.199 1 95.31 390 PRO A C 1
ATOM 3094 O O . PRO A 1 390 ? 15.398 9.258 -1.595 1 95.31 390 PRO A O 1
ATOM 3097 N N . ASN A 1 391 ? 17.328 9.992 -2.309 1 94.56 391 ASN A N 1
ATOM 3098 C CA . ASN A 1 391 ? 18.031 8.75 -1.97 1 94.56 391 ASN A CA 1
ATOM 3099 C C . ASN A 1 391 ? 18.266 8.633 -0.465 1 94.56 391 ASN A C 1
ATOM 3101 O O . ASN A 1 391 ? 18.688 9.586 0.179 1 94.56 391 ASN A O 1
ATOM 3105 N N . ASP A 1 392 ? 18.047 7.484 0.06 1 95.06 392 ASP A N 1
ATOM 3106 C CA . ASP A 1 392 ? 18.203 7.234 1.49 1 95.06 392 ASP A CA 1
ATOM 3107 C C . ASP A 1 392 ? 19.641 7.465 1.934 1 95.06 392 ASP A C 1
ATOM 3109 O O . ASP A 1 392 ? 19.891 7.941 3.045 1 95.06 392 ASP A O 1
ATOM 3113 N N . SER A 1 393 ? 20.531 7.121 1.088 1 93.5 393 SER A N 1
ATOM 3114 C CA . SER A 1 393 ? 21.938 7.25 1.416 1 93.5 393 SER A CA 1
ATOM 3115 C C . SER A 1 393 ? 22.312 8.703 1.698 1 93.5 393 SER A C 1
ATOM 3117 O O . SER A 1 393 ? 23.281 8.977 2.406 1 93.5 393 SER A O 1
ATOM 3119 N N . GLN A 1 394 ? 21.578 9.625 1.202 1 95.38 394 GLN A N 1
ATOM 3120 C CA . GLN A 1 394 ? 21.828 11.047 1.374 1 95.38 394 GLN A CA 1
ATOM 3121 C C . GLN A 1 394 ? 21.297 11.539 2.719 1 95.38 394 GLN A C 1
ATOM 3123 O O . GLN A 1 394 ? 21.516 12.703 3.086 1 95.38 394 GLN A O 1
ATOM 3128 N N . TRP A 1 395 ? 20.625 10.703 3.463 1 97.5 395 TRP A N 1
ATOM 3129 C CA . TRP A 1 395 ? 20.016 11.047 4.742 1 97.5 395 TRP A CA 1
ATOM 3130 C C . TRP A 1 395 ? 20.578 10.18 5.863 1 97.5 395 TRP A C 1
ATOM 3132 O O . TRP A 1 395 ? 19.906 9.93 6.863 1 97.5 395 TRP A O 1
ATOM 3142 N N . HIS A 1 396 ? 21.766 9.672 5.68 1 96 396 HIS A N 1
ATOM 3143 C CA . HIS A 1 396 ? 22.391 8.844 6.715 1 96 396 HIS A CA 1
ATOM 3144 C C . HIS A 1 396 ? 22.484 9.602 8.031 1 96 396 HIS A C 1
ATOM 3146 O O . HIS A 1 396 ? 22.828 10.789 8.047 1 96 396 HIS A O 1
ATOM 3152 N N . PRO A 1 397 ? 22.297 8.961 9.156 1 94.69 397 PRO A N 1
ATOM 3153 C CA . PRO A 1 397 ? 22.297 9.633 10.461 1 94.69 397 PRO A CA 1
ATOM 3154 C C . PRO A 1 397 ? 23.625 10.32 10.758 1 94.69 397 PRO A C 1
ATOM 3156 O O . PRO A 1 397 ? 23.656 11.336 11.461 1 94.69 397 PRO A O 1
ATOM 3159 N N . GLU A 1 398 ? 24.688 9.82 10.234 1 94.25 398 GLU A N 1
ATOM 3160 C CA . GLU A 1 398 ? 26.016 10.414 10.438 1 94.25 398 GLU A CA 1
ATOM 3161 C C . GLU A 1 398 ? 26.125 11.773 9.75 1 94.25 398 GLU A C 1
ATOM 3163 O O . GLU A 1 398 ? 26.969 12.594 10.109 1 94.25 398 GLU A O 1
ATOM 3168 N N . ASN A 1 399 ? 25.266 11.984 8.773 1 95.81 399 ASN A N 1
ATOM 3169 C CA . ASN A 1 399 ? 25.281 13.234 8.023 1 95.81 399 ASN A CA 1
ATOM 3170 C C . ASN A 1 399 ? 24.188 14.18 8.5 1 95.81 399 ASN A C 1
ATOM 3172 O O . ASN A 1 399 ? 23.703 15.008 7.73 1 95.81 399 ASN A O 1
ATOM 3176 N N . LEU A 1 400 ? 23.781 14.117 9.719 1 97.25 400 LEU A N 1
ATOM 3177 C CA . LEU A 1 400 ? 22.688 14.883 10.289 1 97.25 400 LEU A CA 1
ATOM 3178 C C . LEU A 1 400 ? 22.906 16.375 10.117 1 97.25 400 LEU A C 1
ATOM 3180 O O . LEU A 1 400 ? 21.984 17.125 9.75 1 97.25 400 LEU A O 1
ATOM 3184 N N . VAL A 1 401 ? 24.141 16.828 10.359 1 96.88 401 VAL A N 1
ATOM 3185 C CA . VAL A 1 401 ? 24.453 18.25 10.305 1 96.88 401 VAL A CA 1
ATOM 3186 C C . VAL A 1 401 ? 24.234 18.781 8.891 1 96.88 401 VAL A C 1
ATOM 3188 O O . VAL A 1 401 ? 23.578 19.812 8.703 1 96.88 401 VAL A O 1
ATOM 3191 N N . GLU A 1 402 ? 24.734 18.031 7.969 1 96.75 402 GLU A N 1
ATOM 3192 C CA . GLU A 1 402 ? 24.578 18.422 6.57 1 96.75 402 GLU A CA 1
ATOM 3193 C C . GLU A 1 402 ? 23.125 18.375 6.129 1 96.75 402 GLU A C 1
ATOM 3195 O O . GLU A 1 402 ? 22.656 19.266 5.434 1 96.75 402 GLU A O 1
ATOM 3200 N N . CYS A 1 403 ? 22.453 17.312 6.48 1 98.06 403 CYS A N 1
ATOM 3201 C CA . CYS A 1 403 ? 21.062 17.141 6.109 1 98.06 403 CYS A CA 1
ATOM 3202 C C . CYS A 1 403 ? 20.203 18.266 6.699 1 98.06 403 CYS A C 1
ATOM 3204 O O . CYS A 1 403 ? 19.344 18.812 6.016 1 98.06 403 CYS A O 1
ATOM 3206 N N . PHE A 1 404 ? 20.438 18.594 7.957 1 98.25 404 PHE A N 1
ATOM 3207 C CA . PHE A 1 404 ? 19.703 19.688 8.609 1 98.25 404 PHE A CA 1
ATOM 3208 C C . PHE A 1 404 ? 20 21.016 7.934 1 98.25 404 PHE A C 1
ATOM 3210 O O . PHE A 1 404 ? 19.078 21.797 7.688 1 98.25 404 PHE A O 1
ATOM 3217 N N . ASP A 1 405 ? 21.188 21.219 7.641 1 97.25 405 ASP A N 1
ATOM 3218 C CA . ASP A 1 405 ? 21.578 22.453 6.969 1 97.25 405 ASP A CA 1
ATOM 3219 C C . ASP A 1 405 ? 20.891 22.578 5.609 1 97.25 405 ASP A C 1
ATOM 3221 O O . ASP A 1 405 ? 20.531 23.688 5.188 1 97.25 405 ASP A O 1
ATOM 3225 N N . ASN A 1 406 ? 20.812 21.469 4.898 1 97.62 406 ASN A N 1
ATOM 3226 C CA . ASN A 1 406 ? 20.094 21.469 3.623 1 97.62 406 ASN A CA 1
ATOM 3227 C C . ASN A 1 406 ? 18.641 21.891 3.785 1 97.62 406 ASN A C 1
ATOM 3229 O O . ASN A 1 406 ? 18.109 22.641 2.955 1 97.62 406 ASN A O 1
ATOM 3233 N N . CYS A 1 407 ? 18.016 21.438 4.82 1 98.5 407 CYS A N 1
ATOM 3234 C CA . CYS A 1 407 ? 16.641 21.812 5.094 1 98.5 407 CYS A CA 1
ATOM 3235 C C . CYS A 1 407 ? 16.516 23.297 5.41 1 98.5 407 CYS A C 1
ATOM 3237 O O . CYS A 1 407 ? 15.625 23.984 4.906 1 98.5 407 CYS A O 1
ATOM 3239 N N . VAL A 1 408 ? 17.438 23.781 6.223 1 98.62 408 VAL A N 1
ATOM 3240 C CA . VAL A 1 408 ? 17.453 25.188 6.598 1 98.62 408 VAL A CA 1
ATOM 3241 C C . VAL A 1 408 ? 17.688 26.062 5.359 1 98.62 408 VAL A C 1
ATOM 3243 O O . VAL A 1 408 ? 17.016 27.062 5.168 1 98.62 408 VAL A O 1
ATOM 3246 N N . THR A 1 409 ? 18.625 25.578 4.555 1 98 409 THR A N 1
ATOM 3247 C CA . THR A 1 409 ? 18.984 26.312 3.348 1 98 409 THR A CA 1
ATOM 3248 C C . THR A 1 409 ? 17.781 26.422 2.41 1 98 409 THR A C 1
ATOM 3250 O O . THR A 1 409 ? 17.516 27.484 1.857 1 98 409 THR A O 1
ATOM 3253 N N . TYR A 1 410 ? 17.141 25.344 2.256 1 98.44 410 TYR A N 1
ATOM 3254 C CA . TYR A 1 410 ? 15.969 25.359 1.383 1 98.44 410 TYR A CA 1
ATOM 3255 C C . TYR A 1 410 ? 14.891 26.297 1.927 1 98.44 410 TYR A C 1
ATOM 3257 O O . TYR A 1 410 ? 14.273 27.047 1.171 1 98.44 410 TYR A O 1
ATOM 3265 N N . PHE A 1 411 ? 14.602 26.25 3.203 1 98.75 411 PHE A N 1
ATOM 3266 C CA . PHE A 1 411 ? 13.586 27.094 3.822 1 98.75 411 PHE A CA 1
ATOM 3267 C C . PHE A 1 411 ? 13.938 28.562 3.668 1 98.75 411 PHE A C 1
ATOM 3269 O O . PHE A 1 411 ? 13.07 29.391 3.391 1 98.75 411 PHE A O 1
ATOM 3276 N N . LEU A 1 412 ? 15.211 28.875 3.846 1 98.44 412 LEU A N 1
ATOM 3277 C CA . LEU A 1 412 ? 15.695 30.25 3.662 1 98.44 412 LEU A CA 1
ATOM 3278 C C . LEU A 1 412 ? 15.469 30.719 2.23 1 98.44 412 LEU A C 1
ATOM 3280 O O . LEU A 1 412 ? 15.078 31.859 2.006 1 98.44 412 LEU A O 1
ATOM 3284 N N . GLN A 1 413 ? 15.75 29.828 1.329 1 98.06 413 GLN A N 1
ATOM 3285 C CA . GLN A 1 413 ? 15.523 30.156 -0.073 1 98.06 413 GLN A CA 1
ATOM 3286 C C . GLN A 1 413 ? 14.055 30.469 -0.335 1 98.06 413 GLN A C 1
ATOM 3288 O O . GLN A 1 413 ? 13.734 31.406 -1.074 1 98.06 413 GLN A O 1
ATOM 3293 N N . CYS A 1 414 ? 13.18 29.703 0.243 1 98.56 414 CYS A N 1
ATOM 3294 C CA . CYS A 1 414 ? 11.75 29.938 0.102 1 98.56 414 CYS A CA 1
ATOM 3295 C C . CYS A 1 414 ? 11.367 31.312 0.663 1 98.56 414 CYS A C 1
ATOM 3297 O O . CYS A 1 414 ? 10.562 32.031 0.066 1 98.56 414 CYS A O 1
ATOM 3299 N N . LEU A 1 415 ? 11.906 31.656 1.818 1 98.38 415 LEU A N 1
ATOM 3300 C CA . LEU A 1 415 ? 11.625 32.938 2.443 1 98.38 415 LEU A CA 1
ATOM 3301 C C . LEU A 1 415 ? 12.125 34.094 1.568 1 98.38 415 LEU A C 1
ATOM 3303 O O . LEU A 1 415 ? 11.406 35.062 1.356 1 98.38 415 LEU A O 1
ATOM 3307 N N . ARG A 1 416 ? 13.289 33.938 1.013 1 97.38 416 ARG A N 1
ATOM 3308 C CA . ARG A 1 416 ? 13.906 35 0.21 1 97.38 416 ARG A CA 1
ATOM 3309 C C . ARG A 1 416 ? 13.148 35.188 -1.096 1 97.38 416 ARG A C 1
ATOM 3311 O O . ARG A 1 416 ? 12.977 36.344 -1.545 1 97.38 416 ARG A O 1
ATOM 3318 N N . THR A 1 417 ? 12.727 34.125 -1.674 1 97.5 417 THR A N 1
ATOM 3319 C CA . THR A 1 417 ? 12.031 34.219 -2.955 1 97.5 417 THR A CA 1
ATOM 3320 C C . THR A 1 417 ? 10.531 34.406 -2.746 1 97.5 417 THR A C 1
ATOM 3322 O O . THR A 1 417 ? 9.781 34.594 -3.709 1 97.5 417 THR A O 1
ATOM 3325 N N . GLU A 1 418 ? 10.094 34.25 -1.523 1 97.75 418 GLU A N 1
ATOM 3326 C CA . GLU A 1 418 ? 8.688 34.344 -1.15 1 97.75 418 GLU A CA 1
ATOM 3327 C C . GLU A 1 418 ? 7.852 33.281 -1.872 1 97.75 418 GLU A C 1
ATOM 3329 O O . GLU A 1 418 ? 6.762 33.562 -2.361 1 97.75 418 GLU A O 1
ATOM 3334 N N . GLN A 1 419 ? 8.484 32.156 -2.01 1 97.56 419 GLN A N 1
ATOM 3335 C CA . GLN A 1 419 ? 7.82 31.062 -2.703 1 97.56 419 GLN A CA 1
ATOM 3336 C C . GLN A 1 419 ? 7.887 29.781 -1.888 1 97.56 419 GLN A C 1
ATOM 3338 O O . GLN A 1 419 ? 8.969 29.203 -1.711 1 97.56 419 GLN A O 1
ATOM 3343 N N . LEU A 1 420 ? 6.781 29.406 -1.354 1 98.31 420 LEU A N 1
ATOM 3344 C CA . LEU A 1 420 ? 6.605 28.094 -0.744 1 98.31 420 LEU A CA 1
ATOM 3345 C C . LEU A 1 420 ? 5.332 27.422 -1.254 1 98.31 420 LEU A C 1
ATOM 3347 O O . LEU A 1 420 ? 4.285 27.5 -0.605 1 98.31 420 LEU A O 1
ATOM 3351 N N . ARG A 1 421 ? 5.504 26.734 -2.314 1 97.25 421 ARG A N 1
ATOM 3352 C CA . ARG A 1 421 ? 4.363 26.094 -2.953 1 97.25 421 ARG A CA 1
ATOM 3353 C C . ARG A 1 421 ? 3.818 24.969 -2.088 1 97.25 421 ARG A C 1
ATOM 3355 O O . ARG A 1 421 ? 4.586 24.172 -1.535 1 97.25 421 ARG A O 1
ATOM 3362 N N . HIS A 1 422 ? 2.523 25 -1.946 1 97.94 422 HIS A N 1
ATOM 3363 C CA . HIS A 1 422 ? 1.887 23.859 -1.289 1 97.94 422 HIS A CA 1
ATOM 3364 C C . HIS A 1 422 ? 2.289 22.547 -1.949 1 97.94 422 HIS A C 1
ATOM 3366 O O . HIS A 1 422 ? 2.379 22.469 -3.176 1 97.94 422 HIS A O 1
ATOM 3372 N N . TYR A 1 423 ? 2.527 21.578 -1.146 1 98.25 423 TYR A N 1
ATOM 3373 C CA . TYR A 1 423 ? 3.15 20.359 -1.679 1 98.25 423 TYR A CA 1
ATOM 3374 C C . TYR A 1 423 ? 2.188 19.609 -2.588 1 98.25 423 TYR A C 1
ATOM 3376 O O . TYR A 1 423 ? 2.609 18.969 -3.555 1 98.25 423 TYR A O 1
ATOM 3384 N N . PHE A 1 424 ? 0.908 19.656 -2.32 1 98.44 424 PHE A N 1
ATOM 3385 C CA . PHE A 1 424 ? -0.113 18.922 -3.062 1 98.44 424 PHE A CA 1
ATOM 3386 C C . PHE A 1 424 ? -0.798 19.828 -4.078 1 98.44 424 PHE A C 1
ATOM 3388 O O . PHE A 1 424 ? -1.369 19.344 -5.059 1 98.44 424 PHE A O 1
ATOM 3395 N N . ILE A 1 425 ? -0.834 21.094 -3.789 1 97.88 425 ILE A N 1
ATOM 3396 C CA . ILE A 1 425 ? -1.483 22.094 -4.633 1 97.88 425 ILE A CA 1
ATOM 3397 C C . ILE A 1 425 ? -0.461 23.141 -5.074 1 97.88 425 ILE A C 1
ATOM 3399 O O . ILE A 1 425 ? -0.436 24.25 -4.543 1 97.88 425 ILE A O 1
ATOM 3403 N N . PRO A 1 426 ? 0.182 22.922 -6.156 1 95.88 426 PRO A N 1
ATOM 3404 C CA . PRO A 1 426 ? 1.298 23.797 -6.547 1 95.88 426 PRO A CA 1
ATOM 3405 C C . PRO A 1 426 ? 0.864 25.234 -6.805 1 95.88 426 PRO A C 1
ATOM 3407 O O . PRO A 1 426 ? 1.659 26.156 -6.633 1 95.88 426 PRO A O 1
ATOM 3410 N N . GLY A 1 427 ? -0.295 25.438 -7.152 1 94.06 427 GLY A N 1
ATOM 3411 C CA . GLY A 1 427 ? -0.778 26.781 -7.414 1 94.06 427 GLY A CA 1
ATOM 3412 C C . GLY A 1 427 ? -0.977 27.594 -6.152 1 94.06 427 GLY A C 1
ATOM 3413 O O . GLY A 1 427 ? -1.123 28.812 -6.215 1 94.06 427 GLY A O 1
ATOM 3414 N N . PHE A 1 428 ? -0.927 27 -5.059 1 95.62 428 PHE A N 1
ATOM 3415 C CA . PHE A 1 428 ? -1.145 27.672 -3.783 1 95.62 428 PHE A CA 1
ATOM 3416 C C . PHE A 1 428 ? 0.182 27.984 -3.096 1 95.62 428 PHE A C 1
ATOM 3418 O O . PHE A 1 428 ? 0.792 27.094 -2.494 1 95.62 428 PHE A O 1
ATOM 3425 N N . ASN A 1 429 ? 0.576 29.203 -3.154 1 96.25 429 ASN A N 1
ATOM 3426 C CA . ASN A 1 429 ? 1.81 29.656 -2.518 1 96.25 429 ASN A CA 1
ATOM 3427 C C . ASN A 1 429 ? 1.577 30.062 -1.062 1 96.25 429 ASN A C 1
ATOM 3429 O O . ASN A 1 429 ? 0.943 31.078 -0.788 1 96.25 429 ASN A O 1
ATOM 3433 N N . LEU A 1 430 ? 2.135 29.375 -0.117 1 96.5 430 LEU A N 1
ATOM 3434 C CA . LEU A 1 430 ? 1.94 29.609 1.31 1 96.5 430 LEU A CA 1
ATOM 3435 C C . LEU A 1 430 ? 2.625 30.891 1.749 1 96.5 430 LEU A C 1
ATOM 3437 O O . LEU A 1 430 ? 2.328 31.422 2.822 1 96.5 430 LEU A O 1
ATOM 3441 N N . PHE A 1 431 ? 3.596 31.391 0.956 1 97.12 431 PHE A N 1
ATOM 3442 C CA . PHE A 1 431 ? 4.297 32.625 1.285 1 97.12 431 PHE A CA 1
ATOM 3443 C C . PHE A 1 431 ? 3.811 33.781 0.41 1 97.12 431 PHE A C 1
ATOM 3445 O O . PHE A 1 431 ? 4.535 34.75 0.194 1 97.12 431 PHE A O 1
ATOM 3452 N N . SER A 1 432 ? 2.631 33.594 -0.106 1 92.94 432 SER A N 1
ATOM 3453 C CA . SER A 1 432 ? 2.045 34.719 -0.823 1 92.94 432 SER A CA 1
ATOM 3454 C C . SER A 1 432 ? 1.905 35.938 0.081 1 92.94 432 SER A C 1
ATOM 3456 O O . SER A 1 432 ? 1.752 35.781 1.297 1 92.94 432 SER A O 1
ATOM 3458 N N . PRO A 1 433 ? 1.917 37.094 -0.446 1 90.38 433 PRO A N 1
ATOM 3459 C CA . PRO A 1 433 ? 1.816 38.312 0.367 1 90.38 433 PRO A CA 1
ATOM 3460 C C . PRO A 1 433 ? 0.521 38.375 1.172 1 90.38 433 PRO A C 1
ATOM 3462 O O . PRO A 1 433 ? 0.488 38.969 2.246 1 90.38 433 PRO A O 1
ATOM 3465 N N . ASP A 1 434 ? -0.487 37.75 0.669 1 84.06 434 ASP A N 1
ATOM 3466 C CA . ASP A 1 434 ? -1.767 37.719 1.371 1 84.06 434 ASP A CA 1
ATOM 3467 C C . ASP A 1 434 ? -1.706 36.844 2.605 1 84.06 434 ASP A C 1
ATOM 3469 O O . ASP A 1 434 ? -2.432 37.062 3.576 1 84.06 434 ASP A O 1
ATOM 3473 N N . GLU A 1 435 ? -0.84 35.875 2.586 1 87.75 435 GLU A N 1
ATOM 3474 C CA . GLU A 1 435 ? -0.72 34.938 3.695 1 87.75 435 GLU A CA 1
ATOM 3475 C C . GLU A 1 435 ? 0.324 35.406 4.707 1 87.75 435 GLU A C 1
ATOM 3477 O O . GLU A 1 435 ? 0.07 35.406 5.91 1 87.75 435 GLU A O 1
ATOM 3482 N N . VAL A 1 436 ? 1.492 35.75 4.254 1 93.44 436 VAL A N 1
ATOM 3483 C CA . VAL A 1 436 ? 2.598 36.25 5.066 1 93.44 436 VAL A CA 1
ATOM 3484 C C . VAL A 1 436 ? 3.199 37.5 4.418 1 93.44 436 VAL A C 1
ATOM 3486 O O . VAL A 1 436 ? 3.654 37.438 3.273 1 93.44 436 VAL A O 1
ATOM 3489 N N . ASN A 1 437 ? 3.209 38.5 5.102 1 93.81 437 ASN A N 1
ATOM 3490 C CA . ASN A 1 437 ? 3.721 39.75 4.527 1 93.81 437 ASN A CA 1
ATOM 3491 C C . ASN A 1 437 ? 5.238 39.688 4.375 1 93.81 437 ASN A C 1
ATOM 3493 O O . ASN A 1 437 ? 5.906 38.875 4.98 1 93.81 437 ASN A O 1
ATOM 3497 N N . LYS A 1 438 ? 5.734 40.562 3.611 1 95.81 438 LYS A N 1
ATOM 3498 C CA . LYS A 1 438 ? 7.152 40.594 3.256 1 95.81 438 LYS A CA 1
ATOM 3499 C C . LYS A 1 438 ? 8.016 40.906 4.48 1 95.81 438 LYS A C 1
ATOM 3501 O O . LYS A 1 438 ? 9.094 40.312 4.633 1 95.81 438 LYS A O 1
ATOM 3506 N N . ILE A 1 439 ? 7.609 41.75 5.293 1 96.38 439 ILE A N 1
ATOM 3507 C CA . ILE A 1 439 ? 8.359 42.156 6.48 1 96.38 439 ILE A CA 1
ATOM 3508 C C . ILE A 1 439 ? 8.586 40.938 7.379 1 96.38 439 ILE A C 1
ATOM 3510 O O . ILE A 1 439 ? 9.68 40.719 7.902 1 96.38 439 ILE A O 1
ATOM 3514 N N . SER A 1 440 ? 7.52 40.219 7.559 1 97.25 440 SER A N 1
ATOM 3515 C CA . SER A 1 440 ? 7.602 39 8.375 1 97.25 440 SER A CA 1
ATOM 3516 C C . SER A 1 440 ? 8.578 38 7.781 1 97.25 440 SER A C 1
ATOM 3518 O O . SER A 1 440 ? 9.375 37.406 8.5 1 97.25 440 SER A O 1
ATOM 3520 N N . LYS A 1 441 ? 8.578 37.812 6.512 1 98.06 441 LYS A N 1
ATOM 3521 C CA . LYS A 1 441 ? 9.469 36.875 5.84 1 98.06 441 LYS A CA 1
ATOM 3522 C C . LYS A 1 441 ? 10.922 37.344 5.957 1 98.06 441 LYS A C 1
ATOM 3524 O O . LYS A 1 441 ? 11.812 36.531 6.215 1 98.06 441 LYS A O 1
ATOM 3529 N N . GLU A 1 442 ? 11.156 38.594 5.773 1 97.62 442 GLU A N 1
ATOM 3530 C CA . GLU A 1 442 ? 12.516 39.125 5.891 1 97.62 442 GLU A CA 1
ATOM 3531 C C . GLU A 1 442 ? 13.039 39 7.312 1 97.62 442 GLU A C 1
ATOM 3533 O O . GLU A 1 442 ? 14.211 38.688 7.52 1 97.62 442 GLU A O 1
ATOM 3538 N N . PHE A 1 443 ? 12.172 39.281 8.234 1 97.88 443 PHE A N 1
ATOM 3539 C CA . PHE A 1 443 ? 12.57 39.188 9.633 1 97.88 443 PHE A CA 1
ATOM 3540 C C . PHE A 1 443 ? 12.992 37.75 9.961 1 97.88 443 PHE A C 1
ATOM 3542 O O . PHE A 1 443 ? 14.07 37.531 10.523 1 97.88 443 PHE A O 1
ATOM 3549 N N . LEU A 1 444 ? 12.117 36.781 9.633 1 98.19 444 LEU A N 1
ATOM 3550 C CA . LEU A 1 444 ? 12.438 35.375 9.914 1 98.19 444 LEU A CA 1
ATOM 3551 C C . LEU A 1 444 ? 13.695 34.969 9.172 1 98.19 444 LEU A C 1
ATOM 3553 O O . LEU A 1 444 ? 14.516 34.219 9.719 1 98.19 444 LEU A O 1
ATOM 3557 N N . SER A 1 445 ? 13.844 35.375 7.891 1 98.06 445 SER A N 1
ATOM 3558 C CA . SER A 1 445 ? 15.023 35.062 7.094 1 98.06 445 SER A CA 1
ATOM 3559 C C . SER A 1 445 ? 16.297 35.531 7.785 1 98.06 445 SER A C 1
ATOM 3561 O O . SER A 1 445 ? 17.281 34.781 7.867 1 98.06 445 SER A O 1
ATOM 3563 N N . ARG A 1 446 ? 16.281 36.688 8.305 1 97.94 446 ARG A N 1
ATOM 3564 C CA . ARG A 1 446 ? 17.438 37.25 9 1 97.94 446 ARG A CA 1
ATOM 3565 C C . ARG A 1 446 ? 17.75 36.438 10.266 1 97.94 446 ARG A C 1
ATOM 3567 O O . ARG A 1 446 ? 18.922 36.188 10.57 1 97.94 446 ARG A O 1
ATOM 3574 N N . GLN A 1 447 ? 16.703 36.156 10.984 1 97.62 447 GLN A N 1
ATOM 3575 C CA . GLN A 1 447 ? 16.906 35.406 12.234 1 97.62 447 GLN A CA 1
ATOM 3576 C C . GLN A 1 447 ? 17.469 34.031 11.977 1 97.62 447 GLN A C 1
ATOM 3578 O O . GLN A 1 447 ? 18.359 33.562 12.695 1 97.62 447 GLN A O 1
ATOM 3583 N N . ILE A 1 448 ? 16.969 33.375 10.992 1 98.12 448 ILE A N 1
ATOM 3584 C CA . ILE A 1 448 ? 17.453 32.031 10.672 1 98.12 448 ILE A CA 1
ATOM 3585 C C . ILE A 1 448 ? 18.891 32.094 10.172 1 98.12 448 ILE A C 1
ATOM 3587 O O . ILE A 1 448 ? 19.703 31.219 10.5 1 98.12 448 ILE A O 1
ATOM 3591 N N . GLU A 1 449 ? 19.188 33.062 9.352 1 97.56 449 GLU A N 1
ATOM 3592 C CA . GLU A 1 449 ? 20.547 33.25 8.875 1 97.56 449 GLU A CA 1
ATOM 3593 C C . GLU A 1 449 ? 21.516 33.469 10.031 1 97.56 449 GLU A C 1
ATOM 3595 O O . GLU A 1 449 ? 22.625 32.906 10.031 1 97.56 449 GLU A O 1
ATOM 3600 N N . TYR A 1 450 ? 21.125 34.25 10.93 1 96.75 450 TYR A N 1
ATOM 3601 C CA . TYR A 1 450 ? 21.938 34.469 12.117 1 96.75 450 TYR A CA 1
ATOM 3602 C C . TYR A 1 450 ? 22.188 33.188 12.859 1 96.75 450 TYR A C 1
ATOM 3604 O O . TYR A 1 450 ? 23.312 32.875 13.242 1 96.75 450 TYR A O 1
ATOM 3612 N N . GLU A 1 451 ? 21.125 32.406 13.117 1 96.56 451 GLU A N 1
ATOM 3613 C CA . GLU A 1 451 ? 21.25 31.125 13.805 1 96.56 451 GLU A CA 1
ATOM 3614 C C . GLU A 1 451 ? 22.188 30.188 13.047 1 96.56 451 GLU A C 1
ATOM 3616 O O . GLU A 1 451 ? 23.062 29.562 13.648 1 96.56 451 GLU A O 1
ATOM 3621 N N . ARG A 1 452 ? 21.953 30.141 11.773 1 95.31 452 ARG A N 1
ATOM 3622 C CA . ARG A 1 452 ? 22.75 29.266 10.922 1 95.31 452 ARG A CA 1
ATOM 3623 C C . ARG A 1 452 ? 24.234 29.625 10.984 1 95.31 452 ARG A C 1
ATOM 3625 O O . ARG A 1 452 ? 25.094 28.75 11.117 1 95.31 452 ARG A O 1
ATOM 3632 N N . ASN A 1 453 ? 24.531 30.859 10.953 1 94.19 453 ASN A N 1
ATOM 3633 C CA . ASN A 1 453 ? 25.906 31.359 10.898 1 94.19 453 ASN A CA 1
ATOM 3634 C C . ASN A 1 453 ? 26.578 31.25 12.258 1 94.19 453 ASN A C 1
ATOM 3636 O O . ASN A 1 453 ? 27.812 31.328 12.344 1 94.19 453 ASN A O 1
ATOM 3640 N N . ASN A 1 454 ? 25.812 31.109 13.328 1 93.62 454 ASN A N 1
ATOM 3641 C CA . ASN A 1 454 ? 26.391 31.109 14.672 1 93.62 454 ASN A CA 1
ATOM 3642 C C . ASN A 1 454 ? 26.188 29.781 15.375 1 93.62 454 ASN A C 1
ATOM 3644 O O . ASN A 1 454 ? 26.266 29.703 16.609 1 93.62 454 ASN A O 1
ATOM 3648 N N . GLY A 1 455 ? 25.828 28.781 14.664 1 92.06 455 GLY A N 1
ATOM 3649 C CA . GLY A 1 455 ? 25.719 27.453 15.219 1 92.06 455 GLY A CA 1
ATOM 3650 C C . GLY A 1 455 ? 24.438 27.219 16 1 92.06 455 GLY A C 1
ATOM 3651 O O . GLY A 1 455 ? 24.438 26.516 17 1 92.06 455 GLY A O 1
ATOM 3652 N N . PHE A 1 456 ? 23.406 27.953 15.727 1 95.44 456 PHE A N 1
ATOM 3653 C CA . PHE A 1 456 ? 22.047 27.812 16.266 1 95.44 456 PHE A CA 1
ATOM 3654 C C . PHE A 1 456 ? 22.047 28 17.781 1 95.44 456 PHE A C 1
ATOM 3656 O O . PHE A 1 456 ? 21.641 27.109 18.516 1 95.44 456 PHE A O 1
ATOM 3663 N N . PRO A 1 457 ? 22.391 29.078 18.266 1 94.88 457 PRO A N 1
ATOM 3664 C CA . PRO A 1 457 ? 22.406 29.344 19.703 1 94.88 457 PRO A CA 1
ATOM 3665 C C . PRO A 1 457 ? 21.031 29.234 20.359 1 94.88 457 PRO A C 1
ATOM 3667 O O . PRO A 1 457 ? 20.922 28.938 21.547 1 94.88 457 PRO A O 1
ATOM 3670 N N . VAL A 1 458 ? 19.969 29.391 19.609 1 95.12 458 VAL A N 1
ATOM 3671 C CA . VAL A 1 458 ? 18.609 29.375 20.125 1 95.12 458 VAL A CA 1
ATOM 3672 C C . VAL A 1 458 ? 18.281 2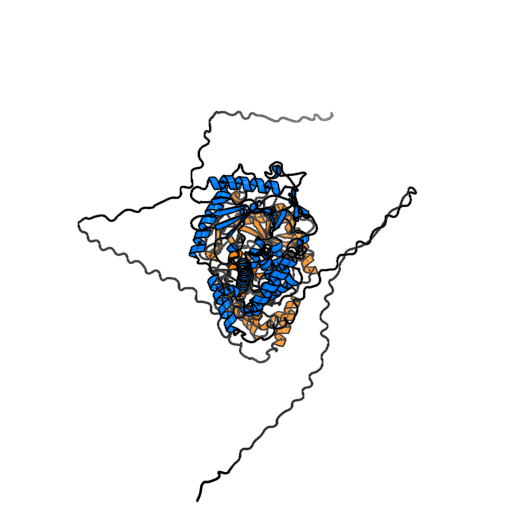7.984 20.688 1 95.12 458 VAL A C 1
ATOM 3674 O O . VAL A 1 458 ? 17.406 27.859 21.547 1 95.12 458 VAL A O 1
ATOM 3677 N N . PHE A 1 459 ? 18.969 26.969 20.281 1 93.56 459 PHE A N 1
ATOM 3678 C CA . PHE A 1 459 ? 18.719 25.609 20.734 1 93.56 459 PHE A CA 1
ATOM 3679 C C . PHE A 1 459 ? 19.156 25.438 22.188 1 93.56 459 PHE A C 1
ATOM 3681 O O . PHE A 1 459 ? 18.719 24.5 22.859 1 93.56 459 PHE A O 1
ATOM 3688 N N . GLY A 1 460 ? 20 26.281 22.719 1 86.81 460 GLY A N 1
ATOM 3689 C CA . GLY A 1 460 ? 20.484 26.172 24.094 1 86.81 460 GLY A CA 1
ATOM 3690 C C . GLY A 1 460 ? 19.875 27.203 25.016 1 86.81 460 GLY A C 1
ATOM 3691 O O . GLY A 1 460 ? 20.219 27.266 26.203 1 86.81 460 GLY A O 1
ATOM 3692 N N . GLU A 1 461 ? 19.094 28.016 24.531 1 82.62 461 GLU A N 1
ATOM 3693 C CA . GLU A 1 461 ? 18.594 29.156 25.297 1 82.62 461 GLU A CA 1
ATOM 3694 C C . GLU A 1 461 ? 17.484 28.719 26.266 1 82.62 461 GLU A C 1
ATOM 3696 O O . GLU A 1 461 ? 17.25 29.375 27.281 1 82.62 461 GLU A O 1
ATOM 3701 N N . PHE A 1 462 ? 16.75 27.672 26.016 1 69.56 462 PHE A N 1
ATOM 3702 C CA . PHE A 1 462 ? 15.641 27.297 26.891 1 69.56 462 PHE A CA 1
ATOM 3703 C C . PHE A 1 462 ? 15.805 25.859 27.391 1 69.56 462 PHE A C 1
ATOM 3705 O O . PHE A 1 462 ? 16.406 25.031 26.703 1 69.56 462 PHE A O 1
ATOM 3712 N N . ARG B 1 1 ? -74.625 -38.094 -48.062 1 15.33 1 ARG B N 1
ATOM 3713 C CA . ARG B 1 1 ? -74 -38.875 -47.031 1 15.33 1 ARG B CA 1
ATOM 3714 C C . ARG B 1 1 ? -73 -38.031 -46.25 1 15.33 1 ARG B C 1
ATOM 3716 O O . ARG B 1 1 ? -72.188 -38.562 -45.5 1 15.33 1 ARG B O 1
ATOM 3723 N N . ARG B 1 2 ? -72.75 -36.875 -46.375 1 18 2 ARG B N 1
ATOM 3724 C CA . ARG B 1 2 ? -71.5 -36.5 -45.75 1 18 2 ARG B CA 1
ATOM 3725 C C . ARG B 1 2 ? -71.562 -36.688 -44.219 1 18 2 ARG B C 1
ATOM 3727 O O . ARG B 1 2 ? -72.688 -36.625 -43.656 1 18 2 ARG B O 1
ATOM 3734 N N . LYS B 1 3 ? -70.312 -36.5 -43.375 1 17.83 3 LYS B N 1
ATOM 3735 C CA . LYS B 1 3 ? -69.688 -37.219 -42.281 1 17.83 3 LYS B CA 1
ATOM 3736 C C . LYS B 1 3 ? -69.875 -36.5 -40.938 1 17.83 3 LYS B C 1
ATOM 3738 O O . LYS B 1 3 ? -69.688 -35.281 -40.844 1 17.83 3 LYS B O 1
ATOM 3743 N N . SER B 1 4 ? -70.375 -36.969 -39.844 1 18.44 4 SER B N 1
ATOM 3744 C CA . SER B 1 4 ? -70.938 -36.844 -38.531 1 18.44 4 SER B CA 1
ATOM 3745 C C . SER B 1 4 ? -69.875 -36.656 -37.469 1 18.44 4 SER B C 1
ATOM 3747 O O . SER B 1 4 ? -69.125 -37.594 -37.125 1 18.44 4 SER B O 1
ATOM 3749 N N . ALA B 1 5 ? -69.188 -35.5 -37.344 1 17.59 5 ALA B N 1
ATOM 3750 C CA . ALA B 1 5 ? -68 -35.469 -36.562 1 17.59 5 ALA B CA 1
ATOM 3751 C C . ALA B 1 5 ? -68.312 -35.531 -35.062 1 17.59 5 ALA B C 1
ATOM 3753 O O . ALA B 1 5 ? -69 -34.656 -34.531 1 17.59 5 ALA B O 1
ATOM 3754 N N . PRO B 1 6 ? -68.125 -36.375 -34.25 1 16.52 6 PRO B N 1
ATOM 3755 C CA . PRO B 1 6 ? -68.688 -36.844 -32.969 1 16.52 6 PRO B CA 1
ATOM 3756 C C . PRO B 1 6 ? -67.938 -36.281 -31.766 1 16.52 6 PRO B C 1
ATOM 3758 O O . PRO B 1 6 ? -68.562 -35.969 -30.75 1 16.52 6 PRO B O 1
ATOM 3761 N N . GLY B 1 7 ? -66.688 -36.031 -31.641 1 16.86 7 GLY B N 1
ATOM 3762 C CA . GLY B 1 7 ? -66.312 -36.875 -30.531 1 16.86 7 GLY B CA 1
ATOM 3763 C C . GLY B 1 7 ? -66.562 -36.25 -29.172 1 16.86 7 GLY B C 1
ATOM 3764 O O . GLY B 1 7 ? -66.875 -35.062 -29.078 1 16.86 7 GLY B O 1
ATOM 3765 N N . PRO B 1 8 ? -65.812 -36.594 -28.016 1 17.39 8 PRO B N 1
ATOM 3766 C CA . PRO B 1 8 ? -66.125 -37.156 -26.719 1 17.39 8 PRO B CA 1
ATOM 3767 C C . PRO B 1 8 ? -66.125 -36.125 -25.594 1 17.39 8 PRO B C 1
ATOM 3769 O O . PRO B 1 8 ? -65.688 -35 -25.797 1 17.39 8 PRO B O 1
ATOM 3772 N N . GLN B 1 9 ? -65.688 -36.438 -24.266 1 15.11 9 GLN B N 1
ATOM 3773 C CA . GLN B 1 9 ? -66.125 -36.875 -22.938 1 15.11 9 GLN B CA 1
ATOM 3774 C C . GLN B 1 9 ? -65.625 -35.906 -21.875 1 15.11 9 GLN B C 1
ATOM 3776 O O . GLN B 1 9 ? -66.312 -35.562 -20.938 1 15.11 9 GLN B O 1
ATOM 3781 N N . GLU B 1 10 ? -64.312 -35.594 -21.625 1 16.34 10 GLU B N 1
ATOM 3782 C CA . GLU B 1 10 ? -63.969 -36.062 -20.281 1 16.34 10 GLU B CA 1
ATOM 3783 C C . GLU B 1 10 ? -64.438 -35.031 -19.234 1 16.34 10 GLU B C 1
ATOM 3785 O O . GLU B 1 10 ? -64.625 -33.844 -19.562 1 16.34 10 GLU B O 1
ATOM 3790 N N . ARG B 1 11 ? -63.688 -34.969 -17.906 1 16.38 11 ARG B N 1
ATOM 3791 C CA . ARG B 1 11 ? -64 -35.344 -16.547 1 16.38 11 ARG B CA 1
ATOM 3792 C C . ARG B 1 11 ? -64.125 -34.125 -15.641 1 16.38 11 ARG B C 1
ATOM 3794 O O . ARG B 1 11 ? -63.656 -33.062 -15.977 1 16.38 11 ARG B O 1
ATOM 3801 N N . PRO B 1 12 ? -63.688 -34.406 -14.211 1 16.64 12 PRO B N 1
ATOM 3802 C CA . PRO B 1 12 ? -64.25 -34.344 -12.875 1 16.64 12 PRO B CA 1
ATOM 3803 C C . PRO B 1 12 ? -64 -33.031 -12.141 1 16.64 12 PRO B C 1
ATOM 3805 O O . PRO B 1 12 ? -63.219 -32.219 -12.625 1 16.64 12 PRO B O 1
ATOM 3808 N N . GLN B 1 13 ? -63.219 -33.188 -10.945 1 15.46 13 GLN B N 1
ATOM 3809 C CA . GLN B 1 13 ? -63.594 -33.188 -9.531 1 15.46 13 GLN B CA 1
ATOM 3810 C C . GLN B 1 13 ? -63.25 -31.875 -8.859 1 15.46 13 GLN B C 1
ATOM 3812 O O . GLN B 1 13 ? -62.5 -31.078 -9.414 1 15.46 13 GLN B O 1
ATOM 3817 N N . GLY B 1 14 ? -62.844 -31.875 -7.469 1 15.1 14 GLY B N 1
ATOM 3818 C CA . GLY B 1 14 ? -63.344 -31.531 -6.156 1 15.1 14 GLY B CA 1
ATOM 3819 C C . GLY B 1 14 ? -62.656 -30.344 -5.527 1 15.1 14 GLY B C 1
ATOM 3820 O O . GLY B 1 14 ? -63.281 -29.531 -4.855 1 15.1 14 GLY B O 1
ATOM 3821 N N . ALA B 1 15 ? -61.312 -30.172 -5.609 1 14.87 15 ALA B N 1
ATOM 3822 C CA . ALA B 1 15 ? -60.781 -30.188 -4.25 1 14.87 15 ALA B CA 1
ATOM 3823 C C . ALA B 1 15 ? -61.156 -28.906 -3.502 1 14.87 15 ALA B C 1
ATOM 3825 O O . ALA B 1 15 ? -61.531 -27.906 -4.117 1 14.87 15 ALA B O 1
ATOM 3826 N N . ARG B 1 16 ? -60 -28.312 -2.699 1 15.33 16 ARG B N 1
ATOM 3827 C CA . ARG B 1 16 ? -59.781 -28.25 -1.263 1 15.33 16 ARG B CA 1
ATOM 3828 C C . ARG B 1 16 ? -60.219 -26.906 -0.694 1 15.33 16 ARG B C 1
ATOM 3830 O O . ARG B 1 16 ? -60.156 -25.891 -1.381 1 15.33 16 ARG B O 1
ATOM 3837 N N . SER B 1 17 ? -60.469 -26.875 0.542 1 14.49 17 SER B N 1
ATOM 3838 C CA . SER B 1 17 ? -61.188 -26.328 1.698 1 14.49 17 SER B CA 1
ATOM 3839 C C . SER B 1 17 ? -60.5 -25.078 2.232 1 14.49 17 SER B C 1
ATOM 3841 O O . SER B 1 17 ? -61.125 -24.062 2.445 1 14.49 17 SER B O 1
ATOM 3843 N N . LYS B 1 18 ? -59.312 -25.344 2.867 1 14.66 18 LYS B N 1
ATOM 3844 C CA . LYS B 1 18 ? -59.312 -25.188 4.32 1 14.66 18 LYS B CA 1
ATOM 3845 C C . LYS B 1 18 ? -59.344 -23.703 4.703 1 14.66 18 LYS B C 1
ATOM 3847 O O . LYS B 1 18 ? -59.094 -22.844 3.861 1 14.66 18 LYS B O 1
ATOM 3852 N N . LYS B 1 19 ? -58.219 -23.406 5.715 1 15.08 19 LYS B N 1
ATOM 3853 C CA . LYS B 1 19 ? -58.25 -23.141 7.152 1 15.08 19 LYS B CA 1
ATOM 3854 C C . LYS B 1 19 ? -58.281 -21.656 7.445 1 15.08 19 LYS B C 1
ATOM 3856 O O . LYS B 1 19 ? -57.906 -20.844 6.594 1 15.08 19 LYS B O 1
ATOM 3861 N N . ALA B 1 20 ? -57.594 -21.188 8.773 1 15.26 20 ALA B N 1
ATOM 3862 C CA . ALA B 1 20 ? -57.969 -20.75 10.117 1 15.26 20 ALA B CA 1
ATOM 3863 C C . ALA B 1 20 ? -57.562 -19.297 10.352 1 15.26 20 ALA B C 1
ATOM 3865 O O . ALA B 1 20 ? -56.781 -18.734 9.586 1 15.26 20 ALA B O 1
ATOM 3866 N N . PRO B 1 21 ? -56.719 -19 11.688 1 15.52 21 PRO B N 1
ATOM 3867 C CA . PRO B 1 21 ? -57.094 -18.312 12.922 1 15.52 21 PRO B CA 1
ATOM 3868 C C . PRO B 1 21 ? -56.531 -16.891 13 1 15.52 21 PRO B C 1
ATOM 3870 O O . PRO B 1 21 ? -55.719 -16.5 12.148 1 15.52 21 PRO B O 1
ATOM 3873 N N . LEU B 1 22 ? -55.594 -16.562 14.227 1 16.22 22 LEU B N 1
ATOM 3874 C CA . LEU B 1 22 ? -55.781 -15.859 15.492 1 16.22 22 LEU B CA 1
ATOM 3875 C C . LEU B 1 22 ? -55.125 -14.484 15.461 1 16.22 22 LEU B C 1
ATOM 3877 O O . LEU B 1 22 ? -54.312 -14.211 14.602 1 16.22 22 LEU B O 1
ATOM 3881 N N . CYS B 1 23 ? -54.562 -13.898 16.766 1 15.21 23 CYS B N 1
ATOM 3882 C CA . CYS B 1 23 ? -54.875 -12.867 17.734 1 15.21 23 CYS B CA 1
ATOM 3883 C C . CYS B 1 23 ? -53.844 -11.758 17.703 1 15.21 23 CYS B C 1
ATOM 3885 O O . CYS B 1 23 ? -54.156 -10.578 17.594 1 15.21 23 CYS B O 1
ATOM 3887 N N . ALA B 1 24 ? -52.531 -11.984 18.328 1 16.14 24 ALA B N 1
ATOM 3888 C CA . ALA B 1 24 ? -52.219 -11.383 19.625 1 16.14 24 ALA B CA 1
ATOM 3889 C C . ALA B 1 24 ? -51.469 -10.055 19.438 1 16.14 24 ALA B C 1
ATOM 3891 O O . ALA B 1 24 ? -50.875 -9.805 18.391 1 16.14 24 ALA B O 1
ATOM 3892 N N . GLY B 1 25 ? -51 -9.312 20.609 1 16.3 25 GLY B N 1
ATOM 3893 C CA . GLY B 1 25 ? -51.031 -8.117 21.438 1 16.3 25 GLY B CA 1
ATOM 3894 C C . GLY B 1 25 ? -49.812 -7.215 21.219 1 16.3 25 GLY B C 1
ATOM 3895 O O . GLY B 1 25 ? -48.938 -7.535 20.422 1 16.3 25 GLY B O 1
ATOM 3896 N N . ASP B 1 26 ? -49.031 -6.77 22.312 1 17.12 26 ASP B N 1
ATOM 3897 C CA . ASP B 1 26 ? -48.781 -5.617 23.172 1 17.12 26 ASP B CA 1
ATOM 3898 C C . ASP B 1 26 ? -47.312 -5.176 23.078 1 17.12 26 ASP B C 1
ATOM 3900 O O . ASP B 1 26 ? -46.875 -4.34 23.859 1 17.12 26 ASP B O 1
ATOM 3904 N N . THR B 1 27 ? -46.5 -5.613 22.016 1 17.39 27 THR B N 1
ATOM 3905 C CA . THR B 1 27 ? -45.125 -5.68 22.469 1 17.39 27 THR B CA 1
ATOM 3906 C C . THR B 1 27 ? -44.594 -4.289 22.844 1 17.39 27 THR B C 1
ATOM 3908 O O . THR B 1 27 ? -44.656 -3.361 22.031 1 17.39 27 THR B O 1
ATOM 3911 N N . GLU B 1 28 ? -44.281 -4.16 24.141 1 17.03 28 GLU B N 1
ATOM 3912 C CA . GLU B 1 28 ? -43.938 -3.158 25.141 1 17.03 28 GLU B CA 1
ATOM 3913 C C . GLU B 1 28 ? -42.719 -2.352 24.734 1 17.03 28 GLU B C 1
ATOM 3915 O O . GLU B 1 28 ? -42 -2.732 23.797 1 17.03 28 GLU B O 1
ATOM 3920 N N . PRO B 1 29 ? -41.781 -2.043 25.719 1 17.83 29 PRO B N 1
ATOM 3921 C CA . PRO B 1 29 ? -41.219 -0.876 26.422 1 17.83 29 PRO B CA 1
ATOM 3922 C C . PRO B 1 29 ? -39.844 -0.468 25.875 1 17.83 29 PRO B C 1
ATOM 3924 O O . PRO B 1 29 ? -39.188 -1.273 25.234 1 17.83 29 PRO B O 1
ATOM 3927 N N . LEU B 1 30 ? -39.312 0.813 26.078 1 18.67 30 LEU B N 1
ATOM 3928 C CA . LEU B 1 30 ? -38.469 1.973 25.781 1 18.67 30 LEU B CA 1
ATOM 3929 C C . LEU B 1 30 ? -37.031 1.736 26.234 1 18.67 30 LEU B C 1
ATOM 3931 O O . LEU B 1 30 ? -36.125 2.457 25.828 1 18.67 30 LEU B O 1
ATOM 3935 N N . GLY B 1 31 ? -36.812 0.672 27.172 1 16.06 31 GLY B N 1
ATOM 3936 C CA . GLY B 1 31 ? -35.938 1.181 28.203 1 16.06 31 GLY B CA 1
ATOM 3937 C C . GLY B 1 31 ? -34.531 1.437 27.688 1 16.06 31 GLY B C 1
ATOM 3938 O O . GLY B 1 31 ? -34.156 1.004 26.578 1 16.06 31 GLY B O 1
ATOM 3939 N N . ALA B 1 32 ? -33.562 1.654 28.656 1 18.05 32 ALA B N 1
ATOM 3940 C CA . ALA B 1 32 ? -32.469 2.432 29.25 1 18.05 32 ALA B CA 1
ATOM 3941 C C . ALA B 1 32 ? -31.109 1.86 28.844 1 18.05 32 ALA B C 1
ATOM 3943 O O . ALA B 1 32 ? -30.844 0.682 29.078 1 18.05 32 ALA B O 1
ATOM 3944 N N . ALA B 1 33 ? -30.531 2.309 27.766 1 19.47 33 ALA B N 1
ATOM 3945 C CA . ALA B 1 33 ? -29.25 2.014 27.125 1 19.47 33 ALA B CA 1
ATOM 3946 C C . ALA B 1 33 ? -28.109 2.098 28.125 1 19.47 33 ALA B C 1
ATOM 3948 O O . ALA B 1 33 ? -27.766 3.186 28.594 1 19.47 33 ALA B O 1
ATOM 3949 N N . THR B 1 34 ? -28.109 0.977 29.125 1 18.08 34 THR B N 1
ATOM 3950 C CA . THR B 1 34 ? -27.234 0.891 30.281 1 18.08 34 THR B CA 1
ATOM 3951 C C . THR B 1 34 ? -25.781 1.152 29.891 1 18.08 34 THR B C 1
ATOM 3953 O O . THR B 1 34 ? -25.375 0.834 28.781 1 18.08 34 THR B O 1
ATOM 3956 N N . CYS B 1 35 ? -25.078 1.905 30.797 1 17.81 35 CYS B N 1
ATOM 3957 C CA . CYS B 1 35 ? -23.922 2.654 31.281 1 17.81 35 CYS B CA 1
ATOM 3958 C C . CYS B 1 35 ? -22.703 1.753 31.391 1 17.81 35 CYS B C 1
ATOM 3960 O O . CYS B 1 35 ? -22.797 0.64 31.922 1 17.81 35 CYS B O 1
ATOM 3962 N N . VAL B 1 36 ? -21.859 1.844 30.359 1 19.27 36 VAL B N 1
ATOM 3963 C CA . VAL B 1 36 ? -20.562 1.207 30.219 1 19.27 36 VAL B CA 1
ATOM 3964 C C . VAL B 1 36 ? -19.766 1.387 31.516 1 19.27 36 VAL B C 1
ATOM 3966 O O . VAL B 1 36 ? -19.406 2.51 31.875 1 19.27 36 VAL B O 1
ATOM 3969 N N . CYS B 1 37 ? -20.281 0.632 32.688 1 16.88 37 CYS B N 1
ATOM 3970 C CA . CYS B 1 37 ? -19.656 0.745 34 1 16.88 37 CYS B CA 1
ATOM 3971 C C . CYS B 1 37 ? -18.156 0.531 33.906 1 16.88 37 CYS B C 1
ATOM 3973 O O . CYS B 1 37 ? -17.688 -0.35 33.156 1 16.88 37 CYS B O 1
ATOM 3975 N N . LEU B 1 38 ? -17.438 1.589 34.25 1 19.67 38 LEU B N 1
ATOM 3976 C CA . LEU B 1 38 ? -16.047 1.854 34.594 1 19.67 38 LEU B CA 1
ATOM 3977 C C . LEU B 1 38 ? -15.531 0.818 35.594 1 19.67 38 LEU B C 1
ATOM 3979 O O . LEU B 1 38 ? -15.93 0.828 36.781 1 19.67 38 LEU B O 1
ATOM 3983 N N . GLU B 1 39 ? -15.742 -0.604 35.344 1 18.97 39 GLU B N 1
ATOM 3984 C CA . GLU B 1 39 ? -15.492 -1.614 36.375 1 18.97 39 GLU B CA 1
ATOM 3985 C C . GLU B 1 39 ? -14.18 -1.344 37.094 1 18.97 39 GLU B C 1
ATOM 3987 O O . GLU B 1 39 ? -13.125 -1.194 36.469 1 18.97 39 GLU B O 1
ATOM 3992 N N . GLY B 1 40 ? -14.492 -0.803 38.344 1 17.03 40 GLY B N 1
ATOM 3993 C CA . GLY B 1 40 ? -13.656 -0.418 39.469 1 17.03 40 GLY B CA 1
ATOM 3994 C C . GLY B 1 40 ? -12.656 -1.485 39.844 1 17.03 40 GLY B C 1
ATOM 3995 O O . GLY B 1 40 ? -12.625 -2.564 39.25 1 17.03 40 GLY B O 1
ATOM 3996 N N . GLU B 1 41 ? -12.648 -1.679 41.188 1 17.97 41 GLU B N 1
ATOM 3997 C CA . GLU B 1 41 ? -11.656 -1.821 42.25 1 17.97 41 GLU B CA 1
ATOM 3998 C C . GLU B 1 41 ? -11.352 -3.291 42.531 1 17.97 41 GLU B C 1
ATOM 4000 O O . GLU B 1 41 ? -12.203 -4.023 43.031 1 17.97 41 GLU B O 1
ATOM 4005 N N . LYS B 1 42 ? -11.023 -4.199 41.719 1 19.02 42 LYS B N 1
ATOM 4006 C CA . LYS B 1 42 ? -11.078 -5.504 42.375 1 19.02 42 LYS B CA 1
ATOM 4007 C C . LYS B 1 42 ? -10.258 -5.508 43.656 1 19.02 42 LYS B C 1
ATOM 4009 O O . LYS B 1 42 ? -9.039 -5.344 43.625 1 19.02 42 LYS B O 1
ATOM 4014 N N . PRO B 1 43 ? -10.852 -5.262 44.844 1 17.59 43 PRO B N 1
ATOM 4015 C CA . PRO B 1 43 ? -10.07 -5.242 46.094 1 17.59 43 PRO B CA 1
ATOM 4016 C C . PRO B 1 43 ? -9.633 -6.633 46.531 1 17.59 43 PRO B C 1
ATOM 4018 O O . PRO B 1 43 ? -10.461 -7.438 46.969 1 17.59 43 PRO B O 1
ATOM 4021 N N . SER B 1 44 ? -9.117 -7.438 45.781 1 16.72 44 SER B N 1
ATOM 4022 C CA . SER B 1 44 ? -9.125 -8.781 46.375 1 16.72 44 SER B CA 1
ATOM 4023 C C . SER B 1 44 ? -8.5 -8.789 47.75 1 16.72 44 SER B C 1
ATOM 4025 O O . SER B 1 44 ? -7.441 -8.188 47.969 1 16.72 44 SER B O 1
ATOM 4027 N N . ALA B 1 45 ? -9.281 -9.266 48.688 1 16.86 45 ALA B N 1
ATOM 4028 C CA . ALA B 1 45 ? -9.305 -9.367 50.125 1 16.86 45 ALA B CA 1
ATOM 4029 C C . ALA B 1 45 ? -8.117 -10.172 50.656 1 16.86 45 ALA B C 1
ATOM 4031 O O . ALA B 1 45 ? -7.562 -11.008 49.938 1 16.86 45 ALA B O 1
ATOM 4032 N N . PRO B 1 46 ? -8.031 -10.141 51.938 1 17.84 46 PRO B N 1
ATOM 4033 C CA . PRO B 1 46 ? -6.957 -10.188 52.938 1 17.84 46 PRO B CA 1
ATOM 4034 C C . PRO B 1 46 ? -6.414 -11.594 53.156 1 17.84 46 PRO B C 1
ATOM 4036 O O . PRO B 1 46 ? -7.012 -12.57 52.688 1 17.84 46 PRO B O 1
ATOM 4039 N N . LEU B 1 47 ? -5.711 -11.781 54.281 1 16.45 47 LEU B N 1
ATOM 4040 C CA . LEU B 1 47 ? -4.566 -12.477 54.875 1 16.45 47 LEU B CA 1
ATOM 4041 C C . LEU B 1 47 ? -4.984 -13.836 55.438 1 16.45 47 LEU B C 1
ATOM 4043 O O . LEU B 1 47 ? -4.133 -14.672 55.719 1 16.45 47 LEU B O 1
ATOM 4047 N N . ARG B 1 48 ? -6.297 -14.102 55.75 1 15.59 48 ARG B N 1
ATOM 4048 C CA . ARG B 1 48 ? -6.234 -14.547 57.125 1 15.59 48 ARG B CA 1
ATOM 4049 C C . ARG B 1 48 ? -5.527 -15.891 57.25 1 15.59 48 ARG B C 1
ATOM 4051 O O . ARG B 1 48 ? -4.312 -15.945 57.438 1 15.59 48 ARG B O 1
ATOM 4058 N N . ALA B 1 49 ? -6.27 -16.906 57.844 1 16.31 49 ALA B N 1
ATOM 4059 C CA . ALA B 1 49 ? -6.094 -17.562 59.156 1 16.31 49 ALA B CA 1
ATOM 4060 C C . ALA B 1 49 ? -5.426 -18.922 59 1 16.31 49 ALA B C 1
ATOM 4062 O O . ALA B 1 49 ? -5.363 -19.469 57.906 1 16.31 49 ALA B O 1
ATOM 4063 N N . PRO B 1 50 ? -5.945 -20 59.781 1 17.53 50 PRO B N 1
ATOM 4064 C CA . PRO B 1 50 ? -5.25 -20.797 60.781 1 17.53 50 PRO B CA 1
ATOM 4065 C C . PRO B 1 50 ? -4.836 -22.172 60.281 1 17.53 50 PRO B C 1
ATOM 4067 O O . PRO B 1 50 ? -3.682 -22.578 60.438 1 17.53 50 PRO B O 1
ATOM 4070 N N . VAL B 1 51 ? -5.836 -23.125 60.031 1 17.14 51 VAL B N 1
ATOM 4071 C CA . VAL B 1 51 ? -5.879 -24.172 61.031 1 17.14 51 VAL B CA 1
ATOM 4072 C C . VAL B 1 51 ? -5.086 -25.375 60.562 1 17.14 51 VAL B C 1
ATOM 4074 O O . VAL B 1 51 ? -4.824 -25.531 59.375 1 17.14 51 VAL B O 1
ATOM 4077 N N . PRO B 1 52 ? -5.578 -26.641 60.938 1 17.69 52 PRO B N 1
ATOM 4078 C CA . PRO B 1 52 ? -4.934 -27.719 61.688 1 17.69 52 PRO B CA 1
ATOM 4079 C C . PRO B 1 52 ? -4.41 -28.828 60.781 1 17.69 52 PRO B C 1
ATOM 4081 O O . PRO B 1 52 ? -3.23 -29.188 60.875 1 17.69 52 PRO B O 1
ATOM 4084 N N . GLY B 1 53 ? -5.223 -29.938 60.5 1 16.7 53 GLY B N 1
ATOM 4085 C CA . GLY B 1 53 ? -4.949 -31.234 61.125 1 16.7 53 GLY B CA 1
ATOM 4086 C C . GLY B 1 53 ? -4.285 -32.219 60.156 1 16.7 53 GLY B C 1
ATOM 4087 O O . GLY B 1 53 ? -3.066 -32.375 60.188 1 16.7 53 GLY B O 1
ATOM 4088 N N . GLY B 1 54 ? -5.062 -33.219 59.625 1 17.14 54 GLY B N 1
ATOM 4089 C CA . GLY B 1 54 ? -4.832 -34.625 59.906 1 17.14 54 GLY B CA 1
ATOM 4090 C C . GLY B 1 54 ? -4.086 -35.344 58.812 1 17.14 54 GLY B C 1
ATOM 4091 O O . GLY B 1 54 ? -3.742 -34.781 57.812 1 17.14 54 GLY B O 1
ATOM 4092 N N . GLY B 1 55 ? -4.648 -36.469 58.281 1 16.75 55 GLY B N 1
ATOM 4093 C CA . GLY B 1 55 ? -4.176 -37.812 58.375 1 16.75 55 GLY B CA 1
ATOM 4094 C C . GLY B 1 55 ? -3.477 -38.312 57.094 1 16.75 55 GLY B C 1
ATOM 4095 O O . GLY B 1 55 ? -3.277 -37.531 56.188 1 16.75 55 GLY B O 1
ATOM 4096 N N . SER B 1 56 ? -4.004 -39.344 56.375 1 17.27 56 SER B N 1
ATOM 4097 C CA . SER B 1 56 ? -3.492 -40.719 56.25 1 17.27 56 SER B CA 1
ATOM 4098 C C . SER B 1 56 ? -2.867 -40.969 54.906 1 17.27 56 SER B C 1
ATOM 4100 O O . SER B 1 56 ? -1.72 -41.406 54.812 1 17.27 56 SER B O 1
ATOM 4102 N N . ARG B 1 57 ? -3.627 -41.531 53.812 1 17.86 57 ARG B N 1
ATOM 4103 C CA . ARG B 1 57 ? -3.367 -42.875 53.312 1 17.86 57 ARG B CA 1
ATOM 4104 C C . ARG B 1 57 ? -2.439 -42.844 52.094 1 17.86 57 ARG B C 1
ATOM 4106 O O . ARG B 1 57 ? -2.328 -41.812 51.438 1 17.86 57 ARG B O 1
ATOM 4113 N N . CYS B 1 58 ? -2.131 -43.938 51.375 1 18.41 58 CYS B N 1
ATOM 4114 C CA . CYS B 1 58 ? -1.046 -44.812 50.969 1 18.41 58 CYS B CA 1
ATOM 4115 C C . CYS B 1 58 ? -0.783 -44.688 49.469 1 18.41 58 CYS B C 1
ATOM 4117 O O . CYS B 1 58 ? 0.359 -44.812 49.031 1 18.41 58 CYS B O 1
ATOM 4119 N N . GLU B 1 59 ? -1.819 -44.5 48.469 1 18.91 59 GLU B N 1
ATOM 4120 C CA . GLU B 1 59 ? -1.77 -45.531 47.406 1 18.91 59 GLU B CA 1
ATOM 4121 C C . GLU B 1 59 ? -0.786 -45.125 46.312 1 18.91 59 GLU B C 1
ATOM 4123 O O . GLU B 1 59 ? -0.591 -43.938 46.031 1 18.91 59 GLU B O 1
ATOM 4128 N N . GLU B 1 60 ? -0.052 -46.031 45.594 1 19.17 60 GLU B N 1
ATOM 4129 C CA . GLU B 1 60 ? 1.204 -46.344 44.906 1 19.17 60 GLU B CA 1
ATOM 4130 C C . GLU B 1 60 ? 1.179 -45.938 43.438 1 19.17 60 GLU B C 1
ATOM 4132 O O . GLU B 1 60 ? 2.221 -45.906 42.781 1 19.17 60 GLU B O 1
ATOM 4137 N N . ASP B 1 61 ? 0.033 -45.531 42.781 1 18.39 61 ASP B N 1
ATOM 4138 C CA . ASP B 1 61 ? -0.084 -46.156 41.469 1 18.39 61 ASP B CA 1
ATOM 4139 C C . ASP B 1 61 ? 0.943 -45.562 40.5 1 18.39 61 ASP B C 1
ATOM 4141 O O . ASP B 1 61 ? 1.457 -44.469 40.719 1 18.39 61 ASP B O 1
ATOM 4145 N N . ALA B 1 62 ? 1.092 -46.125 39.125 1 20.39 62 ALA B N 1
ATOM 4146 C CA . ALA B 1 62 ? 1.96 -46.625 38.062 1 20.39 62 ALA B CA 1
ATOM 4147 C C . ALA B 1 62 ? 2.193 -45.562 37 1 20.39 62 ALA B C 1
ATOM 4149 O O . ALA B 1 62 ? 2.775 -45.844 35.938 1 20.39 62 ALA B O 1
ATOM 4150 N N . GLU B 1 63 ? 2 -44.219 37.219 1 18.03 63 GLU B N 1
ATOM 4151 C CA . GLU B 1 63 ? 1.68 -43.469 36 1 18.03 63 GLU B CA 1
ATOM 4152 C C . GLU B 1 63 ? 2.902 -43.312 35.094 1 18.03 63 GLU B C 1
ATOM 4154 O O . GLU B 1 63 ? 3.854 -42.594 35.469 1 18.03 63 GLU B O 1
ATOM 4159 N N . SER B 1 64 ? 3.32 -44.156 34.281 1 20.28 64 SER B N 1
ATOM 4160 C CA . SER B 1 64 ? 4.543 -44.188 33.5 1 20.28 64 SER B CA 1
ATOM 4161 C C . SER B 1 64 ? 4.504 -43.125 32.375 1 20.28 64 SER B C 1
ATOM 4163 O O . SER B 1 64 ? 3.801 -43.281 31.391 1 20.28 64 SER B O 1
ATOM 4165 N N . ALA B 1 65 ? 4.289 -41.875 32.562 1 19.86 65 ALA B N 1
ATOM 4166 C CA . ALA B 1 65 ? 4 -40.938 31.5 1 19.86 65 ALA B CA 1
ATOM 4167 C C . ALA B 1 65 ? 5.188 -40.812 30.547 1 19.86 65 ALA B C 1
ATOM 4169 O O . ALA B 1 65 ? 6.309 -40.531 30.984 1 19.86 65 ALA B O 1
ATOM 4170 N N . ARG B 1 66 ? 5.07 -41.219 29.297 1 20.69 66 ARG B N 1
ATOM 4171 C CA . ARG B 1 66 ? 5.875 -41.375 28.078 1 20.69 66 ARG B CA 1
ATOM 4172 C C . ARG B 1 66 ? 6.363 -40 27.609 1 20.69 66 ARG B C 1
ATOM 4174 O O . ARG B 1 66 ? 5.594 -39.031 27.578 1 20.69 66 ARG B O 1
ATOM 4181 N N . GLU B 1 67 ? 7.609 -39.625 27.734 1 21.94 67 GLU B N 1
ATOM 4182 C CA . GLU B 1 67 ? 8.461 -38.469 27.391 1 21.94 67 GLU B CA 1
ATOM 4183 C C . GLU B 1 67 ? 8.297 -38.094 25.922 1 21.94 67 GLU B C 1
ATOM 4185 O O . GLU B 1 67 ? 8.664 -38.844 25.031 1 21.94 67 GLU B O 1
ATOM 4190 N N . GLN B 1 68 ? 7.133 -37.562 25.516 1 21.52 68 GLN B N 1
ATOM 4191 C CA . GLN B 1 68 ? 6.941 -37.281 24.094 1 21.52 68 GLN B CA 1
ATOM 4192 C C . GLN B 1 68 ? 8.039 -36.344 23.562 1 21.52 68 GLN B C 1
ATOM 4194 O O . GLN B 1 68 ? 8.258 -35.281 24.109 1 21.52 68 GLN B O 1
ATOM 4199 N N . ARG B 1 69 ? 9.086 -36.812 22.828 1 24.73 69 ARG B N 1
ATOM 4200 C CA . ARG B 1 69 ? 10.258 -36.281 22.125 1 24.73 69 ARG B CA 1
ATOM 4201 C C . ARG B 1 69 ? 9.867 -35.156 21.172 1 24.73 69 ARG B C 1
ATOM 4203 O O . ARG B 1 69 ? 8.953 -35.312 20.359 1 24.73 69 ARG B O 1
ATOM 4210 N N . SER B 1 70 ? 10.016 -33.906 21.547 1 23.44 70 SER B N 1
ATOM 4211 C CA . SER B 1 70 ? 9.781 -32.656 20.844 1 23.44 70 SER B CA 1
ATOM 4212 C C . SER B 1 70 ? 10.469 -32.656 19.484 1 23.44 70 SER B C 1
ATOM 4214 O O . SER B 1 70 ? 11.609 -33.094 19.359 1 23.44 70 SER B O 1
ATOM 4216 N N . ALA B 1 71 ? 9.711 -32.656 18.344 1 27.27 71 ALA B N 1
ATOM 4217 C CA . ALA B 1 71 ? 10.133 -32.719 16.953 1 27.27 71 ALA B CA 1
ATOM 4218 C C . ALA B 1 71 ? 11.18 -31.656 16.641 1 27.27 71 ALA B C 1
ATOM 4220 O O . ALA B 1 71 ? 11.094 -30.531 17.141 1 27.27 71 ALA B O 1
ATOM 4221 N N . PRO B 1 72 ? 12.484 -32.062 16.328 1 31.94 72 PRO B N 1
ATOM 4222 C CA . PRO B 1 72 ? 13.625 -31.172 16.031 1 31.94 72 PRO B CA 1
ATOM 4223 C C . PRO B 1 72 ? 13.258 -30.016 15.125 1 31.94 72 PRO B C 1
ATOM 4225 O O . PRO B 1 72 ? 12.32 -30.109 14.328 1 31.94 72 PRO B O 1
ATOM 4228 N N . GLY B 1 73 ? 13.359 -28.797 15.586 1 27.58 73 GLY B N 1
ATOM 4229 C CA . GLY B 1 73 ? 13.125 -27.531 14.906 1 27.58 73 GLY B CA 1
ATOM 4230 C C . GLY B 1 73 ? 13.758 -27.469 13.531 1 27.58 73 GLY B C 1
ATOM 4231 O O . GLY B 1 73 ? 14.641 -28.25 13.211 1 27.58 73 GLY B O 1
ATOM 4232 N N . PRO B 1 74 ? 13.031 -26.984 12.531 1 28.67 74 PRO B N 1
ATOM 4233 C CA . PRO B 1 74 ? 13.477 -27.016 11.141 1 28.67 74 PRO B CA 1
ATOM 4234 C C . PRO B 1 74 ? 14.891 -26.469 10.953 1 28.67 74 PRO B C 1
ATOM 4236 O O . PRO B 1 74 ? 15.242 -25.453 11.57 1 28.67 74 PRO B O 1
ATOM 4239 N N . LYS B 1 75 ? 15.906 -27.266 10.688 1 32.91 75 LYS B N 1
ATOM 4240 C CA . LYS B 1 75 ? 17.281 -26.938 10.32 1 32.91 75 LYS B CA 1
ATOM 4241 C C . LYS B 1 75 ? 17.312 -25.781 9.328 1 32.91 75 LYS B C 1
ATOM 4243 O O . LYS B 1 75 ? 16.578 -25.766 8.344 1 32.91 75 LYS B O 1
ATOM 4248 N N . GLU B 1 76 ? 17.734 -24.609 9.734 1 35.22 76 GLU B N 1
ATOM 4249 C CA . GLU B 1 76 ? 17.969 -23.406 8.945 1 35.22 76 GLU B CA 1
ATOM 4250 C C . GLU B 1 76 ? 18.625 -23.75 7.602 1 35.22 76 GLU B C 1
ATOM 4252 O O . GLU B 1 76 ? 19.672 -24.375 7.559 1 35.22 76 GLU B O 1
ATOM 4257 N N . LEU B 1 77 ? 17.953 -24.047 6.645 1 31.69 77 LEU B N 1
ATOM 4258 C CA . LEU B 1 77 ? 18.562 -24.188 5.332 1 31.69 77 LEU B CA 1
ATOM 4259 C C . LEU B 1 77 ? 19.531 -23.047 5.055 1 31.69 77 LEU B C 1
ATOM 4261 O O . LEU B 1 77 ? 19.094 -21.906 4.844 1 31.69 77 LEU B O 1
ATOM 4265 N N . ARG B 1 78 ? 20.688 -22.906 5.711 1 34.5 78 ARG B N 1
ATOM 4266 C CA . ARG B 1 78 ? 21.734 -21.953 5.332 1 34.5 78 ARG B CA 1
ATOM 4267 C C . ARG B 1 78 ? 22 -22 3.834 1 34.5 78 ARG B C 1
ATOM 4269 O O . ARG B 1 78 ? 22.109 -23.094 3.258 1 34.5 78 ARG B O 1
ATOM 4276 N N . ILE B 1 79 ? 21.562 -21.047 3.191 1 36.91 79 ILE B N 1
ATOM 4277 C CA . ILE B 1 79 ? 22.078 -21.016 1.826 1 36.91 79 ILE B CA 1
ATOM 4278 C C . ILE B 1 79 ? 23.531 -21.469 1.811 1 36.91 79 ILE B C 1
ATOM 4280 O O . ILE B 1 79 ? 24.359 -20.969 2.572 1 36.91 79 ILE B O 1
ATOM 4284 N N . PRO B 1 80 ? 23.891 -22.719 1.64 1 32.94 80 PRO B N 1
ATOM 4285 C CA . PRO B 1 80 ? 25.328 -23.031 1.645 1 32.94 80 PRO B CA 1
ATOM 4286 C C . PRO B 1 80 ? 26.188 -21.859 1.187 1 32.94 80 PRO B C 1
ATOM 4288 O O . PRO B 1 80 ? 25.766 -21.062 0.334 1 32.94 80 PRO B O 1
ATOM 4291 N N . ARG B 1 81 ? 27.109 -21.312 2.104 1 34.09 81 ARG B N 1
ATOM 4292 C CA . ARG B 1 81 ? 28.109 -20.359 1.661 1 34.09 81 ARG B CA 1
ATOM 4293 C C . ARG B 1 81 ? 28.438 -20.531 0.181 1 34.09 81 ARG B C 1
ATOM 4295 O O . ARG B 1 81 ? 28.125 -19.672 -0.637 1 34.09 81 ARG B O 1
ATOM 4302 N N . SER B 1 82 ? 29.859 -20.828 -0.088 1 33.28 82 SER B N 1
ATOM 4303 C CA . SER B 1 82 ? 30.547 -20.891 -1.373 1 33.28 82 SER B CA 1
ATOM 4304 C C . SER B 1 82 ? 29.969 -21.984 -2.268 1 33.28 82 SER B C 1
ATOM 4306 O O . SER B 1 82 ? 30.016 -23.156 -1.931 1 33.28 82 SER B O 1
ATOM 4308 N N . LEU B 1 83 ? 28.734 -21.797 -2.779 1 35.03 83 LEU B N 1
ATOM 4309 C CA . LEU B 1 83 ? 28.453 -22.547 -3.998 1 35.03 83 LEU B CA 1
ATOM 4310 C C . LEU B 1 83 ? 29.75 -22.938 -4.703 1 35.03 83 LEU B C 1
ATOM 4312 O O . LEU B 1 83 ? 30.562 -22.078 -5.031 1 35.03 83 LEU B O 1
ATOM 4316 N N . VAL B 1 84 ? 30.312 -24.047 -4.328 1 34.28 84 VAL B N 1
ATOM 4317 C CA . VAL B 1 84 ? 31.469 -24.641 -4.984 1 34.28 84 VAL B CA 1
ATOM 4318 C C . VAL B 1 84 ? 31.453 -24.297 -6.473 1 34.28 84 VAL B C 1
ATOM 4320 O O . VAL B 1 84 ? 30.438 -24.516 -7.152 1 34.28 84 VAL B O 1
ATOM 4323 N N . PRO B 1 85 ? 32.25 -23.297 -6.875 1 36.84 85 PRO B N 1
ATOM 4324 C CA . PRO B 1 85 ? 32.344 -23.094 -8.32 1 36.84 85 PRO B CA 1
ATOM 4325 C C . PRO B 1 85 ? 32.344 -24.406 -9.102 1 36.84 85 PRO B C 1
ATOM 4327 O O . PRO B 1 85 ? 32.844 -25.406 -8.609 1 36.84 85 PRO B O 1
ATOM 4330 N N . ALA B 1 86 ? 31.297 -24.781 -9.812 1 36.19 86 ALA B N 1
ATOM 4331 C CA . ALA B 1 86 ? 31.406 -25.891 -10.758 1 36.19 86 ALA B CA 1
ATOM 4332 C C . ALA B 1 86 ? 32.844 -26.047 -11.258 1 36.19 86 ALA B C 1
ATOM 4334 O O . ALA B 1 86 ? 33.562 -25.047 -11.406 1 36.19 86 ALA B O 1
ATOM 4335 N N . PRO B 1 87 ? 33.5 -27.188 -11.07 1 34.59 87 PRO B N 1
ATOM 4336 C CA . PRO B 1 87 ? 34.812 -27.422 -11.672 1 34.59 87 PRO B CA 1
ATOM 4337 C C . PRO B 1 87 ? 34.938 -26.828 -13.07 1 34.59 87 PRO B C 1
ATOM 4339 O O . PRO B 1 87 ? 33.938 -26.625 -13.758 1 34.59 87 PRO B O 1
ATOM 4342 N N . ASN B 1 88 ? 36.156 -26.125 -13.422 1 34.97 88 ASN B N 1
ATOM 4343 C CA . ASN B 1 88 ? 36.719 -25.484 -14.609 1 34.97 88 ASN B CA 1
ATOM 4344 C C . ASN B 1 88 ? 36.656 -26.406 -15.828 1 34.97 88 ASN B C 1
ATOM 4346 O O . ASN B 1 88 ? 37.656 -26.969 -16.234 1 34.97 88 ASN B O 1
ATOM 4350 N N . LEU B 1 89 ? 35.906 -27.438 -15.977 1 31.2 89 LEU B N 1
ATOM 4351 C CA . LEU B 1 89 ? 36.281 -28.031 -17.25 1 31.2 89 LEU B CA 1
ATOM 4352 C C . LEU B 1 89 ? 36.469 -26.953 -18.312 1 31.2 89 LEU B C 1
ATOM 4354 O O . LEU B 1 89 ? 35.969 -25.828 -18.156 1 31.2 89 LEU B O 1
ATOM 4358 N N . ALA B 1 90 ? 36.844 -27.281 -19.688 1 35.34 90 ALA B N 1
ATOM 4359 C CA . ALA B 1 90 ? 37.344 -26.641 -20.891 1 35.34 90 ALA B CA 1
ATOM 4360 C C . ALA B 1 90 ? 36.469 -25.469 -21.312 1 35.34 90 ALA B C 1
ATOM 4362 O O . ALA B 1 90 ? 36.969 -24.359 -21.516 1 35.34 90 ALA B O 1
ATOM 4363 N N . ARG B 1 91 ? 35.312 -25.562 -22.25 1 36.59 91 ARG B N 1
ATOM 4364 C CA . ARG B 1 91 ? 34.781 -24.5 -23.109 1 36.59 91 ARG B CA 1
ATOM 4365 C C . ARG B 1 91 ? 33.969 -23.484 -22.297 1 36.59 91 ARG B C 1
ATOM 4367 O O . ARG B 1 91 ? 32.781 -23.656 -22.109 1 36.59 91 ARG B O 1
ATOM 4374 N N . ARG B 1 92 ? 34.312 -23.078 -21.219 1 44.28 92 ARG B N 1
ATOM 4375 C CA . ARG B 1 92 ? 33.719 -21.969 -20.484 1 44.28 92 ARG B CA 1
ATOM 4376 C C . ARG B 1 92 ? 33.312 -20.844 -21.422 1 44.28 92 ARG B C 1
ATOM 4378 O O . ARG B 1 92 ? 34.156 -20.156 -22 1 44.28 92 ARG B O 1
ATOM 4385 N N . GLU B 1 93 ? 32.281 -21.031 -22.094 1 51.25 93 GLU B N 1
ATOM 4386 C CA . GLU B 1 93 ? 31.797 -19.844 -22.781 1 51.25 93 GLU B CA 1
ATOM 4387 C C . GLU B 1 93 ? 32.031 -18.594 -21.922 1 51.25 93 GLU B C 1
ATOM 4389 O O . GLU B 1 93 ? 31.906 -18.625 -20.703 1 51.25 93 GLU B O 1
ATOM 4394 N N . SER B 1 94 ? 32.781 -17.609 -22.281 1 67.19 94 SER B N 1
ATOM 4395 C CA . SER B 1 94 ? 33.094 -16.344 -21.641 1 67.19 94 SER B CA 1
ATOM 4396 C C . SER B 1 94 ? 31.859 -15.766 -20.953 1 67.19 94 SER B C 1
ATOM 4398 O O . SER B 1 94 ? 30.734 -16.047 -21.344 1 67.19 94 SER B O 1
ATOM 4400 N N . ALA B 1 95 ? 31.984 -15.445 -19.625 1 75.38 95 ALA B N 1
ATOM 4401 C CA . ALA B 1 95 ? 30.922 -14.727 -18.922 1 75.38 95 ALA B CA 1
ATOM 4402 C C . ALA B 1 95 ? 30.109 -13.875 -19.875 1 75.38 95 ALA B C 1
ATOM 4404 O O . ALA B 1 95 ? 28.875 -13.812 -19.781 1 75.38 95 ALA B O 1
ATOM 4405 N N . ASP B 1 96 ? 30.719 -13.5 -20.828 1 84.44 96 ASP B N 1
ATOM 4406 C CA . ASP B 1 96 ? 30.062 -12.648 -21.812 1 84.44 96 ASP B CA 1
ATOM 4407 C C . ASP B 1 96 ? 29.172 -13.484 -22.75 1 84.44 96 ASP B C 1
ATOM 4409 O O . ASP B 1 96 ? 28.094 -13.055 -23.125 1 84.44 96 ASP B O 1
ATOM 4413 N N . GLY B 1 97 ? 29.734 -14.641 -23.078 1 88.69 97 GLY B N 1
ATOM 4414 C CA . GLY B 1 97 ? 28.953 -15.508 -23.938 1 88.69 97 GLY B CA 1
ATOM 4415 C C . GLY B 1 97 ? 27.656 -15.984 -23.297 1 88.69 97 GLY B C 1
ATOM 4416 O O . GLY B 1 97 ? 26.609 -16 -23.938 1 88.69 97 GLY B O 1
ATOM 4417 N N . ALA B 1 98 ? 27.75 -16.344 -22.094 1 92.38 98 ALA B N 1
ATOM 4418 C CA . ALA B 1 98 ? 26.578 -16.797 -21.359 1 92.38 98 ALA B CA 1
ATOM 4419 C C . ALA B 1 98 ? 25.547 -15.672 -21.234 1 92.38 98 ALA B C 1
ATOM 4421 O O . ALA B 1 98 ? 24.344 -15.914 -21.359 1 92.38 98 ALA B O 1
ATOM 4422 N N . TYR B 1 99 ? 26.031 -14.5 -21 1 93.88 99 TYR B N 1
ATOM 4423 C CA . TYR B 1 99 ? 25.172 -13.336 -20.891 1 93.88 99 TYR B CA 1
ATOM 4424 C C . TYR B 1 99 ? 24.406 -13.094 -22.188 1 93.88 99 TYR B C 1
ATOM 4426 O O . TYR B 1 99 ? 23.188 -12.875 -22.156 1 93.88 99 TYR B O 1
ATOM 4434 N N . ILE B 1 100 ? 25.078 -13.18 -23.219 1 92.81 100 ILE B N 1
ATOM 4435 C CA . ILE B 1 100 ? 24.469 -12.945 -24.531 1 92.81 100 ILE B CA 1
ATOM 4436 C C . ILE B 1 100 ? 23.422 -14.023 -24.812 1 92.81 100 ILE B C 1
ATOM 4438 O O . ILE B 1 100 ? 22.359 -13.719 -25.344 1 92.81 100 ILE B O 1
ATOM 4442 N N . LYS B 1 101 ? 23.75 -15.164 -24.5 1 93.19 101 LYS B N 1
ATOM 4443 C CA . LYS B 1 101 ? 22.844 -16.281 -24.719 1 93.19 101 LYS B CA 1
ATOM 4444 C C . LYS B 1 101 ? 21.547 -16.094 -23.922 1 93.19 101 LYS B C 1
ATOM 4446 O O . LYS B 1 101 ? 20.453 -16.25 -24.453 1 93.19 101 LYS B O 1
ATOM 4451 N N . LEU B 1 102 ? 21.656 -15.836 -22.656 1 95.44 102 LEU B N 1
ATOM 4452 C CA . LEU B 1 102 ? 20.484 -15.656 -21.797 1 95.44 102 LEU B CA 1
ATOM 4453 C C . LEU B 1 102 ? 19.656 -14.461 -22.25 1 95.44 102 LEU B C 1
ATOM 4455 O O . LEU B 1 102 ? 18.422 -14.508 -22.203 1 95.44 102 LEU B O 1
ATOM 4459 N N . ARG B 1 103 ? 20.328 -13.406 -22.672 1 94.06 103 ARG B N 1
ATOM 4460 C CA . ARG B 1 103 ? 19.609 -12.242 -23.172 1 94.06 103 ARG B CA 1
ATOM 4461 C C . ARG B 1 103 ? 18.844 -12.578 -24.438 1 94.06 103 ARG B C 1
ATOM 4463 O O . ARG B 1 103 ? 17.734 -12.078 -24.641 1 94.06 103 ARG B O 1
ATOM 4470 N N . ALA B 1 104 ? 19.453 -13.359 -25.25 1 92.56 104 ALA B N 1
ATOM 4471 C CA . ALA B 1 104 ? 18.781 -13.797 -26.469 1 92.56 104 ALA B CA 1
ATOM 4472 C C . ALA B 1 104 ? 17.516 -14.602 -26.156 1 92.56 104 ALA B C 1
ATOM 4474 O O . ALA B 1 104 ? 16.5 -14.469 -26.828 1 92.56 104 ALA B O 1
ATOM 4475 N N . VAL B 1 105 ? 17.641 -15.453 -25.203 1 93.81 105 VAL B N 1
ATOM 4476 C CA . VAL B 1 105 ? 16.484 -16.25 -24.766 1 93.81 105 VAL B CA 1
ATOM 4477 C C . VAL B 1 105 ? 15.383 -15.32 -24.266 1 93.81 105 VAL B C 1
ATOM 4479 O O . VAL B 1 105 ? 14.219 -15.492 -24.625 1 93.81 105 VAL B O 1
ATOM 4482 N N . LEU B 1 106 ? 15.695 -14.344 -23.484 1 93.56 106 LEU B N 1
ATOM 4483 C CA . LEU B 1 106 ? 14.727 -13.398 -22.922 1 93.56 106 LEU B CA 1
ATOM 4484 C C . LEU B 1 106 ? 14.055 -12.602 -24.031 1 93.56 106 LEU B C 1
ATOM 4486 O O . LEU B 1 106 ? 12.859 -12.289 -23.953 1 93.56 106 LEU B O 1
ATOM 4490 N N . GLU B 1 107 ? 14.789 -12.281 -25.047 1 89.56 107 GLU B N 1
ATOM 4491 C CA . GLU B 1 107 ? 14.211 -11.586 -26.188 1 89.56 107 GLU B CA 1
ATOM 4492 C C . GLU B 1 107 ? 13.203 -12.461 -26.922 1 89.56 107 GLU B C 1
ATOM 4494 O O . GLU B 1 107 ? 12.18 -11.977 -27.406 1 89.56 107 GLU B O 1
ATOM 4499 N N . LYS B 1 108 ? 13.586 -13.695 -26.969 1 86.25 108 LYS B N 1
ATOM 4500 C CA . LYS B 1 108 ? 12.68 -14.648 -27.594 1 86.25 108 LYS B CA 1
ATOM 4501 C C . LYS B 1 108 ? 11.391 -14.797 -26.797 1 86.25 108 LYS B C 1
ATOM 4503 O O . LYS B 1 108 ? 10.328 -15.062 -27.359 1 86.25 108 LYS B O 1
ATOM 4508 N N . LEU B 1 109 ? 11.516 -14.711 -25.547 1 87.69 109 LEU B N 1
ATOM 4509 C CA . LEU B 1 109 ? 10.383 -14.914 -24.656 1 87.69 109 LEU B CA 1
ATOM 4510 C C . LEU B 1 109 ? 9.477 -13.695 -24.641 1 87.69 109 LEU B C 1
ATOM 4512 O O . LEU B 1 109 ? 8.336 -13.766 -24.156 1 87.69 109 LEU B O 1
ATOM 4516 N N . LYS B 1 110 ? 10.062 -12.578 -25.094 1 82 110 LYS B N 1
ATOM 4517 C CA . LYS B 1 110 ? 9.242 -11.375 -25.156 1 82 110 LYS B CA 1
ATOM 4518 C C . LYS B 1 110 ? 8.07 -11.562 -26.125 1 82 110 LYS B C 1
ATOM 4520 O O . LYS B 1 110 ? 8.266 -12.016 -27.266 1 82 110 LYS B O 1
ATOM 4525 N N . LEU B 1 111 ? 6.91 -11.539 -25.672 1 73.94 111 LEU B N 1
ATOM 4526 C CA . LEU B 1 111 ? 5.707 -11.703 -26.469 1 73.94 111 LEU B CA 1
ATOM 4527 C C . LEU B 1 111 ? 5.449 -10.461 -27.312 1 73.94 111 LEU B C 1
ATOM 4529 O O . LEU B 1 111 ? 5.715 -9.336 -26.875 1 73.94 111 LEU B O 1
ATOM 4533 N N . ARG B 1 112 ? 5.125 -10.75 -28.469 1 72.5 112 ARG B N 1
ATOM 4534 C CA . ARG B 1 112 ? 4.734 -9.633 -29.312 1 72.5 112 ARG B CA 1
ATOM 4535 C C . ARG B 1 112 ? 3.479 -8.953 -28.781 1 72.5 112 ARG B C 1
ATOM 4537 O O . ARG B 1 112 ? 2.482 -9.617 -28.484 1 72.5 112 ARG B O 1
ATOM 4544 N N . ARG B 1 113 ? 3.521 -7.781 -28.578 1 74.62 113 ARG B N 1
ATOM 4545 C CA . ARG B 1 113 ? 2.461 -6.977 -27.984 1 74.62 113 ARG B CA 1
ATOM 4546 C C . ARG B 1 113 ? 1.131 -7.215 -28.688 1 74.62 113 ARG B C 1
ATOM 4548 O O . ARG B 1 113 ? 0.092 -7.359 -28.047 1 74.62 113 ARG B O 1
ATOM 4555 N N . GLN B 1 114 ? 1.219 -7.266 -29.969 1 76.62 114 GLN B N 1
ATOM 4556 C CA . GLN B 1 114 ? -0.008 -7.41 -30.75 1 76.62 114 GLN B CA 1
ATOM 4557 C C . GLN B 1 114 ? -0.654 -8.773 -30.5 1 76.62 114 GLN B C 1
ATOM 4559 O O . GLN B 1 114 ? -1.879 -8.875 -30.406 1 76.62 114 GLN B O 1
ATOM 4564 N N . GLU B 1 115 ? 0.199 -9.797 -30.438 1 79.06 115 GLU B N 1
ATOM 4565 C CA . GLU B 1 115 ? -0.326 -11.141 -30.203 1 79.06 115 GLU B CA 1
ATOM 4566 C C . GLU B 1 115 ? -0.953 -11.25 -28.812 1 79.06 115 GLU B C 1
ATOM 4568 O O . GLU B 1 115 ? -2 -11.883 -28.656 1 79.06 115 GLU B O 1
ATOM 4573 N N . ILE B 1 116 ? -0.359 -10.648 -27.953 1 81.44 116 ILE B N 1
ATOM 4574 C CA . ILE B 1 116 ? -0.861 -10.68 -26.578 1 81.44 116 ILE B CA 1
ATOM 4575 C C . ILE B 1 116 ? -2.199 -9.953 -26.5 1 81.44 116 ILE B C 1
ATOM 4577 O O . ILE B 1 116 ? -3.146 -10.445 -25.891 1 81.44 116 ILE B O 1
ATOM 4581 N N . THR B 1 117 ? -2.213 -8.812 -27.125 1 81.62 117 THR B N 1
ATOM 4582 C CA . THR B 1 117 ? -3.41 -7.98 -27.062 1 81.62 117 THR B CA 1
ATOM 4583 C C . THR B 1 117 ? -4.598 -8.703 -27.703 1 81.62 117 THR B C 1
ATOM 4585 O O . THR B 1 117 ? -5.703 -8.695 -27.141 1 81.62 117 THR B O 1
ATOM 4588 N N . SER B 1 118 ? -4.336 -9.336 -28.797 1 85.25 118 SER B N 1
ATOM 4589 C CA . SER B 1 118 ? -5.41 -10.047 -29.484 1 85.25 118 SER B CA 1
ATOM 4590 C C . SER B 1 118 ? -5.922 -11.219 -28.656 1 85.25 118 SER B C 1
ATOM 4592 O O . SER B 1 118 ? -7.133 -11.414 -28.531 1 85.25 118 SER B O 1
ATOM 4594 N N . ALA B 1 119 ? -5.008 -12.031 -28.188 1 87.5 119 ALA B N 1
ATOM 4595 C CA . ALA B 1 119 ? -5.391 -13.156 -27.344 1 87.5 119 ALA B CA 1
ATOM 4596 C C . ALA B 1 119 ? -6.137 -12.688 -26.094 1 87.5 119 ALA B C 1
ATOM 4598 O O . ALA B 1 119 ? -7.148 -13.281 -25.703 1 87.5 119 ALA B O 1
ATOM 4599 N N . ALA B 1 120 ? -5.641 -11.656 -25.531 1 87.62 120 ALA B N 1
ATOM 4600 C CA . ALA B 1 120 ? -6.254 -11.102 -24.328 1 87.62 120 ALA B CA 1
ATOM 4601 C C . ALA B 1 120 ? -7.668 -10.602 -24.609 1 87.62 120 ALA B C 1
ATOM 4603 O O . ALA B 1 120 ? -8.562 -10.75 -23.781 1 87.62 120 ALA B O 1
ATOM 4604 N N . GLU B 1 121 ? -7.863 -9.992 -25.688 1 88.75 121 GLU B N 1
ATOM 4605 C CA . GLU B 1 121 ? -9.18 -9.477 -26.047 1 88.75 121 GLU B CA 1
ATOM 4606 C C . GLU B 1 121 ? -10.203 -10.602 -26.156 1 88.75 121 GLU B C 1
ATOM 4608 O O . GLU B 1 121 ? -11.328 -10.477 -25.688 1 88.75 121 GLU B O 1
ATOM 4613 N N . ILE B 1 122 ? -9.789 -11.664 -26.781 1 90.5 122 ILE B N 1
ATOM 4614 C CA . ILE B 1 122 ? -10.664 -12.82 -26.938 1 90.5 122 ILE B CA 1
ATOM 4615 C C . ILE B 1 122 ? -11 -13.414 -25.578 1 90.5 122 ILE B C 1
ATOM 4617 O O . ILE B 1 122 ? -12.164 -13.68 -25.281 1 90.5 122 ILE B O 1
ATOM 4621 N N . VAL B 1 123 ? -9.977 -13.57 -24.828 1 91.62 123 VAL B N 1
ATOM 4622 C CA . VAL B 1 123 ? -10.156 -14.164 -23.516 1 91.62 123 VAL B CA 1
ATOM 4623 C C . VAL B 1 123 ? -11.055 -13.281 -22.656 1 91.62 123 VAL B C 1
ATOM 4625 O O . VAL B 1 123 ? -11.961 -13.766 -21.984 1 91.62 123 VAL B O 1
ATOM 4628 N N . ASN B 1 124 ? -10.812 -11.992 -22.688 1 90.5 124 ASN B N 1
ATOM 4629 C CA . ASN B 1 124 ? -11.625 -11.055 -21.922 1 90.5 124 ASN B CA 1
ATOM 4630 C C . ASN B 1 124 ? -13.086 -11.094 -22.359 1 90.5 124 ASN B C 1
ATOM 4632 O O . ASN B 1 124 ? -13.984 -10.938 -21.531 1 90.5 124 ASN B O 1
ATOM 4636 N N . GLY B 1 125 ? -13.297 -11.219 -23.625 1 91.5 125 GLY B N 1
ATOM 4637 C CA . GLY B 1 125 ? -14.664 -11.359 -24.109 1 91.5 125 GLY B CA 1
ATOM 4638 C C . GLY B 1 125 ? -15.383 -12.562 -23.531 1 91.5 125 GLY B C 1
ATOM 4639 O O . GLY B 1 125 ? -16.531 -12.461 -23.109 1 91.5 125 GLY B O 1
ATOM 4640 N N . VAL B 1 126 ? -14.664 -13.656 -23.531 1 93.81 126 VAL B N 1
ATOM 4641 C CA . VAL B 1 126 ? -15.219 -14.891 -22.984 1 93.81 126 VAL B CA 1
ATOM 4642 C C . VAL B 1 126 ? -15.477 -14.734 -21.484 1 93.81 126 VAL B C 1
ATOM 4644 O O . VAL B 1 126 ? -16.547 -15.102 -20.984 1 93.81 126 VAL B O 1
ATOM 4647 N N . VAL B 1 127 ? -14.539 -14.188 -20.828 1 93.94 127 VAL B N 1
ATOM 4648 C CA . VAL B 1 127 ? -14.609 -14.008 -19.375 1 93.94 127 VAL B CA 1
ATOM 4649 C C . VAL B 1 127 ? -15.781 -13.102 -19.016 1 93.94 127 VAL B C 1
ATOM 4651 O O . VAL B 1 127 ? -16.5 -13.367 -18.062 1 93.94 127 VAL B O 1
ATOM 4654 N N . ASP B 1 128 ? -16 -12.086 -19.766 1 93.56 128 ASP B N 1
ATOM 4655 C CA . ASP B 1 128 ? -17.109 -11.164 -19.531 1 93.56 128 ASP B CA 1
ATOM 4656 C C . ASP B 1 128 ? -18.453 -11.867 -19.672 1 93.56 128 ASP B C 1
ATOM 4658 O O . ASP B 1 128 ? -19.375 -11.625 -18.875 1 93.56 128 ASP B O 1
ATOM 4662 N N . CYS B 1 129 ? -18.531 -12.703 -20.641 1 94 129 CYS B N 1
ATOM 4663 C CA . CYS B 1 129 ? -19.75 -13.469 -20.844 1 94 129 CYS B CA 1
ATOM 4664 C C . CYS B 1 129 ? -20.016 -14.406 -19.672 1 94 129 CYS B C 1
ATOM 4666 O O . CYS B 1 129 ? -21.141 -14.5 -19.188 1 94 129 CYS B O 1
ATOM 4668 N N . LEU B 1 130 ? -19 -15.047 -19.297 1 95.19 130 LEU B N 1
ATOM 4669 C CA . LEU B 1 130 ? -19.125 -15.977 -18.188 1 95.19 130 LEU B CA 1
ATOM 4670 C C . LEU B 1 130 ? -19.516 -15.242 -16.906 1 95.19 130 LEU B C 1
ATOM 4672 O O . LEU B 1 130 ? -20.375 -15.703 -16.156 1 95.19 130 LEU B O 1
ATOM 4676 N N . LEU B 1 131 ? -18.875 -14.172 -16.656 1 95.12 131 LEU B N 1
ATOM 4677 C CA . LEU B 1 131 ? -19.141 -13.383 -15.461 1 95.12 131 LEU B CA 1
ATOM 4678 C C . LEU B 1 131 ? -20.578 -12.898 -15.43 1 95.12 131 LEU B C 1
ATOM 4680 O O . LEU B 1 131 ? -21.234 -12.953 -14.383 1 95.12 131 LEU B O 1
ATOM 4684 N N . ARG B 1 132 ? -21.109 -12.43 -16.5 1 93.25 132 ARG B N 1
ATOM 4685 C CA . ARG B 1 132 ? -22.5 -11.969 -16.594 1 93.25 132 ARG B CA 1
ATOM 4686 C C . ARG B 1 132 ? -23.469 -13.094 -16.266 1 93.25 132 ARG B C 1
ATOM 4688 O O . ARG B 1 132 ? -24.453 -12.883 -15.555 1 93.25 132 ARG B O 1
ATOM 4695 N N . ARG B 1 133 ? -23.203 -14.25 -16.797 1 93.44 133 ARG B N 1
ATOM 4696 C CA . ARG B 1 133 ? -24.062 -15.398 -16.531 1 93.44 133 ARG B CA 1
ATOM 4697 C C . ARG B 1 133 ? -24.016 -15.797 -15.062 1 93.44 133 ARG B C 1
ATOM 4699 O O . ARG B 1 133 ? -25.062 -16.094 -14.469 1 93.44 133 ARG B O 1
ATOM 4706 N N . LEU B 1 134 ? -22.828 -15.797 -14.562 1 94.38 134 LEU B N 1
ATOM 4707 C CA . LEU B 1 134 ? -22.641 -16.219 -13.172 1 94.38 134 LEU B CA 1
ATOM 4708 C C . LEU B 1 134 ? -23.266 -15.211 -12.219 1 94.38 134 LEU B C 1
ATOM 4710 O O . LEU B 1 134 ? -23.719 -15.578 -11.133 1 94.38 134 LEU B O 1
ATOM 4714 N N . GLN B 1 135 ? -23.312 -13.969 -12.602 1 92.44 135 GLN B N 1
ATOM 4715 C CA . GLN B 1 135 ? -23.859 -12.906 -11.758 1 92.44 135 GLN B CA 1
ATOM 4716 C C . GLN B 1 135 ? -25.375 -12.852 -11.836 1 92.44 135 GLN B C 1
ATOM 4718 O O . GLN B 1 135 ? -26.016 -12.109 -11.094 1 92.44 135 GLN B O 1
ATOM 4723 N N . SER B 1 136 ? -25.922 -13.555 -12.711 1 87.44 136 SER B N 1
ATOM 4724 C CA . SER B 1 136 ? -27.375 -13.523 -12.875 1 87.44 136 SER B CA 1
ATOM 4725 C C . SER B 1 136 ? -28.078 -13.922 -11.586 1 87.44 136 SER B C 1
ATOM 4727 O O . SER B 1 136 ? -27.531 -14.656 -10.766 1 87.44 136 SER B O 1
ATOM 4729 N N . CYS B 1 137 ? -29.297 -13.445 -11.445 1 73.69 137 CYS B N 1
ATOM 4730 C CA . CYS B 1 137 ? -30.078 -13.594 -10.219 1 73.69 137 CYS B CA 1
ATOM 4731 C C . CYS B 1 137 ? -30.391 -15.055 -9.945 1 73.69 137 CYS B C 1
ATOM 4733 O O . CYS B 1 137 ? -30.578 -15.453 -8.789 1 73.69 137 CYS B O 1
ATOM 4735 N N . GLU B 1 138 ? -30.391 -15.719 -10.906 1 75 138 GLU B N 1
ATOM 4736 C CA . GLU B 1 138 ? -30.75 -17.125 -10.742 1 75 138 GLU B CA 1
ATOM 4737 C C . GLU B 1 138 ? -29.547 -17.969 -10.328 1 75 138 GLU B C 1
ATOM 4739 O O . GLU B 1 138 ? -29.703 -19.094 -9.875 1 75 138 GLU B O 1
ATOM 4744 N N . SER B 1 139 ? -28.484 -17.25 -10.297 1 80.5 139 SER B N 1
ATOM 4745 C CA . SER B 1 139 ? -27.266 -18.031 -10.07 1 80.5 139 SER B CA 1
ATOM 4746 C C . SER B 1 139 ? -26.938 -18.125 -8.586 1 80.5 139 SER B C 1
ATOM 4748 O O . SER B 1 139 ? -27.219 -17.188 -7.824 1 80.5 139 SER B O 1
ATOM 4750 N N . ALA B 1 140 ? -26.406 -19.266 -8.211 1 84.19 140 ALA B N 1
ATOM 4751 C CA . ALA B 1 140 ? -25.922 -19.484 -6.852 1 84.19 140 ALA B CA 1
ATOM 4752 C C . ALA B 1 140 ? -24.703 -18.641 -6.551 1 84.19 140 ALA B C 1
ATOM 4754 O O . ALA B 1 140 ? -24.312 -18.484 -5.391 1 84.19 140 ALA B O 1
ATOM 4755 N N . PHE B 1 141 ? -24.156 -18.016 -7.535 1 92 141 PHE B N 1
ATOM 4756 C CA . PHE B 1 141 ? -22.906 -17.266 -7.395 1 92 141 PHE B CA 1
ATOM 4757 C C . PHE B 1 141 ? -23.141 -15.789 -7.645 1 92 141 PHE B C 1
ATOM 4759 O O . PHE B 1 141 ? -22.266 -15.102 -8.188 1 92 141 PHE B O 1
ATOM 4766 N N . LYS B 1 142 ? -24.266 -15.43 -7.238 1 86.19 142 LYS B N 1
ATOM 4767 C CA . LYS B 1 142 ? -24.594 -14.016 -7.414 1 86.19 142 LYS B CA 1
ATOM 4768 C C . LYS B 1 142 ? -23.594 -13.125 -6.699 1 86.19 142 LYS B C 1
ATOM 4770 O O . LYS B 1 142 ? -23.188 -13.414 -5.57 1 86.19 142 LYS B O 1
ATOM 4775 N N . GLY B 1 143 ? -23.094 -12.148 -7.297 1 84.56 143 GLY B N 1
ATOM 4776 C CA . GLY B 1 143 ? -22.141 -11.227 -6.703 1 84.56 143 GLY B CA 1
ATOM 4777 C C . GLY B 1 143 ? -20.688 -11.594 -6.98 1 84.56 143 GLY B C 1
ATOM 4778 O O . GLY B 1 143 ? -19.766 -10.953 -6.477 1 84.56 143 GLY B O 1
ATOM 4779 N N . ILE B 1 144 ? -20.531 -12.625 -7.742 1 92.31 144 ILE B N 1
ATOM 4780 C CA . ILE B 1 144 ? -19.203 -13.094 -8.125 1 92.31 144 ILE B CA 1
ATOM 4781 C C . ILE B 1 144 ? -18.469 -12 -8.898 1 92.31 144 ILE B C 1
ATOM 4783 O O . ILE B 1 144 ? -19.094 -11.188 -9.586 1 92.31 144 ILE B O 1
ATOM 4787 N N . SER B 1 145 ? -17.172 -11.828 -8.664 1 94.38 145 SER B N 1
ATOM 4788 C CA . SER B 1 145 ? -16.359 -10.859 -9.383 1 94.38 145 SER B CA 1
ATOM 4789 C C . SER B 1 145 ? -15.031 -11.469 -9.812 1 94.38 145 SER B C 1
ATOM 4791 O O . SER B 1 145 ? -14.688 -12.578 -9.406 1 94.38 145 SER B O 1
ATOM 4793 N N . GLN B 1 146 ? -14.375 -10.789 -10.703 1 93.88 146 GLN B N 1
ATOM 4794 C CA . GLN B 1 146 ? -13.117 -11.297 -11.242 1 93.88 146 GLN B CA 1
ATOM 4795 C C . GLN B 1 146 ? -11.938 -10.844 -10.391 1 93.88 146 GLN B C 1
ATOM 4797 O O . GLN B 1 146 ? -11.891 -9.703 -9.93 1 93.88 146 GLN B O 1
ATOM 4802 N N . LEU B 1 147 ? -11.125 -11.758 -10.039 1 91 147 LEU B N 1
ATOM 4803 C CA . LEU B 1 147 ? -9.836 -11.477 -9.414 1 91 147 LEU B CA 1
ATOM 4804 C C . LEU B 1 147 ? -8.703 -11.562 -10.43 1 91 147 LEU B C 1
ATOM 4806 O O . LEU B 1 147 ? -8.406 -12.648 -10.938 1 91 147 LEU B O 1
ATOM 4810 N N . ARG B 1 148 ? -8.055 -10.539 -10.773 1 82.06 148 ARG B N 1
ATOM 4811 C CA . ARG B 1 148 ? -7.016 -10.492 -11.797 1 82.06 148 ARG B CA 1
ATOM 4812 C C . ARG B 1 148 ? -5.672 -10.953 -11.234 1 82.06 148 ARG B C 1
ATOM 4814 O O . ARG B 1 148 ? -4.926 -10.148 -10.672 1 82.06 148 ARG B O 1
ATOM 4821 N N . THR B 1 149 ? -5.359 -12.164 -11.312 1 82.62 149 THR B N 1
ATOM 4822 C CA . THR B 1 149 ? -4.113 -12.773 -10.867 1 82.62 149 THR B CA 1
ATOM 4823 C C . THR B 1 149 ? -3.566 -13.727 -11.93 1 82.62 149 THR B C 1
ATOM 4825 O O . THR B 1 149 ? -4.207 -13.945 -12.961 1 82.62 149 THR B O 1
ATOM 4828 N N . GLY B 1 150 ? -2.33 -14.156 -11.781 1 83.88 150 GLY B N 1
ATOM 4829 C CA . GLY B 1 150 ? -1.698 -15.031 -12.758 1 83.88 150 GLY B CA 1
ATOM 4830 C C . GLY B 1 150 ? -0.511 -14.391 -13.453 1 83.88 150 GLY B C 1
ATOM 4831 O O . GLY B 1 150 ? -0.229 -13.211 -13.242 1 83.88 150 GLY B O 1
ATOM 4832 N N . SER B 1 151 ? 0.006 -15.227 -14.234 1 81.31 151 SER B N 1
ATOM 4833 C CA . SER B 1 151 ? 1.286 -14.836 -14.82 1 81.31 151 SER B CA 1
ATOM 4834 C C . SER B 1 151 ? 1.131 -13.641 -15.742 1 81.31 151 SER B C 1
ATOM 4836 O O . SER B 1 151 ? 2.047 -12.82 -15.867 1 81.31 151 SER B O 1
ATOM 4838 N N . TYR B 1 152 ? 0.028 -13.617 -16.422 1 75.94 152 TYR B N 1
ATOM 4839 C CA . TYR B 1 152 ? -0.201 -12.492 -17.312 1 75.94 152 TYR B CA 1
ATOM 4840 C C . TYR B 1 152 ? -0.206 -11.18 -16.547 1 75.94 152 TYR B C 1
ATOM 4842 O O . TYR B 1 152 ? 0.502 -10.234 -16.906 1 75.94 152 TYR B O 1
ATOM 4850 N N . TYR B 1 153 ? -0.896 -11.156 -15.484 1 75.69 153 TYR B N 1
ATOM 4851 C CA . TYR B 1 153 ? -1.043 -9.938 -14.703 1 75.69 153 TYR B CA 1
ATOM 4852 C C . TYR B 1 153 ? 0.206 -9.664 -13.867 1 75.69 153 TYR B C 1
ATOM 4854 O O . TYR B 1 153 ? 0.41 -8.547 -13.391 1 75.69 153 TYR B O 1
ATOM 4862 N N . GLU B 1 154 ? 0.972 -10.688 -13.664 1 81.31 154 GLU B N 1
ATOM 4863 C CA . GLU B 1 154 ? 2.236 -10.562 -12.945 1 81.31 154 GLU B CA 1
ATOM 4864 C C . GLU B 1 154 ? 3.371 -10.172 -13.891 1 81.31 154 GLU B C 1
ATOM 4866 O O . GLU B 1 154 ? 4.477 -9.859 -13.438 1 81.31 154 GLU B O 1
ATOM 4871 N N . ARG B 1 155 ? 3.145 -10.18 -15.211 1 77.06 155 ARG B N 1
ATOM 4872 C CA . ARG B 1 155 ? 4.09 -9.812 -16.266 1 77.06 155 ARG B CA 1
ATOM 4873 C C . ARG B 1 155 ? 5.293 -10.742 -16.266 1 77.06 155 ARG B C 1
ATOM 4875 O O . ARG B 1 155 ? 6.434 -10.297 -16.391 1 77.06 155 ARG B O 1
ATOM 4882 N N . VAL B 1 156 ? 5.043 -11.992 -15.992 1 85.06 156 VAL B N 1
ATOM 4883 C CA . VAL B 1 156 ? 6.113 -12.984 -16 1 85.06 156 VAL B CA 1
ATOM 4884 C C . VAL B 1 156 ? 5.734 -14.148 -16.906 1 85.06 156 VAL B C 1
ATOM 4886 O O . VAL B 1 156 ? 6.309 -15.234 -16.812 1 85.06 156 VAL B O 1
ATOM 4889 N N . LYS B 1 157 ? 4.746 -13.891 -17.75 1 78.31 157 LYS B N 1
ATOM 4890 C CA . LYS B 1 157 ? 4.359 -14.906 -18.719 1 78.31 157 LYS B CA 1
ATOM 4891 C C . LYS B 1 157 ? 5.465 -15.141 -19.734 1 78.31 157 LYS B C 1
ATOM 4893 O O . LYS B 1 157 ? 6.094 -14.188 -20.203 1 78.31 157 LYS B O 1
ATOM 4898 N N . ILE B 1 158 ? 5.652 -16.406 -19.906 1 80.75 158 ILE B N 1
ATOM 4899 C CA . ILE B 1 158 ? 6.723 -16.766 -20.828 1 80.75 158 ILE B CA 1
ATOM 4900 C C . ILE B 1 158 ? 6.125 -17.391 -22.094 1 80.75 158 ILE B C 1
ATOM 4902 O O . ILE B 1 158 ? 5.062 -18 -22.031 1 80.75 158 ILE B O 1
ATOM 4906 N N . SER B 1 159 ? 6.719 -17.25 -23.156 1 74.94 159 SER B N 1
ATOM 4907 C CA . SER B 1 159 ? 6.449 -17.922 -24.422 1 74.94 159 SER B CA 1
ATOM 4908 C C . SER B 1 159 ? 5.211 -17.328 -25.094 1 74.94 159 SER B C 1
ATOM 4910 O O . SER B 1 159 ? 5.055 -16.109 -25.188 1 74.94 159 SER B O 1
ATOM 4912 N N . ALA B 1 160 ? 4.176 -18.156 -25.484 1 74.75 160 ALA B N 1
ATOM 4913 C CA . ALA B 1 160 ? 3.047 -17.75 -26.312 1 74.75 160 ALA B CA 1
ATOM 4914 C C . ALA B 1 160 ? 1.823 -17.422 -25.453 1 74.75 160 ALA B C 1
ATOM 4916 O O . ALA B 1 160 ? 1.652 -18 -24.375 1 74.75 160 ALA B O 1
ATOM 4917 N N . PRO B 1 161 ? 1.232 -16.344 -25.734 1 81 161 PRO B N 1
ATOM 4918 C CA . PRO B 1 161 ? -0.01 -16.016 -25.031 1 81 161 PRO B CA 1
ATOM 4919 C C . PRO B 1 161 ? -1.117 -17.047 -25.281 1 81 161 PRO B C 1
ATOM 4921 O O . PRO B 1 161 ? -2.205 -16.688 -25.734 1 81 161 PRO B O 1
ATOM 4924 N N . ASN B 1 162 ? -0.855 -18.297 -24.922 1 84.56 162 ASN B N 1
ATOM 4925 C CA . ASN B 1 162 ? -1.775 -19.391 -25.234 1 84.56 162 ASN B CA 1
ATOM 4926 C C . ASN B 1 162 ? -2.369 -19.984 -23.953 1 84.56 162 ASN B C 1
ATOM 4928 O O . ASN B 1 162 ? -3.174 -20.922 -24.016 1 84.56 162 ASN B O 1
ATOM 4932 N N . GLU B 1 163 ? -1.98 -19.453 -22.859 1 86.69 163 GLU B N 1
ATOM 4933 C CA . GLU B 1 163 ? -2.521 -19.938 -21.594 1 86.69 163 GLU B CA 1
ATOM 4934 C C . GLU B 1 163 ? -2.875 -18.766 -20.672 1 86.69 163 GLU B C 1
ATOM 4936 O O . GLU B 1 163 ? -2.064 -17.875 -20.469 1 86.69 163 GLU B O 1
ATOM 4941 N N . PHE B 1 164 ? -4.086 -18.797 -20.188 1 88.38 164 PHE B N 1
ATOM 4942 C CA . PHE B 1 164 ? -4.551 -17.766 -19.266 1 88.38 164 PHE B CA 1
ATOM 4943 C C . PHE B 1 164 ? -5.191 -18.391 -18.031 1 88.38 164 PHE B C 1
ATOM 4945 O O . PHE B 1 164 ? -5.883 -19.406 -18.125 1 88.38 164 PHE B O 1
ATOM 4952 N N . ASP B 1 165 ? -4.914 -17.812 -16.953 1 89.56 165 ASP B N 1
ATOM 4953 C CA . ASP B 1 165 ? -5.562 -18.172 -15.703 1 89.56 165 ASP B CA 1
ATOM 4954 C C . ASP B 1 165 ? -6.508 -17.062 -15.234 1 89.56 165 ASP B C 1
ATOM 4956 O O . ASP B 1 165 ? -6.082 -15.922 -15.039 1 89.56 165 ASP B O 1
ATOM 4960 N N . ILE B 1 166 ? -7.746 -17.453 -15.117 1 92.5 166 ILE B N 1
ATOM 4961 C CA . ILE B 1 166 ? -8.75 -16.5 -14.656 1 92.5 166 ILE B CA 1
ATOM 4962 C C . ILE B 1 166 ? -9.328 -16.969 -13.32 1 92.5 166 ILE B C 1
ATOM 4964 O O . ILE B 1 166 ? -9.68 -18.125 -13.164 1 92.5 166 ILE B O 1
ATOM 4968 N N . MET B 1 167 ? -9.383 -16.062 -12.398 1 94.5 167 MET B N 1
ATOM 4969 C CA . MET B 1 167 ? -9.953 -16.406 -11.094 1 94.5 167 MET B CA 1
ATOM 4970 C C . MET B 1 167 ? -11.18 -15.547 -10.797 1 94.5 167 MET B C 1
ATOM 4972 O O . MET B 1 167 ? -11.133 -14.32 -10.906 1 94.5 167 MET B O 1
ATOM 4976 N N . PHE B 1 168 ? -12.273 -16.234 -10.539 1 96.12 168 PHE B N 1
ATOM 4977 C CA . PHE B 1 168 ? -13.469 -15.562 -10.047 1 96.12 168 PHE B CA 1
ATOM 4978 C C . PHE B 1 168 ? -13.57 -15.695 -8.531 1 96.12 168 PHE B C 1
ATOM 4980 O O . PHE B 1 168 ? -13.25 -16.734 -7.965 1 96.12 168 PHE B O 1
ATOM 4987 N N . LYS B 1 169 ? -14.031 -14.664 -7.898 1 95.94 169 LYS B N 1
ATOM 4988 C CA . LYS B 1 169 ? -14.086 -14.711 -6.441 1 95.94 169 LYS B CA 1
ATOM 4989 C C . LYS B 1 169 ? -15.508 -14.469 -5.941 1 95.94 169 LYS B C 1
ATOM 4991 O O . LYS B 1 169 ? -16.25 -13.68 -6.527 1 95.94 169 LYS B O 1
ATOM 4996 N N . LEU B 1 170 ? -15.875 -15.195 -4.941 1 93.81 170 LEU B N 1
ATOM 4997 C CA . LEU B 1 170 ? -17.078 -14.984 -4.148 1 93.81 170 LEU B CA 1
ATOM 4998 C C . LEU B 1 170 ? -16.75 -14.266 -2.844 1 93.81 170 LEU B C 1
ATOM 5000 O O . LEU B 1 170 ? -15.828 -14.664 -2.125 1 93.81 170 LEU B O 1
ATOM 5004 N N . ASP B 1 171 ? -17.438 -13.172 -2.611 1 90.06 171 ASP B N 1
ATOM 5005 C CA . ASP B 1 171 ? -17.156 -12.398 -1.402 1 90.06 171 ASP B CA 1
ATOM 5006 C C . ASP B 1 171 ? -18.438 -12.211 -0.576 1 90.06 171 ASP B C 1
ATOM 5008 O O . ASP B 1 171 ? -19.516 -12.578 -1.013 1 90.06 171 ASP B O 1
ATOM 5012 N N . GLY B 1 172 ? -18.234 -11.797 0.697 1 83.62 172 GLY B N 1
ATOM 5013 C CA . GLY B 1 172 ? -19.375 -11.445 1.52 1 83.62 172 GLY B CA 1
ATOM 5014 C C . GLY B 1 172 ? -19.766 -12.547 2.492 1 83.62 172 GLY B C 1
ATOM 5015 O O . GLY B 1 172 ? -20.844 -12.5 3.086 1 83.62 172 GLY B O 1
ATOM 5016 N N . TYR B 1 173 ? -18.953 -13.562 2.604 1 87.31 173 TYR B N 1
ATOM 5017 C CA . TYR B 1 173 ? -19.266 -14.664 3.5 1 87.31 173 TYR B CA 1
ATOM 5018 C C . TYR B 1 173 ? -18.328 -14.68 4.703 1 87.31 173 TYR B C 1
ATOM 5020 O O . TYR B 1 173 ? -17.141 -14.422 4.566 1 87.31 173 TYR B O 1
ATOM 5028 N N . ARG B 1 174 ? -18.969 -14.883 5.824 1 88.69 174 ARG B N 1
ATOM 5029 C CA . ARG B 1 174 ? -18.172 -15.094 7.027 1 88.69 174 ARG B CA 1
ATOM 5030 C C . ARG B 1 174 ? -17.906 -16.578 7.262 1 88.69 174 ARG B C 1
ATOM 5032 O O . ARG B 1 174 ? -18.828 -17.344 7.539 1 88.69 174 ARG B O 1
ATOM 5039 N N . ILE B 1 175 ? -16.703 -16.938 7.211 1 92.06 175 ILE B N 1
ATOM 5040 C CA . ILE B 1 175 ? -16.406 -18.359 7.203 1 92.06 175 ILE B CA 1
ATOM 5041 C C . ILE B 1 175 ? -15.547 -18.719 8.414 1 92.06 175 ILE B C 1
ATOM 5043 O O . ILE B 1 175 ? -14.852 -17.859 8.969 1 92.06 175 ILE B O 1
ATOM 5047 N N . GLN B 1 176 ? -15.688 -19.906 8.859 1 93.38 176 GLN B N 1
ATOM 5048 C CA . GLN B 1 176 ? -14.844 -20.562 9.852 1 93.38 176 GLN B CA 1
ATOM 5049 C C . GLN B 1 176 ? -14.062 -21.719 9.227 1 93.38 176 GLN B C 1
ATOM 5051 O O . GLN B 1 176 ? -14.633 -22.547 8.508 1 93.38 176 GLN B O 1
ATOM 5056 N N . LEU B 1 177 ? -12.789 -21.719 9.516 1 95.31 177 LEU B N 1
ATOM 5057 C CA . LEU B 1 177 ? -11.93 -22.734 8.898 1 95.31 177 LEU B CA 1
ATOM 5058 C C . LEU B 1 177 ? -11.539 -23.812 9.906 1 95.31 177 LEU B C 1
ATOM 5060 O O . LEU B 1 177 ? -11.227 -23.5 11.055 1 95.31 177 LEU B O 1
ATOM 5064 N N . GLU B 1 178 ? -11.664 -25 9.469 1 94.5 178 GLU B N 1
ATOM 5065 C CA . GLU B 1 178 ? -11.148 -26.156 10.203 1 94.5 178 GLU B CA 1
ATOM 5066 C C . GLU B 1 178 ? -10.07 -26.875 9.398 1 94.5 178 GLU B C 1
ATOM 5068 O O . GLU B 1 178 ? -10.344 -27.438 8.336 1 94.5 178 GLU B O 1
ATOM 5073 N N . GLU B 1 179 ? -8.945 -26.906 9.938 1 94.5 179 GLU B N 1
ATOM 5074 C CA . GLU B 1 179 ? -7.801 -27.453 9.219 1 94.5 179 GLU B CA 1
ATOM 5075 C C . GLU B 1 179 ? -7.98 -28.938 8.938 1 94.5 179 GLU B C 1
ATOM 5077 O O . GLU B 1 179 ? -8.461 -29.688 9.797 1 94.5 179 GLU B O 1
ATOM 5082 N N . TYR B 1 180 ? -7.719 -29.328 7.762 1 93 180 TYR B N 1
ATOM 5083 C CA . TYR B 1 180 ? -7.711 -30.734 7.367 1 93 180 TYR B CA 1
ATOM 5084 C C . TYR B 1 180 ? -6.285 -31.25 7.223 1 93 180 TYR B C 1
ATOM 5086 O O . TYR B 1 180 ? -5.477 -30.672 6.504 1 93 180 TYR B O 1
ATOM 5094 N N . GLY B 1 181 ? -6.02 -32.344 7.961 1 86.69 181 GLY B N 1
ATOM 5095 C CA . GLY B 1 181 ? -4.68 -32.906 7.891 1 86.69 181 GLY B CA 1
ATOM 5096 C C . GLY B 1 181 ? -3.65 -32.094 8.641 1 86.69 181 GLY B C 1
ATOM 5097 O O . GLY B 1 181 ? -3.992 -31.344 9.555 1 86.69 181 GLY B O 1
ATOM 5098 N N . ASP B 1 182 ? -2.326 -32.219 8.281 1 85.12 182 ASP B N 1
ATOM 5099 C CA . ASP B 1 182 ? -1.261 -31.531 9.008 1 85.12 182 ASP B CA 1
ATOM 5100 C C . ASP B 1 182 ? -0.415 -30.672 8.078 1 85.12 182 ASP B C 1
ATOM 5102 O O . ASP B 1 182 ? 0.668 -30.219 8.453 1 85.12 182 ASP B O 1
ATOM 5106 N N . SER B 1 183 ? -0.975 -30.453 6.883 1 87.88 183 SER B N 1
ATOM 5107 C CA . SER B 1 183 ? -0.186 -29.688 5.922 1 87.88 183 SER B CA 1
ATOM 5108 C C . SER B 1 183 ? -0.354 -28.188 6.129 1 87.88 183 SER B C 1
ATOM 5110 O O . SER B 1 183 ? 0.495 -27.406 5.707 1 87.88 183 SER B O 1
ATOM 5112 N N . GLY B 1 184 ? -1.525 -27.812 6.758 1 93.12 184 GLY B N 1
ATOM 5113 C CA . GLY B 1 184 ? -1.831 -26.406 6.938 1 93.12 184 GLY B CA 1
ATOM 5114 C C . GLY B 1 184 ? -2.373 -25.75 5.684 1 93.12 184 GLY B C 1
ATOM 5115 O O . GLY B 1 184 ? -2.707 -24.562 5.691 1 93.12 184 GLY B O 1
ATOM 5116 N N . ALA B 1 185 ? -2.531 -26.469 4.633 1 95.25 185 ALA B N 1
ATOM 5117 C CA . ALA B 1 185 ? -2.91 -25.891 3.346 1 95.25 185 ALA B CA 1
ATOM 5118 C C . ALA B 1 185 ? -4.379 -26.156 3.035 1 95.25 185 ALA B C 1
ATOM 5120 O O . ALA B 1 185 ? -5.012 -25.406 2.293 1 95.25 185 ALA B O 1
ATOM 5121 N N . PHE B 1 186 ? -4.992 -27.188 3.645 1 95.81 186 PHE B N 1
ATOM 5122 C CA . PHE B 1 186 ? -6.348 -27.609 3.318 1 95.81 186 PHE B CA 1
ATOM 5123 C C . PHE B 1 186 ? -7.273 -27.438 4.516 1 95.81 186 PHE B C 1
ATOM 5125 O O . PHE B 1 186 ? -6.879 -27.703 5.656 1 95.81 186 PHE B O 1
ATOM 5132 N N . TYR B 1 187 ? -8.508 -27.047 4.195 1 96.69 187 TYR B N 1
ATOM 5133 C CA . TYR B 1 187 ? -9.438 -26.734 5.273 1 96.69 187 TYR B CA 1
ATOM 5134 C C . TYR B 1 187 ? -10.859 -27.156 4.906 1 96.69 187 TYR B C 1
ATOM 5136 O O . TYR B 1 187 ? -11.219 -27.188 3.725 1 96.69 187 TYR B O 1
ATOM 5144 N N . PHE B 1 188 ? -11.586 -27.531 5.945 1 96.25 188 PHE B N 1
ATOM 5145 C CA . PHE B 1 188 ? -13.039 -27.531 5.84 1 96.25 188 PHE B CA 1
ATOM 5146 C C . PHE B 1 188 ? -13.594 -26.125 6.078 1 96.25 188 PHE B C 1
ATOM 5148 O O . PHE B 1 188 ? -13.109 -25.406 6.953 1 96.25 188 PHE B O 1
ATOM 5155 N N . VAL B 1 189 ? -14.547 -25.766 5.301 1 95.75 189 VAL B N 1
ATOM 5156 C CA . VAL B 1 189 ? -15.125 -24.422 5.402 1 95.75 189 VAL B CA 1
ATOM 5157 C C . VAL B 1 189 ? -16.531 -24.516 5.973 1 95.75 189 VAL B C 1
ATOM 5159 O O . VAL B 1 189 ? -17.359 -25.281 5.473 1 95.75 189 VAL B O 1
ATOM 5162 N N . LYS B 1 190 ? -16.734 -23.812 7.012 1 94 190 LYS B N 1
ATOM 5163 C CA . LYS B 1 190 ? -18.047 -23.656 7.625 1 94 190 LYS B CA 1
ATOM 5164 C C . LYS B 1 190 ? -18.453 -22.188 7.688 1 94 190 LYS B C 1
ATOM 5166 O O . LYS B 1 190 ? -17.609 -21.297 7.707 1 94 190 LYS B O 1
ATOM 5171 N N . PHE B 1 191 ? -19.781 -21.969 7.684 1 91.44 191 PHE B N 1
ATOM 5172 C CA . PHE B 1 191 ? -20.25 -20.609 7.828 1 91.44 191 PHE B CA 1
ATOM 5173 C C . PHE B 1 191 ? -20.5 -20.266 9.297 1 91.44 191 PHE B C 1
ATOM 5175 O O . PHE B 1 191 ? -21.031 -21.094 10.039 1 91.44 191 PHE B O 1
ATOM 5182 N N . ARG B 1 192 ? -20.047 -19.125 9.773 1 83.88 192 ARG B N 1
ATOM 5183 C CA . ARG B 1 192 ? -20.297 -18.688 11.148 1 83.88 192 ARG B CA 1
ATOM 5184 C C . ARG B 1 192 ? -21.75 -18.266 11.336 1 83.88 192 ARG B C 1
ATOM 5186 O O . ARG B 1 192 ? -22.391 -18.688 12.305 1 83.88 192 ARG B O 1
ATOM 5193 N N . ARG B 1 193 ? -22.219 -17.156 10.602 1 74.44 193 ARG B N 1
ATOM 5194 C CA . ARG B 1 193 ? -23.594 -16.688 10.578 1 74.44 193 ARG B CA 1
ATOM 5195 C C . ARG B 1 193 ? -24.25 -16.984 9.227 1 74.44 193 ARG B C 1
ATOM 5197 O O . ARG B 1 193 ? -23.703 -16.609 8.18 1 74.44 193 ARG B O 1
ATOM 5204 N N . ASN B 1 194 ? -24.922 -18.047 9.281 1 66 194 ASN B N 1
ATOM 5205 C CA . ASN B 1 194 ? -25.516 -18.422 8 1 66 194 ASN B CA 1
ATOM 5206 C C . ASN B 1 194 ? -26.938 -17.922 7.867 1 66 194 ASN B C 1
ATOM 5208 O O . ASN B 1 194 ? -27.891 -18.578 8.297 1 66 194 ASN B O 1
ATOM 5212 N N . PRO B 1 195 ? -26.906 -16.734 7.301 1 68.5 195 PRO B N 1
ATOM 5213 C CA . PRO B 1 195 ? -28.281 -16.266 7.102 1 68.5 195 PRO B CA 1
ATOM 5214 C C . PRO B 1 195 ? -29.062 -17.141 6.129 1 68.5 195 PRO B C 1
ATOM 5216 O O . PRO B 1 195 ? -28.484 -17.781 5.266 1 68.5 195 PRO B O 1
ATOM 5219 N N . ASN B 1 196 ? -30.266 -17.312 6.281 1 68.38 196 ASN B N 1
ATOM 5220 C CA . ASN B 1 196 ? -31.141 -18.172 5.496 1 68.38 196 ASN B CA 1
ATOM 5221 C C . ASN B 1 196 ? -31.062 -17.828 4.008 1 68.38 196 ASN B C 1
ATOM 5223 O O . ASN B 1 196 ? -31.203 -18.719 3.162 1 68.38 196 ASN B O 1
ATOM 5227 N N . GLY B 1 197 ? -30.594 -16.672 3.67 1 75.5 197 GLY B N 1
ATOM 5228 C CA . GLY B 1 197 ? -30.594 -16.297 2.266 1 75.5 197 GLY B CA 1
ATOM 5229 C C . GLY B 1 197 ? -29.25 -16.484 1.59 1 75.5 197 GLY B C 1
ATOM 5230 O O . GLY B 1 197 ? -29.078 -16.109 0.433 1 75.5 197 GLY B O 1
ATOM 5231 N N . ASN B 1 198 ? -28.453 -17.281 2.193 1 83.62 198 ASN B N 1
ATOM 5232 C CA . ASN B 1 198 ? -27.156 -17.562 1.59 1 83.62 198 ASN B CA 1
ATOM 5233 C C . ASN B 1 198 ? -27.266 -18.578 0.465 1 83.62 198 ASN B C 1
ATOM 5235 O O . ASN B 1 198 ? -27.625 -19.734 0.705 1 83.62 198 ASN B O 1
ATOM 5239 N N . PRO B 1 199 ? -27.016 -18.156 -0.777 1 86.88 199 PRO B N 1
ATOM 5240 C CA . PRO B 1 199 ? -27.156 -19.062 -1.923 1 86.88 199 PRO B CA 1
ATOM 5241 C C . PRO B 1 199 ? -26.25 -20.281 -1.834 1 86.88 199 PRO B C 1
ATOM 5243 O O . PRO B 1 199 ? -26.531 -21.312 -2.453 1 86.88 199 PRO B O 1
ATOM 5246 N N . LEU B 1 200 ? -25.234 -20.312 -1.052 1 90.44 200 LEU B N 1
ATOM 5247 C CA . LEU B 1 200 ? -24.266 -21.391 -0.97 1 90.44 200 LEU B CA 1
ATOM 5248 C C . LEU B 1 200 ? -24.734 -22.469 0.013 1 90.44 200 LEU B C 1
ATOM 5250 O O . LEU B 1 200 ? -24.141 -23.531 0.103 1 90.44 200 LEU B O 1
ATOM 5254 N N . ASN B 1 201 ? -25.844 -22.25 0.626 1 89.5 201 ASN B N 1
ATOM 5255 C CA . ASN B 1 201 ? -26.375 -23.203 1.596 1 89.5 201 ASN B CA 1
ATOM 5256 C C . ASN B 1 201 ? -26.766 -24.516 0.931 1 89.5 201 ASN B C 1
ATOM 5258 O O . ASN B 1 201 ? -26.734 -25.578 1.573 1 89.5 201 ASN B O 1
ATOM 5262 N N . GLN B 1 202 ? -27.109 -24.438 -0.314 1 90.44 202 GLN B N 1
ATOM 5263 C CA . GLN B 1 202 ? -27.531 -25.641 -1.033 1 90.44 202 GLN B CA 1
ATOM 5264 C C . GLN B 1 202 ? -26.375 -26.625 -1.179 1 90.44 202 GLN B C 1
ATOM 5266 O O . GLN B 1 202 ? -26.594 -27.812 -1.448 1 90.44 202 GLN B O 1
ATOM 5271 N N . PHE B 1 203 ? -25.172 -26.156 -0.881 1 93.44 203 PHE B N 1
ATOM 5272 C CA . PHE B 1 203 ? -24.016 -27.016 -1.076 1 93.44 203 PHE B CA 1
ATOM 5273 C C . PHE B 1 203 ? -23.453 -27.5 0.261 1 93.44 203 PHE B C 1
ATOM 5275 O O . PHE B 1 203 ? -22.391 -28.109 0.317 1 93.44 203 PHE B O 1
ATOM 5282 N N . LEU B 1 204 ? -24.141 -27.219 1.292 1 91.75 204 LEU B N 1
ATOM 5283 C CA . LEU B 1 204 ? -23.672 -27.609 2.617 1 91.75 204 LEU B CA 1
ATOM 5284 C C . LEU B 1 204 ? -23.938 -29.094 2.873 1 91.75 204 LEU B C 1
ATOM 5286 O O . LEU B 1 204 ? -25.016 -29.609 2.535 1 91.75 204 LEU B O 1
ATOM 5290 N N . GLU B 1 205 ? -22.844 -29.812 3.312 1 90.44 205 GLU B N 1
ATOM 5291 C CA . GLU B 1 205 ? -22.953 -31.172 3.824 1 90.44 205 GLU B CA 1
ATOM 5292 C C . GLU B 1 205 ? -22.609 -31.234 5.309 1 90.44 205 GLU B C 1
ATOM 5294 O O . GLU B 1 205 ? -21.438 -31.094 5.688 1 90.44 205 GLU B O 1
ATOM 5299 N N . LYS B 1 206 ? -23.453 -31.578 6.27 1 86.94 206 LYS B N 1
ATOM 5300 C CA . LYS B 1 206 ? -23.25 -31.625 7.715 1 86.94 206 LYS B CA 1
ATOM 5301 C C . LYS B 1 206 ? -22.562 -30.344 8.203 1 86.94 206 LYS B C 1
ATOM 5303 O O . LYS B 1 206 ? -21.531 -30.406 8.891 1 86.94 206 LYS B O 1
ATOM 5308 N N . GLU B 1 207 ? -22.828 -29.203 7.652 1 88.94 207 GLU B N 1
ATOM 5309 C CA . GLU B 1 207 ? -22.391 -27.875 8.07 1 88.94 207 GLU B CA 1
ATOM 5310 C C . GLU B 1 207 ? -21.125 -27.453 7.332 1 88.94 207 GLU B C 1
ATOM 5312 O O . GLU B 1 207 ? -20.625 -26.344 7.516 1 88.94 207 GLU B O 1
ATOM 5317 N N . VAL B 1 208 ? -20.578 -28.344 6.574 1 93.75 208 VAL B N 1
ATOM 5318 C CA . VAL B 1 208 ? -19.344 -28.078 5.828 1 93.75 208 VAL B CA 1
ATOM 5319 C C . VAL B 1 208 ? -19.688 -27.766 4.371 1 93.75 208 VAL B C 1
ATOM 5321 O O . VAL B 1 208 ? -20.516 -28.453 3.76 1 93.75 208 VAL B O 1
ATOM 5324 N N . LEU B 1 209 ? -19.156 -26.75 3.857 1 94.38 209 LEU B N 1
ATOM 5325 C CA . LEU B 1 209 ? -19.359 -26.406 2.455 1 94.38 209 LEU B CA 1
ATOM 5326 C C . LEU B 1 209 ? -18.609 -27.359 1.543 1 94.38 209 LEU B C 1
ATOM 5328 O O . LEU B 1 209 ? -17.375 -27.406 1.564 1 94.38 209 LEU B O 1
ATOM 5332 N N . SER B 1 210 ? -19.328 -28.078 0.751 1 94.38 210 SER B N 1
ATOM 5333 C CA . SER B 1 210 ? -18.734 -29.094 -0.116 1 94.38 210 SER B CA 1
ATOM 5334 C C . SER B 1 210 ? -18.016 -28.453 -1.306 1 94.38 210 SER B C 1
ATOM 5336 O O . SER B 1 210 ? -18.672 -27.875 -2.18 1 94.38 210 SER B O 1
ATOM 5338 N N . ALA B 1 211 ? -16.734 -28.625 -1.373 1 94.5 211 ALA B N 1
ATOM 5339 C CA . ALA B 1 211 ? -15.953 -28.094 -2.484 1 94.5 211 ALA B CA 1
ATOM 5340 C C . ALA B 1 211 ? -16.344 -28.75 -3.803 1 94.5 211 ALA B C 1
ATOM 5342 O O . ALA B 1 211 ? -16.469 -28.078 -4.828 1 94.5 211 ALA B O 1
ATOM 5343 N N . SER B 1 212 ? -16.594 -30.016 -3.779 1 92.94 212 SER B N 1
ATOM 5344 C CA . SER B 1 212 ? -16.922 -30.766 -4.984 1 92.94 212 SER B CA 1
ATOM 5345 C C . SER B 1 212 ? -18.266 -30.344 -5.559 1 92.94 212 SER B C 1
ATOM 5347 O O . SER B 1 212 ? -18.406 -30.188 -6.77 1 92.94 212 SER B O 1
ATOM 5349 N N . LYS B 1 213 ? -19.203 -30.156 -4.699 1 93.94 213 LYS B N 1
ATOM 5350 C CA . LYS B 1 213 ? -20.531 -29.75 -5.156 1 93.94 213 LYS B CA 1
ATOM 5351 C C . LYS B 1 213 ? -20.484 -28.344 -5.754 1 93.94 213 LYS B C 1
ATOM 5353 O O . LYS B 1 213 ? -21.125 -28.078 -6.773 1 93.94 213 LYS B O 1
ATOM 5358 N N . VAL B 1 214 ? -19.812 -27.516 -5.098 1 94.25 214 VAL B N 1
ATOM 5359 C CA . VAL B 1 214 ? -19.688 -26.141 -5.586 1 94.25 214 VAL B CA 1
ATOM 5360 C C . VAL B 1 214 ? -19.031 -26.141 -6.961 1 94.25 214 VAL B C 1
ATOM 5362 O O . VAL B 1 214 ? -19.5 -25.469 -7.883 1 94.25 214 VAL B O 1
ATOM 5365 N N . LEU B 1 215 ? -17.938 -26.875 -7.074 1 94.62 215 LEU B N 1
ATOM 5366 C CA . LEU B 1 215 ? -17.188 -26.938 -8.328 1 94.62 215 LEU B CA 1
ATOM 5367 C C . LEU B 1 215 ? -18.047 -27.531 -9.438 1 94.62 215 LEU B C 1
ATOM 5369 O O . LEU B 1 215 ? -17.984 -27.094 -10.586 1 94.62 215 LEU B O 1
ATOM 5373 N N . THR B 1 216 ? -18.812 -28.531 -9.102 1 93.88 216 THR B N 1
ATOM 5374 C CA . THR B 1 216 ? -19.688 -29.172 -10.078 1 93.88 216 THR B CA 1
ATOM 5375 C C . THR B 1 216 ? -20.734 -28.203 -10.602 1 93.88 216 THR B C 1
ATOM 5377 O O . THR B 1 216 ? -20.984 -28.125 -11.805 1 93.88 216 THR B O 1
ATOM 5380 N N . LYS B 1 217 ? -21.297 -27.5 -9.68 1 94.62 217 LYS B N 1
ATOM 5381 C CA . LYS B 1 217 ? -22.281 -26.5 -10.086 1 94.62 217 LYS B CA 1
ATOM 5382 C C . LYS B 1 217 ? -21.641 -25.406 -10.945 1 94.62 217 LYS B C 1
ATOM 5384 O O . LYS B 1 217 ? -22.219 -24.984 -11.945 1 94.62 217 LYS B O 1
ATOM 5389 N N . PHE B 1 218 ? -20.531 -24.984 -10.508 1 96.06 218 PHE B N 1
ATOM 5390 C CA . PHE B 1 218 ? -19.766 -23.984 -11.242 1 96.06 218 PHE B CA 1
ATOM 5391 C C . PHE B 1 218 ? -19.484 -24.453 -12.664 1 96.06 218 PHE B C 1
ATOM 5393 O O . PHE B 1 218 ? -19.734 -23.719 -13.625 1 96.06 218 PHE B O 1
ATOM 5400 N N . ARG B 1 219 ? -18.953 -25.609 -12.844 1 95.56 219 ARG B N 1
ATOM 5401 C CA . ARG B 1 219 ? -18.641 -26.203 -14.141 1 95.56 219 ARG B CA 1
ATOM 5402 C C . ARG B 1 219 ? -19.891 -26.312 -15.008 1 95.56 219 ARG B C 1
ATOM 5404 O O . ARG B 1 219 ? -19.844 -26.031 -16.203 1 95.56 219 ARG B O 1
ATOM 5411 N N . THR B 1 220 ? -20.969 -26.672 -14.398 1 94.88 220 THR B N 1
ATOM 5412 C CA . THR B 1 220 ? -22.234 -26.844 -15.125 1 94.88 220 THR B CA 1
ATOM 5413 C C . THR B 1 220 ? -22.688 -25.516 -15.719 1 94.88 220 THR B C 1
ATOM 5415 O O . THR B 1 220 ? -23.109 -25.453 -16.875 1 94.88 220 THR B O 1
ATOM 5418 N N . ILE B 1 221 ? -22.609 -24.516 -14.906 1 94.94 221 ILE B N 1
ATOM 5419 C CA . ILE B 1 221 ? -23.047 -23.203 -15.367 1 94.94 221 ILE B CA 1
ATOM 5420 C C . ILE B 1 221 ? -22.172 -22.75 -16.516 1 94.94 221 ILE B C 1
ATOM 5422 O O . ILE B 1 221 ? -22.656 -22.219 -17.516 1 94.94 221 ILE B O 1
ATOM 5426 N N . ILE B 1 222 ? -20.891 -22.938 -16.391 1 95.25 222 ILE B N 1
ATOM 5427 C CA . ILE B 1 222 ? -19.938 -22.547 -17.438 1 95.25 222 ILE B CA 1
ATOM 5428 C C . ILE B 1 222 ? -20.219 -23.328 -18.719 1 95.25 222 ILE B C 1
ATOM 5430 O O . ILE B 1 222 ? -20.234 -22.766 -19.812 1 95.25 222 ILE B O 1
ATOM 5434 N N . LYS B 1 223 ? -20.438 -24.609 -18.562 1 95.06 223 LYS B N 1
ATOM 5435 C CA . LYS B 1 223 ? -20.75 -25.469 -19.703 1 95.06 223 LYS B CA 1
ATOM 5436 C C . LYS B 1 223 ? -21.969 -24.969 -20.453 1 95.06 223 LYS B C 1
ATOM 5438 O O . LYS B 1 223 ? -21.984 -24.938 -21.688 1 95.06 223 LYS B O 1
ATOM 5443 N N . GLU B 1 224 ? -22.938 -24.547 -19.75 1 94 224 GLU B N 1
ATOM 5444 C CA . GLU B 1 224 ? -24.156 -24.031 -20.344 1 94 224 GLU B CA 1
ATOM 5445 C C . GLU B 1 224 ? -23.906 -22.688 -21.047 1 94 224 GLU B C 1
ATOM 5447 O O . GLU B 1 224 ? -24.438 -22.453 -22.141 1 94 224 GLU B O 1
ATOM 5452 N N . GLU B 1 225 ? -23.141 -21.906 -20.406 1 94 225 GLU B N 1
ATOM 5453 C CA . GLU B 1 225 ? -22.953 -20.547 -20.938 1 94 225 GLU B CA 1
ATOM 5454 C C . GLU B 1 225 ? -22.094 -20.578 -22.203 1 94 225 GLU B C 1
ATOM 5456 O O . GLU B 1 225 ? -22.281 -19.75 -23.094 1 94 225 GLU B O 1
ATOM 5461 N N . ILE B 1 226 ? -21.109 -21.422 -22.297 1 94.38 226 ILE B N 1
ATOM 5462 C CA . ILE B 1 226 ? -20.203 -21.453 -23.438 1 94.38 226 ILE B CA 1
ATOM 5463 C C . ILE B 1 226 ? -20.984 -21.781 -24.703 1 94.38 226 ILE B C 1
ATOM 5465 O O . ILE B 1 226 ? -20.609 -21.359 -25.797 1 94.38 226 ILE B O 1
ATOM 5469 N N . LYS B 1 227 ? -22.047 -22.5 -24.594 1 92.56 227 LYS B N 1
ATOM 5470 C CA . LYS B 1 227 ? -22.906 -22.828 -25.734 1 92.56 227 LYS B CA 1
ATOM 5471 C C . LYS B 1 227 ? -23.609 -21.578 -26.266 1 92.56 227 LYS B C 1
ATOM 5473 O O . LYS B 1 227 ? -23.969 -21.516 -27.453 1 92.56 227 LYS B O 1
ATOM 5478 N N . ASN B 1 228 ? -23.734 -20.641 -25.391 1 91.38 228 ASN B N 1
ATOM 5479 C CA . ASN B 1 228 ? -24.422 -19.422 -25.766 1 91.38 228 ASN B CA 1
ATOM 5480 C C . ASN B 1 228 ? -23.484 -18.422 -26.438 1 91.38 228 ASN B C 1
ATOM 5482 O O . ASN B 1 228 ? -23.938 -17.422 -27 1 91.38 228 ASN B O 1
ATOM 5486 N N . ILE B 1 229 ? -22.188 -18.734 -26.328 1 91.12 229 ILE B N 1
ATOM 5487 C CA . ILE B 1 229 ? -21.219 -17.859 -26.969 1 91.12 229 ILE B CA 1
ATOM 5488 C C . ILE B 1 229 ? -21.031 -18.281 -28.438 1 91.12 229 ILE B C 1
ATOM 5490 O O . ILE B 1 229 ? -20.406 -19.297 -28.719 1 91.12 229 ILE B O 1
ATOM 5494 N N . LYS B 1 230 ? -21.609 -17.609 -29.438 1 84.75 230 LYS B N 1
ATOM 5495 C CA . LYS B 1 230 ? -21.688 -18.062 -30.828 1 84.75 230 LYS B CA 1
ATOM 5496 C C . LYS B 1 230 ? -20.469 -17.594 -31.609 1 84.75 230 LYS B C 1
ATOM 5498 O O . LYS B 1 230 ? -20.016 -18.281 -32.531 1 84.75 230 LYS B O 1
ATOM 5503 N N . ASP B 1 231 ? -19.875 -16.516 -31.281 1 85.06 231 ASP B N 1
ATOM 5504 C CA . ASP B 1 231 ? -18.844 -15.906 -32.125 1 85.06 231 ASP B CA 1
ATOM 5505 C C . ASP B 1 231 ? -17.469 -16.484 -31.828 1 85.06 231 ASP B C 1
ATOM 5507 O O . ASP B 1 231 ? -16.5 -16.172 -32.531 1 85.06 231 ASP B O 1
ATOM 5511 N N . ILE B 1 232 ? -17.359 -17.422 -30.875 1 89.38 232 ILE B N 1
ATOM 5512 C CA . ILE B 1 232 ? -16.062 -17.953 -30.484 1 89.38 232 ILE B CA 1
ATOM 5513 C C . ILE B 1 232 ? -16.156 -19.484 -30.359 1 89.38 232 ILE B C 1
ATOM 5515 O O . ILE B 1 232 ? -17.125 -20 -29.781 1 89.38 232 ILE B O 1
ATOM 5519 N N . ASP B 1 233 ? -15.242 -20.172 -30.969 1 92.25 233 ASP B N 1
ATOM 5520 C CA . ASP B 1 233 ? -15.164 -21.625 -30.859 1 92.25 233 ASP B CA 1
ATOM 5521 C C . ASP B 1 233 ? -14.531 -22.047 -29.547 1 92.25 233 ASP B C 1
ATOM 5523 O O . ASP B 1 233 ? -13.305 -22.078 -29.422 1 92.25 233 ASP B O 1
ATOM 5527 N N . ILE B 1 234 ? -15.305 -22.422 -28.641 1 94.94 234 ILE B N 1
ATOM 5528 C CA . ILE B 1 234 ? -14.844 -22.766 -27.297 1 94.94 234 ILE B CA 1
ATOM 5529 C C . ILE B 1 234 ? -15.242 -24.203 -26.969 1 94.94 234 ILE B C 1
ATOM 5531 O O . ILE B 1 234 ? -16.391 -24.609 -27.188 1 94.94 234 ILE B O 1
ATOM 5535 N N . VAL B 1 235 ? -14.32 -24.938 -26.453 1 94.75 235 VAL B N 1
ATOM 5536 C CA . VAL B 1 235 ? -14.578 -26.312 -26 1 94.75 235 VAL B CA 1
ATOM 5537 C C . VAL B 1 235 ? -14.195 -26.453 -24.531 1 94.75 235 VAL B C 1
ATOM 5539 O O . VAL B 1 235 ? -13.172 -25.922 -24.094 1 94.75 235 VAL B O 1
ATOM 5542 N N . LEU B 1 236 ? -15.039 -27.125 -23.844 1 95.62 236 LEU B N 1
ATOM 5543 C CA . LEU B 1 236 ? -14.758 -27.438 -22.453 1 95.62 236 LEU B CA 1
ATOM 5544 C C . LEU B 1 236 ? -13.93 -28.719 -22.344 1 95.62 236 LEU B C 1
ATOM 5546 O O . LEU B 1 236 ? -14.312 -29.75 -22.875 1 95.62 236 LEU B O 1
ATOM 5550 N N . GLU B 1 237 ? -12.789 -28.594 -21.688 1 94.12 237 GLU B N 1
ATOM 5551 C CA . GLU B 1 237 ? -11.961 -29.781 -21.484 1 94.12 237 GLU B CA 1
ATOM 5552 C C . GLU B 1 237 ? -12.539 -30.672 -20.391 1 94.12 237 GLU B C 1
ATOM 5554 O O . GLU B 1 237 ? -13.234 -30.203 -19.5 1 94.12 237 GLU B O 1
ATOM 5559 N N . ARG B 1 238 ? -12.125 -31.891 -20.484 1 90.31 238 ARG B N 1
ATOM 5560 C CA . ARG B 1 238 ? -12.586 -32.844 -19.5 1 90.31 238 ARG B CA 1
ATOM 5561 C C . ARG B 1 238 ? -12.039 -32.531 -18.109 1 90.31 238 ARG B C 1
ATOM 5563 O O . ARG B 1 238 ? -10.922 -32.031 -17.984 1 90.31 238 ARG B O 1
ATOM 5570 N N . LYS B 1 239 ? -12.875 -32.844 -17.25 1 87.69 239 LYS B N 1
ATOM 5571 C CA . LYS B 1 239 ? -12.492 -32.625 -15.852 1 87.69 239 LYS B CA 1
ATOM 5572 C C . LYS B 1 239 ? -11.305 -33.5 -15.453 1 87.69 239 LYS B C 1
ATOM 5574 O O . LYS B 1 239 ? -11.289 -34.688 -15.727 1 87.69 239 LYS B O 1
ATOM 5579 N N . LYS B 1 240 ? -10.305 -32.844 -14.977 1 82.25 240 LYS B N 1
ATOM 5580 C CA . LYS B 1 240 ? -9.172 -33.562 -14.406 1 82.25 240 LYS B CA 1
ATOM 5581 C C . LYS B 1 240 ? -9.352 -33.781 -12.906 1 82.25 240 LYS B C 1
ATOM 5583 O O . LYS B 1 240 ? -9.695 -32.844 -12.18 1 82.25 240 LYS B O 1
ATOM 5588 N N . ARG B 1 241 ? -9.125 -34.969 -12.547 1 79.69 241 ARG B N 1
ATOM 5589 C CA . ARG B 1 241 ? -9.297 -35.312 -11.133 1 79.69 241 ARG B CA 1
ATOM 5590 C C . ARG B 1 241 ? -8.367 -34.469 -10.258 1 79.69 241 ARG B C 1
ATOM 5592 O O . ARG B 1 241 ? -7.18 -34.344 -10.555 1 79.69 241 ARG B O 1
ATOM 5599 N N . GLY B 1 242 ? -8.93 -33.875 -9.32 1 78.62 242 GLY B N 1
ATOM 5600 C CA . GLY B 1 242 ? -8.125 -33.156 -8.359 1 78.62 242 GLY B CA 1
ATOM 5601 C C . GLY B 1 242 ? -7.863 -31.703 -8.781 1 78.62 242 GLY B C 1
ATOM 5602 O O . GLY B 1 242 ? -7.293 -30.922 -8.016 1 78.62 242 GLY B O 1
ATOM 5603 N N . SER B 1 243 ? -8.18 -31.391 -9.977 1 86.06 243 SER B N 1
ATOM 5604 C CA . SER B 1 243 ? -7.949 -30.031 -10.453 1 86.06 243 SER B CA 1
ATOM 5605 C C . SER B 1 243 ? -9.133 -29.125 -10.125 1 86.06 243 SER B C 1
ATOM 5607 O O . SER B 1 243 ? -10.289 -29.484 -10.375 1 86.06 243 SER B O 1
ATOM 5609 N N . PRO B 1 244 ? -8.859 -28.016 -9.633 1 91.62 244 PRO B N 1
ATOM 5610 C CA . PRO B 1 244 ? -9.945 -27.094 -9.328 1 91.62 244 PRO B CA 1
ATOM 5611 C C . PRO B 1 244 ? -10.352 -26.234 -10.523 1 91.62 244 PRO B C 1
ATOM 5613 O O . PRO B 1 244 ? -11.305 -25.453 -10.438 1 91.62 244 PRO B O 1
ATOM 5616 N N . ALA B 1 245 ? -9.688 -26.297 -11.625 1 93.69 245 ALA B N 1
ATOM 5617 C CA . ALA B 1 245 ? -9.898 -25.406 -12.758 1 93.69 245 ALA B CA 1
ATOM 5618 C C . ALA B 1 245 ? -10.898 -26 -13.75 1 93.69 245 ALA B C 1
ATOM 5620 O O . ALA B 1 245 ? -10.953 -27.203 -13.93 1 93.69 245 ALA B O 1
ATOM 5621 N N . VAL B 1 246 ? -11.75 -25.188 -14.227 1 95.69 246 VAL B N 1
ATOM 5622 C CA . VAL B 1 246 ? -12.539 -25.469 -15.422 1 95.69 246 VAL B CA 1
ATOM 5623 C C . VAL B 1 246 ? -11.805 -24.953 -16.656 1 95.69 246 VAL B C 1
ATOM 5625 O O . VAL B 1 246 ? -11.766 -23.75 -16.906 1 95.69 246 VAL B O 1
ATOM 5628 N N . THR B 1 247 ? -11.273 -25.828 -17.375 1 95.44 247 THR B N 1
ATOM 5629 C CA . THR B 1 247 ? -10.398 -25.453 -18.469 1 95.44 247 THR B CA 1
ATOM 5630 C C . THR B 1 247 ? -11.18 -25.344 -19.781 1 95.44 247 THR B C 1
ATOM 5632 O O . THR B 1 247 ? -11.867 -26.281 -20.172 1 95.44 247 THR B O 1
ATOM 5635 N N . LEU B 1 248 ? -11.055 -24.219 -20.406 1 96.25 248 LEU B N 1
ATOM 5636 C CA . LEU B 1 248 ? -11.656 -23.938 -21.719 1 96.25 248 LEU B CA 1
ATOM 5637 C C . LEU B 1 248 ? -10.594 -23.875 -22.797 1 96.25 248 LEU B C 1
ATOM 5639 O O . LEU B 1 248 ? -9.492 -23.375 -22.578 1 96.25 248 LEU B O 1
ATOM 5643 N N . LEU B 1 249 ? -10.93 -24.453 -23.906 1 96 249 LEU B N 1
ATOM 5644 C CA . LEU B 1 249 ? -10.055 -24.359 -25.078 1 96 249 LEU B CA 1
ATOM 5645 C C . LEU B 1 249 ? -10.695 -23.531 -26.172 1 96 249 LEU B C 1
ATOM 5647 O O . LEU B 1 249 ? -11.719 -23.922 -26.75 1 96 249 LEU B O 1
ATOM 5651 N N . ILE B 1 250 ? -10.094 -22.359 -26.375 1 93.62 250 ILE B N 1
ATOM 5652 C CA . ILE B 1 250 ? -10.5 -21.531 -27.5 1 93.62 250 ILE B CA 1
ATOM 5653 C C . ILE B 1 250 ? -9.703 -21.906 -28.734 1 93.62 250 ILE B C 1
ATOM 5655 O O . ILE B 1 250 ? -8.477 -21.766 -28.766 1 93.62 250 ILE B O 1
ATOM 5659 N N . ARG B 1 251 ? -10.281 -22.266 -29.781 1 90.5 251 ARG B N 1
ATOM 5660 C CA . ARG B 1 251 ? -9.586 -22.906 -30.906 1 90.5 251 ARG B CA 1
ATOM 5661 C C . ARG B 1 251 ? -9.227 -21.875 -31.969 1 90.5 251 ARG B C 1
ATOM 5663 O O . ARG B 1 251 ? -8.195 -22 -32.625 1 90.5 251 ARG B O 1
ATOM 5670 N N . LYS B 1 252 ? -10.07 -20.906 -32.25 1 84.31 252 LYS B N 1
ATOM 5671 C CA . LYS B 1 252 ? -9.828 -19.906 -33.281 1 84.31 252 LYS B CA 1
ATOM 5672 C C . LYS B 1 252 ? -9.703 -18.516 -32.688 1 84.31 252 LYS B C 1
ATOM 5674 O O . LYS B 1 252 ? -10.461 -18.141 -31.781 1 84.31 252 LYS B O 1
ATOM 5679 N N . PRO B 1 253 ? -8.781 -17.734 -33.219 1 81.31 253 PRO B N 1
ATOM 5680 C CA . PRO B 1 253 ? -7.832 -17.938 -34.312 1 81.31 253 PRO B CA 1
ATOM 5681 C C . PRO B 1 253 ? -6.629 -18.781 -33.906 1 81.31 253 PRO B C 1
ATOM 5683 O O . PRO B 1 253 ? -6.008 -19.422 -34.781 1 81.31 253 PRO B O 1
ATOM 5686 N N . LYS B 1 254 ? -6.199 -18.688 -32.719 1 85 254 LYS B N 1
ATOM 5687 C CA . LYS B 1 254 ? -5.152 -19.516 -32.156 1 85 254 LYS B CA 1
ATOM 5688 C C . LYS B 1 254 ? -5.652 -20.25 -30.906 1 85 254 LYS B C 1
ATOM 5690 O O . LYS B 1 254 ? -6.512 -19.734 -30.188 1 85 254 LYS B O 1
ATOM 5695 N N . GLU B 1 255 ? -5.121 -21.391 -30.781 1 91.06 255 GLU B N 1
ATOM 5696 C CA . GLU B 1 255 ? -5.562 -22.188 -29.641 1 91.06 255 GLU B CA 1
ATOM 5697 C C . GLU B 1 255 ? -5.113 -21.562 -28.328 1 91.06 255 GLU B C 1
ATOM 5699 O O . GLU B 1 255 ? -3.922 -21.312 -28.125 1 91.06 255 GLU B O 1
ATOM 5704 N N . ILE B 1 256 ? -5.992 -21.234 -27.484 1 92.06 256 ILE B N 1
ATOM 5705 C CA . ILE B 1 256 ? -5.738 -20.641 -26.172 1 92.06 256 ILE B CA 1
ATOM 5706 C C . ILE B 1 256 ? -6.414 -21.469 -25.078 1 92.06 256 ILE B C 1
ATOM 5708 O O . ILE B 1 256 ? -7.605 -21.766 -25.172 1 92.06 256 ILE B O 1
ATOM 5712 N N . SER B 1 257 ? -5.672 -21.891 -24.188 1 92.12 257 SER B N 1
ATOM 5713 C CA . SER B 1 257 ? -6.215 -22.594 -23.031 1 92.12 257 SER B CA 1
ATOM 5714 C C . SER B 1 257 ? -6.516 -21.625 -21.891 1 92.12 257 SER B C 1
ATOM 5716 O O . SER B 1 257 ? -5.656 -20.828 -21.484 1 92.12 257 SER B O 1
ATOM 5718 N N . VAL B 1 258 ? -7.707 -21.656 -21.391 1 93.25 258 VAL B N 1
ATOM 5719 C CA . VAL B 1 258 ? -8.109 -20.766 -20.312 1 93.25 258 VAL B CA 1
ATOM 5720 C C . VAL B 1 258 ? -8.539 -21.578 -19.094 1 93.25 258 VAL B C 1
ATOM 5722 O O . VAL B 1 258 ? -9.5 -22.344 -19.156 1 93.25 258 VAL B O 1
ATOM 5725 N N . ASP B 1 259 ? -7.836 -21.438 -18.062 1 92.94 259 ASP B N 1
ATOM 5726 C CA . ASP B 1 259 ? -8.219 -22.047 -16.797 1 92.94 259 ASP B CA 1
ATOM 5727 C C . ASP B 1 259 ? -9.062 -21.109 -15.945 1 92.94 259 ASP B C 1
ATOM 5729 O O . ASP B 1 259 ? -8.578 -20.078 -15.492 1 92.94 259 ASP B O 1
ATOM 5733 N N . VAL B 1 260 ? -10.266 -21.484 -15.711 1 95.62 260 VAL B N 1
ATOM 5734 C CA . VAL B 1 260 ? -11.164 -20.672 -14.891 1 95.62 260 VAL B CA 1
ATOM 5735 C C . VAL B 1 260 ? -11.266 -21.281 -13.492 1 95.62 260 VAL B C 1
ATOM 5737 O O . VAL B 1 260 ? -11.672 -22.438 -13.328 1 95.62 260 VAL B O 1
ATOM 5740 N N . ILE B 1 261 ? -10.938 -20.469 -12.555 1 95.75 261 ILE B N 1
ATOM 5741 C CA . ILE B 1 261 ? -10.883 -20.969 -11.18 1 95.75 261 ILE B CA 1
ATOM 5742 C C . ILE B 1 261 ? -11.844 -20.172 -10.305 1 95.75 261 ILE B C 1
ATOM 5744 O O . ILE B 1 261 ? -11.953 -18.953 -10.445 1 95.75 261 ILE B O 1
ATOM 5748 N N . LEU B 1 262 ? -12.523 -20.875 -9.477 1 96 262 LEU B N 1
ATOM 5749 C CA . LEU B 1 262 ? -13.398 -20.266 -8.484 1 96 262 LEU B CA 1
ATOM 5750 C C . LEU B 1 262 ? -12.695 -20.172 -7.133 1 96 262 LEU B C 1
ATOM 5752 O O . LEU B 1 262 ? -12.008 -21.094 -6.719 1 96 262 LEU B O 1
ATOM 5756 N N . ALA B 1 263 ? -12.891 -19 -6.469 1 96.81 263 ALA B N 1
ATOM 5757 C CA . ALA B 1 263 ? -12.266 -18.828 -5.16 1 96.81 263 ALA B CA 1
ATOM 5758 C C . ALA B 1 263 ? -13.227 -18.156 -4.18 1 96.81 263 ALA B C 1
ATOM 5760 O O . ALA B 1 263 ? -14.023 -17.297 -4.566 1 96.81 263 ALA B O 1
ATOM 5761 N N . LEU B 1 264 ? -13.188 -18.641 -2.986 1 95.94 264 LEU B N 1
ATOM 5762 C CA . LEU B 1 264 ? -13.906 -18 -1.887 1 95.94 264 LEU B CA 1
ATOM 5763 C C . LEU B 1 264 ? -13.016 -17.016 -1.152 1 95.94 264 LEU B C 1
ATOM 5765 O O . LEU B 1 264 ? -11.922 -17.359 -0.703 1 95.94 264 LEU B O 1
ATOM 5769 N N . GLU B 1 265 ? -13.477 -15.82 -1.058 1 96.44 265 GLU B N 1
ATOM 5770 C CA . GLU B 1 265 ? -12.695 -14.766 -0.415 1 96.44 265 GLU B CA 1
ATOM 5771 C C . GLU B 1 265 ? -12.938 -14.734 1.091 1 96.44 265 GLU B C 1
ATOM 5773 O O . GLU B 1 265 ? -14.078 -14.859 1.543 1 96.44 265 GLU B O 1
ATOM 5778 N N . SER B 1 266 ? -11.906 -14.625 1.84 1 95.62 266 SER B N 1
ATOM 5779 C CA . SER B 1 266 ? -12.016 -14.43 3.281 1 95.62 266 SER B CA 1
ATOM 5780 C C . SER B 1 266 ? -11.297 -13.156 3.719 1 95.62 266 SER B C 1
ATOM 5782 O O . SER B 1 266 ? -10.125 -12.961 3.389 1 95.62 266 SER B O 1
ATO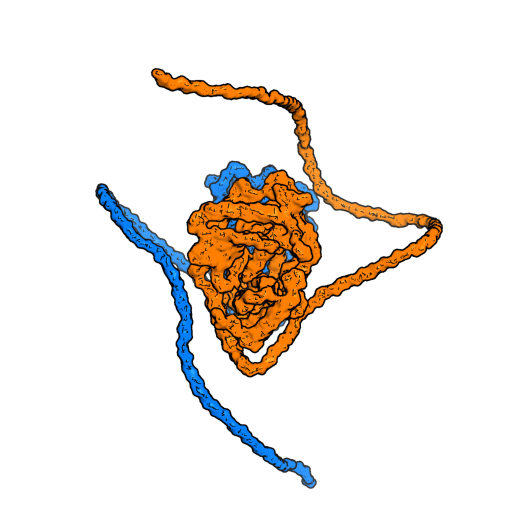M 5784 N N . LYS B 1 267 ? -12.008 -12.336 4.488 1 93.31 267 LYS B N 1
ATOM 5785 C CA . LYS B 1 267 ? -11.445 -11.078 4.957 1 93.31 267 LYS B CA 1
ATOM 5786 C C . LYS B 1 267 ? -11.008 -11.18 6.418 1 93.31 267 LYS B C 1
ATOM 5788 O O . LYS B 1 267 ? -10.633 -10.18 7.031 1 93.31 267 LYS B O 1
ATOM 5793 N N . SER B 1 268 ? -11.078 -12.383 6.918 1 92.62 268 SER B N 1
ATOM 5794 C CA . SER B 1 268 ? -10.594 -12.609 8.273 1 92.62 268 SER B CA 1
ATOM 5795 C C . SER B 1 268 ? -9.07 -12.633 8.32 1 92.62 268 SER B C 1
ATOM 5797 O O . SER B 1 268 ? -8.406 -12.531 7.285 1 92.62 268 SER B O 1
ATOM 5799 N N . SER B 1 269 ? -8.547 -12.727 9.57 1 94.69 269 SER B N 1
ATOM 5800 C CA . SER B 1 269 ? -7.105 -12.852 9.719 1 94.69 269 SER B CA 1
ATOM 5801 C C . SER B 1 269 ? -6.59 -14.125 9.055 1 94.69 269 SER B C 1
ATOM 5803 O O . SER B 1 269 ? -7.281 -15.141 9.023 1 94.69 269 SER B O 1
ATOM 5805 N N . TRP B 1 270 ? -5.387 -14.023 8.5 1 97.12 270 TRP B N 1
ATOM 5806 C CA . TRP B 1 270 ? -4.773 -15.203 7.898 1 97.12 270 TRP B CA 1
ATOM 5807 C C . TRP B 1 270 ? -4.695 -16.344 8.898 1 97.12 270 TRP B C 1
ATOM 5809 O O . TRP B 1 270 ? -4.484 -16.125 10.094 1 97.12 270 TRP B O 1
ATOM 5819 N N . PRO B 1 271 ? -4.855 -17.562 8.5 1 96.25 271 PRO B N 1
ATOM 5820 C CA . PRO B 1 271 ? -4.785 -18.719 9.391 1 96.25 271 PRO B CA 1
ATOM 5821 C C . PRO B 1 271 ? -3.436 -18.844 10.094 1 96.25 271 PRO B C 1
ATOM 5823 O O . PRO B 1 271 ? -2.424 -18.359 9.586 1 96.25 271 PRO B O 1
ATOM 5826 N N . VAL B 1 272 ? -3.416 -19.578 11.148 1 95.19 272 VAL B N 1
ATOM 5827 C CA . VAL B 1 272 ? -2.242 -19.75 11.992 1 95.19 272 VAL B CA 1
ATOM 5828 C C . VAL B 1 272 ? -1.144 -20.469 11.219 1 95.19 272 VAL B C 1
ATOM 5830 O O . VAL B 1 272 ? 0.044 -20.219 11.422 1 95.19 272 VAL B O 1
ATOM 5833 N N . SER B 1 273 ? -1.533 -21.359 10.336 1 96.06 273 SER B N 1
ATOM 5834 C CA . SER B 1 273 ? -0.579 -22.125 9.547 1 96.06 273 SER B CA 1
ATOM 5835 C C . SER B 1 273 ? 0.29 -21.219 8.688 1 96.06 273 SER B C 1
ATOM 5837 O O . SER B 1 273 ? 1.335 -21.641 8.188 1 96.06 273 SER B O 1
ATOM 5839 N N . THR B 1 274 ? -0.051 -19.938 8.477 1 97.69 274 THR B N 1
ATOM 5840 C CA . THR B 1 274 ? 0.663 -19.016 7.605 1 97.69 274 THR B CA 1
ATOM 5841 C C . THR B 1 274 ? 1.54 -18.062 8.422 1 97.69 274 THR B C 1
ATOM 5843 O O . THR B 1 274 ? 2.236 -17.219 7.855 1 97.69 274 THR B O 1
ATOM 5846 N N . GLN B 1 275 ? 1.554 -18.156 9.664 1 95.62 275 GLN B N 1
ATOM 5847 C CA . GLN B 1 275 ? 2.174 -17.172 10.547 1 95.62 275 GLN B CA 1
ATOM 5848 C C . GLN B 1 275 ? 3.66 -17.016 10.242 1 95.62 275 GLN B C 1
ATOM 5850 O O . GLN B 1 275 ? 4.18 -15.891 10.219 1 95.62 275 GLN B O 1
ATOM 5855 N N . GLU B 1 276 ? 4.301 -18.141 9.977 1 94.94 276 GLU B N 1
ATOM 5856 C CA . GLU B 1 276 ? 5.738 -18.094 9.727 1 94.94 276 GLU B CA 1
ATOM 5857 C C . GLU B 1 276 ? 6.035 -18 8.234 1 94.94 276 GLU B C 1
ATOM 5859 O O . GLU B 1 276 ? 7.199 -18.016 7.824 1 94.94 276 GLU B O 1
ATOM 5864 N N . GLY B 1 277 ? 5.016 -17.922 7.438 1 97.62 277 GLY B N 1
ATOM 5865 C CA . GLY B 1 277 ? 5.203 -17.781 6.004 1 97.62 277 GLY B CA 1
ATOM 5866 C C . GLY B 1 277 ? 5.414 -16.344 5.574 1 97.62 277 GLY B C 1
ATOM 5867 O O . GLY B 1 277 ? 5.465 -15.438 6.414 1 97.62 277 GLY B O 1
ATOM 5868 N N . LEU B 1 278 ? 5.719 -16.156 4.32 1 97.88 278 LEU B N 1
ATOM 5869 C CA . LEU B 1 278 ? 5.926 -14.82 3.752 1 97.88 278 LEU B CA 1
ATOM 5870 C C . LEU B 1 278 ? 7.078 -14.109 4.449 1 97.88 278 LEU B C 1
ATOM 5872 O O . LEU B 1 278 ? 6.895 -13.031 5.023 1 97.88 278 LEU B O 1
ATOM 5876 N N . PRO B 1 279 ? 8.273 -14.703 4.352 1 97.38 279 PRO B N 1
ATOM 5877 C CA . PRO B 1 279 ? 9.438 -14.148 5.047 1 97.38 279 PRO B CA 1
ATOM 5878 C C . PRO B 1 279 ? 10.086 -12.992 4.281 1 97.38 279 PRO B C 1
ATOM 5880 O O . PRO B 1 279 ? 11.234 -13.102 3.859 1 97.38 279 PRO B O 1
ATOM 5883 N N . ILE B 1 280 ? 9.477 -11.859 4.223 1 97.12 280 ILE B N 1
ATOM 5884 C CA . ILE B 1 280 ? 9.953 -10.758 3.389 1 97.12 280 ILE B CA 1
ATOM 5885 C C . ILE B 1 280 ? 10.461 -9.625 4.273 1 97.12 280 ILE B C 1
ATOM 5887 O O . ILE B 1 280 ? 10.664 -8.5 3.801 1 97.12 280 ILE B O 1
ATOM 5891 N N . HIS B 1 281 ? 10.719 -9.844 5.539 1 94.75 281 HIS B N 1
ATOM 5892 C CA . HIS B 1 281 ? 11.094 -8.82 6.504 1 94.75 281 HIS B CA 1
ATOM 5893 C C . HIS B 1 281 ? 12.336 -8.062 6.043 1 94.75 281 HIS B C 1
ATOM 5895 O O . HIS B 1 281 ? 12.398 -6.832 6.145 1 94.75 281 HIS B O 1
ATOM 5901 N N . ASN B 1 282 ? 13.25 -8.758 5.531 1 93.44 282 ASN B N 1
ATOM 5902 C CA . ASN B 1 282 ? 14.516 -8.141 5.16 1 93.44 282 ASN B CA 1
ATOM 5903 C C . ASN B 1 282 ? 14.539 -7.746 3.686 1 93.44 282 ASN B C 1
ATOM 5905 O O . ASN B 1 282 ? 15.508 -7.145 3.21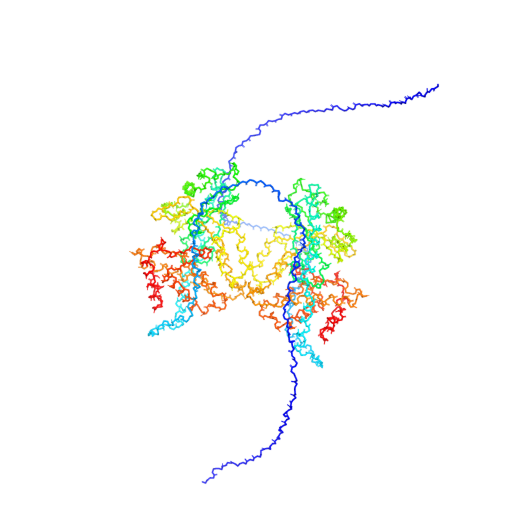5 1 93.44 282 ASN B O 1
ATOM 5909 N N . TRP B 1 283 ? 13.516 -8.141 2.947 1 96.19 283 TRP B N 1
ATOM 5910 C CA . TRP B 1 283 ? 13.398 -7.867 1.517 1 96.19 283 TRP B CA 1
ATOM 5911 C C . TRP B 1 283 ? 12.469 -6.688 1.258 1 96.19 283 TRP B C 1
ATOM 5913 O O . TRP B 1 283 ? 12.93 -5.574 0.989 1 96.19 283 TRP B O 1
ATOM 5923 N N . LEU B 1 284 ? 11.234 -6.828 1.61 1 96.5 284 LEU B N 1
ATOM 5924 C CA . LEU B 1 284 ? 10.25 -5.781 1.369 1 96.5 284 LEU B CA 1
ATOM 5925 C C . LEU B 1 284 ? 9.898 -5.059 2.666 1 96.5 284 LEU B C 1
ATOM 5927 O O . LEU B 1 284 ? 9.227 -4.023 2.643 1 96.5 284 LEU B O 1
ATOM 5931 N N . GLY B 1 285 ? 10.281 -5.621 3.826 1 94.75 285 GLY B N 1
ATOM 5932 C CA . GLY B 1 285 ? 10.094 -4.926 5.09 1 94.75 285 GLY B CA 1
ATOM 5933 C C . GLY B 1 285 ? 8.945 -5.477 5.91 1 94.75 285 GLY B C 1
ATOM 5934 O O . GLY B 1 285 ? 8.078 -6.168 5.379 1 94.75 285 GLY B O 1
ATOM 5935 N N . THR B 1 286 ? 8.914 -5.137 7.129 1 94.69 286 THR B N 1
ATOM 5936 C CA . THR B 1 286 ? 7.898 -5.59 8.078 1 94.69 286 THR B CA 1
ATOM 5937 C C . THR B 1 286 ? 6.574 -4.875 7.84 1 94.69 286 THR B C 1
ATOM 5939 O O . THR B 1 286 ? 5.504 -5.469 7.984 1 94.69 286 THR B O 1
ATOM 5942 N N . LYS B 1 287 ? 6.605 -3.621 7.539 1 92.81 287 LYS B N 1
ATOM 5943 C CA . LYS B 1 287 ? 5.391 -2.852 7.277 1 92.81 287 LYS B CA 1
ATOM 5944 C C . LYS B 1 287 ? 4.629 -3.412 6.078 1 92.81 287 LYS B C 1
ATOM 5946 O O . LYS B 1 287 ? 3.41 -3.578 6.137 1 92.81 287 LYS B O 1
ATOM 5951 N N . VAL B 1 288 ? 5.414 -3.67 5.027 1 95.94 288 VAL B N 1
ATOM 5952 C CA . VAL B 1 288 ? 4.801 -4.246 3.838 1 95.94 288 VAL B CA 1
ATOM 5953 C C . VAL B 1 288 ? 4.188 -5.605 4.176 1 95.94 288 VAL B C 1
ATOM 5955 O O . VAL B 1 288 ? 3.084 -5.922 3.732 1 95.94 288 VAL B O 1
ATOM 5958 N N . ARG B 1 289 ? 4.91 -6.438 4.945 1 96.94 289 ARG B N 1
ATOM 5959 C CA . ARG B 1 289 ? 4.383 -7.742 5.336 1 96.94 289 ARG B CA 1
ATOM 5960 C C . ARG B 1 289 ? 3.057 -7.598 6.078 1 96.94 289 ARG B C 1
ATOM 5962 O O . ARG B 1 289 ? 2.113 -8.352 5.824 1 96.94 289 ARG B O 1
ATOM 5969 N N . THR B 1 290 ? 3.012 -6.637 6.988 1 95.81 290 THR B N 1
ATOM 5970 C CA . THR B 1 290 ? 1.797 -6.391 7.758 1 95.81 290 THR B CA 1
ATOM 5971 C C . THR B 1 290 ? 0.651 -5.98 6.836 1 95.81 290 THR B C 1
ATOM 5973 O O . THR B 1 290 ? -0.476 -6.453 6.992 1 95.81 290 THR B O 1
ATOM 5976 N N . GLU B 1 291 ? 0.956 -5.113 5.918 1 95.25 291 GLU B N 1
ATOM 5977 C CA . GLU B 1 291 ? -0.056 -4.66 4.969 1 95.25 291 GLU B CA 1
ATOM 5978 C C . GLU B 1 291 ? -0.56 -5.812 4.105 1 95.25 291 GLU B C 1
ATOM 5980 O O . GLU B 1 291 ? -1.76 -5.922 3.846 1 95.25 291 GLU B O 1
ATOM 5985 N N . LEU B 1 292 ? 0.344 -6.645 3.615 1 97.44 292 LEU B N 1
ATOM 5986 C CA . LEU B 1 292 ? -0.032 -7.789 2.791 1 97.44 292 LEU B CA 1
ATOM 5987 C C . LEU B 1 292 ? -0.89 -8.773 3.582 1 97.44 292 LEU B C 1
ATOM 5989 O O . LEU B 1 292 ? -1.873 -9.305 3.061 1 97.44 292 LEU B O 1
ATOM 5993 N N . ARG B 1 293 ? -0.601 -8.961 4.844 1 97.19 293 ARG B N 1
ATOM 5994 C CA . ARG B 1 293 ? -1.31 -9.93 5.668 1 97.19 293 ARG B CA 1
ATOM 5995 C C . ARG B 1 293 ? -2.686 -9.406 6.07 1 97.19 293 ARG B C 1
ATOM 5997 O O . ARG B 1 293 ? -3.516 -10.164 6.582 1 97.19 293 ARG B O 1
ATOM 6004 N N . ARG B 1 294 ? -2.928 -8.156 5.863 1 96.06 294 ARG B N 1
ATOM 6005 C CA . ARG B 1 294 ? -4.238 -7.582 6.141 1 96.06 294 ARG B CA 1
ATOM 6006 C C . ARG B 1 294 ? -5.172 -7.738 4.941 1 96.06 294 ARG B C 1
ATOM 6008 O O . ARG B 1 294 ? -6.383 -7.559 5.066 1 96.06 294 ARG B O 1
ATOM 6015 N N . GLN B 1 295 ? -4.617 -8.086 3.811 1 96.31 295 GLN B N 1
ATOM 6016 C CA . GLN B 1 295 ? -5.434 -8.344 2.631 1 96.31 295 GLN B CA 1
ATOM 6017 C C . GLN B 1 295 ? -6.176 -9.672 2.758 1 96.31 295 GLN B C 1
ATOM 6019 O O . GLN B 1 295 ? -5.766 -10.547 3.527 1 96.31 295 GLN B O 1
ATOM 6024 N N . PRO B 1 296 ? -7.246 -9.75 1.999 1 96.19 296 PRO B N 1
ATOM 6025 C CA . PRO B 1 296 ? -7.973 -11.023 2.033 1 96.19 296 PRO B CA 1
ATOM 6026 C C . PRO B 1 296 ? -7.156 -12.18 1.462 1 96.19 296 PRO B C 1
ATOM 6028 O O . PRO B 1 296 ? -6.238 -11.961 0.669 1 96.19 296 PRO B O 1
ATOM 6031 N N . TYR B 1 297 ? -7.438 -13.344 1.956 1 96.94 297 TYR B N 1
ATOM 6032 C CA . TYR B 1 297 ? -6.949 -14.57 1.335 1 96.94 297 TYR B CA 1
ATOM 6033 C C . TYR B 1 297 ? -8.094 -15.359 0.701 1 96.94 297 TYR B C 1
ATOM 6035 O O . TYR B 1 297 ? -9.258 -15.008 0.871 1 96.94 297 TYR B O 1
ATOM 6043 N N . TYR B 1 298 ? -7.707 -16.391 -0.067 1 97.06 298 TYR B N 1
ATOM 6044 C CA . TYR B 1 298 ? -8.719 -17.078 -0.863 1 97.06 298 TYR B CA 1
ATOM 6045 C C . TYR B 1 298 ? -8.656 -18.578 -0.643 1 97.06 298 TYR B C 1
ATOM 6047 O O . TYR B 1 298 ? -7.621 -19.109 -0.227 1 97.06 298 TYR B O 1
ATOM 6055 N N . LEU B 1 299 ? -9.773 -19.219 -0.828 1 97.31 299 LEU B N 1
ATOM 6056 C CA . LEU B 1 299 ? -9.898 -20.672 -0.771 1 97.31 299 LEU B CA 1
ATOM 6057 C C . LEU B 1 299 ? -10.406 -21.219 -2.096 1 97.31 299 LEU B C 1
ATOM 6059 O O . LEU B 1 299 ? -11.445 -20.797 -2.594 1 97.31 299 LEU B O 1
ATOM 6063 N N . VAL B 1 300 ? -9.68 -22.109 -2.662 1 96.75 300 VAL B N 1
ATOM 6064 C CA . VAL B 1 300 ? -10.039 -22.75 -3.926 1 96.75 300 VAL B CA 1
ATOM 6065 C C . VAL B 1 300 ? -10.555 -24.156 -3.662 1 96.75 300 VAL B C 1
ATOM 6067 O O . VAL B 1 300 ? -10.023 -24.875 -2.807 1 96.75 300 VAL B O 1
ATOM 6070 N N . PRO B 1 301 ? -11.633 -24.516 -4.371 1 95.56 301 PRO B N 1
ATOM 6071 C CA . PRO B 1 301 ? -12.156 -25.875 -4.172 1 95.56 301 PRO B CA 1
ATOM 6072 C C . PRO B 1 301 ? -11.234 -26.953 -4.734 1 95.56 301 PRO B C 1
ATOM 6074 O O . PRO B 1 301 ? -11.406 -27.375 -5.879 1 95.56 301 PRO B O 1
ATOM 6077 N N . LYS B 1 302 ? -10.32 -27.375 -4.047 1 91.25 302 LYS B N 1
ATOM 6078 C CA . LYS B 1 302 ? -9.359 -28.422 -4.398 1 91.25 302 LYS B CA 1
ATOM 6079 C C . LYS B 1 302 ? -9.359 -29.531 -3.355 1 91.25 302 LYS B C 1
ATOM 6081 O O . LYS B 1 302 ? -9.289 -29.266 -2.154 1 91.25 302 LYS B O 1
ATOM 6086 N N . ASN B 1 303 ? -9.406 -30.75 -3.824 1 88.25 303 ASN B N 1
ATOM 6087 C CA . ASN B 1 303 ? -9.469 -31.906 -2.939 1 88.25 303 ASN B CA 1
ATOM 6088 C C . ASN B 1 303 ? -8.078 -32.312 -2.475 1 88.25 303 ASN B C 1
ATOM 6090 O O . ASN B 1 303 ? -7.145 -32.406 -3.279 1 88.25 303 ASN B O 1
ATOM 6094 N N . ALA B 1 304 ? -7.996 -32.5 -1.204 1 87.69 304 ALA B N 1
ATOM 6095 C CA . ALA B 1 304 ? -6.734 -32.969 -0.641 1 87.69 304 ALA B CA 1
ATOM 6096 C C . ALA B 1 304 ? -6.512 -34.438 -0.962 1 87.69 304 ALA B C 1
ATOM 6098 O O . ALA B 1 304 ? -7.457 -35.25 -0.946 1 87.69 304 ALA B O 1
ATOM 6099 N N . LYS B 1 305 ? -5.336 -34.812 -1.246 1 79.56 305 LYS B N 1
ATOM 6100 C CA . LYS B 1 305 ? -5 -36.188 -1.541 1 79.56 305 LYS B CA 1
ATOM 6101 C C . LYS B 1 305 ? -4.902 -37 -0.262 1 79.56 305 LYS B C 1
ATOM 6103 O O . LYS B 1 305 ? -4.348 -36.562 0.739 1 79.56 305 LYS B O 1
ATOM 6108 N N . GLU B 1 306 ? -5.555 -38.031 -0.132 1 77.56 306 GLU B N 1
ATOM 6109 C CA . GLU B 1 306 ? -5.484 -39 0.933 1 77.56 306 GLU B CA 1
ATOM 6110 C C . GLU B 1 306 ? -5.148 -40.406 0.376 1 77.56 306 GLU B C 1
ATOM 6112 O O . GLU B 1 306 ? -6.047 -41.156 0.013 1 77.56 306 GLU B O 1
ATOM 6117 N N . GLY B 1 307 ? -3.893 -40.688 0.526 1 70.75 307 GLY B N 1
ATOM 6118 C CA . GLY B 1 307 ? -3.521 -41.938 -0.127 1 70.75 307 GLY B CA 1
ATOM 6119 C C . GLY B 1 307 ? -3.82 -41.938 -1.614 1 70.75 307 GLY B C 1
ATOM 6120 O O . GLY B 1 307 ? -3.305 -41.125 -2.359 1 70.75 307 GLY B O 1
ATOM 6121 N N . ASN B 1 308 ? -4.66 -42.844 -1.92 1 70.56 308 ASN B N 1
ATOM 6122 C CA . ASN B 1 308 ? -5.047 -42.938 -3.322 1 70.56 308 ASN B CA 1
ATOM 6123 C C . ASN B 1 308 ? -6.398 -42.25 -3.576 1 70.56 308 ASN B C 1
ATOM 6125 O O . ASN B 1 308 ? -6.891 -42.25 -4.707 1 70.56 308 ASN B O 1
ATOM 6129 N N . ASP B 1 309 ? -6.848 -41.625 -2.537 1 79.06 309 ASP B N 1
ATOM 6130 C CA . ASP B 1 309 ? -8.156 -41 -2.67 1 79.06 309 ASP B CA 1
ATOM 6131 C C . ASP B 1 309 ? -8.086 -39.5 -2.395 1 79.06 309 ASP B C 1
ATOM 6133 O O . ASP B 1 309 ? -7.016 -38.969 -2.066 1 79.06 309 ASP B O 1
ATOM 6137 N N . PHE B 1 310 ? -9.172 -38.844 -2.811 1 80.31 310 PHE B N 1
ATOM 6138 C CA . PHE B 1 310 ? -9.281 -37.406 -2.598 1 80.31 310 PHE B CA 1
ATOM 6139 C C . PHE B 1 310 ? -10.414 -37.094 -1.636 1 80.31 310 PHE B C 1
ATOM 6141 O O . PHE B 1 310 ? -11.477 -37.688 -1.688 1 80.31 310 PHE B O 1
ATOM 6148 N N . GLN B 1 311 ? -10.133 -36.188 -0.705 1 82.19 311 GLN B N 1
ATOM 6149 C CA . GLN B 1 311 ? -11.164 -35.688 0.179 1 82.19 311 GLN B CA 1
ATOM 6150 C C . GLN B 1 311 ? -12.031 -34.656 -0.537 1 82.19 311 GLN B C 1
ATOM 6152 O O . GLN B 1 311 ? -11.562 -33.531 -0.839 1 82.19 311 GLN B O 1
ATOM 6157 N N . GLU B 1 312 ? -13.234 -34.875 -0.726 1 80.44 312 GLU B N 1
ATOM 6158 C CA . GLU B 1 312 ? -14.117 -34.125 -1.623 1 80.44 312 GLU B CA 1
ATOM 6159 C C . GLU B 1 312 ? -14.547 -32.781 -0.999 1 80.44 312 GLU B C 1
ATOM 6161 O O . GLU B 1 312 ? -15.023 -31.891 -1.698 1 80.44 312 GLU B O 1
ATOM 6166 N N . GLU B 1 313 ? -14.289 -32.625 0.214 1 89.5 313 GLU B N 1
ATOM 6167 C CA . GLU B 1 313 ? -14.883 -31.453 0.877 1 89.5 313 GLU B CA 1
ATOM 6168 C C . GLU B 1 313 ? -13.836 -30.375 1.142 1 89.5 313 GLU B C 1
ATOM 6170 O O . GLU B 1 313 ? -14.164 -29.281 1.594 1 89.5 313 GLU B O 1
ATOM 6175 N N . THR B 1 314 ? -12.664 -30.547 0.752 1 93.81 314 THR B N 1
ATOM 6176 C CA . THR B 1 314 ? -11.594 -29.672 1.239 1 93.81 314 THR B CA 1
ATOM 6177 C C . THR B 1 314 ? -11.391 -28.484 0.299 1 93.81 314 THR B C 1
ATOM 6179 O O . THR B 1 314 ? -11.664 -28.594 -0.9 1 93.81 314 THR B O 1
ATOM 6182 N N . TRP B 1 315 ? -11.039 -27.422 0.895 1 96.44 315 TRP B N 1
ATOM 6183 C CA . TRP B 1 315 ? -10.633 -26.203 0.221 1 96.44 315 TRP B CA 1
ATOM 6184 C C . TRP B 1 315 ? -9.164 -25.891 0.481 1 96.44 315 TRP B C 1
ATOM 6186 O O . TRP B 1 315 ? -8.664 -26.109 1.589 1 96.44 315 TRP B O 1
ATOM 6196 N N . ARG B 1 316 ? -8.508 -25.438 -0.521 1 96.44 316 ARG B N 1
ATOM 6197 C CA . ARG B 1 316 ? -7.098 -25.109 -0.374 1 96.44 316 ARG B CA 1
ATOM 6198 C C . ARG B 1 316 ? -6.891 -23.594 -0.293 1 96.44 316 ARG B C 1
ATOM 6200 O O . ARG B 1 316 ? -7.535 -22.844 -1.02 1 96.44 316 ARG B O 1
ATOM 6207 N N . LEU B 1 317 ? -5.938 -23.172 0.522 1 97.19 317 LEU B N 1
ATOM 6208 C CA . LEU B 1 317 ? -5.578 -21.766 0.635 1 97.19 317 LEU B CA 1
ATOM 6209 C C . LEU B 1 317 ? -4.883 -21.281 -0.632 1 97.19 317 LEU B C 1
ATOM 6211 O O . LEU B 1 317 ? -4.086 -22.016 -1.227 1 97.19 317 LEU B O 1
ATOM 6215 N N . SER B 1 318 ? -5.184 -20.078 -1.049 1 96.44 318 SER B N 1
ATOM 6216 C CA . SER B 1 318 ? -4.539 -19.422 -2.189 1 96.44 318 SER B CA 1
ATOM 6217 C C . SER B 1 318 ? -4.176 -17.984 -1.876 1 96.44 318 SER B C 1
ATOM 6219 O O . SER B 1 318 ? -4.969 -17.25 -1.271 1 96.44 318 SER B O 1
ATOM 6221 N N . PHE B 1 319 ? -3.018 -17.578 -2.24 1 97.19 319 PHE B N 1
ATOM 6222 C CA . PHE B 1 319 ? -2.514 -16.234 -2.018 1 97.19 319 PHE B CA 1
ATOM 6223 C C . PHE B 1 319 ? -2.08 -15.586 -3.33 1 97.19 319 PHE B C 1
ATOM 6225 O O . PHE B 1 319 ? -1.09 -14.852 -3.373 1 97.19 319 PHE B O 1
ATOM 6232 N N . SER B 1 320 ? -2.787 -15.852 -4.375 1 94.38 320 SER B N 1
ATOM 6233 C CA . SER B 1 320 ? -2.434 -15.383 -5.711 1 94.38 320 SER B CA 1
ATOM 6234 C C . SER B 1 320 ? -2.383 -13.867 -5.773 1 94.38 320 SER B C 1
ATOM 6236 O O . SER B 1 320 ? -1.549 -13.297 -6.48 1 94.38 320 SER B O 1
ATOM 6238 N N . ASN B 1 321 ? -3.295 -13.211 -5.062 1 95.25 321 ASN B N 1
ATOM 6239 C CA . ASN B 1 321 ? -3.295 -11.758 -5.039 1 95.25 321 ASN B CA 1
ATOM 6240 C C . ASN B 1 321 ? -2.014 -11.203 -4.418 1 95.25 321 ASN B C 1
ATOM 6242 O O . ASN B 1 321 ? -1.476 -10.195 -4.883 1 95.25 321 ASN B O 1
ATOM 6246 N N . ILE B 1 322 ? -1.527 -11.828 -3.379 1 97.38 322 ILE B N 1
ATOM 6247 C CA . ILE B 1 322 ? -0.319 -11.398 -2.688 1 97.38 322 ILE B CA 1
ATOM 6248 C C . ILE B 1 322 ? 0.896 -11.609 -3.588 1 97.38 322 ILE B C 1
ATOM 6250 O O . ILE B 1 322 ? 1.792 -10.766 -3.645 1 97.38 322 ILE B O 1
ATOM 6254 N N . GLU B 1 323 ? 0.9 -12.773 -4.281 1 96.12 323 GLU B N 1
ATOM 6255 C CA . GLU B 1 323 ? 1.978 -13.047 -5.23 1 96.12 323 GLU B CA 1
ATOM 6256 C C . GLU B 1 323 ? 2.068 -11.961 -6.293 1 96.12 323 GLU B C 1
ATOM 6258 O O . GLU B 1 323 ? 3.164 -11.5 -6.629 1 96.12 323 GLU B O 1
ATOM 6263 N N . LYS B 1 324 ? 1.003 -11.617 -6.809 1 94 324 LYS B N 1
ATOM 6264 C CA . LYS B 1 324 ? 0.95 -10.555 -7.809 1 94 324 LYS B CA 1
ATOM 6265 C C . LYS B 1 324 ? 1.499 -9.25 -7.246 1 94 324 LYS B C 1
ATOM 6267 O O . LYS B 1 324 ? 2.285 -8.562 -7.906 1 94 324 LYS B O 1
ATOM 6272 N N . ASP B 1 325 ? 1.073 -8.891 -6.059 1 95 325 ASP B N 1
ATOM 6273 C CA . ASP B 1 325 ? 1.527 -7.656 -5.434 1 95 325 ASP B CA 1
ATOM 6274 C C . ASP B 1 325 ? 3.043 -7.66 -5.238 1 95 325 ASP B C 1
ATOM 6276 O O . ASP B 1 325 ? 3.709 -6.656 -5.488 1 95 325 ASP B O 1
ATOM 6280 N N . ILE B 1 326 ? 3.588 -8.773 -4.82 1 96.56 326 ILE B N 1
ATOM 6281 C CA . ILE B 1 326 ? 5.02 -8.898 -4.57 1 96.56 326 ILE B CA 1
ATOM 6282 C C . ILE B 1 326 ? 5.785 -8.773 -5.883 1 96.56 326 ILE B C 1
ATOM 6284 O O . ILE B 1 326 ? 6.785 -8.055 -5.961 1 96.56 326 ILE B O 1
ATOM 6288 N N . LEU B 1 327 ? 5.301 -9.43 -6.902 1 95.88 327 LEU B N 1
ATOM 6289 C CA . LEU B 1 327 ? 6.004 -9.414 -8.18 1 95.88 327 LEU B CA 1
ATOM 6290 C C . LEU B 1 327 ? 5.941 -8.031 -8.82 1 95.88 327 LEU B C 1
ATOM 6292 O O . LEU B 1 327 ? 6.914 -7.582 -9.43 1 95.88 327 LEU B O 1
ATOM 6296 N N . ASN B 1 328 ? 4.836 -7.336 -8.648 1 93 328 ASN B N 1
ATOM 6297 C CA . ASN B 1 328 ? 4.68 -6.008 -9.234 1 93 328 ASN B CA 1
ATOM 6298 C C . ASN B 1 328 ? 5.465 -4.957 -8.453 1 93 328 ASN B C 1
ATOM 6300 O O . ASN B 1 328 ? 5.758 -3.881 -8.977 1 93 328 ASN B O 1
ATOM 6304 N N . ASN B 1 329 ? 5.707 -5.242 -7.203 1 94.31 329 ASN B N 1
ATOM 6305 C CA . ASN B 1 329 ? 6.461 -4.352 -6.324 1 94.31 329 ASN B CA 1
ATOM 6306 C C . ASN B 1 329 ? 7.645 -5.07 -5.684 1 94.31 329 ASN B C 1
ATOM 6308 O O . ASN B 1 329 ? 7.844 -4.98 -4.469 1 94.31 329 ASN B O 1
ATOM 6312 N N . HIS B 1 330 ? 8.43 -5.715 -6.5 1 95.75 330 HIS B N 1
ATOM 6313 C CA . HIS B 1 330 ? 9.398 -6.695 -6.012 1 95.75 330 HIS B CA 1
ATOM 6314 C C . HIS B 1 330 ? 10.672 -6.02 -5.516 1 95.75 330 HIS B C 1
ATOM 6316 O O . HIS B 1 330 ? 11.484 -6.645 -4.832 1 95.75 330 HIS B O 1
ATOM 6322 N N . GLY B 1 331 ? 10.867 -4.824 -5.832 1 95.31 331 GLY B N 1
ATOM 6323 C CA . GLY B 1 331 ? 12.102 -4.172 -5.43 1 95.31 331 GLY B CA 1
ATOM 6324 C C . GLY B 1 331 ? 12.141 -3.814 -3.957 1 95.31 331 GLY B C 1
ATOM 6325 O O . GLY B 1 331 ? 11.109 -3.453 -3.377 1 95.31 331 GLY B O 1
ATOM 6326 N N . LYS B 1 332 ? 13.297 -3.904 -3.455 1 93.94 332 LYS B N 1
ATOM 6327 C CA . LYS B 1 332 ? 13.484 -3.332 -2.123 1 93.94 332 LYS B CA 1
ATOM 6328 C C . LYS B 1 332 ? 13.289 -1.819 -2.145 1 93.94 332 LYS B C 1
ATOM 6330 O O . LYS B 1 332 ? 12.688 -1.253 -1.23 1 93.94 332 LYS B O 1
ATOM 6335 N N . SER B 1 333 ? 13.836 -1.225 -3.162 1 93.62 333 SER B N 1
ATOM 6336 C CA . SER B 1 333 ? 13.578 0.191 -3.408 1 93.62 333 SER B CA 1
ATOM 6337 C C . SER B 1 333 ? 12.219 0.404 -4.066 1 93.62 333 SER B C 1
ATOM 6339 O O . SER B 1 333 ? 11.82 -0.367 -4.941 1 93.62 333 SER B O 1
ATOM 6341 N N . LYS B 1 334 ? 11.555 1.409 -3.713 1 93.94 334 LYS B N 1
ATOM 6342 C CA . LYS B 1 334 ? 10.227 1.715 -4.246 1 93.94 334 LYS B CA 1
ATOM 6343 C C . LYS B 1 334 ? 10.312 2.141 -5.711 1 93.94 334 LYS B C 1
ATOM 6345 O O . LYS B 1 334 ? 9.305 2.131 -6.422 1 93.94 334 LYS B O 1
ATOM 6350 N N . THR B 1 335 ? 11.461 2.508 -6.215 1 92.56 335 THR B N 1
ATOM 6351 C CA . THR B 1 335 ? 11.633 2.994 -7.582 1 92.56 335 THR B CA 1
ATOM 6352 C C . THR B 1 335 ? 12.195 1.896 -8.477 1 92.56 335 THR B C 1
ATOM 6354 O O . THR B 1 335 ? 12.508 2.139 -9.648 1 92.56 335 THR B O 1
ATOM 6357 N N . CYS B 1 336 ? 12.305 0.725 -7.969 1 92.69 336 CYS B N 1
ATOM 6358 C CA . CYS B 1 336 ? 12.836 -0.392 -8.742 1 92.69 336 CYS B CA 1
ATOM 6359 C C . CYS B 1 336 ? 12.023 -0.615 -10.008 1 92.69 336 CYS B C 1
ATOM 6361 O O . CYS B 1 336 ? 10.805 -0.783 -9.953 1 92.69 336 CYS B O 1
ATOM 6363 N N . CYS B 1 337 ? 12.766 -0.612 -11.156 1 90.94 337 CYS B N 1
ATOM 6364 C CA . CYS B 1 337 ? 12.227 -0.988 -12.461 1 90.94 337 CYS B CA 1
ATOM 6365 C C . CYS B 1 337 ? 11.211 0.041 -12.953 1 90.94 337 CYS B C 1
ATOM 6367 O O . CYS B 1 337 ? 10.383 -0.258 -13.812 1 90.94 337 CYS B O 1
ATOM 6369 N N . GLU B 1 338 ? 11.164 1.165 -12.266 1 90.44 338 GLU B N 1
ATOM 6370 C CA . GLU B 1 338 ? 10.383 2.275 -12.805 1 90.44 338 GLU B CA 1
ATOM 6371 C C . GLU B 1 338 ? 11.117 2.971 -13.945 1 90.44 338 GLU B C 1
ATOM 6373 O O . GLU B 1 338 ? 12.305 2.721 -14.172 1 90.44 338 GLU B O 1
ATOM 6378 N N . ASN B 1 339 ? 10.391 3.744 -14.789 1 83 339 ASN B N 1
ATOM 6379 C CA . ASN B 1 339 ? 10.961 4.367 -15.977 1 83 339 ASN B CA 1
ATOM 6380 C C . ASN B 1 339 ? 12.258 5.113 -15.656 1 83 339 ASN B C 1
ATOM 6382 O O . ASN B 1 339 ? 13.25 4.984 -16.375 1 83 339 ASN B O 1
ATOM 6386 N N . ASN B 1 340 ? 12.312 5.855 -14.586 1 79.88 340 ASN B N 1
ATOM 6387 C CA . ASN B 1 340 ? 13.516 6.59 -14.195 1 79.88 340 ASN B CA 1
ATOM 6388 C C . ASN B 1 340 ? 14.297 5.859 -13.109 1 79.88 340 ASN B C 1
ATOM 6390 O O . ASN B 1 340 ? 15.234 6.41 -12.531 1 79.88 340 ASN B O 1
ATOM 6394 N N . GLY B 1 341 ? 13.984 4.629 -12.945 1 80.19 341 GLY B N 1
ATOM 6395 C CA . GLY B 1 341 ? 14.648 3.869 -11.898 1 80.19 341 GLY B CA 1
ATOM 6396 C C . GLY B 1 341 ? 15.648 2.863 -12.438 1 80.19 341 GLY B C 1
ATOM 6397 O O . GLY B 1 341 ? 15.789 2.705 -13.656 1 80.19 341 GLY B O 1
ATOM 6398 N N . VAL B 1 342 ? 16.375 2.312 -11.477 1 86.5 342 VAL B N 1
ATOM 6399 C CA . VAL B 1 342 ? 17.328 1.26 -11.82 1 86.5 342 VAL B CA 1
ATOM 6400 C C . VAL B 1 342 ? 16.594 -0.051 -12.062 1 86.5 342 VAL B C 1
ATOM 6402 O O . VAL B 1 342 ? 15.727 -0.443 -11.273 1 86.5 342 VAL B O 1
ATOM 6405 N N . LYS B 1 343 ? 16.906 -0.691 -13.141 1 92.69 343 LYS B N 1
ATOM 6406 C CA . LYS B 1 343 ? 16.25 -1.952 -13.484 1 92.69 343 LYS B CA 1
ATOM 6407 C C . LYS B 1 343 ? 16.906 -3.125 -12.758 1 92.69 343 LYS B C 1
ATOM 6409 O O . LYS B 1 343 ? 18.094 -3.064 -12.414 1 92.69 343 LYS B O 1
ATOM 6414 N N . CYS B 1 344 ? 16.172 -4.082 -12.477 1 96.31 344 CYS B N 1
ATOM 6415 C CA . CYS B 1 344 ? 16.703 -5.316 -11.914 1 96.31 344 CYS B CA 1
ATOM 6416 C C . CYS B 1 344 ? 16.375 -6.512 -12.805 1 96.31 344 CYS B C 1
ATOM 6418 O O . CYS B 1 344 ? 15.602 -6.387 -13.758 1 96.31 344 CYS B O 1
ATOM 6420 N N . CYS B 1 345 ? 16.953 -7.703 -12.539 1 97.25 345 CYS B N 1
ATOM 6421 C CA . CYS B 1 345 ? 16.75 -8.844 -13.414 1 97.25 345 CYS B CA 1
ATOM 6422 C C . CYS B 1 345 ? 15.961 -9.945 -12.711 1 97.25 345 CYS B C 1
ATOM 6424 O O . CYS B 1 345 ? 15.984 -11.102 -13.125 1 97.25 345 CYS B O 1
ATOM 6426 N N . ARG B 1 346 ? 15.305 -9.617 -11.57 1 97.81 346 ARG B N 1
ATOM 6427 C CA . ARG B 1 346 ? 14.555 -10.625 -10.828 1 97.81 346 ARG B CA 1
ATOM 6428 C C . ARG B 1 346 ? 13.531 -11.32 -11.719 1 97.81 346 ARG B C 1
ATOM 6430 O O . ARG B 1 346 ? 13.562 -12.547 -11.875 1 97.81 346 ARG B O 1
ATOM 6437 N N . LYS B 1 347 ? 12.68 -10.586 -12.352 1 95.88 347 LYS B N 1
ATOM 6438 C CA . LYS B 1 347 ? 11.641 -11.18 -13.188 1 95.88 347 LYS B CA 1
ATOM 6439 C C . LYS B 1 347 ? 12.25 -11.938 -14.359 1 95.88 347 LYS B C 1
ATOM 6441 O O . LYS B 1 347 ? 11.727 -12.969 -14.781 1 95.88 347 LYS B O 1
ATOM 6446 N N . SER B 1 348 ? 13.344 -11.391 -14.922 1 96.06 348 SER B N 1
ATOM 6447 C CA . SER B 1 348 ? 14.047 -12.094 -15.984 1 96.06 348 SER B CA 1
ATOM 6448 C C . SER B 1 348 ? 14.5 -13.477 -15.531 1 96.06 348 SER B C 1
ATOM 6450 O O . SER B 1 348 ? 14.398 -14.445 -16.281 1 96.06 348 SER B O 1
ATOM 6452 N N . CYS B 1 349 ? 15.023 -13.523 -14.344 1 97.88 349 CYS B N 1
ATOM 6453 C CA . CYS B 1 349 ? 15.484 -14.797 -13.805 1 97.88 349 CYS B CA 1
ATOM 6454 C C . CYS B 1 349 ? 14.328 -15.773 -13.641 1 97.88 349 CYS B C 1
ATOM 6456 O O . CYS B 1 349 ? 14.469 -16.953 -13.945 1 97.88 349 CYS B O 1
ATOM 6458 N N . LEU B 1 350 ? 13.188 -15.289 -13.164 1 97.75 350 LEU B N 1
ATOM 6459 C CA . LEU B 1 350 ? 12.008 -16.141 -13.031 1 97.75 350 LEU B CA 1
ATOM 6460 C C . LEU B 1 350 ? 11.562 -16.672 -14.391 1 97.75 350 LEU B C 1
ATOM 6462 O O . LEU B 1 350 ? 11.25 -17.859 -14.523 1 97.75 350 LEU B O 1
ATOM 6466 N N . LYS B 1 351 ? 11.547 -15.82 -15.375 1 95.38 351 LYS B N 1
ATOM 6467 C CA . LYS B 1 351 ? 11.172 -16.234 -16.719 1 95.38 351 LYS B CA 1
ATOM 6468 C C . LYS B 1 351 ? 12.109 -17.297 -17.266 1 95.38 351 LYS B C 1
ATOM 6470 O O . LYS B 1 351 ? 11.672 -18.281 -17.875 1 95.38 351 LYS B O 1
ATOM 6475 N N . LEU B 1 352 ? 13.375 -17.109 -17.047 1 97 352 LEU B N 1
ATOM 6476 C CA . LEU B 1 352 ? 14.367 -18.078 -17.5 1 97 352 LEU B CA 1
ATOM 6477 C C . LEU B 1 352 ? 14.18 -19.422 -16.797 1 97 352 LEU B C 1
ATOM 6479 O O . LEU B 1 352 ? 14.281 -20.469 -17.438 1 97 352 LEU B O 1
ATOM 6483 N N . MET B 1 353 ? 13.914 -19.344 -15.484 1 97.88 353 MET B N 1
ATOM 6484 C CA . MET B 1 353 ? 13.688 -20.562 -14.719 1 97.88 353 MET B CA 1
ATOM 6485 C C . MET B 1 353 ? 12.461 -21.312 -15.242 1 97.88 353 MET B C 1
ATOM 6487 O O . MET B 1 353 ? 12.5 -22.531 -15.406 1 97.88 353 MET B O 1
ATOM 6491 N N . LYS B 1 354 ? 11.406 -20.578 -15.461 1 95.62 354 LYS B N 1
ATOM 6492 C CA . LYS B 1 354 ? 10.18 -21.172 -16 1 95.62 354 LYS B CA 1
ATOM 6493 C C . LYS B 1 354 ? 10.438 -21.797 -17.375 1 95.62 354 LYS B C 1
ATOM 6495 O O . LYS B 1 354 ? 9.953 -22.891 -17.656 1 95.62 354 LYS B O 1
ATOM 6500 N N . TYR B 1 355 ? 11.156 -21.078 -18.156 1 95.38 355 TYR B N 1
ATOM 6501 C CA . TYR B 1 355 ? 11.469 -21.547 -19.516 1 95.38 355 TYR B CA 1
ATOM 6502 C C . TYR B 1 355 ? 12.32 -22.812 -19.469 1 95.38 355 TYR B C 1
ATOM 6504 O O . TYR B 1 355 ? 12.133 -23.719 -20.281 1 95.38 355 TYR B O 1
ATOM 6512 N N . LEU B 1 356 ? 13.281 -22.828 -18.609 1 96.88 356 LEU B N 1
ATOM 6513 C CA . LEU B 1 356 ? 14.125 -24.016 -18.438 1 96.88 356 LEU B CA 1
ATOM 6514 C C . LEU B 1 356 ? 13.281 -25.25 -18.172 1 96.88 356 LEU B C 1
ATOM 6516 O O . LEU B 1 356 ? 13.453 -26.281 -18.812 1 96.88 356 LEU B O 1
ATOM 6520 N N . LEU B 1 357 ? 12.383 -25.141 -17.203 1 96.69 357 LEU B N 1
ATOM 6521 C CA . LEU B 1 357 ? 11.523 -26.266 -16.875 1 96.69 357 LEU B CA 1
ATOM 6522 C C . LEU B 1 357 ? 10.641 -26.641 -18.062 1 96.69 357 LEU B C 1
ATOM 6524 O O . LEU B 1 357 ? 10.477 -27.828 -18.359 1 96.69 357 LEU B O 1
ATOM 6528 N N . GLU B 1 358 ? 10.102 -25.641 -18.719 1 93.5 358 GLU B N 1
ATOM 6529 C CA . GLU B 1 358 ? 9.234 -25.875 -19.859 1 93.5 358 GLU B CA 1
ATOM 6530 C C . GLU B 1 358 ? 9.984 -26.625 -20.969 1 93.5 358 GLU B C 1
ATOM 6532 O O . GLU B 1 358 ? 9.445 -27.562 -21.562 1 93.5 358 GLU B O 1
ATOM 6537 N N . GLN B 1 359 ? 11.219 -26.219 -21.281 1 94.69 359 GLN B N 1
ATOM 6538 C CA . GLN B 1 359 ? 12.016 -26.844 -22.344 1 94.69 359 GLN B CA 1
ATOM 6539 C C . GLN B 1 359 ? 12.406 -28.266 -21.969 1 94.69 359 GLN B C 1
ATOM 6541 O O . GLN B 1 359 ? 12.438 -29.156 -22.828 1 94.69 359 GLN B O 1
ATOM 6546 N N . LEU B 1 360 ? 12.727 -28.438 -20.719 1 96.81 360 LEU B N 1
ATOM 6547 C CA . LEU B 1 360 ? 13.062 -29.781 -20.266 1 96.81 360 LEU B CA 1
ATOM 6548 C C . LEU B 1 360 ? 11.852 -30.703 -20.375 1 96.81 360 LEU B C 1
ATOM 6550 O O . LEU B 1 360 ? 11.984 -31.875 -20.75 1 96.81 360 LEU B O 1
ATOM 6554 N N . LYS B 1 361 ? 10.742 -30.25 -19.984 1 94.75 361 LYS B N 1
ATOM 6555 C CA . LYS B 1 361 ? 9.523 -31.047 -20.109 1 94.75 361 LYS B CA 1
ATOM 6556 C C . LYS B 1 361 ? 9.234 -31.375 -21.562 1 94.75 361 LYS B C 1
ATOM 6558 O O . LYS B 1 361 ? 8.75 -32.469 -21.875 1 94.75 361 LYS B O 1
ATOM 6563 N N . LYS B 1 362 ? 9.477 -30.453 -22.469 1 92.44 362 LYS B N 1
ATOM 6564 C CA . LYS B 1 362 ? 9.297 -30.688 -23.906 1 92.44 362 LYS B CA 1
ATOM 6565 C C . LYS B 1 362 ? 10.297 -31.734 -24.422 1 92.44 362 LYS B C 1
ATOM 6567 O O . LYS B 1 362 ? 9.93 -32.625 -25.188 1 92.44 362 LYS B O 1
ATOM 6572 N N . LYS B 1 363 ? 11.531 -31.531 -24.031 1 94.62 363 LYS B N 1
ATOM 6573 C CA . LYS B 1 363 ? 12.602 -32.438 -24.453 1 94.62 363 LYS B CA 1
ATOM 6574 C C . LYS B 1 363 ? 12.305 -33.875 -24.031 1 94.62 363 LYS B C 1
ATOM 6576 O O . LYS B 1 363 ? 12.578 -34.812 -24.781 1 94.62 363 LYS B O 1
ATOM 6581 N N . PHE B 1 364 ? 11.758 -34.031 -22.875 1 95.31 364 PHE B N 1
ATOM 6582 C CA . PHE B 1 364 ? 11.484 -35.344 -22.328 1 95.31 364 PHE B CA 1
ATOM 6583 C C . PHE B 1 364 ? 9.984 -35.594 -22.25 1 95.31 364 PHE B C 1
ATOM 6585 O O . PHE B 1 364 ? 9.5 -36.125 -21.25 1 95.31 364 PHE B O 1
ATOM 6592 N N . GLU B 1 365 ? 9.281 -35.125 -23.172 1 91.44 365 GLU B N 1
ATOM 6593 C CA . GLU B 1 365 ? 7.82 -35.219 -23.219 1 91.44 365 GLU B CA 1
ATOM 6594 C C . GLU B 1 365 ? 7.359 -36.688 -23.125 1 91.44 365 GLU B C 1
ATOM 6596 O O . GLU B 1 365 ? 6.273 -36.969 -22.609 1 91.44 365 GLU B O 1
ATOM 6601 N N . ASN B 1 366 ? 8.203 -37.594 -23.578 1 91.19 366 ASN B N 1
ATOM 6602 C CA . ASN B 1 366 ? 7.844 -39.031 -23.562 1 91.19 366 ASN B CA 1
ATOM 6603 C C . ASN B 1 366 ? 8.141 -39.656 -22.219 1 91.19 366 ASN B C 1
ATOM 6605 O O . ASN B 1 366 ? 7.848 -40.844 -22.016 1 91.19 366 ASN B O 1
ATOM 6609 N N . ARG B 1 367 ? 8.633 -38.844 -21.312 1 91.06 367 ARG B N 1
ATOM 6610 C CA . ARG B 1 367 ? 8.953 -39.344 -19.969 1 91.06 367 ARG B CA 1
ATOM 6611 C C . ARG B 1 367 ? 7.957 -38.844 -18.938 1 91.06 367 ARG B C 1
ATOM 6613 O O . ARG B 1 367 ? 7.574 -37.656 -18.984 1 91.06 367 ARG B O 1
ATOM 6620 N N . LYS B 1 368 ? 7.559 -39.688 -18.109 1 91.94 368 LYS B N 1
ATOM 6621 C CA . LYS B 1 368 ? 6.516 -39.344 -17.156 1 91.94 368 LYS B CA 1
ATOM 6622 C C . LYS B 1 368 ? 7.102 -38.656 -15.922 1 91.94 368 LYS B C 1
ATOM 6624 O O . LYS B 1 368 ? 6.375 -38.031 -15.148 1 91.94 368 LYS B O 1
ATOM 6629 N N . GLU B 1 369 ? 8.406 -38.719 -15.734 1 92.62 369 GLU B N 1
ATOM 6630 C CA . GLU B 1 369 ? 9.062 -38.25 -14.516 1 92.62 369 GLU B CA 1
ATOM 6631 C C . GLU B 1 369 ? 8.859 -36.75 -14.312 1 92.62 369 GLU B C 1
ATOM 6633 O O . GLU B 1 369 ? 8.828 -36.281 -13.18 1 92.62 369 GLU B O 1
ATOM 6638 N N . LEU B 1 370 ? 8.664 -36.062 -15.461 1 95.19 370 LEU B N 1
ATOM 6639 C CA . LEU B 1 370 ? 8.625 -34.594 -15.328 1 95.19 370 LEU B CA 1
ATOM 6640 C C . LEU B 1 370 ? 7.188 -34.094 -15.289 1 95.19 370 LEU B C 1
ATOM 6642 O O . LEU B 1 370 ? 6.953 -32.906 -15.094 1 95.19 370 LEU B O 1
ATOM 6646 N N . ASN B 1 371 ? 6.234 -34.969 -15.297 1 91.06 371 ASN B N 1
ATOM 6647 C CA . ASN B 1 371 ? 4.824 -34.594 -15.398 1 91.06 371 ASN B CA 1
ATOM 6648 C C . ASN B 1 371 ? 4.34 -33.875 -14.141 1 91.06 371 ASN B C 1
ATOM 6650 O O . ASN B 1 371 ? 3.459 -33.031 -14.211 1 91.06 371 ASN B O 1
ATOM 6654 N N . LYS B 1 372 ? 4.902 -34.125 -13.023 1 91.56 372 LYS B N 1
ATOM 6655 C CA . LYS B 1 372 ? 4.41 -33.594 -11.75 1 91.56 372 LYS B CA 1
ATOM 6656 C C . LYS B 1 372 ? 4.961 -32.219 -11.469 1 91.56 372 LYS B C 1
ATOM 6658 O O . LYS B 1 372 ? 4.465 -31.5 -10.586 1 91.56 372 LYS B O 1
ATOM 6663 N N . PHE B 1 373 ? 5.941 -31.844 -12.211 1 95.75 373 PHE B N 1
ATOM 6664 C CA . PHE B 1 373 ? 6.543 -30.531 -11.984 1 95.75 373 PHE B CA 1
ATOM 6665 C C . PHE B 1 373 ? 5.777 -29.438 -12.734 1 95.75 373 PHE B C 1
ATOM 6667 O O . PHE B 1 373 ? 5.316 -29.656 -13.852 1 95.75 373 PHE B O 1
ATOM 6674 N N . CYS B 1 374 ? 5.539 -28.312 -12.102 1 92.31 374 CYS B N 1
ATOM 6675 C CA . CYS B 1 374 ? 4.863 -27.188 -12.727 1 92.31 374 CYS B CA 1
ATOM 6676 C C . CYS B 1 374 ? 5.566 -25.875 -12.406 1 92.31 374 CYS B C 1
ATOM 6678 O O . CYS B 1 374 ? 6.527 -25.859 -11.633 1 92.31 374 CYS B O 1
ATOM 6680 N N . SER B 1 375 ? 5.117 -24.828 -13.062 1 92.56 375 SER B N 1
ATOM 6681 C CA . SER B 1 375 ? 5.75 -23.516 -12.945 1 92.56 375 SER B CA 1
ATOM 6682 C C . SER B 1 375 ? 5.656 -22.969 -11.523 1 92.56 375 SER B C 1
ATOM 6684 O O . SER B 1 375 ? 6.492 -22.172 -11.102 1 92.56 375 SER B O 1
ATOM 6686 N N . TYR B 1 376 ? 4.691 -23.469 -10.766 1 93.75 376 TYR B N 1
ATOM 6687 C CA . TYR B 1 376 ? 4.516 -22.953 -9.414 1 93.75 376 TYR B CA 1
ATOM 6688 C C . TYR B 1 376 ? 5.68 -23.359 -8.516 1 93.75 376 TYR B C 1
ATOM 6690 O O . TYR B 1 376 ? 6.047 -22.641 -7.59 1 93.75 376 TYR B O 1
ATOM 6698 N N . HIS B 1 377 ? 6.246 -24.516 -8.758 1 97.69 377 HIS B N 1
ATOM 6699 C CA . HIS B 1 377 ? 7.434 -24.938 -8.023 1 97.69 377 HIS B CA 1
ATOM 6700 C C . HIS B 1 377 ? 8.578 -23.953 -8.211 1 97.69 377 HIS B C 1
ATOM 6702 O O . HIS B 1 377 ? 9.242 -23.562 -7.246 1 97.69 377 HIS B O 1
ATOM 6708 N N . VAL B 1 378 ? 8.711 -23.578 -9.438 1 97.62 378 VAL B N 1
ATOM 6709 C CA . VAL B 1 378 ? 9.773 -22.656 -9.805 1 97.62 378 VAL B CA 1
ATOM 6710 C C . VAL B 1 378 ? 9.523 -21.281 -9.172 1 97.62 378 VAL B C 1
ATOM 6712 O O . VAL B 1 378 ? 10.438 -20.672 -8.617 1 97.62 378 VAL B O 1
ATOM 6715 N N . LYS B 1 379 ? 8.305 -20.828 -9.258 1 97.06 379 LYS B N 1
ATOM 6716 C CA . LYS B 1 379 ? 7.938 -19.547 -8.688 1 97.06 379 LYS B CA 1
ATOM 6717 C C . LYS B 1 379 ? 8.164 -19.516 -7.176 1 97.06 379 LYS B C 1
ATOM 6719 O O . LYS B 1 379 ? 8.656 -18.531 -6.629 1 97.06 379 LYS B O 1
ATOM 6724 N N . THR B 1 380 ? 7.754 -20.594 -6.5 1 98.38 380 THR B N 1
ATOM 6725 C CA . THR B 1 380 ? 7.949 -20.703 -5.059 1 98.38 380 THR B CA 1
ATOM 6726 C C . THR B 1 380 ? 9.43 -20.625 -4.703 1 98.38 380 THR B C 1
ATOM 6728 O O . THR B 1 380 ? 9.82 -19.875 -3.801 1 98.38 380 THR B O 1
ATOM 6731 N N . ALA B 1 381 ? 10.234 -21.391 -5.418 1 98.69 381 ALA B N 1
ATOM 6732 C CA . ALA B 1 381 ? 11.68 -21.344 -5.188 1 98.69 381 ALA B CA 1
ATOM 6733 C C . ALA B 1 381 ? 12.234 -19.953 -5.422 1 98.69 381 ALA B C 1
ATOM 6735 O O . ALA B 1 381 ? 13.078 -19.469 -4.652 1 98.69 381 ALA B O 1
ATOM 6736 N N . PHE B 1 382 ? 11.789 -19.359 -6.477 1 98.25 382 PHE B N 1
ATOM 6737 C CA . PHE B 1 382 ? 12.219 -18.016 -6.836 1 98.25 382 PHE B CA 1
ATOM 6738 C C . PHE B 1 382 ? 11.93 -17.031 -5.703 1 98.25 382 PHE B C 1
ATOM 6740 O O . PHE B 1 382 ? 12.781 -16.203 -5.359 1 98.25 382 PHE B O 1
ATOM 6747 N N . PHE B 1 383 ? 10.727 -17.094 -5.094 1 98.56 383 PHE B N 1
ATOM 6748 C CA . PHE B 1 383 ? 10.375 -16.234 -3.975 1 98.56 383 PHE B CA 1
ATOM 6749 C C . PHE B 1 383 ? 11.344 -16.438 -2.812 1 98.56 383 PHE B C 1
ATOM 6751 O O . PHE B 1 383 ? 11.758 -15.469 -2.168 1 98.56 383 PHE B O 1
ATOM 6758 N N . HIS B 1 384 ? 11.648 -17.641 -2.557 1 98.5 384 HIS B N 1
ATOM 6759 C CA . HIS B 1 384 ? 12.602 -17.922 -1.487 1 98.5 384 HIS B CA 1
ATOM 6760 C C . HIS B 1 384 ? 13.953 -17.281 -1.773 1 98.5 384 HIS B C 1
ATOM 6762 O O . HIS B 1 384 ? 14.594 -16.75 -0.869 1 98.5 384 HIS B O 1
ATOM 6768 N N . VAL B 1 385 ? 14.43 -17.328 -3.033 1 98.5 385 VAL B N 1
ATOM 6769 C CA . VAL B 1 385 ? 15.711 -16.75 -3.406 1 98.5 385 VAL B CA 1
ATOM 6770 C C . VAL B 1 385 ? 15.664 -15.234 -3.203 1 98.5 385 VAL B C 1
ATOM 6772 O O . VAL B 1 385 ? 16.625 -14.641 -2.707 1 98.5 385 VAL B O 1
ATOM 6775 N N . CYS B 1 386 ? 14.57 -14.633 -3.613 1 98.19 386 CYS B N 1
ATOM 6776 C CA . CYS B 1 386 ? 14.422 -13.188 -3.453 1 98.19 386 CYS B CA 1
ATOM 6777 C C . CYS B 1 386 ? 14.516 -12.789 -1.985 1 98.19 386 CYS B C 1
ATOM 6779 O O . CYS B 1 386 ? 15.086 -11.75 -1.654 1 98.19 386 CYS B O 1
ATOM 6781 N N . ALA B 1 387 ? 13.93 -13.586 -1.134 1 97.31 387 ALA B N 1
ATOM 6782 C CA . ALA B 1 387 ? 13.969 -13.305 0.298 1 97.31 387 ALA B CA 1
ATOM 6783 C C . ALA B 1 387 ? 15.367 -13.508 0.859 1 97.31 387 ALA B C 1
ATOM 6785 O O . ALA B 1 387 ? 15.781 -12.805 1.786 1 97.31 387 ALA B O 1
ATOM 6786 N N . LEU B 1 388 ? 16.078 -14.438 0.335 1 96.88 388 LEU B N 1
ATOM 6787 C CA . LEU B 1 388 ? 17.438 -14.742 0.782 1 96.88 388 LEU B CA 1
ATOM 6788 C C . LEU B 1 388 ? 18.422 -13.703 0.269 1 96.88 388 LEU B C 1
ATOM 6790 O O . LEU B 1 388 ? 19.438 -13.422 0.927 1 96.88 388 LEU B O 1
ATOM 6794 N N . VAL B 1 389 ? 18.156 -13.203 -0.92 1 97 389 VAL B N 1
ATOM 6795 C CA . VAL B 1 389 ? 18.984 -12.18 -1.562 1 97 389 VAL B CA 1
ATOM 6796 C C . VAL B 1 389 ? 18.172 -10.898 -1.744 1 97 389 VAL B C 1
ATOM 6798 O O . VAL B 1 389 ? 17.844 -10.523 -2.871 1 97 389 VAL B O 1
ATOM 6801 N N . PRO B 1 390 ? 17.969 -10.125 -0.708 1 95.31 390 PRO B N 1
ATOM 6802 C CA . PRO B 1 390 ? 16.922 -9.102 -0.69 1 95.31 390 PRO B CA 1
ATOM 6803 C C . PRO B 1 390 ? 17.359 -7.801 -1.365 1 95.31 390 PRO B C 1
ATOM 6805 O O . PRO B 1 390 ? 16.516 -7.027 -1.817 1 95.31 390 PRO B O 1
ATOM 6808 N N . ASN B 1 391 ? 18.625 -7.48 -1.512 1 94.56 391 ASN B N 1
ATOM 6809 C CA . ASN B 1 391 ? 19.078 -6.168 -1.967 1 94.56 391 ASN B CA 1
ATOM 6810 C C . ASN B 1 391 ? 18.984 -6.039 -3.484 1 94.56 391 ASN B C 1
ATOM 6812 O O . ASN B 1 391 ? 19.406 -6.938 -4.215 1 94.56 391 ASN B O 1
ATOM 6816 N N . ASP B 1 392 ? 18.5 -4.949 -3.934 1 94.88 392 ASP B N 1
ATOM 6817 C CA . ASP B 1 392 ? 18.328 -4.703 -5.363 1 94.88 392 ASP B CA 1
ATOM 6818 C C . ASP B 1 392 ? 19.672 -4.742 -6.086 1 94.88 392 ASP B C 1
ATOM 6820 O O . ASP B 1 392 ? 19.75 -5.188 -7.234 1 94.88 392 ASP B O 1
ATOM 6824 N N . SER B 1 393 ? 20.672 -4.266 -5.43 1 93.44 393 SER B N 1
ATOM 6825 C CA . SER B 1 393 ? 22 -4.207 -6.035 1 93.44 393 SER B CA 1
ATOM 6826 C C . SER B 1 393 ? 22.5 -5.598 -6.406 1 93.44 393 SER B C 1
ATOM 6828 O O . SER B 1 393 ? 23.344 -5.742 -7.297 1 93.44 393 SER B O 1
ATOM 6830 N N . GLN B 1 394 ? 22.016 -6.602 -5.797 1 95.38 394 GLN B N 1
ATOM 6831 C CA . GLN B 1 394 ? 22.406 -7.984 -6.039 1 95.38 394 GLN B CA 1
ATOM 6832 C C . GLN B 1 394 ? 21.703 -8.562 -7.262 1 95.38 394 GLN B C 1
ATOM 6834 O O . GLN B 1 394 ? 21.984 -9.68 -7.684 1 95.38 394 GLN B O 1
ATOM 6839 N N . TRP B 1 395 ? 20.781 -7.824 -7.844 1 97.44 395 TRP B N 1
ATOM 6840 C CA . TRP B 1 395 ? 19.984 -8.266 -8.984 1 97.44 395 TRP B CA 1
ATOM 6841 C C . TRP B 1 395 ? 20.203 -7.348 -10.18 1 97.44 395 TRP B C 1
ATOM 6843 O O . TRP B 1 395 ? 19.312 -7.199 -11.023 1 97.44 395 TRP B O 1
ATOM 6853 N N . HIS B 1 396 ? 21.312 -6.676 -10.227 1 95.88 396 HIS B N 1
ATOM 6854 C CA . HIS B 1 396 ? 21.594 -5.793 -11.344 1 95.88 396 HIS B CA 1
ATOM 6855 C C . HIS B 1 396 ? 21.547 -6.547 -12.672 1 95.88 396 HIS B C 1
ATOM 6857 O O . HIS B 1 396 ? 22.016 -7.68 -12.766 1 95.88 396 HIS B O 1
ATOM 6863 N N . PRO B 1 397 ? 21.031 -5.953 -13.711 1 94.44 397 PRO B N 1
ATOM 6864 C CA . PRO B 1 397 ? 20.875 -6.633 -15 1 94.44 397 PRO B CA 1
ATOM 6865 C C . PRO B 1 397 ? 22.203 -7.137 -15.562 1 94.44 397 PRO B C 1
ATOM 6867 O O . PRO B 1 397 ? 22.234 -8.148 -16.266 1 94.44 397 PRO B O 1
ATOM 6870 N N . GLU B 1 398 ? 23.281 -6.488 -15.258 1 94.12 398 GLU B N 1
ATOM 6871 C CA . GLU B 1 398 ? 24.594 -6.895 -15.727 1 94.12 398 GLU B CA 1
ATOM 6872 C C . GLU B 1 398 ? 25.031 -8.219 -15.094 1 94.12 398 GLU B C 1
ATOM 6874 O O . GLU B 1 398 ? 25.891 -8.914 -15.625 1 94.12 398 GLU B O 1
ATOM 6879 N N . ASN B 1 399 ? 24.422 -8.531 -13.984 1 95.75 399 ASN B N 1
ATOM 6880 C CA . ASN B 1 399 ? 24.75 -9.758 -13.266 1 95.75 399 ASN B CA 1
ATOM 6881 C C . ASN B 1 399 ? 23.719 -10.852 -13.531 1 95.75 399 ASN B C 1
ATOM 6883 O O . ASN B 1 399 ? 23.5 -11.719 -12.688 1 95.75 399 ASN B O 1
ATOM 6887 N N . LEU B 1 400 ? 23.094 -10.867 -14.641 1 97.19 400 LEU B N 1
ATOM 6888 C CA . LEU B 1 400 ? 22.016 -11.781 -14.992 1 97.19 400 LEU B CA 1
ATOM 6889 C C . LEU B 1 400 ? 22.469 -13.234 -14.883 1 97.19 400 LEU B C 1
ATOM 6891 O O . LEU B 1 400 ? 21.75 -14.078 -14.352 1 97.19 400 LEU B O 1
ATOM 6895 N N . VAL B 1 401 ? 23.672 -13.516 -15.367 1 96.75 401 VAL B N 1
ATOM 6896 C CA . VAL B 1 401 ? 24.172 -14.883 -15.391 1 96.75 401 VAL B CA 1
ATOM 6897 C C . VAL B 1 401 ? 24.297 -15.414 -13.969 1 96.75 401 VAL B C 1
ATOM 6899 O O . VAL B 1 401 ? 23.859 -16.531 -13.672 1 96.75 401 VAL B O 1
ATOM 6902 N N . GLU B 1 402 ? 24.875 -14.586 -13.156 1 96.69 402 GLU B N 1
ATOM 6903 C CA . GLU B 1 402 ? 25.062 -14.969 -11.758 1 96.69 402 GLU B CA 1
ATOM 6904 C C . GLU B 1 402 ? 23.719 -15.109 -11.039 1 96.69 402 GLU B C 1
ATOM 6906 O O . GLU B 1 402 ? 23.516 -16.062 -10.273 1 96.69 402 GLU B O 1
ATOM 6911 N N . CYS B 1 403 ? 22.875 -14.164 -11.25 1 98 403 CYS B N 1
ATOM 6912 C CA . CYS B 1 403 ? 21.562 -14.18 -10.602 1 98 403 CYS B CA 1
ATOM 6913 C C . CYS B 1 403 ? 20.766 -15.406 -11.031 1 98 403 CYS B C 1
ATOM 6915 O O . CYS B 1 403 ? 20.141 -16.078 -10.195 1 98 403 CYS B O 1
ATOM 6917 N N . PHE B 1 404 ? 20.797 -15.727 -12.305 1 98.12 404 PHE B N 1
ATOM 6918 C CA . PHE B 1 404 ? 20.109 -16.906 -12.812 1 98.12 404 PHE B CA 1
ATOM 6919 C C . PHE B 1 404 ? 20.703 -18.188 -12.227 1 98.12 404 PHE B C 1
ATOM 6921 O O . PHE B 1 404 ? 19.969 -19.094 -11.82 1 98.12 404 PHE B O 1
ATOM 6928 N N . ASP B 1 405 ? 21.938 -18.219 -12.172 1 97.12 405 ASP B N 1
ATOM 6929 C CA . ASP B 1 405 ? 22.609 -19.375 -11.602 1 97.12 405 ASP B CA 1
ATOM 6930 C C . ASP B 1 405 ? 22.234 -19.578 -10.141 1 97.12 405 ASP B C 1
ATOM 6932 O O . ASP B 1 405 ? 22.125 -20.719 -9.664 1 97.12 405 ASP B O 1
ATOM 6936 N N . ASN B 1 406 ? 22.141 -18.469 -9.43 1 97.62 406 ASN B N 1
ATOM 6937 C CA . ASN B 1 406 ? 21.703 -18.547 -8.039 1 97.62 406 ASN B CA 1
ATOM 6938 C C . ASN B 1 406 ? 20.312 -19.188 -7.922 1 97.62 406 ASN B C 1
ATOM 6940 O O . ASN B 1 406 ? 20.062 -19.969 -7.012 1 97.62 406 ASN B O 1
ATOM 6944 N N . CYS B 1 407 ? 19.438 -18.828 -8.797 1 98.5 407 CYS B N 1
ATOM 6945 C CA . CYS B 1 407 ? 18.094 -19.391 -8.805 1 98.5 407 CYS B CA 1
ATOM 6946 C C . CYS B 1 407 ? 18.125 -20.891 -9.109 1 98.5 407 CYS B C 1
ATOM 6948 O O . CYS B 1 407 ? 17.453 -21.672 -8.453 1 98.5 407 CYS B O 1
ATOM 6950 N N . VAL B 1 408 ? 18.922 -21.25 -10.094 1 98.56 408 VAL B N 1
ATOM 6951 C CA . VAL B 1 408 ? 19.062 -22.641 -10.484 1 98.56 408 VAL B CA 1
ATOM 6952 C C . VAL B 1 408 ? 19.656 -23.453 -9.328 1 98.56 408 VAL B C 1
ATOM 6954 O O . VAL B 1 408 ? 19.172 -24.547 -9.016 1 98.56 408 VAL B O 1
ATOM 6957 N N . THR B 1 409 ? 20.641 -22.844 -8.719 1 98 409 THR B N 1
ATOM 6958 C CA . THR B 1 409 ? 21.312 -23.5 -7.613 1 98 409 THR B CA 1
ATOM 6959 C C . THR B 1 409 ? 20.359 -23.766 -6.461 1 98 409 THR B C 1
ATOM 6961 O O . THR B 1 409 ? 20.344 -24.844 -5.879 1 98 409 THR B O 1
ATOM 6964 N N . TYR B 1 410 ? 19.625 -22.781 -6.168 1 98.38 410 TYR B N 1
ATOM 6965 C CA . TYR B 1 410 ? 18.656 -22.938 -5.086 1 98.38 410 TYR B CA 1
ATOM 6966 C C . TYR B 1 410 ? 17.641 -24.031 -5.418 1 98.38 410 TYR B C 1
ATOM 6968 O O . TYR B 1 410 ? 17.297 -24.844 -4.562 1 98.38 410 TYR B O 1
ATOM 6976 N N . PHE B 1 411 ? 17.094 -24.031 -6.598 1 98.69 411 PHE B N 1
ATOM 6977 C CA . PHE B 1 411 ? 16.109 -25.016 -7.016 1 98.69 411 PHE B CA 1
ATOM 6978 C C . PHE B 1 411 ? 16.688 -26.422 -6.953 1 98.69 411 PHE B C 1
ATOM 6980 O O . PHE B 1 411 ? 16 -27.359 -6.52 1 98.69 411 PHE B O 1
ATOM 6987 N N . LEU B 1 412 ? 17.938 -26.578 -7.391 1 98.31 412 LEU B N 1
ATOM 6988 C CA . LEU B 1 412 ? 18.625 -27.859 -7.32 1 98.31 412 LEU B CA 1
ATOM 6989 C C . LEU B 1 412 ? 18.75 -28.328 -5.879 1 98.31 412 LEU B C 1
ATOM 6991 O O . LEU B 1 412 ? 18.578 -29.516 -5.59 1 98.31 412 LEU B O 1
ATOM 6995 N N . GLN B 1 413 ? 19.078 -27.406 -5.035 1 98.06 413 GLN B N 1
ATOM 6996 C CA . GLN B 1 413 ? 19.172 -27.734 -3.619 1 98.06 413 GLN B CA 1
ATOM 6997 C C . GLN B 1 413 ? 17.844 -28.25 -3.076 1 98.06 413 GLN B C 1
ATOM 6999 O O . GLN B 1 413 ? 17.797 -29.203 -2.299 1 98.06 413 GLN B O 1
ATOM 7004 N N . CYS B 1 414 ? 16.766 -27.609 -3.477 1 98.56 414 CYS B N 1
ATOM 7005 C CA . CYS B 1 414 ? 15.445 -28.047 -3.061 1 98.56 414 CYS B CA 1
ATOM 7006 C C . CYS B 1 414 ? 15.148 -29.453 -3.555 1 98.56 414 CYS B C 1
ATOM 7008 O O . CYS B 1 414 ? 14.586 -30.266 -2.822 1 98.56 414 CYS B O 1
ATOM 7010 N N . LEU B 1 415 ? 15.492 -29.734 -4.781 1 98.31 415 LEU B N 1
ATOM 7011 C CA . LEU B 1 415 ? 15.273 -31.062 -5.359 1 98.31 415 LEU B CA 1
ATOM 7012 C C . LEU B 1 415 ? 16.094 -32.125 -4.613 1 98.31 415 LEU B C 1
ATOM 7014 O O . LEU B 1 415 ? 15.57 -33.188 -4.273 1 98.31 415 LEU B O 1
ATOM 7018 N N . ARG B 1 416 ? 17.312 -31.797 -4.277 1 97.19 416 ARG B N 1
ATOM 7019 C CA . ARG B 1 416 ? 18.203 -32.75 -3.623 1 97.19 416 ARG B CA 1
ATOM 7020 C C . ARG B 1 416 ? 17.766 -33.031 -2.195 1 97.19 416 ARG B C 1
ATOM 7022 O O . ARG B 1 416 ? 17.828 -34.156 -1.731 1 97.19 416 ARG B O 1
ATOM 7029 N N . THR B 1 417 ? 17.312 -32.031 -1.549 1 97.44 417 THR B N 1
ATOM 7030 C CA . THR B 1 417 ? 16.906 -32.188 -0.158 1 97.44 417 THR B CA 1
ATOM 7031 C C . THR B 1 417 ? 15.43 -32.562 -0.067 1 97.44 417 THR B C 1
ATOM 7033 O O . THR B 1 417 ? 14.914 -32.844 1.021 1 97.44 417 THR B O 1
ATOM 7036 N N . GLU B 1 418 ? 14.734 -32.5 -1.179 1 97.69 418 GLU B N 1
ATOM 7037 C CA . GLU B 1 418 ? 13.312 -32.781 -1.27 1 97.69 418 GLU B CA 1
ATOM 7038 C C . GLU B 1 418 ? 12.492 -31.844 -0.388 1 97.69 418 GLU B C 1
ATOM 7040 O O . GLU B 1 418 ? 11.562 -32.281 0.298 1 97.69 418 GLU B O 1
ATOM 7045 N N . GLN B 1 419 ? 13 -30.641 -0.364 1 97.5 419 GLN B N 1
ATOM 7046 C CA . GLN B 1 419 ? 12.344 -29.641 0.458 1 97.5 419 GLN B CA 1
ATOM 7047 C C . GLN B 1 419 ? 12.07 -28.359 -0.343 1 97.5 419 GLN B C 1
ATOM 7049 O O . GLN B 1 419 ? 13 -27.656 -0.732 1 97.5 419 GLN B O 1
ATOM 7054 N N . LEU B 1 420 ? 10.836 -28.172 -0.629 1 98.25 420 LEU B N 1
ATOM 7055 C CA . LEU B 1 420 ? 10.359 -26.906 -1.183 1 98.25 420 LEU B CA 1
ATOM 7056 C C . LEU B 1 420 ? 9.133 -26.406 -0.429 1 98.25 420 LEU B C 1
ATOM 7058 O O . LEU B 1 420 ? 8 -26.625 -0.865 1 98.25 420 LEU B O 1
ATOM 7062 N N . ARG B 1 421 ? 9.406 -25.688 0.58 1 97.25 421 ARG B N 1
ATOM 7063 C CA . ARG B 1 421 ? 8.328 -25.188 1.438 1 97.25 421 ARG B CA 1
ATOM 7064 C C . ARG B 1 421 ? 7.477 -24.156 0.709 1 97.25 421 ARG B C 1
ATOM 7066 O O . ARG B 1 421 ? 8.008 -23.281 0.029 1 97.25 421 ARG B O 1
ATOM 7073 N N . HIS B 1 422 ? 6.195 -24.375 0.828 1 97.94 422 HIS B N 1
ATOM 7074 C CA . HIS B 1 422 ? 5.293 -23.344 0.324 1 97.94 422 HIS B CA 1
ATOM 7075 C C . HIS B 1 422 ? 5.633 -21.969 0.909 1 97.94 422 HIS B C 1
ATOM 7077 O O . HIS B 1 422 ? 5.945 -21.859 2.098 1 97.94 422 HIS B O 1
ATOM 7083 N N . TYR B 1 423 ? 5.578 -20.984 0.096 1 98.25 423 TYR B N 1
ATOM 7084 C CA . TYR B 1 423 ? 6.121 -19.703 0.511 1 98.25 423 TYR B 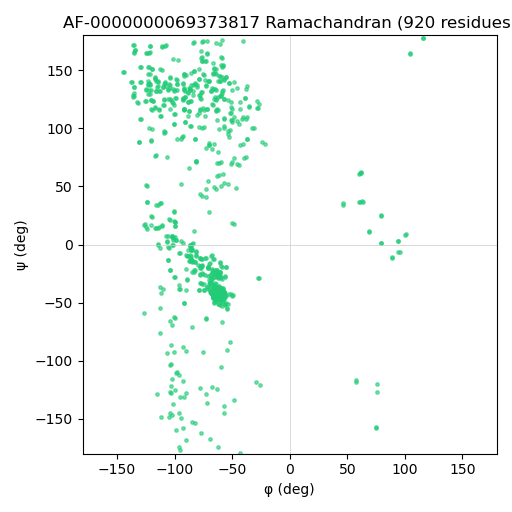CA 1
ATOM 7085 C C . TYR B 1 423 ? 5.262 -19.062 1.6 1 98.25 423 TYR B C 1
ATOM 7087 O O . TYR B 1 423 ? 5.77 -18.359 2.473 1 98.25 423 TYR B O 1
ATOM 7095 N N . PHE B 1 424 ? 3.969 -19.312 1.592 1 98.44 424 PHE B N 1
ATOM 7096 C CA . PHE B 1 424 ? 3.021 -18.703 2.525 1 98.44 424 PHE B CA 1
ATOM 7097 C C . PHE B 1 424 ? 2.68 -19.688 3.646 1 98.44 424 PHE B C 1
ATOM 7099 O O . PHE B 1 424 ? 2.258 -19.266 4.727 1 98.44 424 PHE B O 1
ATOM 7106 N N . ILE B 1 425 ? 2.762 -20.938 3.352 1 97.94 425 ILE B N 1
ATOM 7107 C CA . ILE B 1 425 ? 2.436 -22 4.293 1 97.94 425 ILE B CA 1
ATOM 7108 C C . ILE B 1 425 ? 3.658 -22.891 4.508 1 97.94 425 ILE B C 1
ATOM 7110 O O . ILE B 1 425 ? 3.73 -24 3.965 1 97.94 425 ILE B O 1
ATOM 7114 N N . PRO B 1 426 ? 4.457 -22.578 5.441 1 95.88 426 PRO B N 1
ATOM 7115 C CA . PRO B 1 426 ? 5.734 -23.281 5.59 1 95.88 426 PRO B CA 1
ATOM 7116 C C . PRO B 1 426 ? 5.562 -24.766 5.91 1 95.88 426 PRO B C 1
ATOM 7118 O O . PRO B 1 426 ? 6.426 -25.578 5.574 1 95.88 426 PRO B O 1
ATOM 7121 N N . GLY B 1 427 ? 4.531 -25.094 6.48 1 94.06 427 GLY B N 1
ATOM 7122 C CA . GLY B 1 427 ? 4.297 -26.5 6.812 1 94.06 427 GLY B CA 1
ATOM 7123 C C . GLY B 1 427 ? 3.975 -27.344 5.605 1 94.06 427 GLY B C 1
ATOM 7124 O O . GLY B 1 427 ? 4.016 -28.578 5.68 1 94.06 427 GLY B O 1
ATOM 7125 N N . PHE B 1 428 ? 3.725 -26.797 4.527 1 95.69 428 PHE B N 1
ATOM 7126 C CA . PHE B 1 428 ? 3.357 -27.516 3.311 1 95.69 428 PHE B CA 1
ATOM 7127 C C . PHE B 1 428 ? 4.555 -27.641 2.377 1 95.69 428 PHE B C 1
ATOM 7129 O O . PHE B 1 428 ? 4.906 -26.688 1.679 1 95.69 428 PHE B O 1
ATOM 7136 N N . ASN B 1 429 ? 5.113 -28.797 2.35 1 96.25 429 ASN B N 1
ATOM 7137 C CA . ASN B 1 429 ? 6.246 -29.078 1.48 1 96.25 429 ASN B CA 1
ATOM 7138 C C . ASN B 1 429 ? 5.793 -29.531 0.095 1 96.25 429 ASN B C 1
ATOM 7140 O O . ASN B 1 429 ? 5.266 -30.641 -0.06 1 96.25 429 ASN B O 1
ATOM 7144 N N . LEU B 1 430 ? 6.066 -28.781 -0.925 1 96.5 430 LEU B N 1
ATOM 7145 C CA . LEU B 1 430 ? 5.629 -29.062 -2.289 1 96.5 430 LEU B CA 1
ATOM 7146 C C . LEU B 1 430 ? 6.383 -30.25 -2.869 1 96.5 430 LEU B C 1
ATOM 7148 O O . LEU B 1 430 ? 5.953 -30.844 -3.867 1 96.5 430 LEU B O 1
ATOM 7152 N N . PHE B 1 431 ? 7.555 -30.594 -2.301 1 97.06 431 PHE B N 1
ATOM 7153 C CA . PHE B 1 431 ? 8.336 -31.734 -2.777 1 97.06 431 PHE B CA 1
ATOM 7154 C C . PHE B 1 431 ? 8.195 -32.938 -1.835 1 97.06 431 PHE B C 1
ATOM 7156 O O . PHE B 1 431 ? 9.078 -33.781 -1.775 1 97.06 431 PHE B O 1
ATOM 7163 N N . SER B 1 432 ? 7.133 -32.875 -1.095 1 92.88 432 SER B N 1
ATOM 7164 C CA . SER B 1 432 ? 6.859 -34.062 -0.285 1 92.88 432 SER B CA 1
ATOM 7165 C C . SER B 1 432 ? 6.719 -35.312 -1.155 1 92.88 432 SER B C 1
ATOM 7167 O O . SER B 1 432 ? 6.316 -35.219 -2.318 1 92.88 432 SER B O 1
ATOM 7169 N N . PRO B 1 433 ? 6.988 -36.469 -0.652 1 90.06 433 PRO B N 1
ATOM 7170 C CA . PRO B 1 433 ? 6.898 -37.688 -1.438 1 90.06 433 PRO B CA 1
ATOM 7171 C C . PRO B 1 433 ? 5.492 -37.938 -1.973 1 90.06 433 PRO B C 1
ATOM 7173 O O . PRO B 1 433 ? 5.332 -38.562 -3.023 1 90.06 433 PRO B O 1
ATOM 7176 N N . ASP B 1 434 ? 4.531 -37.438 -1.297 1 83.94 434 ASP B N 1
ATOM 7177 C CA . ASP B 1 434 ? 3.146 -37.625 -1.731 1 83.94 434 ASP B CA 1
ATOM 7178 C C . ASP B 1 434 ? 2.84 -36.75 -2.943 1 83.94 434 ASP B C 1
ATOM 7180 O O . ASP B 1 434 ? 1.975 -37.062 -3.756 1 83.94 434 ASP B O 1
ATOM 7184 N N . GLU B 1 435 ? 3.555 -35.656 -3.096 1 87.75 435 GLU B N 1
ATOM 7185 C CA . GLU B 1 435 ? 3.324 -34.75 -4.199 1 87.75 435 GLU B CA 1
ATOM 7186 C C . GLU B 1 435 ? 4.203 -35.094 -5.398 1 87.75 435 GLU B C 1
ATOM 7188 O O . GLU B 1 435 ? 3.721 -35.156 -6.531 1 87.75 435 GLU B O 1
ATOM 7193 N N . VAL B 1 436 ? 5.477 -35.25 -5.172 1 93.25 436 VAL B N 1
ATOM 7194 C CA . VAL B 1 436 ? 6.457 -35.594 -6.191 1 93.25 436 VAL B CA 1
ATOM 7195 C C . VAL B 1 436 ? 7.34 -36.75 -5.684 1 93.25 436 VAL B C 1
ATOM 7197 O O . VAL B 1 436 ? 7.996 -36.625 -4.648 1 93.25 436 VAL B O 1
ATOM 7200 N N . ASN B 1 437 ? 7.348 -37.75 -6.363 1 93.69 437 ASN B N 1
ATOM 7201 C CA . ASN B 1 437 ? 8.125 -38.906 -5.914 1 93.69 437 ASN B CA 1
ATOM 7202 C C . ASN B 1 437 ? 9.625 -38.656 -6.062 1 93.69 437 ASN B C 1
ATOM 7204 O O . ASN B 1 437 ? 10.039 -37.75 -6.773 1 93.69 437 ASN B O 1
ATOM 7208 N N . LYS B 1 438 ? 10.383 -39.438 -5.445 1 95.69 438 LYS B N 1
ATOM 7209 C CA . LYS B 1 438 ? 11.828 -39.281 -5.375 1 95.69 438 LYS B CA 1
ATOM 7210 C C . LYS B 1 438 ? 12.469 -39.469 -6.742 1 95.69 438 LYS B C 1
ATOM 7212 O O . LYS B 1 438 ? 13.414 -38.75 -7.102 1 95.69 438 LYS B O 1
ATOM 7217 N N . ILE B 1 439 ? 12.039 -40.375 -7.488 1 96.19 439 ILE B N 1
ATOM 7218 C CA . ILE B 1 439 ? 12.594 -40.688 -8.805 1 96.19 439 ILE B CA 1
ATOM 7219 C C . ILE B 1 439 ? 12.469 -39.469 -9.711 1 96.19 439 ILE B C 1
ATOM 7221 O O . ILE B 1 439 ? 13.406 -39.125 -10.438 1 96.19 439 ILE B O 1
ATOM 7225 N N . SER B 1 440 ? 11.289 -38.906 -9.672 1 97.12 440 SER B N 1
ATOM 7226 C CA . SER B 1 440 ? 11.039 -37.719 -10.469 1 97.12 440 SER B CA 1
ATOM 7227 C C . SER B 1 440 ? 11.969 -36.562 -10.07 1 97.12 440 SER B C 1
ATOM 7229 O O . SER B 1 440 ? 12.523 -35.875 -10.93 1 97.12 440 SER B O 1
ATOM 7231 N N . LYS B 1 441 ? 12.203 -36.375 -8.812 1 98 441 LYS B N 1
ATOM 7232 C CA . LYS B 1 441 ? 13.07 -35.312 -8.32 1 98 441 LYS B CA 1
ATOM 7233 C C . LYS B 1 441 ? 14.523 -35.562 -8.727 1 98 441 LYS B C 1
ATOM 7235 O O . LYS B 1 441 ? 15.219 -34.625 -9.141 1 98 441 LYS B O 1
ATOM 7240 N N . GLU B 1 442 ? 14.961 -36.781 -8.609 1 97.5 442 GLU B N 1
ATOM 7241 C CA . GLU B 1 442 ? 16.312 -37.125 -9 1 97.5 442 GLU B CA 1
ATOM 7242 C C . GLU B 1 442 ? 16.531 -36.938 -10.5 1 97.5 442 GLU B C 1
ATOM 7244 O O . GLU B 1 442 ? 17.594 -36.469 -10.922 1 97.5 442 GLU B O 1
ATOM 7249 N N . PHE B 1 443 ? 15.555 -37.375 -11.234 1 97.75 443 PHE B N 1
ATOM 7250 C CA . PHE B 1 443 ? 15.648 -37.219 -12.688 1 97.75 443 PHE B CA 1
ATOM 7251 C C . PHE B 1 443 ? 15.797 -35.75 -13.07 1 97.75 443 PHE B C 1
ATOM 7253 O O . PHE B 1 443 ? 16.703 -35.406 -13.836 1 97.75 443 PHE B O 1
ATOM 7260 N N . LEU B 1 444 ? 14.867 -34.906 -12.562 1 98.12 444 LEU B N 1
ATOM 7261 C CA . LEU B 1 444 ? 14.93 -33.469 -12.883 1 98.12 444 LEU B CA 1
ATOM 7262 C C . LEU B 1 444 ? 16.234 -32.875 -12.398 1 98.12 444 LEU B C 1
ATOM 7264 O O . LEU B 1 444 ? 16.828 -32.031 -13.086 1 98.12 444 LEU B O 1
ATOM 7268 N N . SER B 1 445 ? 16.703 -33.25 -11.172 1 98.06 445 SER B N 1
ATOM 7269 C CA . SER B 1 445 ? 17.969 -32.75 -10.617 1 98.06 445 SER B CA 1
ATOM 7270 C C . SER B 1 445 ? 19.125 -33.062 -11.555 1 98.06 445 SER B C 1
ATOM 7272 O O . SER B 1 445 ? 19.953 -32.188 -11.82 1 98.06 445 SER B O 1
ATOM 7274 N N . ARG B 1 446 ? 19.172 -34.219 -12.094 1 97.88 446 ARG B N 1
ATOM 7275 C CA . ARG B 1 446 ? 20.234 -34.625 -13.008 1 97.88 446 ARG B CA 1
ATOM 7276 C C . ARG B 1 446 ? 20.172 -33.812 -14.297 1 97.88 446 ARG B C 1
ATOM 7278 O O . ARG B 1 446 ? 21.219 -33.406 -14.828 1 97.88 446 ARG B O 1
ATOM 7285 N N . GLN B 1 447 ? 18.969 -33.656 -14.789 1 97.5 447 GLN B N 1
ATOM 7286 C CA . GLN B 1 447 ? 18.812 -32.906 -16.047 1 97.5 447 GLN B CA 1
ATOM 7287 C C . GLN B 1 447 ? 19.234 -31.453 -15.875 1 97.5 447 GLN B C 1
ATOM 7289 O O . GLN B 1 447 ? 19.891 -30.891 -16.75 1 97.5 447 GLN B O 1
ATOM 7294 N N . ILE B 1 448 ? 18.859 -30.859 -14.797 1 98.06 448 ILE B N 1
ATOM 7295 C CA . ILE B 1 448 ? 19.188 -29.453 -14.562 1 98.06 448 ILE B CA 1
ATOM 7296 C C . ILE B 1 448 ? 20.688 -29.312 -14.352 1 98.06 448 ILE B C 1
ATOM 7298 O O . ILE B 1 448 ? 21.297 -28.359 -14.828 1 98.06 448 ILE B O 1
ATOM 7302 N N . GLU B 1 449 ? 21.281 -30.25 -13.617 1 97.44 449 GLU B N 1
ATOM 7303 C CA . GLU B 1 449 ? 22.719 -30.219 -13.422 1 97.44 449 GLU B CA 1
ATOM 7304 C C . GLU B 1 449 ? 23.469 -30.312 -14.75 1 97.44 449 GLU B C 1
ATOM 7306 O O . GLU B 1 449 ? 24.469 -29.625 -14.961 1 97.44 449 GLU B O 1
ATOM 7311 N N . TYR B 1 450 ? 23.016 -31.188 -15.578 1 96.69 450 TYR B N 1
ATOM 7312 C CA . TYR B 1 450 ? 23.594 -31.312 -16.906 1 96.69 450 TYR B CA 1
ATOM 7313 C C . TYR B 1 450 ? 23.516 -30 -17.672 1 96.69 450 TYR B C 1
ATOM 7315 O O . TYR B 1 450 ? 24.5 -29.547 -18.266 1 96.69 450 TYR B O 1
ATOM 7323 N N . GLU B 1 451 ? 22.328 -29.375 -17.703 1 96.44 451 GLU B N 1
ATOM 7324 C CA . GLU B 1 451 ? 22.141 -28.094 -18.375 1 96.44 451 GLU B CA 1
ATOM 7325 C C . GLU B 1 451 ? 23.062 -27.031 -17.812 1 96.44 451 GLU B C 1
ATOM 7327 O O . GLU B 1 451 ? 23.719 -26.297 -18.562 1 96.44 451 GLU B O 1
ATOM 7332 N N . ARG B 1 452 ? 23.094 -27 -16.516 1 95.19 452 ARG B N 1
ATOM 7333 C CA . ARG B 1 452 ? 23.906 -26 -15.836 1 95.19 452 ARG B CA 1
ATOM 7334 C C . ARG B 1 452 ? 25.391 -26.172 -16.188 1 95.19 452 ARG B C 1
ATOM 7336 O O . ARG B 1 452 ? 26.078 -25.188 -16.484 1 95.19 452 ARG B O 1
ATOM 7343 N N . ASN B 1 453 ? 25.859 -27.359 -16.219 1 94 453 ASN B N 1
ATOM 7344 C CA . ASN B 1 453 ? 27.266 -27.656 -16.438 1 94 453 ASN B CA 1
ATOM 7345 C C . ASN B 1 453 ? 27.656 -27.484 -17.906 1 94 453 ASN B C 1
ATOM 7347 O O . ASN B 1 453 ? 28.828 -27.391 -18.234 1 94 453 ASN B O 1
ATOM 7351 N N . ASN B 1 454 ? 26.656 -27.453 -18.812 1 93.44 454 ASN B N 1
ATOM 7352 C CA . ASN B 1 454 ? 26.953 -27.406 -20.234 1 93.44 454 ASN B CA 1
ATOM 7353 C C . ASN B 1 454 ? 26.438 -26.125 -20.875 1 93.44 454 ASN B C 1
ATOM 7355 O O . ASN B 1 454 ? 26.266 -26.047 -22.094 1 93.44 454 ASN B O 1
ATOM 7359 N N . GLY B 1 455 ? 26.094 -25.188 -20.094 1 92 455 GLY B N 1
ATOM 7360 C CA . GLY B 1 455 ? 25.703 -23.875 -20.594 1 92 455 GLY B CA 1
ATOM 7361 C C . GLY B 1 455 ? 24.281 -23.844 -21.109 1 92 455 GLY B C 1
ATOM 7362 O O . GLY B 1 455 ? 23.984 -23.156 -22.078 1 92 455 GLY B O 1
ATOM 7363 N N . PHE B 1 456 ? 23.406 -24.688 -20.656 1 95.38 456 PHE B N 1
ATOM 7364 C CA . PHE B 1 456 ? 21.984 -24.75 -20.906 1 95.38 456 PHE B CA 1
ATOM 7365 C C . PHE B 1 456 ? 21.703 -24.969 -22.391 1 95.38 456 PHE B C 1
ATOM 7367 O O . PHE B 1 456 ? 21.031 -24.141 -23.031 1 95.38 456 PHE B O 1
ATOM 7374 N N . PRO B 1 457 ? 22.094 -25.984 -22.969 1 94.69 457 PRO B N 1
ATOM 7375 C CA . PRO B 1 457 ? 21.859 -26.266 -24.391 1 94.69 457 PRO B CA 1
ATOM 7376 C C . PRO B 1 457 ? 20.391 -26.344 -24.734 1 94.69 457 PRO B C 1
ATOM 7378 O O . PRO B 1 457 ? 20 -26.094 -25.891 1 94.69 457 PRO B O 1
ATOM 7381 N N . VAL B 1 458 ? 19.516 -26.641 -23.797 1 95 458 VAL B N 1
ATOM 7382 C CA . VAL B 1 458 ? 18.094 -26.812 -24.031 1 95 458 VAL B CA 1
ATOM 7383 C C . VAL B 1 458 ? 17.469 -25.5 -24.5 1 95 458 VAL B C 1
ATOM 7385 O O . VAL B 1 458 ? 16.438 -25.484 -25.156 1 95 458 VAL B O 1
ATOM 7388 N N . PHE B 1 459 ? 18.094 -24.391 -24.219 1 93.44 459 PHE B N 1
ATOM 7389 C CA . PHE B 1 459 ? 17.578 -23.078 -24.609 1 93.44 459 PHE B CA 1
ATOM 7390 C C . PHE B 1 459 ? 17.688 -22.875 -26.109 1 93.44 459 PHE B C 1
ATOM 7392 O O . PHE B 1 459 ? 17.016 -22.016 -26.672 1 93.44 459 PHE B O 1
ATOM 7399 N N . GLY B 1 460 ? 18.516 -23.594 -26.812 1 86.62 460 GLY B N 1
ATOM 7400 C CA . GLY B 1 460 ? 18.703 -23.453 -28.25 1 86.62 460 GLY B CA 1
ATOM 7401 C C . GLY B 1 460 ? 18.062 -24.562 -29.047 1 86.62 460 GLY B C 1
ATOM 7402 O O . GLY B 1 460 ? 18.172 -24.594 -30.281 1 86.62 460 GLY B O 1
ATOM 7403 N N . GLU B 1 461 ? 17.5 -25.484 -28.438 1 82.19 461 GLU B N 1
ATOM 7404 C CA . GLU B 1 461 ? 17.016 -26.688 -29.109 1 82.19 461 GLU B CA 1
ATOM 7405 C C . GLU B 1 461 ? 15.695 -26.422 -29.828 1 82.19 461 GLU B C 1
ATOM 7407 O O . GLU B 1 461 ? 15.352 -27.125 -30.781 1 82.19 461 GLU B O 1
ATOM 7412 N N . PHE B 1 462 ? 14.883 -25.469 -29.438 1 69.5 462 PHE B N 1
ATOM 7413 C CA . PHE B 1 462 ? 13.586 -25.25 -30.078 1 69.5 462 PHE B CA 1
ATOM 7414 C C . PHE B 1 462 ? 13.469 -23.812 -30.578 1 69.5 462 PHE B C 1
ATOM 7416 O O . PHE B 1 462 ? 14.078 -22.906 -30.016 1 69.5 462 PHE B O 1
#

Sequence (924 aa):
RRKSAPGPQERPQGARSKKAPLCAGDTEPLGAATCVCLEGEKPSAPLRAPVPGGGSRCEEDAESAREQRSAPGPKELRIPRSLVPAPNLARRESADGAYIKLRAVLEKLKLRRQEITSAAEIVNGVVDCLLRRLQSCESAFKGISQLRTGSYYERVKISAPNEFDIMFKLDGYRIQLEEYGDSGAFYFVKFRRNPNGNPLNQFLEKEVLSASKVLTKFRTIIKEEIKNIKDIDIVLERKKRGSPAVTLLIRKPKEISVDVILALESKSSWPVSTQEGLPIHNWLGTKVRTELRRQPYYLVPKNAKEGNDFQEETWRLSFSNIEKDILNNHGKSKTCCENNGVKCCRKSCLKLMKYLLEQLKKKFENRKELNKFCSYHVKTAFFHVCALVPNDSQWHPENLVECFDNCVTYFLQCLRTEQLRHYFIPGFNLFSPDEVNKISKEFLSRQIEYERNNGFPVFGEFRRKSAPGPQERPQGARSKKAPLCAGDTEPLGAATCVCLEGEKPSAPLRAPVPGGGSRCEEDAESAREQRSAPGPKELRIPRSLVPAPNLARRESADGAYIKLRAVLEKLKLRRQEITSAAEIVNGVVDCLLRRLQSCESAFKGISQLRTGSYYERVKISAPNEFDIMFKLDGYRIQLEEYGDSGAFYFVKFRRNPNGNPLNQFLEKEVLSASKVLTKFRTIIKEEIKNIKDIDIVLERKKRGSPAVTLLIRKPKEISVDVILALESKSSWPVSTQEGLPIHNWLGTKVRTELRRQPYYLVPKNAKEGNDFQEETWRLSFSNIEKDILNNHGKSKTCCENNGVKCCRKSCLKLMKYLLEQLKKKFENRKELNKFCSYHVKTAFFHVCALVPNDSQWHPENLVECFDNCVTYFLQCLRTEQLRHYFIPGFNLFSPDEVNKISKEFLSRQIEYERNNGFPVFGEF

Nearest PDB structures (foldseek):
  4jlz-assembly1_A  TM=9.537E-01  e=2.164E-48  Sus scrofa
  4jlz-assembly2_B  TM=9.498E-01  e=1.952E-48  Sus scrofa
  5vdq-assembly1_A  TM=9.707E-01  e=8.943E-47  Homo sapiens
  5vdt-assembly1_A  TM=9.720E-01  e=3.092E-46  Homo sapiens
  5vdo-assembly2_B  TM=9.739E-01  e=1.535E-45  Homo sapiens